Protein AF-A0A7Y1XAF1-F1 (afdb_monomer)

Nearest PDB structures (foldseek):
  6mfv-assembly4_D  TM=4.818E-01  e=5.470E-06  Pyrococcus horikoshii OT3
  6hc2-assembly1_C  TM=5.006E-01  e=3.035E-05  Homo sapiens
  7ep7-assembly1_A  TM=5.686E-01  e=2.611E-04  Mus musculus
  5khr-assembly1_O  TM=4.319E-01  e=2.828E-04  Homo sapiens
  4jhr-assembly1_A  TM=5.906E-01  e=1.933E-02  Mus musculus

pLDDT: mean 82.37, std 18.33, range [19.98, 98.31]

Sequence (1022 aa):
MSNGDFKDLVILAGLLARPIRVEEAAEALAVSPQEVLEQARTAEQQGMLTPEGAGYVSVGEAPDVDPPYLAYLAGRLAETLAARGGHGEAGRLFHRAGRQPEAVGSLVAAALSDDDEEAANLALDLDPDLVSIDRQDAGRVHLMLARHARNHGLSDIADDRAADAVRRLEGPELIDALGFAAAIASDLQESQRAETLTALGAGVATTLGRLDKAGSMLTLQGRELARLGFAEEADAAVANGIATLDVHGDRGQRFLGRMNTGWIAFDRGILHEAEVTFDSLADQAADLRQPVTQASQMAYHSRALAMIGRINEAMERAGQARAIAEEQNAHAMGFLVALGEVEGALTFQRAEEAASAVELATGIAREYLEPWLNRTSHYAAKVAILQGDRESALSSLAEARRLTPAGIDGWRVRNLIRVTELELIEGEWPQREAEDLTDEFLQARQYLAAAELLTIRAGREKDPELGLQAAALARQVGAPAHAALAIEAAGAWDDPAVAGPVGELMRRAAAAMPDEWSDGLRAVPAFAHALDSEVEEADPEALNDLLSEVLTSAGLSGDMVLSPAQRRARGLVRRKPRRRKTSWGTRITAVAAVAALGVAVVALVNNSQDENGGVVAAPVSTTSTSTTTTTTTLALEDTPLPTPELGLFGTYEFRGGGGLTGVSEGGVPEPAGRYWVQKPGGFFRADAVAAGRFLYLGSSTNDEVFLVDLNTGVAVETLDAGGRVLVHVAVGDLKPARGDQSVKTAIYVSEGGLVQGQSVEGASSWSQTIDGGVSAGPVVAGNLAVISTEGGRVYGFNSDGIEWMTPAEEEEPFAAISEEAAYAGGVLHVADARGDLHLIDAETGVFLCTRSFGQPPIGNPVVSDGTVYLQAVATLVYAPAGTCDGTPNQIVMDAGVNNAIAVNDGIVFSAESNRLFPFDPARFTTEIIGSGEQLGPWAPFITESDITTPPVIADGLVLIGTQQGMVHAIDLATGAEAWRFDAGIATDDIVSIDGAPLVIKNAVIVTTSGGHIIAIGTDDPQ

Secondary structure (DSSP, 8-state):
--S--HHHHHHHHHTSSSPEEHHHHHHHHTS-HHHHHHHHHHHHHTTSEEEETTEEEE-SSPP---HHHHHHHHHHHHHHHHTTT-HHHHHHHHHHTT-HHHHHHHHHHHHHHH--HHHHHHHHHH-TT-TTS-HHHHHHHHHHHHHHHHHTT-HHHHHHHHHHHHHH--HHHHHHHHHHHHHHHHHTT-HHHHHHHHHHHHHHHHHTT-HHHHHHHHHHHHHHHHHHT-HHHHHHHHHHHHHHHHHH--HHHHHHHHHHHHHHHHHTT-HHHHHHHHHHHHHHHHHTT-HHHHHHHHHHHHHHHHHTT-HHHHHHHHHHHHHHHHHTT-HHHHHHHHHHHHHHHHHTT-HHHHHHHHHHHHHHHHHH-GGGHHHHHHHHHHHHHHTT-HHHHHHHHHHHHHHS-STTTTHHHHHHHHHHHHHH--SS--HHHHHHHHHHHHHTT-HHHHHHHHHHHHHHHT-HHHHHHHHHHHHHHT-HHHHHHHHHHHT-TT-HHHHHHHHHHHHHHHHTS-HHHHHHHTTSHHHHHHHH-------HHHHHHHHHHHHHHTT-SSS-PPPHHHHHHTT-S------------------------------------------------------------EEEP-PBPPPP---S--EE-GGGGGG--SEE-SPPP---EEEEEE--SS---SPPEEETTEEEEE-SSSSEEEEEETTT--EEEEEE-SS---SPPEEEEEPPSS-SS-EEEEEEE-TTSEEEEEETTSS-EEEEE-SS---SPPEEETTEEEEE-TTS-EEEEETTEEEEEES-TTSPP-S---SPPEEETTEEEEE-TTSEEEEEETTT--EEEEEE-SS-BSS--EEETTEEEEEETTEEEEEETT-S-SPPEEEEBSS---S--EEETTEEEEEETTEEEEE-GGG-SS--B-TTS--SSS--EE-SS-B-S--EEETTEEEEEBTTSEEEEEETTT--EEEEEE----SSS---B-SPPEEETTEEEEEBTTS-EEEEE-S---

Foldseek 3Di:
DDPDALLLVLLLLALDPDFDALQLSCQLSVHDSVSNVVSQVVCVVVVQWDDDDRGIHGDDDRPDDDQQVSLSSLQSSLVSCVVVLVLQSSLVSCVSSVNLLSNLVSLLSCCQPVVDLVSLVVSCVSPVLSPSDQLQSQLSSLQSVLVVCVQLLVLVSSLVSLVSNCVRHDQPSNLVSLQSNLVSCVLLLVLVSSLVSLVVSLVSCVVNVNLQSNLLSLLSNLLSCLLLLVNVSSVVSLVSSQVSCVPRHDLVSNLNSLLSVLNSLVQLLLLVVNLVSLVVSQVSQVVVPDLLSNLQSLLSNLLSCLQLQLNVSSVVSLVSSVVSCVVSVRLVSPLSSLVSQLNSCLLLLVLVSNCVSLVSNCVSCVVRRVLCLLVSLQSQLSSCVSVVNNVSNVVSLVVSVVSQDPDSSSVNSVLSSVLSVQLSDDDDRPLVVLVVSLLSSVSSSSLLSNLSSLLSCLQVVVPLLSLLLSLLSCVSSSRLSSNLSSCVSSVPLVPQLRLVSSLVSLVVSLVSDDPVSSVCSCVDVSSVSSVPRDDDPHDNVVSVVSNLVSCVLSQNRDDDRADPVRSVVVVSPDDDDDDDDDDDDDDDDDDDDDDDDDDDDYDDDDDDDDDDDDDDDDDDDDDDDDDPDPPDADAADADEAAQDCLAFDDKFFACPAQQNQLETAADEAPFNHFPDKDFQDAFALEAWIDHGQWIWTFHQGAQWIFTAGPRYRYGPDIDGNVAGFNYYKGWDQFADPDDDGTFTWIWTAHQQAWIKIAGPVRPDIDIDGDDAGFLEHWGDAPRWIWGFHQQQKIFTAGNHGTPDIPPHPPDRHDHGFNEYWHYDPQWTWTAHQQQKTWIARRVRRHTDDIAHPRFGFLYHWGDDPQKIWTHGAQKIWMDGPPDNDDDIAIEGEPDGFNEYWHADPQWIWGFDWQKTAIARSVVDRYDYDDQPDNRDLEHIQGHPGGFQYYWHHYPQWIWTWGQQQKIWTARNRYRHTNHMYRNPPPDPDGWGFNHHWRRHHQWTWTGTRVSMIITTGHNDSD

Solvent-accessible surface area (backbone atoms only — not comparable to full-atom values): 51455 Å² total; per-residue (Å²): 135,80,86,83,62,44,61,59,57,36,43,56,16,58,74,45,100,52,53,39,37,51,67,54,51,10,60,38,69,74,49,52,54,67,55,44,56,52,30,47,56,53,28,37,76,71,58,33,32,45,82,45,94,84,21,31,31,45,43,78,82,68,78,94,65,60,66,72,59,53,20,50,54,31,35,35,41,15,55,49,28,43,78,68,70,37,18,46,65,14,10,56,26,15,45,70,32,70,38,53,67,63,10,37,54,23,7,46,49,18,22,75,74,68,70,32,62,68,29,39,51,51,26,33,76,76,33,77,81,38,76,87,51,55,58,52,60,41,11,49,50,27,42,51,52,16,52,54,29,43,45,62,24,37,50,69,62,12,43,58,24,18,53,50,10,43,76,40,30,59,76,76,58,22,37,55,29,25,49,49,38,18,53,44,29,47,69,58,51,35,30,62,60,15,26,52,31,15,53,51,27,23,51,54,20,52,77,70,68,34,48,35,54,19,12,42,23,26,12,53,24,14,38,26,29,40,54,63,40,41,39,67,61,11,50,52,29,28,51,53,7,44,59,35,15,76,75,56,29,57,74,66,46,38,50,52,33,50,49,32,52,21,48,42,29,43,74,20,36,29,27,50,61,15,28,55,42,35,58,75,40,48,69,59,34,62,71,66,74,40,65,69,62,33,19,46,48,28,15,54,29,14,27,28,27,20,48,46,28,33,37,52,60,12,53,54,31,28,51,54,16,41,55,46,16,63,76,67,56,25,52,62,43,43,34,44,30,27,48,19,48,22,48,22,21,55,56,66,68,34,44,69,58,18,44,55,24,34,52,52,28,39,52,47,16,70,76,39,36,59,59,50,43,19,56,35,24,40,48,46,16,56,34,23,51,70,69,69,36,59,68,58,16,53,53,24,41,54,48,14,56,72,53,39,55,69,74,60,49,15,42,51,60,53,53,55,49,48,51,57,49,61,71,66,65,84,75,90,76,62,59,68,61,55,50,55,52,38,48,50,26,50,59,27,47,24,41,41,62,27,18,54,47,28,20,53,42,4,54,76,72,70,35,40,65,41,1,52,37,11,20,26,41,16,51,74,23,36,27,33,52,55,15,26,47,5,31,50,37,26,68,39,72,87,39,44,53,64,27,17,61,38,9,51,44,38,45,56,20,41,73,35,34,51,67,77,57,40,64,49,38,57,77,39,67,36,49,34,52,24,61,68,40,65,82,54,94,45,53,68,60,63,43,51,52,42,32,48,47,52,33,43,55,52,32,60,60,68,102,54,78,53,52,77,63,55,34,63,74,68,60,54,60,85,72,76,80,77,86,73,90,72,79,90,84,84,84,87,90,79,89,90,83,84,89,81,86,84,90,84,90,90,88,85,84,87,78,89,81,88,84,84,86,85,91,84,83,87,87,90,86,90,79,94,72,90,78,79,81,78,82,76,69,49,77,48,65,85,33,85,44,72,72,50,85,67,59,79,60,63,68,50,55,63,43,40,36,32,16,35,19,12,42,42,93,22,44,65,43,74,68,62,24,27,43,39,74,32,66,82,69,53,32,34,60,17,34,62,23,42,46,45,56,33,30,38,36,20,13,54,74,34,41,32,33,38,33,20,32,66,50,70,49,47,61,77,46,74,43,82,38,90,29,36,13,60,31,33,46,26,69,37,52,15,34,37,92,80,66,90,67,58,43,51,28,36,36,41,49,10,38,76,17,37,35,33,41,34,31,74,86,69,82,48,72,52,74,50,75,55,76,42,41,39,65,18,34,46,29,45,39,83,43,25,42,35,38,37,10,46,52,12,38,36,37,33,25,35,65,78,43,82,74,35,50,31,50,46,92,92,45,79,52,53,54,36,15,58,40,31,50,14,28,51,97,63,27,30,40,37,45,21,58,61,16,36,37,37,35,26,34,49,91,72,38,47,78,70,51,72,39,76,71,75,42,41,54,65,35,43,38,25,41,48,98,63,28,32,36,36,36,27,83,38,28,44,35,36,36,59,47,89,54,77,68,78,80,70,43,55,38,44,46,73,69,74,61,80,42,42,56,16,46,58,96,75,30,37,35,40,41,40,56,33,31,43,35,42,28,40,62,88,79,56,85,75,57,77,52,61,101,81,64,72,58,30,86,31,61,66,38,75,54,100,45,39,50,52,19,34,42,29,34,28,74,65,25,37,34,38,24,14,46,76,19,37,38,39,31,24,31,61,76,65,48,45,65,62,37,40,41,51,65,71,66,94,55,105,60,86,39,22,18,42,17,45,64,35,55,38,66,46,25,41,34,41,33,18,62,75,19,35,40,36,34,36,17,37,88,74,84,125

Radius of gyration: 36.34 Å; Cα contacts (8 Å, |Δi|>4): 2212; chains: 1; bounding box: 97×65×128 Å

Structure (mmCIF, N/CA/C/O backbone):
data_AF-A0A7Y1XAF1-F1
#
_entry.id   AF-A0A7Y1XAF1-F1
#
loop_
_atom_site.group_PDB
_atom_site.id
_atom_site.type_symbol
_atom_site.label_atom_id
_atom_site.label_alt_id
_atom_site.label_comp_id
_atom_site.label_asym_id
_atom_site.label_entity_id
_atom_site.label_seq_id
_atom_site.pdbx_PDB_ins_code
_atom_site.Cartn_x
_atom_site.Cartn_y
_atom_site.Cartn_z
_atom_site.occupancy
_atom_site.B_iso_or_equiv
_atom_site.auth_seq_id
_atom_site.auth_comp_id
_atom_site.auth_asym_id
_atom_site.auth_atom_id
_atom_site.pdbx_PDB_model_num
ATOM 1 N N . MET A 1 1 ? -27.988 -11.433 59.494 1.00 33.75 1 MET A N 1
ATOM 2 C CA . MET A 1 1 ? -26.569 -11.382 59.102 1.00 33.75 1 MET A CA 1
ATOM 3 C C . MET A 1 1 ? -25.789 -11.077 60.367 1.00 33.75 1 MET A C 1
ATOM 5 O O . MET A 1 1 ? -25.970 -9.999 60.918 1.00 33.75 1 MET A O 1
ATOM 9 N N . SER A 1 2 ? -25.108 -12.069 60.937 1.00 36.66 2 SER A N 1
ATOM 10 C CA . SER A 1 2 ? -24.239 -11.872 62.100 1.00 36.66 2 SER A CA 1
ATOM 11 C C . SER A 1 2 ? -22.944 -11.208 61.644 1.00 36.66 2 SER A C 1
ATOM 13 O O . SER A 1 2 ? -22.382 -11.626 60.639 1.00 36.66 2 SER A O 1
ATOM 15 N N . ASN A 1 3 ? -22.489 -10.196 62.379 1.00 37.66 3 ASN A N 1
ATOM 16 C CA . ASN A 1 3 ? -21.167 -9.598 62.215 1.00 37.66 3 ASN A CA 1
ATOM 17 C C . ASN A 1 3 ? -20.064 -10.675 62.261 1.00 37.66 3 ASN A C 1
ATOM 19 O O . ASN A 1 3 ? -19.999 -11.419 63.237 1.00 37.66 3 ASN A O 1
ATOM 23 N N . GLY A 1 4 ? -19.207 -10.697 61.235 1.00 53.50 4 GLY A N 1
ATOM 24 C CA . GLY A 1 4 ? -17.797 -11.103 61.283 1.00 53.50 4 GLY A CA 1
ATOM 25 C C . GLY A 1 4 ? -17.469 -12.522 61.754 1.00 53.50 4 GLY A C 1
ATOM 26 O O . GLY A 1 4 ? -16.948 -12.679 62.857 1.00 53.50 4 GLY A O 1
ATOM 27 N N . ASP A 1 5 ? -17.677 -13.537 60.909 1.00 72.81 5 ASP A N 1
ATOM 28 C CA . ASP A 1 5 ? -17.024 -14.843 61.094 1.00 72.81 5 ASP A CA 1
ATOM 29 C C . ASP A 1 5 ? -15.652 -14.812 60.391 1.00 72.81 5 ASP A C 1
ATOM 31 O O . ASP A 1 5 ? -15.544 -14.363 59.251 1.00 72.81 5 ASP A O 1
ATOM 35 N N . PHE A 1 6 ? -14.589 -15.296 61.045 1.00 84.69 6 PHE A N 1
ATOM 36 C CA . PHE A 1 6 ? -13.229 -15.342 60.472 1.00 84.69 6 PHE A CA 1
ATOM 37 C C . PHE A 1 6 ? -13.169 -16.161 59.170 1.00 84.69 6 PHE A C 1
ATOM 39 O O . PHE A 1 6 ? -12.224 -16.036 58.396 1.00 84.69 6 PHE A O 1
ATOM 46 N N . LYS A 1 7 ? -14.192 -16.986 58.918 1.00 88.38 7 LYS A N 1
ATOM 47 C CA . LYS A 1 7 ? -14.386 -17.729 57.672 1.00 88.38 7 LYS A CA 1
ATOM 48 C C . LYS A 1 7 ? -14.505 -16.828 56.448 1.00 88.38 7 LYS A C 1
ATOM 50 O O . LYS A 1 7 ? -13.963 -17.200 55.416 1.00 88.38 7 LYS A O 1
ATOM 55 N N . ASP A 1 8 ? -15.132 -15.655 56.555 1.00 91.25 8 ASP A N 1
ATOM 56 C CA . ASP A 1 8 ? -15.237 -14.730 55.419 1.00 91.25 8 ASP A CA 1
ATOM 57 C C . ASP A 1 8 ? -13.844 -14.235 55.008 1.00 91.25 8 ASP A C 1
ATOM 59 O O . ASP A 1 8 ? -13.517 -14.206 53.825 1.00 91.25 8 ASP A O 1
ATOM 63 N N . LEU A 1 9 ? -12.971 -13.955 55.985 1.00 91.62 9 LEU A N 1
ATOM 64 C CA . LEU A 1 9 ? -11.568 -13.614 55.737 1.00 91.62 9 LEU A CA 1
ATOM 65 C C . LEU A 1 9 ? -10.791 -14.779 55.098 1.00 91.62 9 LEU A C 1
ATOM 67 O O . LEU A 1 9 ? -10.008 -14.552 54.179 1.00 91.62 9 LEU A O 1
ATOM 71 N N . VAL A 1 10 ? -11.022 -16.019 55.548 1.00 91.69 10 VAL A N 1
ATOM 72 C CA . VAL A 1 10 ? -10.420 -17.226 54.943 1.00 91.69 10 VAL A CA 1
ATOM 73 C C . VAL A 1 10 ? -10.857 -17.382 53.482 1.00 91.69 10 VAL A C 1
ATOM 75 O O . VAL A 1 10 ? -10.024 -17.690 52.631 1.00 91.69 10 VAL A O 1
ATOM 78 N N . ILE A 1 11 ? -12.141 -17.146 53.181 1.00 91.75 11 ILE A N 1
ATOM 79 C CA . ILE A 1 11 ? -12.691 -17.199 51.819 1.00 91.75 11 ILE A CA 1
ATOM 80 C C . ILE A 1 11 ? -12.058 -16.111 50.950 1.00 91.75 11 ILE A C 1
ATOM 82 O O . ILE A 1 11 ? -11.563 -16.420 49.869 1.00 91.75 11 ILE A O 1
ATOM 86 N N . LEU A 1 12 ? -12.019 -14.859 51.422 1.00 92.75 12 LEU A N 1
ATOM 87 C CA . LEU A 1 12 ? -11.393 -13.758 50.684 1.00 92.75 12 LEU A CA 1
ATOM 88 C C . LEU A 1 12 ? -9.910 -14.026 50.395 1.00 92.75 12 LEU A C 1
ATOM 90 O O . LEU A 1 12 ? -9.463 -13.797 49.274 1.00 92.75 12 LEU A O 1
ATOM 94 N N . ALA A 1 13 ? -9.161 -14.561 51.364 1.00 92.00 13 ALA A N 1
ATOM 95 C CA . ALA A 1 13 ? -7.764 -14.946 51.164 1.00 92.00 13 ALA A CA 1
ATOM 96 C C . ALA A 1 13 ? -7.607 -16.078 50.134 1.00 92.00 13 ALA A C 1
ATOM 98 O O . ALA A 1 13 ? -6.635 -16.090 49.389 1.00 92.00 13 ALA A O 1
ATOM 99 N N . GLY A 1 14 ? -8.559 -17.015 50.069 1.00 90.44 14 GLY A N 1
ATOM 100 C CA . GLY A 1 14 ? -8.565 -18.103 49.086 1.00 90.44 14 GLY A CA 1
ATOM 101 C C . GLY A 1 14 ? -8.993 -17.686 47.673 1.00 90.44 14 GLY A C 1
ATOM 102 O O . GLY A 1 14 ? -8.794 -18.442 46.726 1.00 90.44 14 GLY A O 1
ATOM 103 N N . LEU A 1 15 ? -9.580 -16.496 47.507 1.00 91.31 15 LEU A N 1
ATOM 104 C CA . LEU A 1 15 ? -9.971 -15.965 46.198 1.00 91.31 15 LEU A CA 1
ATOM 105 C C . LEU A 1 15 ? -8.801 -15.337 45.424 1.00 91.31 15 LEU A C 1
ATOM 107 O O . LEU A 1 15 ? -8.930 -15.157 44.212 1.00 91.31 15 LEU A O 1
ATOM 111 N N . LEU A 1 16 ? -7.689 -15.021 46.096 1.00 90.19 16 LEU A N 1
ATOM 112 C CA . LEU A 1 16 ? -6.508 -14.382 45.511 1.00 90.19 16 LEU A CA 1
ATOM 113 C C . LEU A 1 16 ? -5.356 -15.375 45.332 1.00 90.19 16 LEU A C 1
ATOM 115 O O . LEU A 1 16 ? -5.165 -16.280 46.137 1.00 90.19 16 LEU A O 1
ATOM 119 N N . ALA A 1 17 ? -4.533 -15.151 44.306 1.00 86.12 17 ALA A N 1
ATOM 120 C CA . ALA A 1 17 ? -3.281 -15.888 44.095 1.00 86.12 17 ALA A CA 1
ATOM 121 C C . ALA A 1 17 ? -2.107 -15.338 44.937 1.00 86.12 17 ALA A C 1
ATOM 123 O O . ALA A 1 17 ? -0.978 -15.809 44.824 1.00 86.12 17 ALA A O 1
ATOM 124 N N . ARG A 1 18 ? -2.370 -14.326 45.771 1.00 92.06 18 ARG A N 1
ATOM 125 C CA . ARG A 1 18 ? -1.401 -13.619 46.616 1.00 92.06 18 ARG A CA 1
ATOM 126 C C . ARG A 1 18 ? -1.978 -13.377 48.015 1.00 92.06 18 ARG A C 1
ATOM 128 O O . ARG A 1 18 ? -3.201 -13.415 48.170 1.00 92.06 18 ARG A O 1
ATOM 135 N N . PRO A 1 19 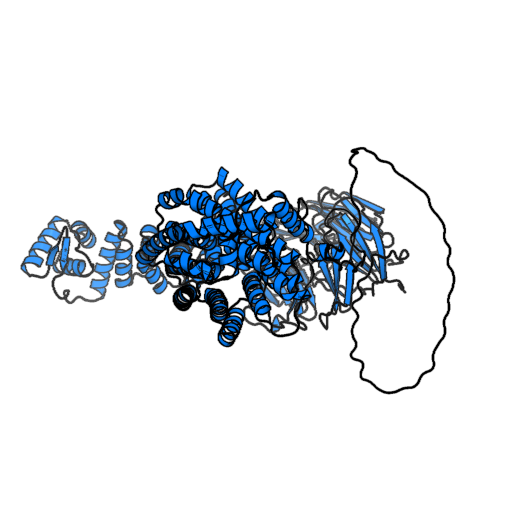? -1.144 -13.039 49.016 1.00 93.31 19 PRO A N 1
ATOM 136 C CA . PRO A 1 19 ? -1.637 -12.678 50.339 1.00 93.31 19 PRO A CA 1
ATOM 137 C C . PRO A 1 19 ? -2.610 -11.490 50.286 1.00 93.31 19 PRO A C 1
ATOM 139 O O . PRO A 1 19 ? -2.308 -10.453 49.681 1.00 93.31 19 PRO A O 1
ATOM 142 N N . ILE A 1 20 ? -3.763 -11.623 50.950 1.00 94.31 20 ILE A N 1
ATOM 143 C CA . ILE A 1 20 ? -4.725 -10.525 51.095 1.00 94.31 20 ILE A CA 1
ATOM 144 C C . ILE A 1 20 ? -4.224 -9.536 52.147 1.00 94.31 20 ILE A C 1
ATOM 146 O O . ILE A 1 20 ? -3.868 -9.929 53.264 1.00 94.31 20 ILE A O 1
ATOM 150 N N . ARG A 1 21 ? -4.178 -8.244 51.804 1.00 95.31 21 ARG A N 1
ATOM 151 C CA . ARG A 1 21 ? -3.773 -7.197 52.753 1.00 95.31 21 ARG A CA 1
ATOM 152 C C . ARG A 1 21 ? -4.902 -6.888 53.730 1.00 95.31 21 ARG A C 1
ATOM 154 O O . ARG A 1 21 ? -6.082 -6.989 53.396 1.00 95.31 21 ARG A O 1
ATOM 161 N N . VAL A 1 22 ? -4.537 -6.465 54.939 1.00 94.19 22 VAL A N 1
ATOM 162 C CA . VAL A 1 22 ? -5.501 -6.154 56.009 1.00 94.19 22 VAL A CA 1
ATOM 163 C C . VAL A 1 22 ? -6.486 -5.075 55.566 1.00 94.19 22 VAL A C 1
ATOM 165 O O . VAL A 1 22 ? -7.677 -5.178 55.840 1.00 94.19 22 VAL A O 1
ATOM 168 N N . GLU A 1 23 ? -6.003 -4.059 54.858 1.00 94.19 23 GLU A N 1
ATOM 169 C CA . GLU A 1 23 ? -6.810 -2.944 54.372 1.00 94.19 23 GLU A CA 1
ATOM 170 C C . GLU A 1 23 ? -7.782 -3.377 53.265 1.00 94.19 23 GLU A C 1
ATOM 172 O O . GLU A 1 23 ? -8.924 -2.926 53.258 1.00 94.19 23 GLU A O 1
ATOM 177 N N . GLU A 1 24 ? -7.354 -4.278 52.370 1.00 95.06 24 GLU A N 1
ATOM 178 C CA . GLU A 1 24 ? -8.200 -4.857 51.314 1.00 95.06 24 GLU A CA 1
ATOM 179 C C . GLU A 1 24 ? -9.332 -5.689 51.938 1.00 95.06 24 GLU A C 1
ATOM 181 O O . GLU A 1 24 ? -10.503 -5.511 51.609 1.00 95.06 24 GLU A O 1
ATOM 186 N N . ALA A 1 25 ? -8.995 -6.551 52.901 1.00 93.69 25 ALA A N 1
ATOM 187 C CA . ALA A 1 25 ? -9.973 -7.374 53.604 1.00 93.69 25 ALA A CA 1
ATOM 188 C C . ALA A 1 25 ? -10.953 -6.541 54.447 1.00 93.69 25 ALA A C 1
ATOM 190 O O . ALA A 1 25 ? -12.152 -6.814 54.446 1.00 93.69 25 ALA A O 1
ATOM 191 N N . ALA A 1 26 ? -10.460 -5.518 55.153 1.00 94.06 26 ALA A N 1
ATOM 192 C CA . ALA A 1 26 ? -11.280 -4.659 56.005 1.00 94.06 26 ALA A CA 1
ATOM 193 C C . ALA A 1 26 ? -12.368 -3.947 55.195 1.00 94.06 26 ALA A C 1
ATOM 195 O O . ALA A 1 26 ? -13.538 -3.932 55.579 1.00 94.06 26 ALA A O 1
ATOM 196 N N . GLU A 1 27 ? -11.995 -3.410 54.038 1.00 94.62 27 GLU A N 1
ATOM 197 C CA . GLU A 1 27 ? -12.914 -2.701 53.158 1.00 94.62 27 GLU A CA 1
ATOM 198 C C . GLU A 1 27 ? -13.899 -3.655 52.468 1.00 94.62 27 GLU A C 1
ATOM 200 O O . GLU A 1 27 ? -15.114 -3.431 52.530 1.00 94.62 27 GLU A O 1
ATOM 205 N N . ALA A 1 28 ? -13.411 -4.784 51.939 1.00 93.69 28 ALA A N 1
ATOM 206 C CA . ALA A 1 28 ? -14.254 -5.809 51.327 1.00 93.69 28 ALA A CA 1
ATOM 207 C C . ALA A 1 28 ? -15.314 -6.346 52.306 1.00 93.69 28 ALA A C 1
ATOM 209 O O . ALA A 1 28 ? -16.475 -6.507 51.923 1.00 93.69 28 ALA A O 1
ATOM 210 N N . LEU A 1 29 ? -14.965 -6.527 53.584 1.00 93.69 29 LEU A N 1
ATOM 211 C CA . LEU A 1 29 ? -15.872 -7.003 54.638 1.00 93.69 29 LEU A CA 1
ATOM 212 C C . LEU A 1 29 ? -16.671 -5.888 55.338 1.00 93.69 29 LEU A C 1
ATOM 214 O O . LEU A 1 29 ? -17.562 -6.194 56.127 1.00 93.69 29 LEU A O 1
ATOM 218 N N . ALA A 1 30 ? -16.386 -4.610 55.054 1.00 92.75 30 ALA A N 1
ATOM 219 C CA . ALA A 1 30 ? -16.935 -3.451 55.770 1.00 92.75 30 ALA A CA 1
ATOM 220 C C . ALA A 1 30 ? -16.723 -3.506 57.300 1.00 92.75 30 ALA A C 1
ATOM 222 O O . ALA A 1 30 ? -17.626 -3.195 58.080 1.00 92.75 30 ALA A O 1
ATOM 223 N N . VAL A 1 31 ? -15.515 -3.881 57.723 1.00 92.75 31 VAL A N 1
ATOM 224 C CA . VAL A 1 31 ? -15.077 -3.938 59.129 1.00 92.75 31 VAL A CA 1
ATOM 225 C C . VAL A 1 31 ? -13.813 -3.100 59.334 1.00 92.75 31 VAL A C 1
ATOM 227 O O . VAL A 1 31 ? -13.198 -2.620 58.383 1.00 92.75 31 VAL A O 1
ATOM 230 N N . SER A 1 32 ? -13.402 -2.892 60.582 1.00 94.00 32 SER A N 1
ATOM 231 C CA . SER A 1 32 ? -12.151 -2.186 60.872 1.00 94.00 32 SER A CA 1
ATOM 232 C C . SER A 1 32 ? -10.916 -3.074 60.625 1.00 94.00 32 SER A C 1
ATOM 234 O O . SER A 1 32 ? -10.966 -4.284 60.858 1.00 94.00 32 SER A O 1
ATOM 236 N N . PRO A 1 33 ? -9.751 -2.498 60.262 1.00 94.31 33 PRO A N 1
ATOM 237 C CA . PRO A 1 33 ? -8.488 -3.243 60.188 1.00 94.31 33 PRO A CA 1
ATOM 238 C C . PRO A 1 33 ? -8.141 -4.008 61.478 1.00 94.31 33 PRO A C 1
ATOM 240 O O . PRO A 1 33 ? -7.549 -5.083 61.430 1.00 94.31 33 PRO A O 1
ATOM 243 N N . GLN A 1 34 ? -8.530 -3.480 62.647 1.00 93.75 34 GLN A N 1
ATOM 244 C CA . GLN A 1 34 ? -8.338 -4.166 63.930 1.00 93.75 34 GLN A CA 1
ATOM 245 C C . GLN A 1 34 ? -9.188 -5.434 64.054 1.00 93.75 34 GLN A C 1
ATOM 247 O O . GLN A 1 34 ? -8.678 -6.442 64.542 1.00 93.75 34 GLN A O 1
ATOM 252 N N . GLU A 1 35 ? -10.438 -5.409 63.589 1.00 93.50 35 GLU A N 1
ATOM 253 C CA . GLU A 1 35 ? -11.307 -6.592 63.570 1.00 93.50 35 GLU A CA 1
ATOM 254 C C . GLU A 1 35 ? -10.766 -7.663 62.615 1.00 93.50 35 GLU A C 1
ATOM 256 O O . GLU A 1 35 ? -10.740 -8.835 62.983 1.00 93.50 35 GLU A O 1
ATOM 261 N N . VAL A 1 36 ? -10.233 -7.281 61.446 1.00 93.19 36 VAL A N 1
ATOM 262 C CA . VAL A 1 36 ? -9.558 -8.226 60.532 1.00 93.19 36 VAL A CA 1
ATOM 263 C C . VAL A 1 36 ? -8.370 -8.904 61.214 1.00 93.19 36 VAL A C 1
ATOM 265 O O . VAL A 1 36 ? -8.223 -10.118 61.126 1.00 93.19 36 VAL A O 1
ATOM 268 N N . LEU A 1 37 ? -7.536 -8.155 61.943 1.00 93.25 37 LEU A N 1
ATOM 269 C CA . LEU A 1 37 ? -6.395 -8.718 62.680 1.00 93.25 37 LEU A CA 1
ATOM 270 C C . LEU A 1 37 ? -6.815 -9.647 63.833 1.00 93.25 37 LEU A C 1
ATOM 272 O O . LEU A 1 37 ? -6.046 -10.520 64.245 1.00 93.25 37 LEU A O 1
ATOM 276 N N . GLU A 1 38 ? -7.998 -9.443 64.412 1.00 92.94 38 GLU A N 1
ATOM 277 C CA . GLU A 1 38 ? -8.568 -10.332 65.430 1.00 92.94 38 GLU A CA 1
ATOM 278 C C . GLU A 1 38 ? -9.141 -11.615 64.803 1.00 92.94 38 GLU A C 1
ATOM 280 O O . GLU A 1 38 ? -8.884 -12.719 65.297 1.00 92.94 38 GLU A O 1
ATOM 285 N N . GLN A 1 39 ? -9.829 -11.488 63.665 1.00 92.56 39 GLN A N 1
ATOM 286 C CA . GLN A 1 39 ? -10.299 -12.613 62.855 1.00 92.56 39 GLN A CA 1
ATOM 287 C C . GLN A 1 39 ? -9.134 -13.459 62.329 1.00 92.56 39 GLN A C 1
ATOM 289 O O . GLN A 1 39 ? -9.159 -14.680 62.473 1.00 92.56 39 GLN A O 1
ATOM 294 N N . ALA A 1 40 ? -8.081 -12.823 61.809 1.00 91.88 40 ALA A N 1
ATOM 295 C CA . ALA A 1 40 ? -6.880 -13.491 61.317 1.00 91.88 40 ALA A CA 1
ATOM 296 C C . ALA A 1 40 ? -6.201 -14.314 62.417 1.00 91.88 40 ALA A C 1
ATOM 298 O O . ALA A 1 40 ? -5.971 -15.503 62.229 1.00 91.88 40 ALA A O 1
ATOM 299 N N . ARG A 1 41 ? -5.998 -13.737 63.614 1.00 92.56 41 ARG A N 1
ATOM 300 C CA . ARG A 1 41 ? -5.462 -14.473 64.777 1.00 92.56 41 ARG A CA 1
ATOM 301 C C . ARG A 1 41 ? -6.302 -15.694 65.145 1.00 92.56 41 ARG A C 1
ATOM 303 O O . ARG A 1 41 ? -5.758 -16.715 65.559 1.00 92.56 41 ARG A O 1
ATOM 310 N N . THR A 1 42 ? -7.622 -15.590 65.019 1.00 90.81 42 THR A N 1
ATOM 311 C CA . THR A 1 42 ? -8.534 -16.707 65.295 1.00 90.81 42 THR A CA 1
ATOM 312 C C . THR A 1 42 ? -8.404 -17.800 64.229 1.00 90.81 42 THR A C 1
ATOM 314 O O . THR A 1 42 ? -8.297 -18.976 64.573 1.00 90.81 42 THR A O 1
ATOM 317 N N . ALA A 1 43 ? -8.348 -17.426 62.949 1.00 89.88 43 ALA A N 1
ATOM 318 C CA . ALA A 1 43 ? -8.169 -18.346 61.826 1.00 89.88 43 ALA A CA 1
ATOM 319 C C . ALA A 1 43 ? -6.794 -19.040 61.834 1.00 89.88 43 ALA A C 1
ATOM 321 O O . ALA A 1 43 ? -6.707 -20.239 61.571 1.00 89.88 43 ALA A O 1
ATOM 322 N N . GLU A 1 44 ? -5.730 -18.316 62.192 1.00 92.06 44 GLU A N 1
ATOM 323 C CA . GLU A 1 44 ? -4.374 -18.849 62.374 1.00 92.06 44 GLU A CA 1
ATOM 324 C C . GLU A 1 44 ? -4.324 -19.914 63.472 1.00 92.06 44 GLU A C 1
ATOM 326 O O . GLU A 1 44 ? -3.754 -20.985 63.276 1.00 92.06 44 GLU A O 1
ATOM 331 N N . GLN A 1 45 ? -4.962 -19.662 64.623 1.00 91.12 45 GLN A N 1
ATOM 332 C CA . GLN A 1 45 ? -5.047 -20.645 65.712 1.00 91.12 45 GLN A CA 1
ATOM 333 C C . GLN A 1 45 ? -5.783 -21.923 65.293 1.00 91.12 45 GLN A C 1
ATOM 335 O O . GLN A 1 45 ? -5.532 -22.986 65.862 1.00 91.12 45 GLN A O 1
ATOM 340 N N . GLN A 1 46 ? -6.675 -21.827 64.304 1.00 87.62 46 GLN A N 1
ATOM 341 C CA . GLN A 1 46 ? -7.371 -22.967 63.709 1.00 87.62 46 GLN A CA 1
ATOM 342 C C . GLN A 1 46 ? -6.643 -23.562 62.494 1.00 87.62 46 GLN A C 1
ATOM 344 O O . GLN A 1 46 ? -7.127 -24.536 61.923 1.00 87.62 46 GLN A O 1
ATOM 349 N N . GLY A 1 47 ? -5.486 -23.013 62.112 1.00 88.62 47 GLY A N 1
ATOM 350 C CA . GLY A 1 47 ? -4.684 -23.487 60.986 1.00 88.62 47 GLY A CA 1
ATOM 351 C C . GLY A 1 47 ? -5.299 -23.227 59.610 1.00 88.62 47 GLY A C 1
ATOM 352 O O . GLY A 1 47 ? -4.951 -23.938 58.676 1.00 88.62 47 GLY A O 1
ATOM 353 N N . MET A 1 48 ? -6.210 -22.253 59.484 1.00 89.12 48 MET A N 1
ATOM 354 C CA . MET A 1 48 ? -6.904 -21.924 58.225 1.00 89.12 48 MET A CA 1
ATOM 355 C C . MET A 1 48 ? -6.316 -20.711 57.493 1.00 89.12 48 MET A C 1
ATOM 357 O O . MET A 1 48 ? -6.560 -20.533 56.304 1.00 89.12 48 MET A O 1
ATOM 361 N N . LEU A 1 49 ? -5.562 -19.863 58.194 1.00 92.38 49 LEU A N 1
ATOM 362 C CA . LEU A 1 49 ? -4.780 -18.776 57.603 1.00 92.38 49 LEU A CA 1
ATOM 363 C C . LEU A 1 49 ? -3.334 -18.879 58.069 1.00 92.38 49 LEU A C 1
ATOM 365 O O . LEU A 1 49 ? -3.058 -19.332 59.182 1.00 92.38 49 LEU A O 1
ATOM 369 N N . THR A 1 50 ? -2.421 -18.406 57.231 1.00 93.25 50 THR A N 1
ATOM 370 C CA . THR A 1 50 ? -1.028 -18.175 57.606 1.00 93.25 50 THR A CA 1
ATOM 371 C C . THR A 1 50 ? -0.601 -16.772 57.170 1.00 93.25 50 THR A C 1
ATOM 373 O O . THR A 1 50 ? -1.004 -16.326 56.090 1.00 93.25 50 THR A O 1
ATOM 376 N N . PRO A 1 51 ? 0.154 -16.035 58.002 1.00 92.44 51 PRO A N 1
ATOM 377 C CA . PRO A 1 51 ? 0.675 -14.736 57.617 1.00 92.44 51 PRO A CA 1
ATOM 378 C C . PRO A 1 51 ? 1.826 -14.924 56.628 1.00 92.44 51 PRO A C 1
ATOM 380 O O . PRO A 1 51 ? 2.781 -15.654 56.896 1.00 92.44 51 PRO A O 1
ATOM 383 N N . GLU A 1 52 ? 1.757 -14.224 55.501 1.00 90.62 52 GLU A N 1
ATOM 384 C CA . GLU A 1 52 ? 2.791 -14.243 54.471 1.00 90.62 52 GLU A CA 1
ATOM 385 C C . GLU A 1 52 ? 3.040 -12.818 53.965 1.00 90.62 52 GLU A C 1
ATOM 387 O O . GLU A 1 52 ? 2.145 -12.125 53.472 1.00 90.62 52 GLU A O 1
ATOM 392 N N . GLY A 1 53 ? 4.274 -12.341 54.146 1.00 86.44 53 GLY A N 1
ATOM 393 C CA . GLY A 1 53 ? 4.634 -10.954 53.862 1.00 86.44 53 GLY A CA 1
ATOM 394 C C . GLY A 1 53 ? 3.808 -9.956 54.684 1.00 86.44 53 GLY A C 1
ATOM 395 O O . GLY A 1 53 ? 3.856 -9.962 55.912 1.00 86.44 53 GLY A O 1
ATOM 396 N N . ALA A 1 54 ? 3.084 -9.072 53.992 1.00 83.50 54 ALA A N 1
ATOM 397 C CA . ALA A 1 54 ? 2.237 -8.033 54.590 1.00 83.50 54 ALA A CA 1
ATOM 398 C C . ALA A 1 54 ? 0.742 -8.418 54.666 1.00 83.50 54 ALA A C 1
ATOM 400 O O . ALA A 1 54 ? -0.096 -7.558 54.941 1.00 83.50 54 ALA A O 1
ATOM 401 N N . GLY A 1 55 ? 0.396 -9.679 54.394 1.00 92.38 55 GLY A N 1
ATOM 402 C CA . GLY A 1 55 ? -0.986 -10.147 54.329 1.00 92.38 55 GLY A CA 1
ATOM 403 C C . GLY A 1 55 ? -1.167 -11.569 54.851 1.00 92.38 55 GLY A C 1
ATOM 404 O O . GLY A 1 55 ? -0.303 -12.108 55.544 1.00 92.38 55 GLY A O 1
ATOM 405 N N . TYR A 1 56 ? -2.305 -12.170 54.509 1.00 93.81 56 TYR A N 1
ATOM 406 C CA . TYR A 1 56 ? -2.670 -13.529 54.915 1.00 93.81 56 TYR A CA 1
ATOM 407 C C . TYR A 1 56 ? -3.015 -14.399 53.706 1.00 93.81 56 TYR A C 1
ATOM 409 O O . TYR A 1 56 ? -3.610 -13.918 52.743 1.00 93.81 56 TYR A O 1
ATOM 417 N N . VAL A 1 57 ? -2.675 -15.685 53.777 1.00 92.31 57 VAL A N 1
ATOM 418 C CA . VAL A 1 57 ? -2.994 -16.695 52.757 1.00 92.31 57 VAL A CA 1
ATOM 419 C C . VAL A 1 57 ? -3.826 -17.807 53.387 1.00 92.31 57 VAL A C 1
ATOM 421 O O . VAL A 1 57 ? -3.606 -18.176 54.543 1.00 92.31 57 VAL A O 1
ATOM 424 N N . SER A 1 58 ? -4.796 -18.325 52.632 1.00 91.25 58 SER A N 1
ATOM 425 C CA . SER A 1 58 ? -5.619 -19.469 53.035 1.00 91.25 58 SER A CA 1
ATOM 426 C C . SER A 1 58 ? -4.817 -20.768 53.067 1.00 91.25 58 SER A C 1
ATOM 428 O O . SER A 1 58 ? -4.005 -21.032 52.183 1.00 91.25 58 SER A O 1
ATOM 430 N N . VAL A 1 59 ? -5.040 -21.583 54.097 1.00 85.50 59 VAL A N 1
ATOM 431 C CA . VAL A 1 59 ? -4.382 -22.878 54.289 1.00 85.50 59 VAL A CA 1
ATOM 432 C C . VAL A 1 59 ? -5.439 -23.981 54.236 1.00 85.50 59 VAL A C 1
ATOM 434 O O . VAL A 1 59 ? -6.294 -24.069 55.115 1.00 85.50 59 VAL A O 1
ATOM 437 N N . GLY A 1 60 ? -5.349 -24.854 53.228 1.00 73.06 60 GLY A N 1
ATOM 438 C CA . GLY A 1 60 ? -6.277 -25.976 53.025 1.00 73.06 60 GLY A CA 1
ATOM 439 C C . GLY A 1 60 ? -7.439 -25.663 52.073 1.00 73.06 60 GLY A C 1
ATOM 440 O O . GLY A 1 60 ? -7.414 -24.665 51.358 1.00 73.06 60 GLY A O 1
ATOM 441 N N . GLU A 1 61 ? -8.439 -26.550 52.020 1.00 63.16 61 GLU A N 1
ATOM 442 C CA . GLU A 1 61 ? -9.658 -26.315 51.232 1.00 63.16 61 GLU A CA 1
ATOM 443 C C . GLU A 1 61 ? -10.490 -25.188 51.854 1.00 63.16 61 GLU A C 1
ATOM 445 O O . GLU A 1 61 ? -10.691 -25.143 53.072 1.00 63.16 61 GLU A O 1
ATOM 450 N N . ALA A 1 62 ? -10.978 -24.282 51.003 1.00 64.69 62 ALA A N 1
ATOM 451 C CA . ALA A 1 62 ? -11.853 -23.197 51.422 1.00 64.69 62 ALA A CA 1
ATOM 452 C C . ALA A 1 62 ? -13.104 -23.752 52.135 1.00 64.69 62 ALA A C 1
ATOM 454 O O . ALA A 1 62 ? -13.570 -24.844 51.796 1.00 64.69 62 ALA A O 1
ATOM 455 N N . PRO A 1 63 ? -13.672 -23.014 53.109 1.00 72.75 63 PRO A N 1
ATOM 456 C CA . PRO A 1 63 ? -14.926 -23.402 53.743 1.00 72.75 63 PRO A CA 1
ATOM 457 C C . PRO A 1 63 ? -16.000 -23.711 52.690 1.00 72.75 63 PRO A C 1
ATOM 459 O O . PRO A 1 63 ? -16.128 -22.972 51.716 1.00 72.75 63 PRO A O 1
ATOM 462 N N . ASP A 1 64 ? -16.775 -24.779 52.895 1.00 74.69 64 ASP A N 1
ATOM 463 C CA . ASP A 1 64 ? -17.897 -25.123 52.015 1.00 74.69 64 ASP A CA 1
ATOM 464 C C . ASP A 1 64 ? -18.982 -24.039 52.131 1.00 74.69 64 ASP A C 1
ATOM 466 O O . ASP A 1 64 ? -19.536 -23.803 53.213 1.00 74.69 64 ASP A O 1
ATOM 470 N N . VAL A 1 65 ? -19.206 -23.307 51.040 1.00 80.88 65 VAL A N 1
ATOM 471 C CA . VAL A 1 65 ? -19.979 -22.059 51.006 1.00 80.88 65 VAL A CA 1
ATOM 472 C C . VAL A 1 65 ? -20.938 -22.092 49.825 1.00 80.88 65 VAL A C 1
ATOM 474 O O . VAL A 1 65 ? -20.584 -22.504 48.723 1.00 80.88 65 VAL A O 1
ATOM 477 N N . ASP A 1 66 ? -22.157 -21.608 50.054 1.00 86.50 66 ASP A N 1
ATOM 478 C CA . ASP A 1 66 ? -23.184 -21.496 49.021 1.00 86.50 66 ASP A CA 1
ATOM 479 C C . ASP A 1 66 ? -22.701 -20.595 47.857 1.00 86.50 66 ASP A C 1
ATOM 481 O O . ASP A 1 66 ? -22.276 -19.458 48.114 1.00 86.50 66 ASP A O 1
ATOM 485 N N . PRO A 1 67 ? -22.764 -21.041 46.584 1.00 87.00 67 PRO A N 1
ATOM 486 C CA . PRO A 1 67 ? -22.233 -20.292 45.440 1.00 87.00 67 PRO A CA 1
ATOM 487 C C . PRO A 1 67 ? -22.673 -18.818 45.329 1.00 87.00 67 PRO A C 1
ATOM 489 O O . PRO A 1 67 ? -21.824 -17.980 45.019 1.00 87.00 67 PRO A O 1
ATOM 492 N N . PRO A 1 68 ? -23.933 -18.433 45.627 1.00 88.94 68 PRO A N 1
ATOM 493 C CA . PRO A 1 68 ? -24.349 -17.029 45.642 1.00 88.94 68 PRO A CA 1
ATOM 494 C C . PRO A 1 68 ? -23.592 -16.174 46.665 1.00 88.94 68 PRO A C 1
ATOM 496 O O . PRO A 1 68 ? -23.317 -15.001 46.413 1.00 88.94 68 PRO A O 1
ATOM 499 N N . TYR A 1 69 ? -23.242 -16.742 47.821 1.00 89.88 69 TYR A N 1
ATOM 500 C CA . TYR A 1 69 ? -22.503 -16.020 48.854 1.00 89.88 69 TYR A CA 1
ATOM 501 C C . TYR A 1 69 ? -21.022 -15.868 48.490 1.00 89.88 69 TYR A C 1
ATOM 503 O O . TYR A 1 69 ? -20.443 -14.801 48.693 1.00 89.88 69 TYR A O 1
ATOM 511 N N . LEU A 1 70 ? -20.432 -16.892 47.866 1.00 89.75 70 LEU A N 1
ATOM 512 C CA . LEU A 1 70 ? -19.086 -16.800 47.302 1.00 89.75 70 LEU A CA 1
ATOM 513 C C . LEU A 1 70 ? -19.009 -15.721 46.209 1.00 89.75 70 LEU A C 1
ATOM 515 O O . LEU A 1 70 ? -18.084 -14.911 46.217 1.00 89.75 70 LEU A O 1
ATOM 519 N N . ALA A 1 71 ? -20.002 -15.665 45.315 1.00 90.00 71 ALA A N 1
ATOM 520 C CA . ALA A 1 71 ? -20.105 -14.627 44.289 1.00 90.00 71 ALA A CA 1
ATOM 521 C C . ALA A 1 71 ? -20.234 -13.219 44.900 1.00 90.00 71 ALA A C 1
ATOM 523 O O . ALA A 1 71 ? -19.589 -12.280 44.435 1.00 90.00 71 ALA A O 1
ATOM 524 N N . TYR A 1 72 ? -21.004 -13.071 45.985 1.00 92.88 72 TYR A N 1
ATOM 525 C CA . TYR A 1 72 ? -21.111 -11.813 46.727 1.00 92.88 72 TYR A CA 1
ATOM 526 C C . TYR A 1 72 ? -19.760 -11.350 47.297 1.00 92.88 72 TYR A C 1
ATOM 528 O O . TYR A 1 72 ? -19.363 -10.203 47.078 1.00 92.88 72 TYR A O 1
ATOM 536 N N . LEU A 1 73 ? -19.032 -12.235 47.989 1.00 92.81 73 LEU A N 1
ATOM 537 C CA . LEU A 1 73 ? -17.714 -11.914 48.549 1.00 92.81 73 LEU A CA 1
ATOM 538 C C . LEU A 1 73 ? -16.684 -11.608 47.452 1.00 92.81 73 LEU A C 1
ATOM 540 O O . LEU A 1 73 ? -15.921 -10.650 47.583 1.00 92.81 73 LEU A O 1
ATOM 544 N N . ALA A 1 74 ? -16.705 -12.358 46.345 1.00 94.38 74 ALA A N 1
ATOM 545 C CA . ALA A 1 74 ? -15.860 -12.093 45.185 1.00 94.38 74 ALA A CA 1
ATOM 546 C C . ALA A 1 74 ? -16.134 -10.707 44.582 1.00 94.38 74 ALA A C 1
ATOM 548 O O . ALA A 1 74 ? -15.192 -9.954 44.353 1.00 94.38 74 ALA A O 1
ATOM 549 N N . GLY A 1 75 ? -17.404 -10.326 44.406 1.00 94.62 75 GLY A N 1
ATOM 550 C CA . GLY A 1 75 ? -17.775 -9.006 43.889 1.00 94.62 75 GLY A CA 1
ATOM 551 C C . GLY A 1 75 ? -17.341 -7.853 44.802 1.00 94.62 75 GLY A C 1
ATOM 552 O O . GLY A 1 75 ? -16.862 -6.832 44.319 1.00 94.62 75 GLY A O 1
ATOM 553 N N . ARG A 1 76 ? -17.448 -8.023 46.124 1.00 95.88 76 ARG A N 1
ATOM 554 C CA . ARG A 1 76 ? -16.998 -7.035 47.124 1.00 95.88 76 ARG A CA 1
ATOM 555 C C . ARG A 1 76 ? -15.484 -6.836 47.114 1.00 95.88 76 ARG A C 1
ATOM 557 O O . ARG A 1 76 ? -14.993 -5.709 47.212 1.00 95.88 76 ARG A O 1
ATOM 564 N N . LEU A 1 77 ? -14.742 -7.935 47.004 1.00 96.06 77 LEU A N 1
ATOM 565 C CA . LEU A 1 77 ? -13.291 -7.881 46.885 1.00 96.06 77 LEU A CA 1
ATOM 566 C C . LEU A 1 77 ? -12.877 -7.246 45.555 1.00 96.06 77 LEU A C 1
ATOM 568 O O . LEU A 1 77 ? -11.997 -6.391 45.551 1.00 96.06 77 LEU A O 1
ATOM 572 N N . ALA A 1 78 ? -13.559 -7.590 44.459 1.00 96.12 78 ALA A N 1
ATOM 573 C CA . ALA A 1 78 ? -13.329 -7.000 43.145 1.00 96.12 78 ALA A CA 1
ATOM 574 C C . ALA A 1 78 ? -13.479 -5.470 43.162 1.00 96.12 78 ALA A C 1
ATOM 576 O O . ALA A 1 78 ? -12.572 -4.769 42.724 1.00 96.12 78 ALA A O 1
ATOM 577 N N . GLU A 1 79 ? -14.558 -4.941 43.751 1.00 95.81 79 GLU A N 1
ATOM 578 C CA . GLU A 1 79 ? -14.766 -3.490 43.918 1.00 95.81 79 GLU A CA 1
ATOM 579 C C . GLU A 1 79 ? -13.617 -2.826 44.687 1.00 95.81 79 GLU A C 1
ATOM 581 O O . GLU A 1 79 ? -13.120 -1.768 44.297 1.00 95.81 79 GLU A O 1
ATOM 586 N N . THR A 1 80 ? -13.159 -3.479 45.756 1.00 95.81 80 THR A N 1
ATOM 587 C CA . THR A 1 80 ? -12.070 -2.977 46.604 1.00 95.81 80 THR A CA 1
ATOM 588 C C . THR A 1 80 ? -10.737 -2.929 45.852 1.00 95.81 80 THR A C 1
ATOM 590 O O . THR A 1 80 ? -9.957 -1.989 46.028 1.00 95.81 80 THR A O 1
ATOM 593 N N . LEU A 1 81 ? -10.462 -3.942 45.025 1.00 94.12 81 LEU A N 1
ATOM 594 C CA . LEU A 1 81 ? -9.241 -4.022 44.225 1.00 94.12 81 LEU A CA 1
ATOM 595 C C . LEU A 1 81 ? -9.273 -3.053 43.043 1.00 94.12 81 LEU A C 1
ATOM 597 O O . LEU A 1 81 ? -8.291 -2.342 42.836 1.00 94.12 81 LEU A O 1
ATOM 601 N N . ALA A 1 82 ? -10.399 -2.949 42.334 1.00 91.06 82 ALA A N 1
ATOM 602 C CA . ALA A 1 82 ? -10.576 -1.993 41.242 1.00 91.06 82 ALA A CA 1
ATOM 603 C C . ALA A 1 82 ? -10.358 -0.549 41.725 1.00 91.06 82 ALA A C 1
ATOM 605 O O . ALA A 1 82 ? -9.633 0.212 41.090 1.00 91.06 82 ALA A O 1
ATOM 606 N N . ALA A 1 83 ? -10.884 -0.193 42.904 1.00 91.69 83 ALA A N 1
ATOM 607 C CA . ALA A 1 83 ? -10.672 1.123 43.517 1.00 91.69 83 ALA A CA 1
ATOM 608 C C . ALA A 1 83 ? -9.203 1.414 43.889 1.00 91.69 83 ALA A C 1
ATOM 610 O O . ALA A 1 83 ? -8.834 2.567 44.117 1.00 91.69 83 ALA A O 1
ATOM 611 N N . ARG A 1 84 ? -8.360 0.378 43.963 1.00 90.38 84 ARG A N 1
ATOM 612 C CA . ARG A 1 84 ? -6.924 0.463 44.269 1.00 90.38 84 ARG A CA 1
ATOM 613 C C . ARG A 1 84 ? -6.022 0.269 43.046 1.00 90.38 84 ARG A C 1
ATOM 615 O O . ARG A 1 84 ? -4.813 0.155 43.227 1.00 90.38 84 ARG A O 1
ATOM 622 N N . GLY A 1 85 ? -6.586 0.219 41.838 1.00 84.50 85 GLY A N 1
ATOM 623 C CA . GLY A 1 85 ? -5.837 -0.008 40.598 1.00 84.50 85 GLY A CA 1
ATOM 624 C C . GLY A 1 85 ? -5.464 -1.471 40.338 1.00 84.50 85 GLY A C 1
ATOM 625 O O . GLY A 1 85 ? -4.711 -1.751 39.419 1.00 84.50 85 GLY A O 1
ATOM 626 N N . GLY A 1 86 ? -5.980 -2.425 41.123 1.00 87.75 86 GLY A N 1
ATOM 627 C CA . GLY A 1 86 ? -5.791 -3.865 40.904 1.00 87.75 86 GLY A CA 1
ATOM 628 C C . GLY A 1 86 ? -6.739 -4.415 39.837 1.00 87.75 86 GLY A C 1
ATOM 629 O O . GLY A 1 86 ? -7.510 -5.333 40.120 1.00 87.75 86 GLY A O 1
ATOM 630 N N . HIS A 1 87 ? -6.732 -3.813 38.647 1.00 90.50 87 HIS A N 1
ATOM 631 C CA . HIS A 1 87 ? -7.744 -4.003 37.607 1.00 90.50 87 HIS A CA 1
ATOM 632 C C . HIS A 1 87 ? -7.835 -5.452 37.094 1.00 90.50 87 HIS A C 1
ATOM 634 O O . HIS A 1 87 ? -8.940 -5.990 37.003 1.00 90.50 87 HIS A O 1
ATOM 640 N N . GLY A 1 88 ? -6.704 -6.131 36.865 1.00 89.50 88 GLY A N 1
ATOM 641 C CA . GLY A 1 88 ? -6.694 -7.504 36.338 1.00 89.50 88 GLY A CA 1
ATOM 642 C C . GLY A 1 88 ? -7.263 -8.534 37.324 1.00 89.50 88 GLY A C 1
ATOM 643 O O . GLY A 1 88 ? -8.127 -9.344 36.979 1.00 89.50 88 GLY A O 1
ATOM 644 N N . GLU A 1 89 ? -6.846 -8.471 38.597 1.00 91.38 89 GLU A N 1
ATOM 645 C CA . GLU A 1 89 ? -7.422 -9.306 39.664 1.00 91.38 89 GLU A CA 1
ATOM 646 C C . GLU A 1 89 ? -8.906 -8.992 39.891 1.00 91.38 89 GLU A C 1
ATOM 648 O O . GLU A 1 89 ? -9.714 -9.914 40.031 1.00 91.38 89 GLU A O 1
ATOM 653 N N . ALA A 1 90 ? -9.280 -7.708 39.891 1.00 93.56 90 ALA A N 1
ATOM 654 C CA . ALA A 1 90 ? -10.668 -7.288 40.037 1.00 93.56 90 ALA A CA 1
ATOM 655 C C . ALA A 1 90 ? -11.551 -7.831 38.906 1.00 93.56 90 ALA A C 1
ATOM 657 O O . ALA A 1 90 ? -12.611 -8.389 39.181 1.00 93.56 90 ALA A O 1
ATOM 658 N N . GLY A 1 91 ? -11.096 -7.745 37.654 1.00 93.31 91 GLY A N 1
ATOM 659 C CA . GLY A 1 91 ? -11.808 -8.260 36.487 1.00 93.31 91 GLY A CA 1
ATOM 660 C C . GLY A 1 91 ? -12.097 -9.760 36.576 1.00 93.31 91 GLY A C 1
ATOM 661 O O . GLY A 1 91 ? -13.246 -10.186 36.430 1.00 93.31 91 GLY A O 1
ATOM 662 N N . ARG A 1 92 ? -11.089 -10.565 36.939 1.00 93.50 92 ARG A N 1
ATOM 663 C CA . ARG A 1 92 ? -11.253 -12.014 37.165 1.00 93.50 92 ARG A CA 1
ATOM 664 C C . ARG A 1 92 ? -12.241 -12.323 38.298 1.00 93.50 92 ARG A C 1
ATOM 666 O O . ARG A 1 92 ? -13.029 -13.267 38.196 1.00 93.50 92 ARG A O 1
ATOM 673 N N . LEU A 1 93 ? -12.243 -11.525 39.367 1.00 95.19 93 LEU A N 1
ATOM 674 C CA . LEU A 1 93 ? -13.189 -11.681 40.477 1.00 95.19 93 LEU A CA 1
ATOM 675 C C . LEU A 1 93 ? -14.614 -11.239 40.115 1.00 95.19 93 LEU A C 1
ATOM 677 O O . LEU A 1 93 ? -15.560 -11.917 40.514 1.00 95.19 93 LEU A O 1
ATOM 681 N N . PHE A 1 94 ? -14.790 -10.170 39.333 1.00 96.12 94 PHE A N 1
ATOM 682 C CA . PHE A 1 94 ? -16.096 -9.777 38.796 1.00 96.12 94 PHE A CA 1
ATOM 683 C C . PHE A 1 94 ? -16.672 -10.861 37.882 1.00 96.12 94 PHE A C 1
ATOM 685 O O . PHE A 1 94 ? -17.846 -11.209 38.019 1.00 96.12 94 PHE A O 1
ATOM 692 N N . HIS A 1 95 ? -15.841 -11.465 37.025 1.00 94.06 95 HIS A N 1
ATOM 693 C CA . HIS A 1 95 ? -16.253 -12.593 36.192 1.00 94.06 95 HIS A CA 1
ATOM 694 C C . HIS A 1 95 ? -16.724 -13.774 37.054 1.00 94.06 95 HIS A C 1
ATOM 696 O O . HIS A 1 95 ? -17.834 -14.275 36.872 1.00 94.06 95 HIS A O 1
ATOM 702 N N . ARG A 1 96 ? -15.937 -14.154 38.072 1.00 91.38 96 ARG A N 1
ATOM 703 C CA . ARG A 1 96 ? -16.314 -15.198 39.042 1.00 91.38 96 ARG A CA 1
ATOM 704 C C . ARG A 1 96 ? -17.595 -14.854 39.817 1.00 91.38 96 ARG A C 1
ATOM 706 O O . ARG A 1 96 ? -18.343 -15.757 40.181 1.00 91.38 96 ARG A O 1
ATOM 713 N N . ALA A 1 97 ? -17.865 -13.572 40.050 1.00 93.00 97 ALA A N 1
ATOM 714 C CA . ALA A 1 97 ? -19.091 -13.085 40.678 1.00 93.00 97 ALA A CA 1
ATOM 715 C C . ALA A 1 97 ? -20.307 -13.038 39.726 1.00 93.00 97 ALA A C 1
ATOM 717 O O . ALA A 1 97 ? -21.396 -12.666 40.160 1.00 93.00 97 ALA A O 1
ATOM 718 N N . GLY A 1 98 ? -20.143 -13.386 38.443 1.00 91.00 98 GLY A N 1
ATOM 719 C CA . GLY A 1 98 ? -21.196 -13.295 37.426 1.00 91.00 98 GLY A CA 1
ATOM 720 C C . GLY A 1 98 ? -21.523 -11.861 36.990 1.00 91.00 98 GLY A C 1
ATOM 721 O O . GLY A 1 98 ? -22.568 -11.628 36.387 1.00 91.00 98 GLY A O 1
ATOM 722 N N . ARG A 1 99 ? -20.651 -10.894 37.298 1.00 93.19 99 ARG A N 1
ATOM 723 C CA . ARG A 1 99 ? -20.799 -9.464 36.987 1.00 93.19 99 ARG A CA 1
ATOM 724 C C . ARG A 1 99 ? -20.019 -9.118 35.723 1.00 93.19 99 ARG A C 1
ATOM 726 O O . ARG A 1 99 ? -18.940 -8.537 35.787 1.00 93.19 99 ARG A O 1
ATOM 733 N N . GLN A 1 100 ? -20.520 -9.577 34.577 1.00 90.62 100 GLN A N 1
ATOM 734 C CA . GLN A 1 100 ? -19.769 -9.498 33.321 1.00 90.62 100 GLN A CA 1
ATOM 735 C C . GLN A 1 100 ? -19.421 -8.072 32.861 1.00 90.62 100 GLN A C 1
ATOM 737 O O . GLN A 1 100 ? -18.255 -7.869 32.542 1.00 90.62 100 GLN A O 1
ATOM 742 N N . PRO A 1 101 ? -20.329 -7.075 32.870 1.00 90.19 101 PRO A N 1
ATOM 743 C CA . PRO A 1 101 ? -19.974 -5.719 32.436 1.00 90.19 101 PRO A CA 1
ATOM 744 C C . PRO A 1 101 ? -18.827 -5.110 33.257 1.00 90.19 101 PRO A C 1
ATOM 746 O O . PRO A 1 101 ? -17.898 -4.523 32.710 1.00 90.19 101 PRO A O 1
ATOM 749 N N . GLU A 1 102 ? -18.844 -5.300 34.579 1.00 93.44 102 GLU A N 1
ATOM 750 C CA . GLU A 1 102 ? -17.773 -4.831 35.464 1.00 93.44 102 GLU A CA 1
ATOM 751 C C . GLU A 1 102 ? -16.475 -5.628 35.295 1.00 93.44 102 GLU A C 1
ATOM 753 O O . GLU A 1 102 ? -15.383 -5.075 35.465 1.00 93.44 102 GLU A O 1
ATOM 758 N N . ALA A 1 103 ? -16.590 -6.913 34.941 1.00 94.31 103 ALA A N 1
ATOM 759 C CA . ALA A 1 103 ? -15.452 -7.751 34.600 1.00 94.31 103 ALA A CA 1
ATOM 760 C C . ALA A 1 103 ? -14.752 -7.229 33.347 1.00 94.31 103 ALA A C 1
ATOM 762 O O . ALA A 1 103 ? -13.565 -6.929 33.425 1.00 94.31 103 ALA A O 1
ATOM 763 N N . VAL A 1 104 ? -15.482 -7.054 32.240 1.00 94.50 104 VAL A N 1
ATOM 764 C CA . VAL A 1 104 ? -14.916 -6.577 30.968 1.00 94.50 104 VAL A CA 1
ATOM 765 C C . VAL A 1 104 ? -14.275 -5.204 31.153 1.00 94.50 104 VAL A C 1
ATOM 767 O O . VAL A 1 104 ? -13.105 -5.037 30.822 1.00 94.50 104 VAL A O 1
ATOM 770 N N . GLY A 1 105 ? -14.970 -4.252 31.787 1.00 93.75 105 GLY A N 1
ATOM 771 C CA . GLY A 1 105 ? -14.410 -2.919 32.037 1.00 93.75 105 GLY A CA 1
ATOM 772 C C . GLY A 1 105 ? -13.128 -2.937 32.881 1.00 93.75 105 GLY A C 1
ATOM 773 O O . GLY A 1 105 ? -12.182 -2.210 32.583 1.00 93.75 105 GLY A O 1
ATOM 774 N N . SER A 1 106 ? -13.054 -3.789 33.910 1.00 94.81 106 SER A N 1
ATOM 775 C CA . SER A 1 106 ? -11.837 -3.907 34.728 1.00 94.81 106 SER A CA 1
ATOM 776 C C . SER A 1 106 ? -10.702 -4.622 33.992 1.00 94.81 106 SER A C 1
ATOM 778 O O . SER A 1 106 ? -9.551 -4.231 34.136 1.00 94.81 106 SER A O 1
ATOM 780 N N . LEU A 1 107 ? -11.001 -5.645 33.191 1.00 96.06 107 LEU A N 1
ATOM 781 C CA . LEU A 1 107 ? -9.996 -6.353 32.393 1.00 96.06 107 LEU A CA 1
ATOM 782 C C . LEU A 1 107 ? -9.407 -5.451 31.302 1.00 96.06 107 LEU A C 1
ATOM 784 O O . LEU A 1 107 ? -8.197 -5.436 31.116 1.00 96.06 107 LEU A O 1
ATOM 788 N N . VAL A 1 108 ? -10.239 -4.639 30.649 1.00 95.50 108 VAL A N 1
ATOM 789 C CA . VAL A 1 108 ? -9.808 -3.647 29.651 1.00 95.50 108 VAL A CA 1
ATOM 790 C C . VAL A 1 108 ? -8.943 -2.566 30.291 1.00 95.50 108 VAL A C 1
ATOM 792 O O . VAL A 1 108 ? -7.911 -2.200 29.736 1.00 95.50 108 VAL A O 1
ATOM 795 N N . ALA A 1 109 ? -9.307 -2.091 31.486 1.00 93.50 109 ALA A N 1
ATOM 796 C CA . ALA A 1 109 ? -8.466 -1.151 32.222 1.00 93.50 109 ALA A CA 1
ATOM 797 C C . ALA A 1 109 ? -7.081 -1.747 32.524 1.00 93.50 109 ALA A C 1
ATOM 799 O O . ALA A 1 109 ? -6.085 -1.063 32.319 1.00 93.50 109 ALA A O 1
ATOM 800 N N . ALA A 1 110 ? -7.019 -3.017 32.943 1.00 93.94 110 ALA A N 1
ATOM 801 C CA . ALA A 1 110 ? -5.760 -3.724 33.186 1.00 93.94 110 ALA A CA 1
ATOM 802 C C . ALA A 1 110 ? -4.934 -3.891 31.906 1.00 93.94 110 ALA A C 1
ATOM 804 O O . ALA A 1 110 ? -3.740 -3.610 31.907 1.00 93.94 110 ALA A O 1
ATOM 805 N N . ALA A 1 111 ? -5.580 -4.287 30.806 1.00 94.00 111 ALA A N 1
ATOM 806 C CA . ALA A 1 111 ? -4.938 -4.405 29.504 1.00 94.00 111 ALA A CA 1
ATOM 807 C C . ALA A 1 111 ? -4.267 -3.083 29.102 1.00 94.00 111 ALA A C 1
ATOM 809 O O . ALA A 1 111 ? -3.088 -3.053 28.778 1.00 94.00 111 ALA A O 1
ATOM 810 N N . LEU A 1 112 ? -4.990 -1.965 29.191 1.00 93.25 112 LEU A N 1
ATOM 811 C CA . LEU A 1 112 ? -4.480 -0.670 28.741 1.00 93.25 112 LEU A CA 1
ATOM 812 C C . LEU A 1 112 ? -3.487 -0.014 29.713 1.00 93.25 112 LEU A C 1
ATOM 814 O O . LEU A 1 112 ? -2.614 0.727 29.262 1.00 93.25 112 LEU A O 1
ATOM 818 N N . SER A 1 113 ? -3.620 -0.227 31.028 1.00 90.94 113 SER A N 1
ATOM 819 C CA . SER A 1 113 ? -2.726 0.388 32.020 1.00 90.94 113 SER A CA 1
ATOM 820 C C . SER A 1 113 ? -1.452 -0.412 32.262 1.00 90.94 113 SER A C 1
ATOM 822 O O . SER A 1 113 ? -0.394 0.187 32.466 1.00 90.94 113 SER A O 1
ATOM 824 N N . ASP A 1 114 ? -1.564 -1.741 32.245 1.00 87.81 114 ASP A N 1
ATOM 825 C CA . ASP A 1 114 ? -0.520 -2.660 32.695 1.00 87.81 114 ASP A CA 1
ATOM 826 C C . ASP A 1 114 ? 0.050 -3.509 31.542 1.00 87.81 114 ASP A C 1
ATOM 828 O O . ASP A 1 114 ? 0.945 -4.315 31.788 1.00 87.81 114 ASP A O 1
ATOM 832 N N . ASP A 1 115 ? -0.437 -3.320 30.304 1.00 87.81 115 ASP A N 1
ATOM 833 C CA . ASP A 1 115 ? -0.098 -4.137 29.121 1.00 87.81 115 ASP A CA 1
ATOM 834 C C . ASP A 1 115 ? -0.376 -5.641 29.360 1.00 87.81 115 ASP A C 1
ATOM 836 O O . ASP A 1 115 ? 0.374 -6.520 28.935 1.00 87.81 115 ASP A O 1
ATOM 840 N N . ASP A 1 116 ? -1.451 -5.941 30.108 1.00 91.19 116 ASP A N 1
ATOM 841 C CA . ASP A 1 116 ? -1.843 -7.299 30.520 1.00 91.19 116 ASP A CA 1
ATOM 842 C C . ASP A 1 116 ? -2.579 -8.033 29.378 1.00 91.19 116 ASP A C 1
ATOM 844 O O . ASP A 1 116 ? -3.799 -7.921 29.204 1.00 91.19 116 ASP A O 1
ATOM 848 N N . GLU A 1 117 ? -1.818 -8.801 28.592 1.00 91.62 117 GLU A N 1
ATOM 849 C CA . GLU A 1 117 ? -2.321 -9.622 27.482 1.00 91.62 117 GLU A CA 1
ATOM 850 C C . GLU A 1 117 ? -3.355 -10.672 27.930 1.00 91.62 117 GLU A C 1
ATOM 852 O O . GLU A 1 117 ? -4.349 -10.904 27.234 1.00 91.62 117 GLU A O 1
ATOM 857 N N . GLU A 1 118 ? -3.178 -11.293 29.103 1.00 90.62 118 GLU A N 1
ATOM 858 C CA . GLU A 1 118 ? -4.136 -12.279 29.618 1.00 90.62 118 GLU A CA 1
ATOM 859 C C . GLU A 1 118 ? -5.477 -11.619 29.950 1.00 90.62 118 GLU A C 1
ATOM 861 O O . GLU A 1 118 ? -6.539 -12.181 29.668 1.00 90.62 118 GLU A O 1
ATOM 866 N N . ALA A 1 119 ? -5.447 -10.416 30.531 1.00 93.06 119 ALA A N 1
ATOM 867 C CA . ALA A 1 119 ? -6.657 -9.653 30.805 1.00 93.06 119 ALA A CA 1
ATOM 868 C C . ALA A 1 119 ? -7.372 -9.234 29.513 1.00 93.06 119 ALA A C 1
ATOM 870 O O . ALA A 1 119 ? -8.595 -9.365 29.437 1.00 93.06 119 ALA A O 1
ATOM 871 N N . ALA A 1 120 ? -6.634 -8.791 28.492 1.00 94.00 120 ALA A N 1
ATOM 872 C CA . ALA A 1 120 ? -7.197 -8.435 27.190 1.00 94.00 120 ALA A CA 1
ATOM 873 C C . ALA A 1 120 ? -7.883 -9.625 26.499 1.00 94.00 120 ALA A C 1
ATOM 875 O O . ALA A 1 120 ? -9.020 -9.502 26.041 1.00 94.00 120 ALA A O 1
ATOM 876 N N . ASN A 1 121 ? -7.228 -10.789 26.468 1.00 93.56 121 ASN A N 1
ATOM 877 C CA . ASN A 1 121 ? -7.804 -12.000 25.882 1.00 93.56 121 ASN A CA 1
ATOM 878 C C . ASN A 1 121 ? -9.032 -12.477 26.666 1.00 93.56 121 ASN A C 1
ATOM 880 O O . ASN A 1 121 ? -10.057 -12.787 26.064 1.00 93.56 121 ASN A O 1
ATOM 884 N N . LEU A 1 122 ? -8.989 -12.442 28.004 1.00 93.81 122 LEU A N 1
ATOM 885 C CA . LEU A 1 122 ? -10.163 -12.773 28.811 1.00 93.81 122 LEU A CA 1
ATOM 886 C C . LEU A 1 122 ? -11.312 -11.781 28.584 1.00 93.81 122 LEU A C 1
ATOM 888 O O . LEU A 1 122 ? -12.470 -12.185 28.599 1.00 93.81 122 LEU A O 1
ATOM 892 N N . ALA A 1 123 ? -11.028 -10.493 28.372 1.00 94.38 123 ALA A N 1
ATOM 893 C CA . ALA A 1 123 ? -12.063 -9.516 28.040 1.00 94.38 123 ALA A CA 1
ATOM 894 C C . ALA A 1 123 ? -12.773 -9.877 26.724 1.00 94.38 123 ALA A C 1
ATOM 896 O O . ALA A 1 123 ? -14.001 -9.850 26.686 1.00 94.38 123 ALA A O 1
ATOM 897 N N . LEU A 1 124 ? -12.022 -10.286 25.696 1.00 92.69 124 LEU A N 1
ATOM 898 C CA . LEU A 1 124 ? -12.564 -10.751 24.414 1.00 92.69 124 LEU A CA 1
ATOM 899 C C . LEU A 1 124 ? -13.321 -12.080 24.528 1.00 92.69 124 LEU A C 1
ATOM 901 O O . LEU A 1 124 ? -14.359 -12.247 23.902 1.00 92.69 124 LEU A O 1
ATOM 905 N N . ASP A 1 125 ? -12.865 -13.019 25.355 1.00 94.62 125 ASP A N 1
ATOM 906 C CA . ASP A 1 125 ? -13.601 -14.272 25.579 1.00 94.62 125 ASP A CA 1
ATOM 907 C C . ASP A 1 125 ? -14.981 -14.026 26.213 1.00 94.62 125 ASP A C 1
ATOM 909 O O . ASP A 1 125 ? -15.938 -14.768 25.974 1.00 94.62 125 ASP A O 1
ATOM 913 N N . LEU A 1 126 ? -15.086 -12.987 27.049 1.00 93.00 126 LEU A N 1
ATOM 914 C CA . LEU A 1 126 ? -16.331 -12.596 27.710 1.00 93.00 126 LEU A CA 1
ATOM 915 C C . LEU A 1 126 ? -17.219 -11.710 26.836 1.00 93.00 126 LEU A C 1
ATOM 917 O O . LEU A 1 126 ? -18.443 -11.807 26.932 1.00 93.00 126 LEU A O 1
ATOM 921 N N . ASP A 1 127 ? -16.615 -10.861 26.012 1.00 92.06 127 ASP A N 1
ATOM 922 C CA . ASP A 1 127 ? -17.277 -9.933 25.099 1.00 92.06 127 ASP A CA 1
ATOM 923 C C . ASP A 1 127 ? -16.471 -9.844 23.787 1.00 92.06 127 ASP A C 1
ATOM 925 O O . ASP A 1 127 ? -15.608 -8.971 23.655 1.00 92.06 127 ASP A O 1
ATOM 929 N N . PRO A 1 128 ? -16.726 -10.749 22.817 1.00 88.88 128 PRO A N 1
ATOM 930 C CA . PRO A 1 128 ? -15.900 -10.897 21.610 1.00 88.88 128 PRO A CA 1
ATOM 931 C C . PRO A 1 128 ? -15.756 -9.635 20.767 1.00 88.88 128 PRO A C 1
ATOM 933 O O . PRO A 1 128 ? -14.704 -9.406 20.176 1.00 88.88 128 PRO A O 1
ATOM 936 N N . ASP A 1 129 ? -16.799 -8.806 20.748 1.00 83.31 129 ASP A N 1
ATOM 937 C CA . ASP A 1 129 ? -16.843 -7.556 19.989 1.00 83.31 129 ASP A CA 1
ATOM 938 C C . ASP A 1 129 ? -16.561 -6.323 20.867 1.00 83.31 129 ASP A C 1
ATOM 940 O O . ASP A 1 129 ? -16.640 -5.187 20.376 1.00 83.31 129 ASP A O 1
ATOM 944 N N . LEU A 1 130 ? -16.255 -6.533 22.156 1.00 88.19 130 LEU A N 1
ATOM 945 C CA . LEU A 1 130 ? -16.033 -5.498 23.168 1.00 88.19 130 LEU A CA 1
ATOM 946 C C . LEU A 1 130 ? -17.127 -4.414 23.141 1.00 88.19 130 LEU A C 1
ATOM 948 O O . LEU A 1 130 ? -16.847 -3.217 23.208 1.00 88.19 130 LEU A O 1
ATOM 952 N N . VAL A 1 131 ? -18.391 -4.826 23.001 1.00 88.19 131 VAL A N 1
ATOM 953 C CA . VAL A 1 131 ? -19.542 -3.908 22.882 1.00 88.19 131 VAL A CA 1
ATOM 954 C C . VAL A 1 131 ? -19.857 -3.229 24.216 1.00 88.19 131 VAL A C 1
ATOM 956 O O . VAL A 1 131 ? -20.489 -2.175 24.252 1.00 88.19 131 VAL A O 1
ATOM 959 N N . SER A 1 132 ? -19.440 -3.830 25.331 1.00 86.00 132 SER A N 1
ATOM 960 C CA . SER A 1 132 ? -19.706 -3.331 26.683 1.00 86.00 132 SER A CA 1
ATOM 961 C C . SER A 1 132 ? -18.803 -2.177 27.128 1.00 86.00 132 SER A C 1
ATOM 963 O O . SER A 1 132 ? -19.032 -1.617 28.203 1.00 86.00 132 SER A O 1
ATOM 965 N N . ILE A 1 133 ? -17.814 -1.794 26.315 1.00 90.88 133 ILE A N 1
ATOM 966 C CA . ILE A 1 133 ? -16.867 -0.709 26.595 1.00 90.88 133 ILE A CA 1
ATOM 967 C C . ILE A 1 133 ? -16.904 0.382 25.520 1.00 90.88 133 ILE A C 1
ATOM 969 O O . ILE A 1 133 ? -17.582 0.263 24.500 1.00 90.88 133 ILE A O 1
ATOM 973 N N . ASP A 1 134 ? -16.174 1.473 25.763 1.00 92.19 134 ASP A N 1
ATOM 974 C CA . ASP A 1 134 ? -16.006 2.539 24.781 1.00 92.19 134 ASP A CA 1
ATOM 975 C C . ASP A 1 134 ? -15.313 2.026 23.508 1.00 92.19 134 ASP A C 1
ATOM 977 O O . ASP A 1 134 ? -14.379 1.220 23.554 1.00 92.19 134 ASP A O 1
ATOM 981 N N . ARG A 1 135 ? -15.763 2.522 22.350 1.00 91.69 135 ARG A N 1
ATOM 982 C CA . ARG A 1 135 ? -15.250 2.103 21.041 1.00 91.69 135 ARG A CA 1
ATOM 983 C C . ARG A 1 135 ? -13.745 2.361 20.897 1.00 91.69 135 ARG A C 1
ATOM 985 O O . ARG A 1 135 ? -13.061 1.510 20.328 1.00 91.69 135 ARG A O 1
ATOM 992 N N . GLN A 1 136 ? -13.228 3.487 21.399 1.00 93.06 136 GLN A N 1
ATOM 993 C CA . GLN A 1 136 ? -11.795 3.798 21.339 1.00 93.06 136 GLN A CA 1
ATOM 994 C C . GLN A 1 136 ? -10.999 2.870 22.260 1.00 93.06 136 GLN A C 1
ATOM 996 O O . GLN A 1 136 ? -9.949 2.378 21.858 1.00 93.06 136 GLN A O 1
ATOM 1001 N N . ASP A 1 137 ? -11.511 2.559 23.457 1.00 94.38 137 ASP A N 1
ATOM 1002 C CA . ASP A 1 137 ? -10.873 1.589 24.361 1.00 94.38 137 ASP A CA 1
ATOM 1003 C C . ASP A 1 137 ? -10.799 0.195 23.736 1.00 94.38 137 ASP A C 1
ATOM 1005 O O . ASP A 1 137 ? -9.740 -0.432 23.774 1.00 94.38 137 ASP A O 1
ATOM 1009 N N . ALA A 1 138 ? -11.871 -0.257 23.077 1.00 92.75 138 ALA A N 1
ATOM 1010 C CA . ALA A 1 138 ? -11.848 -1.501 22.312 1.00 92.75 138 ALA A CA 1
ATOM 1011 C C . ALA A 1 138 ? -10.763 -1.455 21.229 1.00 92.75 138 ALA A C 1
ATOM 1013 O O . ALA A 1 138 ? -9.928 -2.355 21.143 1.00 92.75 138 ALA A O 1
ATOM 1014 N N . GLY A 1 139 ? -10.720 -0.375 20.443 1.00 94.00 139 GLY A N 1
ATOM 1015 C CA . GLY A 1 139 ? -9.688 -0.170 19.427 1.00 94.00 139 GLY A CA 1
ATOM 1016 C C . GLY A 1 139 ? -8.262 -0.210 19.992 1.00 94.00 139 GLY A C 1
ATOM 1017 O O . GLY A 1 139 ? -7.386 -0.842 19.401 1.00 94.00 139 GLY A O 1
ATOM 1018 N N . ARG A 1 140 ? -8.028 0.393 21.165 1.00 96.50 140 ARG A N 1
ATOM 1019 C CA . ARG A 1 140 ? -6.728 0.365 21.851 1.00 96.50 140 ARG A CA 1
ATOM 1020 C C . ARG A 1 140 ? -6.343 -1.042 22.308 1.00 96.50 140 ARG A C 1
ATOM 1022 O O . ARG A 1 140 ? -5.186 -1.422 22.136 1.00 96.50 140 ARG A O 1
ATOM 1029 N N . VAL A 1 141 ? -7.291 -1.825 22.828 1.00 96.19 141 VAL A N 1
ATOM 1030 C CA . VAL A 1 141 ? -7.058 -3.230 23.209 1.00 96.19 141 VAL A CA 1
ATOM 1031 C C . VAL A 1 141 ? -6.685 -4.065 21.985 1.00 96.19 141 VAL A C 1
ATOM 1033 O O . VAL A 1 141 ? -5.698 -4.798 22.022 1.00 96.19 141 VAL A O 1
ATOM 1036 N N . HIS A 1 142 ? -7.408 -3.913 20.873 1.00 96.00 142 HIS A N 1
ATOM 1037 C CA . HIS A 1 142 ? -7.067 -4.596 19.624 1.00 96.00 142 HIS A CA 1
ATOM 1038 C C . HIS A 1 142 ? -5.675 -4.194 19.112 1.00 96.00 142 HIS A C 1
ATOM 1040 O O . HIS A 1 142 ? -4.894 -5.065 18.740 1.00 96.00 142 HIS A O 1
ATOM 1046 N N . LEU A 1 143 ? -5.307 -2.908 19.166 1.00 95.50 143 LEU A N 1
ATOM 1047 C CA . LEU A 1 143 ? -3.971 -2.450 18.763 1.00 95.50 143 LEU A CA 1
ATOM 1048 C C . LEU A 1 143 ? -2.857 -3.009 19.665 1.00 95.50 143 LEU A C 1
ATOM 1050 O O . LEU A 1 143 ? -1.781 -3.347 19.174 1.00 95.50 143 LEU A O 1
ATOM 1054 N N . MET A 1 144 ? -3.099 -3.110 20.973 1.00 94.56 144 MET A N 1
ATOM 1055 C CA . MET A 1 144 ? -2.182 -3.733 21.933 1.00 94.56 144 MET A CA 1
ATOM 1056 C C . MET A 1 144 ? -1.979 -5.220 21.612 1.00 94.56 144 MET A C 1
ATOM 1058 O O . MET A 1 144 ? -0.845 -5.674 21.469 1.00 94.56 144 MET A O 1
ATOM 1062 N N . LEU A 1 145 ? -3.068 -5.968 21.415 1.00 93.81 145 LEU A N 1
ATOM 1063 C CA . LEU A 1 145 ? -3.014 -7.386 21.052 1.00 93.81 145 LEU A CA 1
ATOM 1064 C C . LEU A 1 145 ? -2.348 -7.616 19.694 1.00 93.81 145 LEU A C 1
ATOM 1066 O O . LEU A 1 145 ? -1.584 -8.564 19.544 1.00 93.81 145 LEU A O 1
ATOM 1070 N N . ALA A 1 146 ? -2.569 -6.726 18.724 1.00 93.50 146 ALA A N 1
ATOM 1071 C CA . ALA A 1 146 ? -1.874 -6.774 17.443 1.00 93.50 146 ALA A CA 1
ATOM 1072 C C . ALA A 1 146 ? -0.348 -6.652 17.625 1.00 93.50 146 ALA A C 1
ATOM 1074 O O . ALA A 1 146 ? 0.416 -7.349 16.958 1.00 93.50 146 ALA A O 1
ATOM 1075 N N . ARG A 1 147 ? 0.117 -5.805 18.559 1.00 89.12 147 ARG A N 1
ATOM 1076 C CA . ARG A 1 147 ? 1.547 -5.666 18.896 1.00 89.12 147 ARG A CA 1
ATOM 1077 C C . ARG A 1 147 ? 2.122 -6.930 19.516 1.00 89.12 147 ARG A C 1
ATOM 1079 O O . ARG A 1 147 ? 3.182 -7.371 19.073 1.00 89.12 147 ARG A O 1
ATOM 1086 N N . HIS A 1 148 ? 1.424 -7.523 20.483 1.00 86.19 148 HIS A N 1
ATOM 1087 C CA . HIS A 1 148 ? 1.834 -8.797 21.081 1.00 86.19 148 HIS A CA 1
ATOM 1088 C C . HIS A 1 148 ? 1.884 -9.908 20.032 1.00 86.19 148 HIS A C 1
ATOM 1090 O O . HIS A 1 148 ? 2.926 -10.543 19.881 1.00 86.19 148 HIS A O 1
ATOM 1096 N N . ALA A 1 149 ? 0.830 -10.078 19.232 1.00 86.94 149 ALA A N 1
ATOM 1097 C CA . ALA A 1 149 ? 0.780 -11.085 18.173 1.00 86.94 149 ALA A CA 1
ATOM 1098 C C . ALA A 1 149 ? 1.933 -10.925 17.168 1.00 86.94 149 ALA A C 1
ATOM 1100 O O . ALA A 1 149 ? 2.652 -11.887 16.893 1.00 86.94 149 ALA A O 1
ATOM 1101 N N . ARG A 1 150 ? 2.188 -9.699 16.689 1.00 85.69 150 ARG A N 1
ATOM 1102 C CA . ARG A 1 150 ? 3.288 -9.416 15.756 1.00 85.69 150 ARG A CA 1
ATOM 1103 C C . ARG A 1 150 ? 4.659 -9.744 16.353 1.00 85.69 150 ARG A C 1
ATOM 1105 O O . ARG A 1 150 ? 5.497 -10.321 15.665 1.00 85.69 150 ARG A O 1
ATOM 1112 N N . ASN A 1 151 ? 4.901 -9.409 17.623 1.00 77.12 151 ASN A N 1
ATOM 1113 C CA . ASN A 1 151 ? 6.172 -9.714 18.293 1.00 77.12 151 ASN A CA 1
ATOM 1114 C C . ASN A 1 151 ? 6.425 -11.227 18.401 1.00 77.12 151 ASN A C 1
ATOM 1116 O O . ASN A 1 151 ? 7.564 -11.665 18.245 1.00 77.12 151 ASN A O 1
ATOM 1120 N N . HIS A 1 152 ? 5.361 -12.012 18.587 1.00 76.25 152 HIS A N 1
ATOM 1121 C CA . HIS A 1 152 ? 5.397 -13.476 18.599 1.00 76.25 152 HIS A CA 1
ATOM 1122 C C . HIS A 1 152 ? 5.422 -14.108 17.193 1.00 76.25 152 HIS A C 1
ATOM 1124 O O . HIS A 1 152 ? 5.423 -15.331 17.074 1.00 76.25 152 HIS A O 1
ATOM 1130 N N . GLY A 1 153 ? 5.442 -13.309 16.119 1.00 71.94 153 GLY A N 1
ATOM 1131 C CA . GLY A 1 153 ? 5.410 -13.803 14.737 1.00 71.94 153 GLY A CA 1
ATOM 1132 C C . GLY A 1 153 ? 4.033 -14.294 14.274 1.00 71.94 153 GLY A C 1
ATOM 1133 O O . GLY A 1 153 ? 3.913 -14.897 13.218 1.00 71.94 153 GLY A O 1
ATOM 1134 N N . LEU A 1 154 ? 2.964 -14.027 15.022 1.00 82.06 154 LEU A N 1
ATOM 1135 C CA . LEU A 1 154 ? 1.600 -14.421 14.663 1.00 82.06 154 LEU A CA 1
ATOM 1136 C C . LEU A 1 154 ? 0.978 -13.371 13.732 1.00 82.06 154 LEU A C 1
ATOM 1138 O O . LEU A 1 154 ? 0.049 -12.665 14.118 1.00 82.06 154 LEU A O 1
ATOM 1142 N N . SER A 1 155 ? 1.539 -13.232 12.527 1.00 81.50 155 SER A N 1
ATOM 1143 C CA . SER A 1 155 ? 1.233 -12.121 11.609 1.00 81.50 155 SER A CA 1
ATOM 1144 C C . SER A 1 155 ? -0.237 -12.075 11.177 1.00 81.50 155 SER A C 1
ATOM 1146 O O . SER A 1 155 ? -0.801 -10.988 11.148 1.00 81.50 155 SER A O 1
ATOM 1148 N N . ASP A 1 156 ? -0.885 -13.222 10.956 1.00 82.94 156 ASP A N 1
ATOM 1149 C CA . ASP A 1 156 ? -2.312 -13.279 10.590 1.00 82.94 156 ASP A CA 1
ATOM 1150 C C . ASP A 1 156 ? -3.207 -12.770 11.730 1.00 82.94 156 ASP A C 1
ATOM 1152 O O . ASP A 1 156 ? -4.077 -11.925 11.540 1.00 82.94 156 ASP A O 1
ATOM 1156 N N . ILE A 1 157 ? -2.931 -13.224 12.960 1.00 87.38 157 ILE A N 1
ATOM 1157 C CA . ILE A 1 157 ? -3.646 -12.759 14.157 1.00 87.38 157 ILE A CA 1
ATOM 1158 C C . ILE A 1 157 ? -3.378 -11.267 14.367 1.00 87.38 157 ILE A C 1
ATOM 1160 O O . ILE A 1 157 ? -4.282 -10.515 14.725 1.00 87.38 157 ILE A O 1
ATOM 1164 N N . ALA A 1 158 ? -2.139 -10.824 14.155 1.00 90.31 158 ALA A N 1
ATOM 1165 C CA . ALA A 1 158 ? -1.790 -9.418 14.255 1.00 90.31 158 ALA A CA 1
ATOM 1166 C C . ALA A 1 158 ? -2.566 -8.574 13.236 1.00 90.31 158 ALA A C 1
ATOM 1168 O O . ALA A 1 158 ? -3.024 -7.490 13.599 1.00 90.31 158 ALA A O 1
ATOM 1169 N N . ASP A 1 159 ? -2.743 -9.069 12.009 1.00 91.12 159 ASP A N 1
ATOM 1170 C CA . ASP A 1 159 ? -3.465 -8.374 10.944 1.00 91.12 159 ASP A CA 1
ATOM 1171 C C . ASP A 1 159 ? -4.953 -8.224 11.268 1.00 91.12 159 ASP A C 1
ATOM 1173 O O . ASP A 1 159 ? -5.473 -7.106 11.256 1.00 91.12 159 ASP A O 1
ATOM 1177 N N . ASP A 1 160 ? -5.613 -9.307 11.690 1.00 90.19 160 ASP A N 1
ATOM 1178 C CA . ASP A 1 160 ? -7.017 -9.279 12.115 1.00 90.19 160 ASP A CA 1
ATOM 1179 C C . ASP A 1 160 ? -7.240 -8.248 13.233 1.00 90.19 160 ASP A C 1
ATOM 1181 O O . ASP A 1 160 ? -8.148 -7.407 13.180 1.00 90.19 160 ASP A O 1
ATOM 1185 N N . ARG A 1 161 ? -6.359 -8.263 14.241 1.00 92.38 161 ARG A N 1
ATOM 1186 C CA . ARG A 1 161 ? -6.422 -7.329 15.372 1.00 92.38 161 ARG A CA 1
ATOM 1187 C C . ARG A 1 161 ? -6.116 -5.894 14.950 1.00 92.38 161 ARG A C 1
ATOM 1189 O O . ARG A 1 161 ? -6.769 -4.970 15.432 1.00 92.38 161 ARG A O 1
ATOM 1196 N N . ALA A 1 162 ? -5.164 -5.676 14.048 1.00 93.50 162 ALA A N 1
ATOM 1197 C CA . ALA A 1 162 ? -4.870 -4.347 13.528 1.00 93.50 162 ALA A CA 1
ATOM 1198 C C . ALA A 1 162 ? -6.041 -3.796 12.699 1.00 93.50 162 ALA A C 1
ATOM 1200 O O . ALA A 1 162 ? -6.383 -2.621 12.839 1.00 93.50 162 ALA A O 1
ATOM 1201 N N . ALA A 1 163 ? -6.711 -4.635 11.907 1.00 90.38 163 ALA A N 1
ATOM 1202 C CA . ALA A 1 163 ? -7.900 -4.254 11.152 1.00 90.38 163 ALA A CA 1
ATOM 1203 C C . ALA A 1 163 ? -9.063 -3.852 12.077 1.00 90.38 163 ALA A C 1
ATOM 1205 O O . ALA A 1 163 ? -9.722 -2.836 11.837 1.00 90.38 163 ALA A O 1
ATOM 1206 N N . ASP A 1 164 ? -9.285 -4.587 13.173 1.00 89.12 164 ASP A N 1
ATOM 1207 C CA . ASP A 1 164 ? -10.243 -4.192 14.215 1.00 89.12 164 ASP A CA 1
ATOM 1208 C C . ASP A 1 164 ? -9.891 -2.845 14.854 1.00 89.12 164 ASP A C 1
ATOM 1210 O O . ASP A 1 164 ? -10.772 -2.005 15.062 1.00 89.12 164 ASP A O 1
ATOM 1214 N N . ALA A 1 165 ? -8.608 -2.615 15.142 1.00 91.50 165 ALA A N 1
ATOM 1215 C CA . ALA A 1 165 ? -8.143 -1.347 15.686 1.00 91.50 165 ALA A CA 1
ATOM 1216 C C . ALA A 1 165 ? -8.400 -0.185 14.712 1.00 91.50 165 ALA A C 1
ATOM 1218 O O . ALA A 1 165 ? -8.957 0.834 15.118 1.00 91.50 165 ALA A O 1
ATOM 1219 N N . VAL A 1 166 ? -8.076 -0.351 13.424 1.00 88.56 166 VAL A N 1
ATOM 1220 C CA . VAL A 1 166 ? -8.314 0.655 12.370 1.00 88.56 166 VAL A CA 1
ATOM 1221 C C . VAL A 1 166 ? -9.803 0.977 12.224 1.00 88.56 166 VAL A C 1
ATOM 1223 O O . VAL A 1 166 ? -10.162 2.143 12.087 1.00 88.56 166 VAL A O 1
ATOM 1226 N N . ARG A 1 167 ? -10.693 -0.020 12.317 1.00 89.31 167 ARG A N 1
ATOM 1227 C CA . ARG A 1 167 ? -12.149 0.212 12.270 1.00 89.31 167 ARG A CA 1
ATOM 1228 C C . ARG A 1 167 ? -12.671 1.010 13.464 1.00 89.31 167 ARG A C 1
ATOM 1230 O O . ARG A 1 167 ? -13.738 1.618 13.368 1.00 89.31 167 ARG A O 1
ATOM 1237 N N . ARG A 1 168 ? -11.991 0.967 14.611 1.00 89.69 168 ARG A N 1
ATOM 1238 C CA . ARG A 1 168 ? -12.512 1.481 15.888 1.00 89.69 168 ARG A CA 1
ATOM 1239 C C . ARG A 1 168 ? -11.889 2.801 16.322 1.00 89.69 168 ARG A C 1
ATOM 1241 O O . ARG A 1 168 ? -12.603 3.606 16.915 1.00 89.69 168 ARG A O 1
ATOM 1248 N N . LEU A 1 169 ? -10.606 3.002 16.043 1.00 89.44 169 LEU A N 1
ATOM 1249 C CA . LEU A 1 169 ? -9.848 4.175 16.468 1.00 89.44 169 LEU A CA 1
ATOM 1250 C C . LEU A 1 169 ? -10.113 5.382 15.569 1.00 89.44 169 LEU A C 1
ATOM 1252 O O . LEU A 1 169 ? -10.371 5.254 14.376 1.00 89.44 169 LEU A O 1
ATOM 1256 N N . GLU A 1 170 ? -10.014 6.575 16.152 1.00 88.75 170 GLU A N 1
ATOM 1257 C CA . GLU A 1 170 ? -10.179 7.848 15.443 1.00 88.75 170 GLU A CA 1
ATOM 1258 C C . GLU A 1 170 ? -9.029 8.811 15.779 1.00 88.75 170 GLU A C 1
ATOM 1260 O O . GLU A 1 170 ? -8.178 8.553 16.636 1.00 88.75 170 GLU A O 1
ATOM 1265 N N . GLY A 1 171 ? -8.977 9.947 15.079 1.00 87.81 171 GLY A N 1
ATOM 1266 C CA . GLY A 1 171 ? -8.013 11.003 15.371 1.00 87.81 171 GLY A CA 1
ATOM 1267 C C . GLY A 1 171 ? -6.553 10.527 15.271 1.00 87.81 171 GLY A C 1
ATOM 1268 O O . GLY A 1 171 ? -6.194 9.793 14.350 1.00 87.81 171 GLY A O 1
ATOM 1269 N N . PRO A 1 172 ? -5.667 10.945 16.196 1.00 88.31 172 PRO A N 1
ATOM 1270 C CA . PRO A 1 172 ? -4.271 10.532 16.156 1.00 88.31 172 PRO A CA 1
ATOM 1271 C C . PRO A 1 172 ? -4.033 9.032 16.347 1.00 88.31 172 PRO A C 1
ATOM 1273 O O . PRO A 1 172 ? -3.041 8.535 15.820 1.00 88.31 172 PRO A O 1
ATOM 1276 N N . GLU A 1 173 ? -4.876 8.328 17.103 1.00 91.94 173 GLU A N 1
ATOM 1277 C CA . GLU A 1 173 ? -4.696 6.898 17.402 1.00 91.94 173 GLU A CA 1
ATOM 1278 C C . GLU A 1 173 ? -4.976 6.034 16.162 1.00 91.94 173 GLU A C 1
ATOM 1280 O O . GLU A 1 173 ? -4.285 5.040 15.940 1.00 91.94 173 GLU A O 1
ATOM 1285 N N . LEU A 1 174 ? -5.884 6.477 15.281 1.00 93.31 174 LEU A N 1
ATOM 1286 C CA . LEU A 1 174 ? -6.095 5.863 13.966 1.00 93.31 174 LEU A CA 1
ATOM 1287 C C . LEU A 1 174 ? -4.816 5.861 13.117 1.00 93.31 174 LEU A C 1
ATOM 1289 O O . LEU A 1 174 ? -4.516 4.870 12.460 1.00 93.31 174 LEU A O 1
ATOM 1293 N N . ILE A 1 175 ? -4.026 6.939 13.154 1.00 92.12 175 ILE A N 1
ATOM 1294 C CA . ILE A 1 175 ? -2.770 7.010 12.390 1.00 92.12 175 ILE A CA 1
ATOM 1295 C C . ILE A 1 175 ? -1.764 5.969 12.901 1.00 92.12 175 ILE A C 1
ATOM 1297 O O . ILE A 1 175 ? -1.065 5.349 12.102 1.00 92.12 175 ILE A O 1
ATOM 1301 N N . ASP A 1 176 ? -1.708 5.748 14.221 1.00 91.75 176 ASP A N 1
ATOM 1302 C CA . ASP A 1 176 ? -0.833 4.722 14.805 1.00 91.75 176 ASP A CA 1
ATOM 1303 C C . ASP A 1 176 ? -1.290 3.316 14.410 1.00 91.75 176 ASP A C 1
ATOM 1305 O O . ASP A 1 176 ? -0.453 2.463 14.121 1.00 91.75 176 ASP A O 1
ATOM 1309 N N . ALA A 1 177 ? -2.605 3.085 14.362 1.00 93.62 177 ALA A N 1
ATOM 1310 C CA . ALA A 1 177 ? -3.175 1.822 13.912 1.00 93.62 177 ALA A CA 1
ATOM 1311 C C . ALA A 1 177 ? -2.899 1.562 12.425 1.00 93.62 177 ALA A C 1
ATOM 1313 O O . ALA A 1 177 ? -2.467 0.469 12.080 1.00 93.62 177 ALA A O 1
ATOM 1314 N N . LEU A 1 178 ? -3.059 2.571 11.561 1.00 92.12 178 LEU A N 1
ATOM 1315 C CA . LEU A 1 178 ? -2.743 2.478 10.131 1.00 92.12 178 LEU A CA 1
ATOM 1316 C C . LEU A 1 178 ? -1.254 2.210 9.891 1.00 92.12 178 LEU A C 1
ATOM 1318 O O . LEU A 1 178 ? -0.907 1.337 9.101 1.00 92.12 178 LEU A O 1
ATOM 1322 N N . GLY A 1 179 ? -0.369 2.919 10.597 1.00 92.12 179 GLY A N 1
ATOM 1323 C CA . GLY A 1 179 ? 1.074 2.691 10.493 1.00 92.12 179 GLY A CA 1
ATOM 1324 C C . GLY A 1 179 ? 1.478 1.298 10.977 1.00 92.12 179 GLY A C 1
ATOM 1325 O O . GLY A 1 179 ? 2.356 0.665 10.392 1.00 92.12 179 GLY A O 1
ATOM 1326 N N . PHE A 1 180 ? 0.814 0.791 12.018 1.00 94.56 180 PHE A N 1
ATOM 1327 C CA . PHE A 1 180 ? 1.055 -0.556 12.519 1.00 94.56 180 PHE A CA 1
ATOM 1328 C C . PHE A 1 180 ? 0.511 -1.641 11.577 1.00 94.56 180 PHE A C 1
ATOM 1330 O O . PHE A 1 180 ? 1.223 -2.600 11.290 1.00 94.56 180 PHE A O 1
ATOM 1337 N N . ALA A 1 181 ? -0.695 -1.458 11.033 1.00 93.81 181 ALA A N 1
ATOM 1338 C CA . ALA A 1 181 ? -1.271 -2.335 10.015 1.00 93.81 181 ALA A CA 1
ATOM 1339 C C . ALA A 1 181 ? -0.395 -2.380 8.752 1.00 93.81 181 ALA A C 1
ATOM 1341 O O . ALA A 1 181 ? -0.140 -3.454 8.218 1.00 93.81 181 ALA A O 1
ATOM 1342 N N . ALA A 1 182 ? 0.157 -1.240 8.323 1.00 93.69 182 ALA A N 1
ATOM 1343 C CA . ALA A 1 182 ? 1.104 -1.197 7.211 1.00 93.69 182 ALA A CA 1
ATOM 1344 C C . ALA A 1 182 ? 2.385 -1.998 7.499 1.00 93.69 182 ALA A C 1
ATOM 1346 O O . ALA A 1 182 ? 2.905 -2.678 6.618 1.00 93.69 182 ALA A O 1
ATOM 1347 N N . ALA A 1 183 ? 2.891 -1.955 8.736 1.00 90.81 183 ALA A N 1
ATOM 1348 C CA . ALA A 1 183 ? 4.042 -2.762 9.131 1.00 90.81 183 ALA A CA 1
ATOM 1349 C C . ALA A 1 183 ? 3.735 -4.271 9.118 1.00 90.81 183 ALA A C 1
ATOM 1351 O O . ALA A 1 183 ? 4.607 -5.045 8.736 1.00 90.81 183 ALA A O 1
ATOM 1352 N N . ILE A 1 184 ? 2.518 -4.685 9.489 1.00 91.62 184 ILE A N 1
ATOM 1353 C CA . ILE A 1 184 ? 2.080 -6.089 9.398 1.00 91.62 184 ILE A CA 1
ATOM 1354 C C . ILE A 1 184 ? 1.936 -6.519 7.936 1.00 91.62 184 ILE A C 1
ATOM 1356 O O . ILE A 1 184 ? 2.505 -7.534 7.553 1.00 91.62 184 ILE A O 1
ATOM 1360 N N . ALA A 1 185 ? 1.274 -5.717 7.098 1.00 90.88 185 ALA A N 1
ATOM 1361 C CA . ALA A 1 185 ? 1.177 -5.973 5.660 1.00 90.88 185 ALA A CA 1
ATOM 1362 C C . ALA A 1 185 ? 2.573 -6.109 5.013 1.00 90.88 185 ALA A C 1
ATOM 1364 O O . ALA A 1 185 ? 2.820 -7.010 4.217 1.00 90.88 185 ALA A O 1
ATOM 1365 N N . SER A 1 186 ? 3.537 -5.283 5.433 1.00 89.31 186 SER A N 1
ATOM 1366 C CA . SER A 1 186 ? 4.948 -5.389 5.031 1.00 89.31 186 SER A CA 1
ATOM 1367 C C . SER A 1 186 ? 5.595 -6.719 5.460 1.00 89.31 186 SER A C 1
ATOM 1369 O O . SER A 1 186 ? 6.361 -7.306 4.690 1.00 89.31 186 SER A O 1
ATOM 1371 N N . ASP A 1 187 ? 5.285 -7.223 6.660 1.00 86.88 187 ASP A N 1
ATOM 1372 C CA . ASP A 1 187 ? 5.753 -8.532 7.141 1.00 86.88 187 ASP A CA 1
ATOM 1373 C C . ASP A 1 187 ? 5.095 -9.693 6.369 1.00 86.88 187 ASP A C 1
ATOM 1375 O O . ASP A 1 187 ? 5.748 -10.712 6.132 1.00 86.88 187 ASP A O 1
ATOM 1379 N N . LEU A 1 188 ? 3.853 -9.510 5.908 1.00 88.50 188 LEU A N 1
ATOM 1380 C CA . LEU A 1 188 ? 3.110 -10.440 5.049 1.00 88.50 188 LEU A CA 1
ATOM 1381 C C . LEU A 1 188 ? 3.521 -10.380 3.563 1.00 88.50 188 LEU A C 1
ATOM 1383 O O . LEU A 1 188 ? 3.066 -11.195 2.767 1.00 88.50 188 LEU A O 1
ATOM 1387 N N . GLN A 1 189 ? 4.431 -9.471 3.194 1.00 89.19 189 GLN A N 1
ATOM 1388 C CA . GLN A 1 189 ? 4.825 -9.173 1.808 1.00 89.19 189 GLN A CA 1
ATOM 1389 C C . GLN A 1 189 ? 3.689 -8.618 0.926 1.00 89.19 189 GLN A C 1
ATOM 1391 O O . GLN A 1 189 ? 3.717 -8.779 -0.291 1.00 89.19 189 GLN A O 1
ATOM 1396 N N . GLU A 1 190 ? 2.736 -7.911 1.529 1.00 90.12 190 GLU A N 1
ATOM 1397 C CA . GLU A 1 190 ? 1.651 -7.169 0.872 1.00 90.12 190 GLU A CA 1
ATOM 1398 C C . GLU A 1 190 ? 2.039 -5.682 0.744 1.00 90.12 190 GLU A C 1
ATOM 1400 O O . GLU A 1 190 ? 1.428 -4.790 1.343 1.00 90.12 190 GLU A O 1
ATOM 1405 N N . SER A 1 191 ? 3.125 -5.393 0.018 1.00 87.56 191 SER A N 1
ATOM 1406 C CA . SER A 1 191 ? 3.686 -4.038 -0.092 1.00 87.56 191 SER A CA 1
ATOM 1407 C C . SER A 1 191 ? 2.713 -3.017 -0.698 1.00 87.56 191 SER A C 1
ATOM 1409 O O . SER A 1 191 ? 2.752 -1.856 -0.299 1.00 87.56 191 SER A O 1
ATOM 1411 N N . GLN A 1 192 ? 1.812 -3.412 -1.599 1.00 85.12 192 GLN A N 1
ATOM 1412 C CA . GLN A 1 192 ? 0.776 -2.549 -2.171 1.00 85.12 192 GLN A CA 1
ATOM 1413 C C . GLN A 1 192 ? -0.253 -2.137 -1.111 1.00 85.12 192 GLN A C 1
ATOM 1415 O O . GLN A 1 192 ? -0.585 -0.956 -0.983 1.00 85.12 192 GLN A O 1
ATOM 1420 N N . ARG A 1 193 ? -0.711 -3.090 -0.292 1.00 88.50 193 ARG A N 1
ATOM 1421 C CA . ARG A 1 193 ? -1.602 -2.806 0.841 1.00 88.50 193 ARG A CA 1
ATOM 1422 C C . ARG A 1 193 ? -0.903 -1.927 1.877 1.00 88.50 193 ARG A C 1
ATOM 1424 O O . ARG A 1 193 ? -1.498 -0.970 2.372 1.00 88.50 193 ARG A O 1
ATOM 1431 N N . ALA A 1 194 ? 0.358 -2.222 2.191 1.00 88.19 194 ALA A N 1
ATOM 1432 C CA . ALA A 1 194 ? 1.156 -1.425 3.115 1.00 88.19 194 ALA A CA 1
ATOM 1433 C C . ALA A 1 194 ? 1.323 0.023 2.621 1.00 88.19 194 ALA A C 1
ATOM 1435 O O . ALA A 1 194 ? 1.113 0.958 3.394 1.00 88.19 194 ALA A O 1
ATOM 1436 N N . GLU A 1 195 ? 1.618 0.212 1.332 1.00 91.12 195 GLU A N 1
ATOM 1437 C CA . GLU A 1 195 ? 1.690 1.522 0.680 1.00 91.12 195 GLU A CA 1
ATOM 1438 C C . GLU A 1 195 ? 0.356 2.273 0.814 1.00 91.12 195 GLU A C 1
ATOM 1440 O O . GLU A 1 195 ? 0.337 3.382 1.355 1.00 91.12 195 GLU A O 1
ATOM 1445 N N . THR A 1 196 ? -0.765 1.625 0.487 1.00 80.94 196 THR A N 1
ATOM 1446 C CA . THR A 1 196 ? -2.109 2.221 0.581 1.00 80.94 196 THR A CA 1
ATOM 1447 C C . THR A 1 196 ? -2.430 2.679 2.009 1.00 80.94 196 THR A C 1
ATOM 1449 O O . THR A 1 196 ? -2.899 3.798 2.231 1.00 80.94 196 THR A O 1
ATOM 1452 N N . LEU A 1 197 ? -2.136 1.841 3.009 1.00 82.38 197 LEU A N 1
ATOM 1453 C CA . LEU A 1 197 ? -2.340 2.164 4.424 1.00 82.38 197 LEU A CA 1
ATOM 1454 C C . LEU A 1 197 ? -1.468 3.346 4.872 1.00 82.38 197 LEU A C 1
ATOM 1456 O O . LEU A 1 197 ? -1.930 4.212 5.624 1.00 82.38 197 LEU A O 1
ATOM 1460 N N . THR A 1 198 ? -0.220 3.416 4.398 1.00 82.56 198 THR A N 1
ATOM 1461 C CA . THR A 1 198 ? 0.664 4.552 4.690 1.00 82.56 198 THR A CA 1
ATOM 1462 C C . THR A 1 198 ? 0.221 5.841 4.012 1.00 82.56 198 THR A C 1
ATOM 1464 O O . THR A 1 198 ? 0.235 6.883 4.668 1.00 82.56 198 THR A O 1
ATOM 1467 N N . ALA A 1 199 ? -0.240 5.784 2.761 1.00 75.75 199 ALA A N 1
ATOM 1468 C CA . ALA A 1 199 ? -0.778 6.930 2.036 1.00 75.75 199 ALA A CA 1
ATOM 1469 C C . ALA A 1 199 ? -2.029 7.484 2.735 1.00 75.75 199 ALA A C 1
ATOM 1471 O O . ALA A 1 199 ? -2.108 8.681 3.028 1.00 75.75 199 ALA A O 1
ATOM 1472 N N . LEU A 1 200 ? -2.963 6.599 3.106 1.00 75.94 200 LEU A N 1
ATOM 1473 C CA . LEU A 1 200 ? -4.156 6.957 3.872 1.00 75.94 200 LEU A CA 1
ATOM 1474 C C . LEU A 1 200 ? -3.780 7.618 5.200 1.00 75.94 200 LEU A C 1
ATOM 1476 O O . LEU A 1 200 ? -4.265 8.705 5.520 1.00 75.94 200 LEU A O 1
ATOM 1480 N N . GLY A 1 201 ? -2.886 7.001 5.974 1.00 74.94 201 GLY A N 1
ATOM 1481 C CA . GLY A 1 201 ? -2.488 7.560 7.261 1.00 74.94 201 GLY A CA 1
ATOM 1482 C C . GLY A 1 201 ? -1.693 8.862 7.141 1.00 74.94 201 GLY A C 1
ATOM 1483 O O . GLY A 1 201 ? -1.844 9.727 8.001 1.00 74.94 201 GLY A O 1
ATOM 1484 N N . ALA A 1 202 ? -0.911 9.058 6.074 1.00 75.69 202 ALA A N 1
ATOM 1485 C CA . ALA A 1 202 ? -0.268 10.337 5.775 1.00 75.69 202 ALA A CA 1
ATOM 1486 C C . ALA A 1 202 ? -1.307 11.430 5.468 1.00 75.69 202 ALA A C 1
ATOM 1488 O O . ALA A 1 202 ? -1.189 12.550 5.978 1.00 75.69 202 ALA A O 1
ATOM 1489 N N . GLY A 1 203 ? -2.358 11.097 4.710 1.00 70.44 203 GLY A N 1
ATOM 1490 C CA . GLY A 1 203 ? -3.490 11.985 4.441 1.00 70.44 203 GLY A CA 1
ATOM 1491 C C . GLY A 1 203 ? -4.225 12.379 5.723 1.00 70.44 203 GLY A C 1
ATOM 1492 O O . GLY A 1 203 ? -4.344 13.565 6.031 1.00 70.44 203 GLY A O 1
ATOM 1493 N N . VAL A 1 204 ? -4.621 11.393 6.535 1.00 71.12 204 VAL A N 1
ATOM 1494 C CA . VAL A 1 204 ? -5.277 11.617 7.838 1.00 71.12 204 VAL A CA 1
ATOM 1495 C C . VAL A 1 204 ? -4.393 12.461 8.764 1.00 71.12 204 VAL A C 1
ATOM 1497 O O . VAL A 1 204 ? -4.868 13.417 9.380 1.00 71.12 204 VAL A O 1
ATOM 1500 N N . ALA A 1 205 ? -3.093 12.162 8.842 1.00 79.50 205 ALA A N 1
ATOM 1501 C CA . ALA A 1 205 ? -2.144 12.927 9.644 1.00 79.50 205 ALA A CA 1
ATOM 1502 C C . ALA A 1 205 ? -2.039 14.387 9.197 1.00 79.50 205 ALA A C 1
ATOM 1504 O O . ALA A 1 205 ? -2.020 15.285 10.042 1.00 79.50 205 ALA A O 1
ATOM 1505 N N . THR A 1 206 ? -2.015 14.629 7.888 1.00 77.69 206 THR A N 1
ATOM 1506 C CA . THR A 1 206 ? -1.967 15.978 7.315 1.00 77.69 206 THR A CA 1
ATOM 1507 C C . THR A 1 206 ? -3.236 16.761 7.643 1.00 77.69 206 THR A C 1
ATOM 1509 O O . THR A 1 206 ? -3.141 17.877 8.154 1.00 77.69 206 THR A O 1
ATOM 1512 N N . THR A 1 207 ? -4.415 16.157 7.466 1.00 80.75 207 THR A N 1
ATOM 1513 C CA . THR A 1 207 ? -5.713 16.768 7.804 1.00 80.75 207 THR A CA 1
ATOM 1514 C C . THR A 1 207 ? -5.817 17.130 9.287 1.00 80.75 207 THR A C 1
ATOM 1516 O O . THR A 1 207 ? -6.347 18.182 9.639 1.00 80.75 207 THR A O 1
ATOM 1519 N N . LEU A 1 208 ? -5.259 16.300 10.172 1.00 76.12 208 LEU A N 1
ATOM 1520 C CA . LEU A 1 208 ? -5.239 16.545 11.618 1.00 76.12 208 LEU A CA 1
ATOM 1521 C C . LEU A 1 208 ? -4.094 17.469 12.078 1.00 76.12 208 LEU A C 1
ATOM 1523 O O . LEU A 1 208 ? -3.936 17.693 13.280 1.00 76.12 208 LEU A O 1
ATOM 1527 N N . GLY A 1 209 ? -3.263 17.980 11.163 1.00 81.06 209 GLY A N 1
ATOM 1528 C CA . GLY A 1 209 ? -2.101 18.814 11.493 1.00 81.06 209 GLY A CA 1
ATOM 1529 C C . GLY A 1 209 ? -0.991 18.072 12.255 1.00 81.06 209 GLY A C 1
ATOM 1530 O O . GLY A 1 209 ? -0.148 18.696 12.901 1.00 81.06 209 GLY A O 1
ATOM 1531 N N . ARG A 1 210 ? -0.975 16.736 12.202 1.00 91.00 210 ARG A N 1
ATOM 1532 C CA . ARG A 1 210 ? 0.013 15.855 12.845 1.00 91.00 210 ARG A CA 1
ATOM 1533 C C . ARG A 1 210 ? 1.186 15.569 11.913 1.00 91.00 210 ARG A C 1
ATOM 1535 O O . ARG A 1 210 ? 1.401 14.436 11.487 1.00 91.00 210 ARG A O 1
ATOM 1542 N N . LEU A 1 211 ? 1.960 16.610 11.607 1.00 89.44 211 LEU A N 1
ATOM 1543 C CA . LEU A 1 211 ? 3.103 16.527 10.687 1.00 89.44 211 LEU A CA 1
ATOM 1544 C C . LEU A 1 211 ? 4.179 15.526 11.144 1.00 89.44 211 LEU A C 1
ATOM 1546 O O . LEU A 1 211 ? 4.812 14.882 10.317 1.00 89.44 211 LEU A O 1
ATOM 1550 N N . ASP A 1 212 ? 4.343 15.332 12.453 1.00 90.88 212 ASP A N 1
ATOM 1551 C CA . ASP A 1 212 ? 5.221 14.311 13.034 1.00 90.88 212 ASP A CA 1
ATOM 1552 C C . ASP A 1 212 ? 4.829 12.885 12.598 1.00 90.88 212 ASP A C 1
ATOM 1554 O O . ASP A 1 212 ? 5.673 12.065 12.222 1.00 90.88 212 ASP A O 1
ATOM 1558 N N . LYS A 1 213 ? 3.522 12.606 12.568 1.00 93.62 213 LYS A N 1
ATOM 1559 C CA . LYS A 1 213 ? 2.990 11.323 12.108 1.00 93.62 213 LYS A CA 1
ATOM 1560 C C . LYS A 1 213 ? 2.957 11.230 10.586 1.00 93.62 213 LYS A C 1
ATOM 1562 O O . LYS A 1 213 ? 3.296 10.179 10.057 1.00 93.62 213 LYS A O 1
ATOM 1567 N N . ALA A 1 214 ? 2.643 12.322 9.885 1.00 88.56 214 ALA A N 1
ATOM 1568 C CA . ALA A 1 214 ? 2.698 12.367 8.423 1.00 88.56 214 ALA A CA 1
ATOM 1569 C C . ALA A 1 214 ? 4.110 12.034 7.916 1.00 88.56 214 ALA A C 1
ATOM 1571 O O . ALA A 1 214 ? 4.269 11.178 7.051 1.00 88.56 214 ALA A O 1
ATOM 1572 N N . GLY A 1 215 ? 5.143 12.626 8.527 1.00 87.12 215 GLY A N 1
ATOM 1573 C CA . GLY A 1 215 ? 6.534 12.309 8.213 1.00 87.12 215 GLY A CA 1
ATOM 1574 C C . GLY A 1 215 ? 6.882 10.838 8.466 1.00 87.12 215 GLY A C 1
ATOM 1575 O O . GLY A 1 215 ? 7.534 10.211 7.635 1.00 87.12 215 GLY A O 1
ATOM 1576 N N . SER A 1 216 ? 6.389 10.259 9.567 1.00 96.12 216 SER A N 1
ATOM 1577 C CA . SER A 1 216 ? 6.573 8.830 9.866 1.00 96.12 216 SER A CA 1
ATOM 1578 C C . SER A 1 216 ? 5.950 7.942 8.779 1.00 96.12 216 SER A C 1
ATOM 1580 O O . SER A 1 216 ? 6.629 7.056 8.259 1.00 96.12 216 SER A O 1
ATOM 1582 N N . MET A 1 217 ? 4.708 8.233 8.376 1.00 96.06 217 MET A N 1
ATOM 1583 C CA . MET A 1 217 ? 3.994 7.487 7.333 1.00 96.06 217 MET A CA 1
ATOM 1584 C C . MET A 1 217 ? 4.677 7.601 5.969 1.00 96.06 217 MET A C 1
ATOM 1586 O O . MET A 1 217 ? 4.880 6.582 5.323 1.00 96.06 217 MET A O 1
ATOM 1590 N N . LEU A 1 218 ? 5.127 8.795 5.573 1.00 92.62 218 LEU A N 1
ATOM 1591 C CA . LEU A 1 218 ? 5.836 9.014 4.305 1.00 92.62 218 LEU A CA 1
ATOM 1592 C C . LEU A 1 218 ? 7.150 8.223 4.212 1.00 92.62 218 LEU A C 1
ATOM 1594 O O . LEU A 1 218 ? 7.468 7.667 3.162 1.00 92.62 218 LEU A O 1
ATOM 1598 N N . THR A 1 219 ? 7.918 8.124 5.305 1.00 96.62 219 THR A N 1
ATOM 1599 C CA . THR A 1 219 ? 9.145 7.304 5.283 1.00 96.62 219 THR A CA 1
ATOM 1600 C C . THR A 1 219 ? 8.856 5.808 5.161 1.00 96.62 219 THR A C 1
ATOM 1602 O O . THR A 1 219 ? 9.631 5.098 4.523 1.00 96.62 219 THR A O 1
ATOM 1605 N N . LEU A 1 220 ? 7.750 5.326 5.744 1.00 95.12 220 LEU A N 1
ATOM 1606 C CA . LEU A 1 220 ? 7.321 3.935 5.600 1.00 95.12 220 LEU A CA 1
ATOM 1607 C C . LEU A 1 220 ? 6.761 3.676 4.194 1.00 95.12 220 LEU A C 1
ATOM 1609 O O . LEU A 1 220 ? 7.134 2.687 3.574 1.00 95.12 220 LEU A O 1
ATOM 1613 N N . GLN A 1 221 ? 5.968 4.602 3.651 1.00 93.00 221 GLN A N 1
ATOM 1614 C CA . GLN A 1 221 ? 5.468 4.554 2.275 1.00 93.00 221 GLN A CA 1
ATOM 1615 C C . GLN A 1 221 ? 6.619 4.448 1.274 1.00 93.00 221 GLN A C 1
ATOM 1617 O O . GLN A 1 221 ? 6.614 3.581 0.406 1.00 93.00 221 GLN A O 1
ATOM 1622 N N . GLY A 1 222 ? 7.658 5.277 1.433 1.00 89.06 222 GLY A N 1
ATOM 1623 C CA . GLY A 1 222 ? 8.817 5.240 0.546 1.00 89.06 222 GLY A CA 1
ATOM 1624 C C . GLY A 1 222 ? 9.561 3.901 0.572 1.00 89.06 222 GLY A C 1
ATOM 1625 O O . GLY A 1 222 ? 10.075 3.458 -0.455 1.00 89.06 222 GLY A O 1
ATOM 1626 N N . ARG A 1 223 ? 9.566 3.201 1.714 1.00 94.00 223 ARG A N 1
ATOM 1627 C CA . ARG A 1 223 ? 10.118 1.842 1.815 1.00 94.00 223 ARG A CA 1
ATOM 1628 C C . ARG A 1 223 ? 9.314 0.847 0.982 1.00 94.00 223 ARG A C 1
ATOM 1630 O O . ARG A 1 223 ? 9.909 0.039 0.271 1.00 94.00 223 ARG A O 1
ATOM 1637 N N . GLU A 1 224 ? 7.990 0.901 1.059 1.00 93.12 224 GLU A N 1
ATOM 1638 C CA . GLU A 1 224 ? 7.128 -0.029 0.326 1.00 93.12 224 GLU A CA 1
ATOM 1639 C C . GLU A 1 224 ? 7.121 0.275 -1.180 1.00 93.12 224 GLU A C 1
ATOM 1641 O O . GLU A 1 224 ? 7.305 -0.637 -1.984 1.00 93.12 224 GLU A O 1
ATOM 1646 N N . LEU A 1 225 ? 7.092 1.551 -1.579 1.00 85.56 225 LEU A N 1
ATOM 1647 C CA . LEU A 1 225 ? 7.270 1.974 -2.976 1.00 85.56 225 LEU A CA 1
ATOM 1648 C C . LEU A 1 225 ? 8.592 1.463 -3.573 1.00 85.56 225 LEU A C 1
ATOM 1650 O O . LEU A 1 225 ? 8.621 0.964 -4.699 1.00 85.56 225 LEU A O 1
ATOM 1654 N N . ALA A 1 226 ? 9.685 1.498 -2.801 1.00 87.69 226 ALA A N 1
ATOM 1655 C CA . ALA A 1 226 ? 10.973 0.970 -3.248 1.00 87.69 226 ALA A CA 1
ATOM 1656 C C . ALA A 1 226 ? 10.940 -0.549 -3.503 1.00 87.69 226 ALA A C 1
ATOM 1658 O O . ALA A 1 226 ? 11.656 -1.037 -4.380 1.00 87.69 226 ALA A O 1
ATOM 1659 N N . ARG A 1 227 ? 10.113 -1.302 -2.766 1.00 87.94 227 ARG A N 1
ATOM 1660 C CA . ARG A 1 227 ? 9.926 -2.751 -2.962 1.00 87.94 227 ARG A CA 1
ATOM 1661 C C . ARG A 1 227 ? 9.048 -3.076 -4.163 1.00 87.94 227 ARG A C 1
ATOM 1663 O O . ARG A 1 227 ? 9.293 -4.091 -4.812 1.00 87.94 227 ARG A O 1
ATOM 1670 N N . LEU A 1 228 ? 8.089 -2.206 -4.468 1.00 83.88 228 LEU A N 1
ATOM 1671 C CA . LEU A 1 228 ? 7.209 -2.301 -5.636 1.00 83.88 228 LEU A CA 1
ATOM 1672 C C . LEU A 1 228 ? 7.896 -1.876 -6.947 1.00 83.88 228 LEU A C 1
ATOM 1674 O O . LEU A 1 228 ? 7.382 -2.153 -8.025 1.00 83.88 228 LEU A O 1
ATOM 1678 N N . GLY A 1 229 ? 9.070 -1.239 -6.865 1.00 78.94 229 GLY A N 1
ATOM 1679 C CA . GLY A 1 229 ? 9.856 -0.801 -8.024 1.00 78.94 229 GLY A CA 1
ATOM 1680 C C . GLY A 1 229 ? 9.672 0.674 -8.404 1.00 78.94 229 GLY A C 1
ATOM 1681 O O . GLY A 1 229 ? 10.303 1.133 -9.356 1.00 78.94 229 GLY A O 1
ATOM 1682 N N . PHE A 1 230 ? 8.886 1.433 -7.635 1.00 79.12 230 PHE A N 1
ATOM 1683 C CA . PHE A 1 230 ? 8.625 2.867 -7.819 1.00 79.12 230 PHE A CA 1
ATOM 1684 C C . PHE A 1 230 ? 9.736 3.712 -7.188 1.00 79.12 230 PHE A C 1
ATOM 1686 O O . PHE A 1 230 ? 9.614 4.251 -6.086 1.00 79.12 230 PHE A O 1
ATOM 1693 N N . ALA A 1 231 ? 10.901 3.733 -7.838 1.00 79.31 231 ALA A N 1
ATOM 1694 C CA . ALA A 1 231 ? 12.107 4.292 -7.240 1.00 79.31 231 ALA A CA 1
ATOM 1695 C C . ALA A 1 231 ? 12.055 5.817 -7.030 1.00 79.31 231 ALA A C 1
ATOM 1697 O O . ALA A 1 231 ? 12.643 6.304 -6.064 1.00 79.31 231 ALA A O 1
ATOM 1698 N N . GLU A 1 232 ? 11.384 6.565 -7.905 1.00 75.88 232 GLU A N 1
ATOM 1699 C CA . GLU A 1 232 ? 11.309 8.027 -7.800 1.00 75.88 232 GLU A CA 1
ATOM 1700 C C . GLU A 1 232 ? 10.330 8.463 -6.715 1.00 75.88 232 GLU A C 1
ATOM 1702 O O . GLU A 1 232 ? 10.647 9.307 -5.877 1.00 75.88 232 GLU A O 1
ATOM 1707 N N . GLU A 1 233 ? 9.163 7.833 -6.697 1.00 80.31 233 GLU A N 1
ATOM 1708 C CA . GLU A 1 233 ? 8.113 8.042 -5.714 1.00 80.31 233 GLU A CA 1
ATOM 1709 C C . GLU A 1 233 ? 8.621 7.668 -4.321 1.00 80.31 233 GLU A C 1
ATOM 1711 O O . GLU A 1 233 ? 8.409 8.410 -3.362 1.00 80.31 233 GLU A O 1
ATOM 1716 N N . ALA A 1 234 ? 9.377 6.569 -4.221 1.00 83.88 234 ALA A N 1
ATOM 1717 C CA . ALA A 1 234 ? 10.049 6.174 -2.991 1.00 83.88 234 ALA A CA 1
ATOM 1718 C C . ALA A 1 234 ? 10.999 7.259 -2.466 1.00 83.88 234 ALA A C 1
ATOM 1720 O O . ALA A 1 234 ? 10.955 7.604 -1.283 1.00 83.88 234 ALA A O 1
ATOM 1721 N N . ASP A 1 235 ? 11.843 7.815 -3.339 1.00 81.50 235 ASP A N 1
ATOM 1722 C CA . ASP A 1 2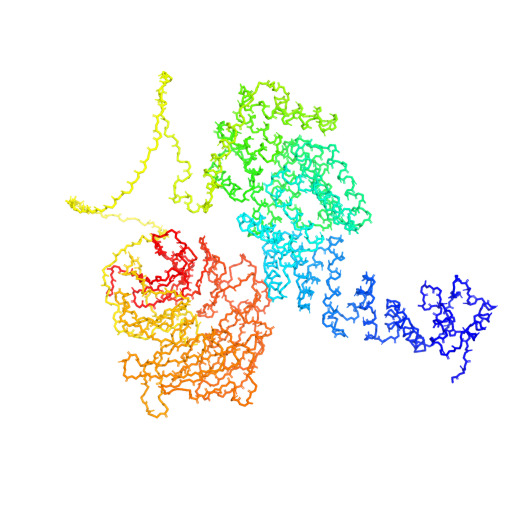35 ? 12.797 8.860 -2.965 1.00 81.50 235 ASP A CA 1
ATOM 1723 C C . ASP A 1 235 ? 12.088 10.145 -2.543 1.00 81.50 235 ASP A C 1
ATOM 1725 O O . ASP A 1 235 ? 12.461 10.751 -1.538 1.00 81.50 235 ASP A O 1
ATOM 1729 N N . ALA A 1 236 ? 11.055 10.550 -3.283 1.00 77.75 236 ALA A N 1
ATOM 1730 C CA . ALA A 1 236 ? 10.266 11.733 -2.974 1.00 77.75 236 ALA A CA 1
ATOM 1731 C C . ALA A 1 236 ? 9.548 11.588 -1.624 1.00 77.75 236 ALA A C 1
ATOM 1733 O O . ALA A 1 236 ? 9.629 12.487 -0.781 1.00 77.75 236 ALA A O 1
ATOM 1734 N N . ALA A 1 237 ? 8.895 10.446 -1.386 1.00 81.62 237 ALA A N 1
ATOM 1735 C CA . ALA A 1 237 ? 8.205 10.155 -0.133 1.00 81.62 237 ALA A CA 1
ATOM 1736 C C . ALA A 1 237 ? 9.180 10.169 1.053 1.00 81.62 237 ALA A C 1
ATOM 1738 O O . ALA A 1 237 ? 8.944 10.860 2.046 1.00 81.62 237 ALA A O 1
ATOM 1739 N N . VAL A 1 238 ? 10.326 9.492 0.933 1.00 90.88 238 VAL A N 1
ATOM 1740 C CA . VAL A 1 238 ? 11.343 9.468 1.991 1.00 90.88 238 VAL A CA 1
ATOM 1741 C C . VAL A 1 238 ? 11.970 10.836 2.222 1.00 90.88 238 VAL A C 1
ATOM 1743 O O . VAL A 1 238 ? 12.093 11.243 3.376 1.00 90.88 238 VAL A O 1
ATOM 1746 N N . ALA A 1 239 ? 12.339 11.572 1.172 1.00 83.25 239 ALA A N 1
ATOM 1747 C CA . ALA A 1 239 ? 12.930 12.901 1.313 1.00 83.25 239 ALA A CA 1
ATOM 1748 C C . ALA A 1 239 ? 11.976 13.859 2.041 1.00 83.25 239 ALA A C 1
ATOM 1750 O O . ALA A 1 239 ? 12.375 14.526 3.001 1.00 83.25 239 ALA A O 1
ATOM 1751 N N . ASN A 1 240 ? 10.700 13.868 1.645 1.00 83.44 240 ASN A N 1
ATOM 1752 C CA . ASN A 1 240 ? 9.665 14.667 2.297 1.00 83.44 240 ASN A CA 1
ATOM 1753 C C . ASN A 1 240 ? 9.419 14.209 3.740 1.00 83.44 240 ASN A C 1
ATOM 1755 O O . ASN A 1 240 ? 9.316 15.040 4.648 1.00 83.44 240 ASN A O 1
ATOM 1759 N N . GLY A 1 241 ? 9.371 12.896 3.973 1.00 91.38 241 GLY A N 1
ATOM 1760 C CA . GLY A 1 241 ? 9.201 12.312 5.298 1.00 91.38 241 GLY A CA 1
ATOM 1761 C C . GLY A 1 241 ? 10.330 12.697 6.254 1.00 91.38 241 GLY A C 1
ATOM 1762 O O . GLY A 1 241 ? 10.066 13.216 7.337 1.00 91.38 241 GLY A O 1
ATOM 1763 N N . ILE A 1 242 ? 11.589 12.537 5.835 1.00 95.12 242 ILE A N 1
ATOM 1764 C CA . ILE A 1 242 ? 12.771 12.905 6.628 1.00 95.12 242 ILE A CA 1
ATOM 1765 C C . ILE A 1 242 ? 12.807 14.405 6.906 1.00 95.12 242 ILE A C 1
ATOM 1767 O O . ILE A 1 242 ? 12.964 14.794 8.062 1.00 95.12 242 ILE A O 1
ATOM 1771 N N . ALA A 1 243 ? 12.602 15.246 5.887 1.00 90.38 243 ALA A N 1
ATOM 1772 C CA . ALA A 1 243 ? 12.578 16.696 6.067 1.00 90.38 243 ALA A CA 1
ATOM 1773 C C . ALA A 1 243 ? 11.504 17.122 7.083 1.00 90.38 243 ALA A C 1
ATOM 1775 O O . ALA A 1 243 ? 11.743 17.983 7.931 1.00 90.38 243 ALA A O 1
ATOM 1776 N N . THR A 1 244 ? 10.341 16.469 7.046 1.00 91.12 244 THR A N 1
ATOM 1777 C CA . THR A 1 244 ? 9.252 16.707 7.998 1.00 91.12 244 THR A CA 1
ATOM 1778 C C . THR A 1 244 ? 9.631 16.254 9.410 1.00 91.12 244 THR A C 1
ATOM 1780 O O . THR A 1 244 ? 9.436 16.996 10.373 1.00 91.12 244 THR A O 1
ATOM 1783 N N . LEU A 1 245 ? 10.213 15.061 9.556 1.00 96.06 245 LEU A N 1
ATOM 1784 C CA . LEU A 1 245 ? 10.614 14.495 10.848 1.00 96.06 245 LEU A CA 1
ATOM 1785 C C . LEU A 1 245 ? 11.779 15.240 11.504 1.00 96.06 245 LEU A C 1
ATOM 1787 O O . LEU A 1 245 ? 11.824 15.350 12.731 1.00 96.06 245 LEU A O 1
ATOM 1791 N N . ASP A 1 246 ? 12.707 15.783 10.720 1.00 92.81 246 ASP A N 1
ATOM 1792 C CA . ASP A 1 246 ? 13.801 16.597 11.247 1.00 92.81 246 ASP A CA 1
ATOM 1793 C C . ASP A 1 246 ? 13.272 17.861 11.947 1.00 92.81 246 ASP A C 1
ATOM 1795 O O . ASP A 1 246 ? 13.832 18.277 12.965 1.00 92.81 246 ASP A O 1
ATOM 1799 N N . VAL A 1 247 ? 12.154 18.421 11.468 1.00 94.50 247 VAL A N 1
ATOM 1800 C CA . VAL A 1 247 ? 11.508 19.606 12.056 1.00 94.50 247 VAL A CA 1
ATOM 1801 C C . VAL A 1 247 ? 10.498 19.242 13.149 1.00 94.50 247 VAL A C 1
ATOM 1803 O O . VAL A 1 247 ? 10.482 19.877 14.204 1.00 94.50 247 VAL A O 1
ATOM 1806 N N . HIS A 1 248 ? 9.648 18.242 12.908 1.00 93.38 248 HIS A N 1
ATOM 1807 C CA . HIS A 1 248 ? 8.453 17.976 13.719 1.00 93.38 248 HIS A CA 1
ATOM 1808 C C . HIS A 1 248 ? 8.512 16.681 14.534 1.00 93.38 248 HIS A C 1
ATOM 1810 O O . HIS A 1 248 ? 7.774 16.553 15.507 1.00 93.38 248 HIS A O 1
ATOM 1816 N N . GLY A 1 249 ? 9.365 15.729 14.154 1.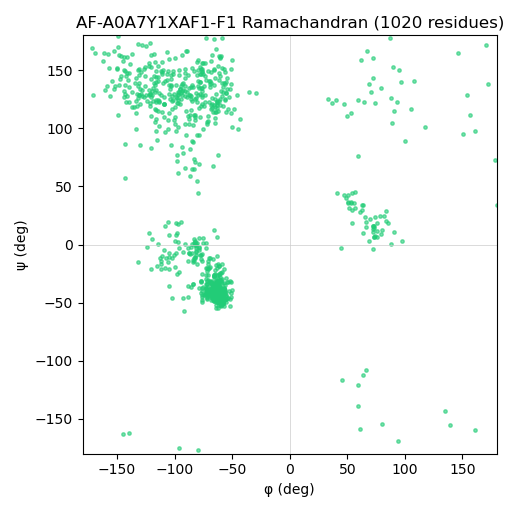00 93.62 249 GLY A N 1
ATOM 1817 C CA . GLY A 1 249 ? 9.411 14.407 14.769 1.00 93.62 249 GLY A CA 1
ATOM 1818 C C . GLY A 1 249 ? 10.034 14.402 16.165 1.00 93.62 249 GLY A C 1
ATOM 1819 O O . GLY A 1 249 ? 10.861 15.249 16.520 1.00 93.62 249 GLY A O 1
ATOM 1820 N N . ASP A 1 250 ? 9.690 13.403 16.968 1.00 93.25 250 ASP A N 1
ATOM 1821 C CA . ASP A 1 250 ? 10.428 13.077 18.184 1.00 93.25 250 ASP A CA 1
ATOM 1822 C C . ASP A 1 250 ? 11.707 12.264 17.878 1.00 93.25 250 ASP A C 1
ATOM 1824 O O . ASP A 1 250 ? 12.115 12.071 16.729 1.00 93.25 250 ASP A O 1
ATOM 1828 N N . ARG A 1 251 ? 12.431 11.848 18.925 1.00 90.50 251 ARG A N 1
ATOM 1829 C CA . ARG A 1 251 ? 13.666 11.063 18.768 1.00 90.50 251 ARG A CA 1
ATOM 1830 C C . ARG A 1 251 ? 13.401 9.690 18.132 1.00 90.50 251 ARG A C 1
ATOM 1832 O O . ARG A 1 251 ? 14.186 9.283 17.283 1.00 90.50 251 ARG A O 1
ATOM 1839 N N . GLY A 1 252 ? 12.333 9.003 18.531 1.00 91.12 252 GLY A N 1
ATOM 1840 C CA . GLY A 1 252 ? 11.976 7.685 18.009 1.00 91.12 252 GLY A CA 1
ATOM 1841 C C . GLY A 1 252 ? 11.507 7.753 16.559 1.00 91.12 252 GLY A C 1
ATOM 1842 O O . GLY A 1 252 ? 11.965 6.970 15.735 1.00 91.12 252 GLY A O 1
ATOM 1843 N N . GLN A 1 253 ? 10.684 8.743 16.215 1.00 94.12 253 GLN A N 1
ATOM 1844 C CA . GLN A 1 253 ? 10.210 8.957 14.849 1.00 94.12 253 GLN A CA 1
ATOM 1845 C C . GLN A 1 253 ? 11.365 9.285 13.895 1.00 94.12 253 GLN A C 1
ATOM 1847 O O . GLN A 1 253 ? 11.476 8.667 12.841 1.00 94.12 253 GLN A O 1
ATOM 1852 N N . ARG A 1 254 ? 12.289 10.184 14.274 1.00 94.81 254 ARG A N 1
ATOM 1853 C CA . ARG A 1 254 ? 13.498 10.453 13.468 1.00 94.81 254 ARG A CA 1
ATOM 1854 C C . ARG A 1 254 ? 14.380 9.219 13.302 1.00 94.81 254 ARG A C 1
ATOM 1856 O O . ARG A 1 254 ? 14.903 8.993 12.213 1.00 94.81 254 ARG A O 1
ATOM 1863 N N . PHE A 1 255 ? 14.547 8.436 14.367 1.00 95.00 255 PHE A N 1
ATOM 1864 C CA . PHE A 1 255 ? 15.290 7.181 14.310 1.00 95.00 255 PHE A CA 1
ATOM 1865 C C . PHE A 1 255 ? 14.649 6.206 13.313 1.00 95.00 255 PHE A C 1
ATOM 1867 O O . PHE A 1 255 ? 15.339 5.722 12.422 1.00 95.00 255 PHE A O 1
ATOM 1874 N N . LEU A 1 256 ? 13.335 5.971 13.406 1.00 93.06 256 LEU A N 1
ATOM 1875 C CA . LEU A 1 256 ? 12.611 5.069 12.504 1.00 93.06 256 LEU A CA 1
ATOM 1876 C C . LEU A 1 256 ? 12.614 5.570 11.054 1.00 93.06 256 LEU A C 1
ATOM 1878 O O . LEU A 1 256 ? 12.832 4.782 10.138 1.00 93.06 256 LEU A O 1
ATOM 1882 N N . GLY A 1 257 ? 12.463 6.879 10.840 1.00 94.88 257 GLY A N 1
ATOM 1883 C CA . GLY A 1 257 ? 12.573 7.474 9.509 1.00 94.88 257 GLY A CA 1
ATOM 1884 C C . GLY A 1 257 ? 13.932 7.193 8.864 1.00 94.88 257 GLY A C 1
ATOM 1885 O O . GLY A 1 257 ? 13.995 6.766 7.716 1.00 94.88 257 GLY A O 1
ATOM 1886 N N . ARG A 1 258 ? 15.029 7.355 9.615 1.00 95.81 258 ARG A N 1
ATOM 1887 C CA . ARG A 1 258 ? 16.391 7.044 9.137 1.00 95.81 258 ARG A CA 1
ATOM 1888 C C . ARG A 1 258 ? 16.663 5.539 9.036 1.00 95.81 258 ARG A C 1
ATOM 1890 O O . ARG A 1 258 ? 17.424 5.111 8.178 1.00 95.81 258 ARG A O 1
ATOM 1897 N N . MET A 1 259 ? 16.021 4.715 9.862 1.00 95.31 259 MET A N 1
ATOM 1898 C CA . MET A 1 259 ? 16.038 3.260 9.673 1.00 95.31 259 MET A CA 1
ATOM 1899 C C . MET A 1 259 ? 15.425 2.876 8.318 1.00 95.31 259 MET A C 1
ATOM 1901 O O . MET A 1 259 ? 16.010 2.061 7.608 1.00 95.31 259 MET A O 1
ATOM 1905 N N . ASN A 1 260 ? 14.312 3.507 7.918 1.00 95.69 260 ASN A N 1
ATOM 1906 C CA . ASN A 1 260 ? 13.690 3.279 6.609 1.00 95.69 260 ASN A CA 1
ATOM 1907 C C . ASN A 1 260 ? 14.627 3.647 5.445 1.00 95.69 260 ASN A C 1
ATOM 1909 O O . ASN A 1 260 ? 14.661 2.919 4.455 1.00 95.69 260 ASN A O 1
ATOM 1913 N N . THR A 1 261 ? 15.442 4.704 5.562 1.00 94.94 261 THR A N 1
ATOM 1914 C CA . THR A 1 261 ? 16.430 5.043 4.515 1.00 94.94 261 THR A CA 1
ATOM 1915 C C . THR A 1 261 ? 17.509 3.971 4.389 1.00 94.94 261 THR A C 1
ATOM 1917 O O . THR A 1 261 ? 17.831 3.553 3.279 1.00 94.94 261 THR A O 1
ATOM 1920 N N . GLY A 1 262 ? 18.008 3.458 5.519 1.00 95.31 262 GLY A N 1
ATOM 1921 C CA . GLY A 1 262 ? 18.949 2.335 5.536 1.00 95.31 262 GLY A CA 1
ATOM 1922 C C . GLY A 1 262 ? 18.347 1.067 4.926 1.00 95.31 262 GLY A C 1
ATOM 1923 O O . GLY A 1 262 ? 19.014 0.368 4.164 1.00 95.31 262 GLY A O 1
ATOM 1924 N N . TRP A 1 263 ? 17.068 0.789 5.197 1.00 94.25 263 TRP A N 1
ATOM 1925 C CA . TRP A 1 263 ? 16.355 -0.333 4.583 1.00 94.25 263 TRP A CA 1
ATOM 1926 C C . TRP A 1 263 ? 16.183 -0.177 3.082 1.00 94.25 263 TRP A C 1
ATOM 1928 O O . TRP A 1 263 ? 16.413 -1.147 2.372 1.00 94.25 263 TRP A O 1
ATOM 1938 N N . ILE A 1 264 ? 15.833 1.009 2.586 1.00 94.31 264 ILE A N 1
ATOM 1939 C CA . ILE A 1 264 ? 15.717 1.260 1.144 1.00 94.31 264 ILE A CA 1
ATOM 1940 C C . ILE A 1 264 ? 17.068 1.075 0.459 1.00 94.31 264 ILE A C 1
ATOM 1942 O O . ILE A 1 264 ? 17.140 0.401 -0.567 1.00 94.31 264 ILE A O 1
ATOM 1946 N N . ALA A 1 265 ? 18.141 1.622 1.037 1.00 94.44 265 ALA A N 1
ATOM 1947 C CA . ALA A 1 265 ? 19.493 1.428 0.526 1.00 94.44 265 ALA A CA 1
ATOM 1948 C C . ALA A 1 265 ? 19.848 -0.066 0.470 1.00 94.44 265 ALA A C 1
ATOM 1950 O O . ALA A 1 265 ? 20.305 -0.551 -0.564 1.00 94.44 265 ALA A O 1
ATOM 1951 N N . PHE A 1 266 ? 19.559 -0.819 1.535 1.00 94.06 266 PHE A N 1
ATOM 1952 C CA . PHE A 1 266 ? 19.790 -2.262 1.580 1.00 94.06 266 PHE A CA 1
ATOM 1953 C C . PHE A 1 266 ? 18.946 -3.024 0.547 1.00 94.06 266 PHE A C 1
ATOM 1955 O O . PHE A 1 266 ? 19.478 -3.835 -0.206 1.00 94.06 266 PHE A O 1
ATOM 1962 N N . ASP A 1 267 ? 17.646 -2.732 0.467 1.00 90.75 267 ASP A N 1
ATOM 1963 C CA . ASP A 1 267 ? 16.696 -3.366 -0.450 1.00 90.75 267 ASP A CA 1
ATOM 1964 C C . ASP A 1 267 ? 17.022 -3.065 -1.922 1.00 90.75 267 ASP A C 1
ATOM 1966 O O . ASP A 1 267 ? 16.666 -3.863 -2.782 1.00 90.75 267 ASP A O 1
ATOM 1970 N N . ARG A 1 268 ? 17.708 -1.952 -2.216 1.00 89.75 268 ARG A N 1
ATOM 1971 C CA . ARG A 1 268 ? 18.274 -1.592 -3.532 1.00 89.75 268 ARG A CA 1
ATOM 1972 C C . ARG A 1 268 ? 19.662 -2.188 -3.786 1.00 89.75 268 ARG A C 1
ATOM 1974 O O . ARG A 1 268 ? 20.204 -2.091 -4.889 1.00 89.75 268 ARG A O 1
ATOM 1981 N N . GLY A 1 269 ? 20.250 -2.806 -2.767 1.00 90.69 269 GLY A N 1
ATOM 1982 C CA . GLY A 1 269 ? 21.589 -3.369 -2.807 1.00 90.69 269 GLY A CA 1
ATOM 1983 C C . GLY A 1 269 ? 22.707 -2.332 -2.731 1.00 90.69 269 GLY A C 1
ATOM 1984 O O . GLY A 1 269 ? 23.820 -2.674 -3.100 1.00 90.69 269 GLY A O 1
ATOM 1985 N N . ILE A 1 270 ? 22.447 -1.102 -2.265 1.00 93.00 270 ILE A N 1
ATOM 1986 C CA . ILE A 1 270 ? 23.441 -0.046 -1.989 1.00 93.00 270 ILE A CA 1
ATOM 1987 C C . ILE A 1 270 ? 24.055 -0.293 -0.602 1.00 93.00 270 ILE A C 1
ATOM 1989 O O . ILE A 1 270 ? 23.774 0.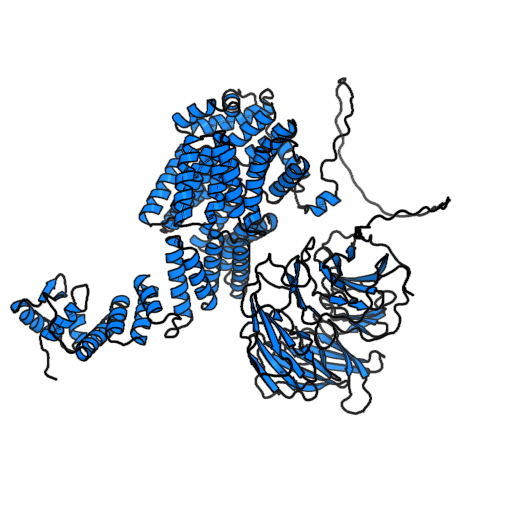395 0.381 1.00 93.00 270 ILE A O 1
ATOM 1993 N N . LEU A 1 271 ? 24.871 -1.342 -0.512 1.00 94.12 271 LEU A N 1
ATOM 1994 C CA . LEU A 1 271 ? 25.311 -1.935 0.752 1.00 94.12 271 LEU A CA 1
ATOM 1995 C C . LEU A 1 271 ? 26.134 -0.985 1.626 1.00 94.12 271 LEU A C 1
ATOM 1997 O O . LEU A 1 271 ? 25.939 -0.959 2.838 1.00 94.12 271 LEU A O 1
ATOM 2001 N N . HIS A 1 272 ? 27.038 -0.198 1.035 1.00 90.81 272 HIS A N 1
ATOM 2002 C CA . HIS A 1 272 ? 27.860 0.733 1.816 1.00 90.81 272 HIS A CA 1
ATOM 2003 C C . HIS A 1 272 ? 27.025 1.856 2.450 1.00 90.81 272 HIS A C 1
ATOM 2005 O O . HIS A 1 272 ? 27.232 2.196 3.610 1.00 90.81 272 HIS A O 1
ATOM 2011 N N . GLU A 1 273 ? 26.048 2.402 1.721 1.00 93.56 273 GLU A N 1
ATOM 2012 C CA . GLU A 1 273 ? 25.137 3.421 2.257 1.00 93.56 273 GLU A CA 1
ATOM 2013 C C . GLU A 1 273 ? 24.247 2.848 3.365 1.00 93.56 273 GLU A C 1
ATOM 2015 O O . GLU A 1 273 ? 24.063 3.484 4.406 1.00 93.56 273 GLU A O 1
ATOM 2020 N N . ALA A 1 274 ? 23.742 1.627 3.169 1.00 96.25 274 ALA A N 1
ATOM 2021 C CA . ALA A 1 274 ? 22.974 0.915 4.180 1.00 96.25 274 ALA A CA 1
ATOM 2022 C C . ALA A 1 274 ? 23.794 0.705 5.463 1.00 96.25 274 ALA A C 1
ATOM 2024 O O . ALA A 1 274 ? 23.325 1.034 6.551 1.00 96.25 274 ALA A O 1
ATOM 2025 N N . GLU A 1 275 ? 25.031 0.214 5.340 1.00 96.06 275 GLU A N 1
ATOM 2026 C CA . GLU A 1 275 ? 25.934 -0.003 6.474 1.00 96.06 275 GLU A CA 1
ATOM 2027 C C . GLU A 1 275 ? 26.223 1.292 7.236 1.00 96.06 275 GLU A C 1
ATOM 2029 O O . GLU 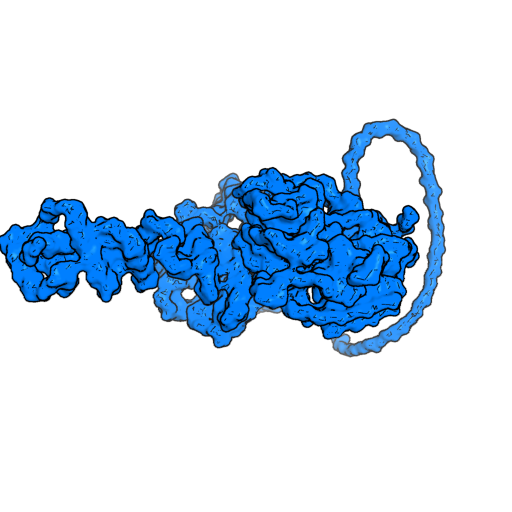A 1 275 ? 25.962 1.350 8.436 1.00 96.06 275 GLU A O 1
ATOM 2034 N N . VAL A 1 276 ? 26.656 2.352 6.546 1.00 96.12 276 VAL A N 1
ATOM 2035 C CA . VAL A 1 276 ? 26.927 3.661 7.165 1.00 96.12 276 VAL A CA 1
ATOM 2036 C C . VAL A 1 276 ? 25.687 4.205 7.875 1.00 96.12 276 VAL A C 1
ATOM 2038 O O . VAL A 1 276 ? 25.779 4.758 8.975 1.00 96.12 276 VAL A O 1
ATOM 2041 N N . THR A 1 277 ? 24.510 4.032 7.268 1.00 96.31 277 THR A N 1
ATOM 2042 C CA . THR A 1 277 ? 23.246 4.465 7.868 1.00 96.31 277 THR A CA 1
ATOM 2043 C C . THR A 1 277 ? 22.972 3.699 9.156 1.00 96.31 277 THR A C 1
ATOM 2045 O O . THR A 1 277 ? 22.748 4.330 10.191 1.00 96.31 277 THR A O 1
ATOM 2048 N N . PHE A 1 278 ? 23.028 2.364 9.137 1.00 96.88 278 PHE A N 1
ATOM 2049 C CA . PHE A 1 278 ? 22.767 1.570 10.335 1.00 96.88 278 PHE A CA 1
ATOM 2050 C C . PHE A 1 278 ? 23.798 1.823 11.434 1.00 96.88 278 PHE A C 1
ATOM 2052 O O . PHE A 1 278 ? 23.394 1.960 12.589 1.00 96.88 278 PHE A O 1
ATOM 2059 N N . ASP A 1 279 ? 25.086 1.948 11.110 1.00 96.19 279 ASP A N 1
ATOM 2060 C CA . ASP A 1 279 ? 26.130 2.264 12.090 1.00 96.19 279 ASP A CA 1
ATOM 2061 C C . ASP A 1 279 ? 25.858 3.606 12.788 1.00 96.19 279 ASP A C 1
ATOM 2063 O O . ASP A 1 279 ? 25.837 3.685 14.018 1.00 96.19 279 ASP A O 1
ATOM 2067 N N . SER A 1 280 ? 25.487 4.639 12.020 1.00 95.88 280 SER A N 1
ATOM 2068 C CA . SER A 1 280 ? 25.161 5.971 12.557 1.00 95.88 280 SER A CA 1
ATOM 2069 C C . SER A 1 280 ? 23.962 5.994 13.523 1.00 95.88 280 SER A C 1
ATOM 2071 O O . SER A 1 280 ? 23.778 6.949 14.288 1.00 95.88 280 SER A O 1
ATOM 2073 N N . LEU A 1 281 ? 23.130 4.950 13.489 1.00 95.56 281 LEU A N 1
ATOM 2074 C CA . LEU A 1 281 ? 21.925 4.806 14.303 1.00 95.56 281 LEU A CA 1
ATOM 2075 C C . LEU A 1 281 ? 22.136 3.932 15.549 1.00 95.56 281 LEU A C 1
ATOM 2077 O O . LEU A 1 281 ? 21.245 3.888 16.398 1.00 95.56 281 LEU A O 1
ATOM 2081 N N . ALA A 1 282 ? 23.292 3.279 15.708 1.00 91.75 282 ALA A N 1
ATOM 2082 C CA . ALA A 1 282 ? 23.535 2.313 16.784 1.00 91.75 282 ALA A CA 1
ATOM 2083 C C . ALA A 1 282 ? 23.373 2.916 18.195 1.00 91.75 282 ALA A C 1
ATOM 2085 O O . ALA A 1 282 ? 22.646 2.368 19.027 1.00 91.75 282 ALA A O 1
ATOM 2086 N N . ASP A 1 283 ? 23.980 4.080 18.449 1.00 90.56 283 ASP A N 1
ATOM 2087 C CA . ASP A 1 283 ? 23.878 4.766 19.747 1.00 90.56 283 ASP A CA 1
ATOM 2088 C C . ASP A 1 283 ? 22.439 5.222 20.037 1.00 90.56 283 ASP A C 1
ATOM 2090 O O . ASP A 1 283 ? 21.945 5.112 21.160 1.00 90.56 283 ASP A O 1
ATOM 2094 N N . GLN A 1 284 ? 21.731 5.693 19.005 1.00 90.81 284 GLN A N 1
ATOM 2095 C CA . GLN A 1 284 ? 20.338 6.126 19.131 1.00 90.81 284 GLN A CA 1
ATOM 2096 C C . GLN A 1 284 ? 19.410 4.950 19.453 1.00 90.81 284 GLN A C 1
ATOM 2098 O O . GLN A 1 284 ? 18.504 5.106 20.270 1.00 90.81 284 GLN A O 1
ATOM 2103 N N . ALA A 1 285 ? 19.649 3.776 18.861 1.00 86.38 285 ALA A N 1
ATOM 2104 C CA . ALA A 1 285 ? 18.881 2.566 19.141 1.00 86.38 285 ALA A CA 1
ATOM 2105 C C . ALA A 1 285 ? 19.001 2.143 20.616 1.00 86.38 285 ALA A C 1
ATOM 2107 O O . ALA A 1 285 ? 17.994 1.841 21.257 1.00 86.38 285 ALA A O 1
ATOM 2108 N N . ALA A 1 286 ? 20.217 2.179 21.174 1.00 84.69 286 ALA A N 1
ATOM 2109 C CA . ALA A 1 286 ? 20.459 1.869 22.585 1.00 84.69 286 ALA A CA 1
ATOM 2110 C C . ALA A 1 286 ? 19.759 2.868 23.529 1.00 84.69 286 ALA A C 1
ATOM 2112 O O . ALA A 1 286 ? 19.189 2.485 24.554 1.00 84.69 286 ALA A O 1
ATOM 2113 N N . ASP A 1 287 ? 19.745 4.147 23.154 1.00 86.38 287 ASP A N 1
ATOM 2114 C CA . ASP A 1 287 ? 19.111 5.224 23.915 1.00 86.38 287 ASP A CA 1
ATOM 2115 C C . ASP A 1 287 ? 17.577 5.105 24.004 1.00 86.38 287 ASP A C 1
ATOM 2117 O O . ASP A 1 287 ? 16.986 5.592 24.973 1.00 86.38 287 ASP A O 1
ATOM 2121 N N . LEU A 1 288 ? 16.919 4.473 23.022 1.00 85.25 288 LEU A N 1
ATOM 2122 C CA . LEU A 1 288 ? 15.456 4.322 22.988 1.00 85.25 288 LEU A CA 1
ATOM 2123 C C . LEU A 1 288 ? 14.916 3.340 24.038 1.00 85.25 288 LEU A C 1
ATOM 2125 O O . LEU A 1 288 ? 13.724 3.382 24.334 1.00 85.25 288 LEU A O 1
ATOM 2129 N N . ARG A 1 289 ? 15.769 2.482 24.620 1.00 81.38 289 ARG A N 1
ATOM 2130 C CA . ARG A 1 289 ? 15.386 1.437 25.594 1.00 81.38 289 ARG A CA 1
ATOM 2131 C C . ARG A 1 289 ? 14.259 0.519 25.100 1.00 81.38 289 ARG A C 1
ATOM 2133 O O . ARG A 1 289 ? 13.413 0.094 25.881 1.00 81.38 289 ARG A O 1
ATOM 2140 N N . GLN A 1 290 ? 14.264 0.215 23.804 1.00 86.50 290 GLN A N 1
ATOM 2141 C CA . GLN A 1 290 ? 13.347 -0.725 23.160 1.00 86.50 290 GLN A CA 1
ATOM 2142 C C . GLN A 1 290 ? 14.158 -1.906 22.608 1.00 86.50 290 GLN A C 1
ATOM 2144 O O . GLN A 1 290 ? 14.730 -1.784 21.522 1.00 86.50 290 GLN A O 1
ATOM 2149 N N . PRO A 1 291 ? 14.239 -3.036 23.337 1.00 88.94 291 PRO A N 1
ATOM 2150 C CA . PRO A 1 291 ? 15.121 -4.148 22.980 1.00 88.94 291 PRO A CA 1
ATOM 2151 C C . PRO A 1 291 ? 14.892 -4.687 21.561 1.00 88.94 291 PRO A C 1
ATOM 2153 O O . PRO A 1 291 ? 15.846 -4.851 20.806 1.00 88.94 291 PRO A O 1
ATOM 2156 N N . VAL A 1 292 ? 13.635 -4.880 21.147 1.00 86.31 292 VAL A N 1
ATOM 2157 C CA . VAL A 1 292 ? 13.305 -5.388 19.800 1.00 86.31 292 VAL A CA 1
ATOM 2158 C C . VAL A 1 292 ? 13.742 -4.412 18.700 1.00 86.31 292 VAL A C 1
ATOM 2160 O O . VAL A 1 292 ? 14.314 -4.825 17.694 1.00 86.31 292 VAL A O 1
ATOM 2163 N N . THR A 1 293 ? 13.556 -3.106 18.906 1.00 88.88 293 THR A N 1
ATOM 2164 C CA . THR A 1 293 ? 14.020 -2.061 17.978 1.00 88.88 293 THR A CA 1
ATOM 2165 C C . THR A 1 293 ? 15.547 -2.060 17.854 1.00 88.88 293 THR A C 1
ATOM 2167 O O . THR A 1 293 ? 16.087 -1.941 16.752 1.00 88.88 293 THR A O 1
ATOM 2170 N N . GLN A 1 294 ? 16.255 -2.246 18.972 1.00 91.69 294 GLN A N 1
ATOM 2171 C CA . GLN A 1 294 ? 17.712 -2.369 18.993 1.00 91.69 294 GLN A CA 1
ATOM 2172 C C . GLN A 1 294 ? 18.189 -3.631 18.259 1.00 91.69 294 GLN A C 1
ATOM 2174 O O . GLN A 1 294 ? 19.091 -3.548 17.425 1.00 91.69 294 GLN A O 1
ATOM 2179 N N . ALA A 1 295 ? 17.549 -4.777 18.503 1.00 92.75 295 ALA A N 1
ATOM 2180 C CA . ALA A 1 295 ? 17.830 -6.022 17.793 1.00 92.75 295 ALA A CA 1
ATOM 2181 C C . ALA A 1 295 ? 17.595 -5.882 16.282 1.00 92.75 295 ALA A C 1
ATOM 2183 O O . ALA A 1 295 ? 18.425 -6.332 15.495 1.00 92.75 295 ALA A O 1
ATOM 2184 N N . SER A 1 296 ? 16.522 -5.197 15.869 1.00 91.75 296 SER A N 1
ATOM 2185 C CA . SER A 1 296 ? 16.245 -4.919 14.457 1.00 91.75 296 SER A CA 1
ATOM 2186 C C . SER A 1 296 ? 17.364 -4.115 13.807 1.00 91.75 296 SER A C 1
ATOM 2188 O O . SER A 1 296 ? 17.814 -4.472 12.720 1.00 91.75 296 SER A O 1
ATOM 2190 N N . GLN A 1 297 ? 17.829 -3.040 14.444 1.00 94.69 297 GLN A N 1
ATOM 2191 C CA . GLN A 1 297 ? 18.937 -2.247 13.909 1.00 94.69 297 GLN A CA 1
ATOM 2192 C C . GLN A 1 297 ? 20.208 -3.095 13.765 1.00 94.69 297 GLN A C 1
ATOM 2194 O O . GLN A 1 297 ? 20.828 -3.085 12.702 1.00 94.69 297 GLN A O 1
ATOM 2199 N N . MET A 1 298 ? 20.552 -3.885 14.784 1.00 95.62 298 MET A N 1
ATOM 2200 C CA . MET A 1 298 ? 21.734 -4.751 14.762 1.00 95.62 298 MET A CA 1
ATOM 2201 C C . MET A 1 298 ? 21.639 -5.855 13.702 1.00 95.62 298 MET A C 1
ATOM 2203 O O . MET A 1 298 ? 22.639 -6.145 13.048 1.00 95.62 298 MET A O 1
ATOM 2207 N N . ALA A 1 299 ? 20.455 -6.439 13.496 1.00 95.25 299 ALA A N 1
ATOM 2208 C CA . ALA A 1 299 ? 20.228 -7.476 12.492 1.00 95.25 299 ALA A CA 1
ATOM 2209 C C . ALA A 1 299 ? 20.388 -6.939 11.062 1.00 95.25 299 ALA A C 1
ATOM 2211 O O . ALA A 1 299 ? 21.020 -7.574 10.228 1.00 95.25 299 ALA A O 1
ATOM 2212 N N . TYR A 1 300 ? 19.869 -5.749 10.751 1.00 95.06 300 TYR A N 1
ATOM 2213 C CA . TYR A 1 300 ? 20.094 -5.156 9.427 1.00 95.06 300 TYR A CA 1
ATOM 2214 C C . TYR A 1 300 ? 21.532 -4.658 9.240 1.00 95.06 300 TYR A C 1
ATOM 2216 O O . TYR A 1 300 ? 22.089 -4.792 8.150 1.00 95.06 300 TYR A O 1
ATOM 2224 N N . HIS A 1 301 ? 22.163 -4.154 10.304 1.00 96.88 301 HIS A N 1
ATOM 2225 C CA . HIS A 1 301 ? 23.575 -3.792 10.260 1.00 96.88 301 HIS A CA 1
ATOM 2226 C C . HIS A 1 301 ? 24.457 -5.018 9.978 1.00 96.88 301 HIS A C 1
ATOM 2228 O O . HIS A 1 301 ? 25.332 -4.954 9.116 1.00 96.88 301 HIS A O 1
ATOM 2234 N N . SER A 1 302 ? 24.201 -6.156 10.639 1.00 97.25 302 SER A N 1
ATOM 2235 C CA . SER A 1 302 ? 24.960 -7.388 10.401 1.00 97.25 302 SER A CA 1
ATOM 2236 C C . SER A 1 302 ? 24.811 -7.890 8.965 1.00 97.25 302 SER A C 1
ATOM 2238 O O . SER A 1 302 ? 25.808 -8.282 8.365 1.00 97.25 302 SER A O 1
ATOM 2240 N N . ARG A 1 303 ? 23.608 -7.808 8.379 1.00 96.19 303 ARG A N 1
ATOM 2241 C CA . ARG A 1 303 ? 23.358 -8.142 6.964 1.00 96.19 303 ARG A CA 1
ATOM 2242 C C . ARG A 1 303 ? 24.212 -7.302 6.017 1.00 96.19 303 ARG A C 1
ATOM 2244 O O . ARG A 1 303 ? 24.909 -7.852 5.167 1.00 96.19 303 ARG A O 1
ATOM 2251 N N . ALA A 1 304 ? 24.200 -5.979 6.190 1.00 96.25 304 ALA A N 1
ATOM 2252 C CA . ALA A 1 304 ? 24.990 -5.073 5.358 1.00 96.25 304 ALA A CA 1
ATOM 2253 C C . ALA A 1 304 ? 26.499 -5.344 5.510 1.00 96.25 304 ALA A C 1
ATOM 2255 O O . ALA A 1 304 ? 27.195 -5.511 4.508 1.00 96.25 304 ALA A O 1
ATOM 2256 N N . LEU A 1 305 ? 26.990 -5.488 6.750 1.00 96.56 305 LEU A N 1
ATOM 2257 C CA . LEU A 1 305 ? 28.388 -5.832 7.047 1.00 96.56 305 LEU A CA 1
ATOM 2258 C C . LEU A 1 305 ? 28.811 -7.156 6.399 1.00 96.56 305 LEU A C 1
ATOM 2260 O O . LEU A 1 305 ? 29.910 -7.251 5.846 1.00 96.56 305 LEU A O 1
ATOM 2264 N N . ALA A 1 306 ? 27.940 -8.167 6.450 1.00 95.62 306 ALA A N 1
ATOM 2265 C CA . ALA A 1 306 ? 28.223 -9.481 5.897 1.00 95.62 306 ALA A CA 1
ATOM 2266 C C . ALA A 1 306 ? 28.429 -9.414 4.380 1.00 95.62 306 ALA A C 1
ATOM 2268 O O . ALA A 1 306 ? 29.404 -9.962 3.872 1.00 95.62 306 ALA A O 1
ATOM 2269 N N . MET A 1 307 ? 27.568 -8.689 3.662 1.00 94.94 307 MET A N 1
ATOM 2270 C CA . MET A 1 307 ? 27.633 -8.585 2.200 1.00 94.94 307 MET A CA 1
ATOM 2271 C C . MET A 1 307 ? 28.801 -7.721 1.692 1.00 94.94 307 MET A C 1
ATOM 2273 O O . MET A 1 307 ? 29.305 -7.965 0.597 1.00 94.94 307 MET A O 1
ATOM 2277 N N . ILE A 1 308 ? 29.290 -6.757 2.484 1.00 94.69 308 ILE A N 1
ATOM 2278 C CA . ILE A 1 308 ? 30.498 -5.975 2.140 1.00 94.69 308 ILE A CA 1
ATOM 2279 C C . ILE A 1 308 ? 31.812 -6.656 2.568 1.00 94.69 308 ILE A C 1
ATOM 2281 O O . ILE A 1 308 ? 32.895 -6.133 2.309 1.00 94.69 308 ILE A O 1
ATOM 2285 N N . GLY A 1 309 ? 31.739 -7.824 3.218 1.00 93.19 309 GLY A N 1
ATOM 2286 C CA . GLY A 1 309 ? 32.901 -8.631 3.607 1.00 93.19 309 GLY A CA 1
ATOM 2287 C C . GLY A 1 309 ? 33.487 -8.347 4.990 1.00 93.19 309 GLY A C 1
ATOM 2288 O O . GLY A 1 309 ? 34.547 -8.876 5.312 1.00 93.19 309 GLY A O 1
ATOM 2289 N N . ARG A 1 310 ? 32.811 -7.571 5.845 1.00 95.50 310 ARG A N 1
ATOM 2290 C CA . ARG A 1 310 ? 33.210 -7.337 7.249 1.00 95.50 310 ARG A CA 1
ATOM 2291 C C . ARG A 1 310 ? 32.640 -8.422 8.166 1.00 95.50 310 ARG A C 1
ATOM 2293 O O . ARG A 1 310 ? 31.879 -8.146 9.091 1.00 95.50 310 ARG A O 1
ATOM 2300 N N . ILE A 1 311 ? 32.995 -9.677 7.886 1.00 94.56 311 ILE A N 1
ATOM 2301 C CA . ILE A 1 311 ? 32.364 -10.864 8.489 1.00 94.56 311 ILE A CA 1
ATOM 2302 C C . ILE A 1 311 ? 32.550 -10.924 10.011 1.00 94.56 311 ILE A C 1
ATOM 2304 O O . ILE A 1 311 ? 31.591 -11.236 10.712 1.00 94.56 311 ILE A O 1
ATOM 2308 N N . ASN A 1 312 ? 33.728 -10.577 10.548 1.00 94.62 312 ASN A N 1
ATOM 2309 C CA . ASN A 1 312 ? 33.946 -10.586 12.004 1.00 94.62 312 ASN A CA 1
ATOM 2310 C C . ASN A 1 312 ? 32.969 -9.650 12.739 1.00 94.62 312 ASN A C 1
ATOM 2312 O O . ASN A 1 312 ? 32.378 -10.020 13.752 1.00 94.62 312 ASN A O 1
ATOM 2316 N N . GLU A 1 313 ? 32.763 -8.451 12.198 1.00 96.00 313 GLU A N 1
ATOM 2317 C CA . GLU A 1 313 ? 31.853 -7.456 12.771 1.00 96.00 313 GLU A CA 1
ATOM 2318 C C . GLU A 1 313 ? 30.391 -7.850 12.553 1.00 96.00 313 GLU A C 1
ATOM 2320 O O . GLU A 1 313 ? 29.567 -7.709 13.457 1.00 96.00 313 GLU A O 1
ATOM 2325 N N . ALA A 1 314 ? 30.069 -8.414 11.385 1.00 96.50 314 ALA A N 1
ATOM 2326 C CA . ALA A 1 314 ? 28.747 -8.961 11.110 1.00 96.50 314 ALA A CA 1
ATOM 2327 C C . ALA A 1 314 ? 28.366 -10.047 12.128 1.00 96.50 314 ALA A C 1
ATOM 2329 O O . ALA A 1 314 ? 27.268 -10.000 12.679 1.00 96.50 314 ALA A O 1
ATOM 2330 N N . MET A 1 315 ? 29.278 -10.978 12.431 1.00 95.12 315 MET A N 1
ATOM 2331 C CA . MET A 1 315 ? 29.074 -12.032 13.431 1.00 95.12 315 MET A CA 1
ATOM 2332 C C . MET A 1 315 ? 28.878 -11.462 14.840 1.00 95.12 315 MET A C 1
ATOM 2334 O O . MET A 1 315 ? 28.018 -11.942 15.579 1.00 95.12 315 MET A O 1
ATOM 2338 N N . GLU A 1 316 ? 29.627 -10.420 15.213 1.00 95.88 316 GLU A N 1
ATOM 2339 C CA . GLU A 1 316 ? 29.451 -9.744 16.502 1.00 95.88 316 GLU A CA 1
ATOM 2340 C C . GLU A 1 316 ? 28.052 -9.117 16.617 1.00 95.88 316 GLU A C 1
ATOM 2342 O O . GLU A 1 316 ? 27.338 -9.359 17.596 1.00 95.88 316 GLU A O 1
ATOM 2347 N N . ARG A 1 317 ? 27.624 -8.357 15.600 1.00 96.38 317 ARG A N 1
ATOM 2348 C CA . ARG A 1 317 ? 26.296 -7.722 15.569 1.00 96.38 317 ARG A CA 1
ATOM 2349 C C . ARG A 1 317 ? 25.165 -8.746 15.515 1.00 96.38 317 ARG A C 1
ATOM 2351 O O . ARG A 1 317 ? 24.181 -8.597 16.235 1.00 96.38 317 ARG A O 1
ATOM 2358 N N . ALA A 1 318 ? 25.326 -9.806 14.727 1.00 96.31 318 ALA A N 1
ATOM 2359 C CA . ALA A 1 318 ? 24.396 -10.930 14.660 1.00 96.31 318 ALA A CA 1
ATOM 2360 C C . ALA A 1 318 ? 24.237 -11.617 16.025 1.00 96.31 318 ALA A C 1
ATOM 2362 O O . ALA A 1 318 ? 23.114 -11.877 16.451 1.00 96.31 318 ALA A O 1
ATOM 2363 N N . GLY A 1 319 ? 25.341 -11.856 16.741 1.00 96.75 319 GLY A N 1
ATOM 2364 C CA . GLY A 1 319 ? 25.319 -12.435 18.084 1.00 96.75 319 GLY A CA 1
ATOM 2365 C C . GLY A 1 319 ? 24.589 -11.553 19.101 1.00 96.75 319 GLY A C 1
ATOM 2366 O O . GLY A 1 319 ? 23.780 -12.058 19.877 1.00 96.75 319 GLY A O 1
ATOM 2367 N N . GLN A 1 320 ? 24.818 -10.235 19.062 1.00 95.31 320 GLN A N 1
ATOM 2368 C CA . GLN A 1 320 ? 24.114 -9.265 19.913 1.00 95.31 320 GLN A CA 1
ATOM 2369 C C . GLN A 1 320 ? 22.606 -9.237 19.613 1.00 95.31 320 GLN A C 1
ATOM 2371 O O . GLN A 1 320 ? 21.795 -9.339 20.533 1.00 95.31 320 GLN A O 1
ATOM 2376 N N . ALA A 1 321 ? 22.227 -9.161 18.333 1.00 95.44 321 ALA A N 1
ATOM 2377 C CA . ALA A 1 321 ? 20.828 -9.170 17.906 1.00 95.44 321 ALA A CA 1
ATOM 2378 C C . ALA A 1 321 ? 20.111 -10.468 18.306 1.00 95.44 321 ALA A C 1
ATOM 2380 O O . ALA A 1 321 ? 18.992 -10.419 18.810 1.00 95.44 321 ALA A O 1
ATOM 2381 N N . ARG A 1 322 ? 20.768 -11.623 18.123 1.00 94.94 322 ARG A N 1
ATOM 2382 C CA . ARG A 1 322 ? 20.230 -12.945 18.471 1.00 94.94 322 ARG A CA 1
ATOM 2383 C C . ARG A 1 322 ? 20.002 -13.092 19.974 1.00 94.94 322 ARG A C 1
ATOM 2385 O O . ARG A 1 322 ? 18.934 -13.542 20.363 1.00 94.94 322 ARG A O 1
ATOM 2392 N N . ALA A 1 323 ? 20.947 -12.649 20.805 1.00 95.19 323 ALA A N 1
ATOM 2393 C CA . ALA A 1 323 ? 20.792 -12.692 22.259 1.00 95.19 323 ALA A CA 1
ATOM 2394 C C . ALA A 1 323 ? 19.568 -11.890 22.731 1.00 95.19 323 ALA A C 1
ATOM 2396 O O . ALA A 1 323 ? 18.790 -12.376 23.548 1.00 95.19 323 ALA A O 1
ATOM 2397 N N . ILE A 1 324 ? 19.359 -10.691 22.172 1.00 92.44 324 ILE A N 1
ATOM 2398 C CA . ILE A 1 324 ? 18.173 -9.882 22.479 1.00 92.44 324 ILE A CA 1
ATOM 2399 C C . ILE A 1 324 ? 16.905 -10.556 21.937 1.00 92.44 324 ILE A C 1
ATOM 2401 O O . ILE A 1 324 ? 15.893 -10.601 22.629 1.00 92.44 324 ILE A O 1
ATOM 2405 N N . ALA A 1 325 ? 16.941 -11.097 20.716 1.00 89.50 325 ALA A N 1
ATOM 2406 C CA . ALA A 1 325 ? 15.794 -11.776 20.120 1.00 89.50 325 ALA A CA 1
ATOM 2407 C C . ALA A 1 325 ? 15.345 -12.995 20.943 1.00 89.50 325 ALA A C 1
ATOM 2409 O O . ALA A 1 325 ? 14.150 -13.176 21.142 1.00 89.50 325 ALA A O 1
ATOM 2410 N N . GLU A 1 326 ? 16.285 -13.794 21.453 1.00 90.75 326 GLU A N 1
ATOM 2411 C CA . GLU A 1 326 ? 16.005 -14.942 22.324 1.00 90.75 326 GLU A CA 1
ATOM 2412 C C . GLU A 1 326 ? 15.434 -14.505 23.679 1.00 90.75 326 GLU A C 1
ATOM 2414 O O . GLU A 1 326 ? 14.455 -15.082 24.144 1.00 90.75 326 GLU A O 1
ATOM 2419 N N . GLU A 1 327 ? 15.997 -13.460 24.295 1.00 91.75 327 GLU A N 1
ATOM 2420 C CA . GLU A 1 327 ? 15.503 -12.924 25.571 1.00 91.75 327 GLU A CA 1
ATOM 2421 C C . GLU A 1 327 ? 14.074 -12.371 25.456 1.00 91.75 327 GLU A C 1
ATOM 2423 O O . GLU A 1 327 ? 13.284 -12.493 26.389 1.00 91.75 327 GLU A O 1
ATOM 2428 N N . GLN A 1 328 ? 13.744 -11.767 24.313 1.00 86.88 328 GLN A N 1
ATOM 2429 C CA . GLN A 1 328 ? 12.450 -11.130 24.055 1.00 86.88 328 GLN A CA 1
ATOM 2430 C C . GLN A 1 328 ? 11.463 -12.029 23.298 1.00 86.88 328 GLN A C 1
ATOM 2432 O O . GLN A 1 328 ? 10.378 -11.570 22.953 1.00 86.88 328 GLN A O 1
ATOM 2437 N N . ASN A 1 329 ? 11.842 -13.273 22.992 1.00 84.69 329 ASN A N 1
ATOM 2438 C CA . ASN A 1 329 ? 11.078 -14.188 22.141 1.00 84.69 329 ASN A CA 1
ATOM 2439 C C . ASN A 1 329 ? 10.654 -13.575 20.779 1.00 84.69 329 ASN A C 1
ATOM 2441 O O . ASN A 1 329 ? 9.568 -13.828 20.265 1.00 84.69 329 ASN A O 1
ATOM 2445 N N . ALA A 1 330 ? 11.516 -12.741 20.189 1.00 85.19 330 ALA A N 1
ATOM 2446 C CA . ALA A 1 330 ? 11.246 -11.993 18.962 1.00 85.19 330 ALA A CA 1
ATOM 2447 C C . ALA A 1 330 ? 11.716 -12.766 17.715 1.00 85.19 330 ALA A C 1
ATOM 2449 O O . ALA A 1 330 ? 12.769 -12.471 17.133 1.00 85.19 330 ALA A O 1
ATOM 2450 N N . HIS A 1 331 ? 10.932 -13.757 17.284 1.00 86.25 331 HIS A N 1
ATOM 2451 C CA . HIS A 1 331 ? 11.296 -14.689 16.203 1.00 86.25 331 HIS A CA 1
ATOM 2452 C C . HIS A 1 331 ? 11.656 -14.000 14.875 1.00 86.25 331 HIS A C 1
ATOM 2454 O O . HIS A 1 331 ? 12.586 -14.430 14.187 1.00 86.25 331 HIS A O 1
ATOM 2460 N N . ALA A 1 332 ? 11.003 -12.880 14.545 1.00 84.50 332 ALA A N 1
ATOM 2461 C CA . ALA A 1 332 ? 11.308 -12.114 13.336 1.00 84.50 332 ALA A CA 1
ATOM 2462 C C . ALA A 1 332 ? 12.738 -11.550 13.314 1.00 84.50 332 ALA A C 1
ATOM 2464 O O . ALA A 1 332 ? 13.374 -11.501 12.261 1.00 84.50 332 ALA A O 1
ATOM 2465 N N . MET A 1 333 ? 13.288 -11.173 14.471 1.00 89.25 333 MET A N 1
ATOM 2466 C CA . MET A 1 333 ? 14.671 -10.696 14.555 1.00 89.25 333 MET A CA 1
ATOM 2467 C C . MET A 1 333 ? 15.661 -11.849 14.380 1.00 89.25 333 MET A C 1
ATOM 2469 O O . MET A 1 333 ? 16.650 -11.703 13.664 1.00 89.25 333 MET A O 1
ATOM 2473 N N . GLY A 1 334 ? 15.358 -13.018 14.955 1.00 90.31 334 GLY A N 1
ATOM 2474 C CA . GLY A 1 334 ? 16.131 -14.241 14.724 1.00 90.31 334 GLY A CA 1
ATOM 2475 C C . GLY A 1 334 ? 16.167 -14.639 13.245 1.00 90.31 334 GLY A C 1
ATOM 2476 O O . GLY A 1 334 ? 17.231 -14.971 12.720 1.00 90.31 334 GLY A O 1
ATOM 2477 N N . PHE A 1 335 ? 15.031 -14.520 12.551 1.00 92.31 335 PHE A N 1
ATOM 2478 C CA . PHE A 1 335 ? 14.935 -14.749 11.110 1.00 92.31 335 PHE A CA 1
ATOM 2479 C C . PHE A 1 335 ? 15.815 -13.787 10.298 1.00 92.31 335 PHE A C 1
ATOM 2481 O O . PHE A 1 335 ? 16.574 -14.231 9.438 1.00 92.31 335 PHE A O 1
ATOM 2488 N N . LEU A 1 336 ? 15.773 -12.481 10.588 1.00 92.12 336 LEU A N 1
ATOM 2489 C CA . LEU A 1 336 ? 16.599 -11.484 9.892 1.00 92.12 336 LEU A CA 1
ATOM 2490 C C . LEU A 1 336 ? 18.102 -11.728 10.078 1.00 92.12 336 LEU A C 1
ATOM 2492 O O . LEU A 1 336 ? 18.871 -11.545 9.134 1.00 92.12 336 LEU A O 1
ATOM 2496 N N . VAL A 1 337 ? 18.522 -12.163 11.270 1.00 94.44 337 VAL A N 1
ATOM 2497 C CA . VAL A 1 337 ? 19.917 -12.549 11.522 1.00 94.44 337 VAL A CA 1
ATOM 2498 C C . VAL A 1 337 ? 20.303 -13.759 10.667 1.00 94.44 337 VAL A C 1
ATOM 2500 O O . VAL A 1 337 ? 21.339 -13.721 10.004 1.00 94.44 337 VAL A O 1
ATOM 2503 N N . ALA A 1 338 ? 19.459 -14.795 10.626 1.00 95.50 338 ALA A N 1
ATOM 2504 C CA . ALA A 1 338 ? 19.701 -15.974 9.795 1.00 95.50 338 ALA A CA 1
ATOM 2505 C C . ALA A 1 338 ? 19.772 -15.611 8.300 1.00 95.50 338 ALA A C 1
ATOM 2507 O O . ALA A 1 338 ? 20.657 -16.089 7.595 1.00 95.50 338 ALA A O 1
ATOM 2508 N N . LEU A 1 339 ? 18.913 -14.703 7.816 1.00 94.44 339 LEU A N 1
ATOM 2509 C CA . LEU A 1 339 ? 18.999 -14.193 6.444 1.00 94.44 339 LEU A CA 1
ATOM 2510 C C . LEU A 1 339 ? 20.344 -13.514 6.146 1.00 94.44 339 LEU A C 1
ATOM 2512 O O . LEU A 1 339 ? 20.879 -13.703 5.058 1.00 94.44 339 LEU A O 1
ATOM 2516 N N . GLY A 1 340 ? 20.911 -12.761 7.091 1.00 93.94 340 GLY A N 1
ATOM 2517 C CA . GLY A 1 340 ? 22.230 -12.145 6.912 1.00 93.94 340 GLY A CA 1
ATOM 2518 C C . GLY A 1 340 ? 23.371 -13.140 6.815 1.00 93.94 340 GLY A C 1
ATOM 2519 O O . GLY A 1 340 ? 24.280 -12.958 6.006 1.00 93.94 340 GLY A O 1
ATOM 2520 N N . GLU A 1 341 ? 23.300 -14.218 7.592 1.00 95.44 341 GLU A N 1
ATOM 2521 C CA . GLU A 1 341 ? 24.254 -15.325 7.505 1.00 95.44 341 GLU A CA 1
ATOM 2522 C C . GLU A 1 341 ? 24.158 -16.019 6.136 1.00 95.44 341 GLU A C 1
ATOM 2524 O O . GLU A 1 341 ? 25.188 -16.271 5.506 1.00 95.44 341 GLU A O 1
ATOM 2529 N N . VAL A 1 342 ? 22.938 -16.231 5.621 1.00 97.19 342 VAL A N 1
ATOM 2530 C CA . VAL A 1 342 ? 22.702 -16.739 4.258 1.00 97.19 342 VAL A CA 1
ATOM 2531 C C . VAL A 1 342 ? 23.290 -15.804 3.201 1.00 97.19 342 VAL A C 1
ATOM 2533 O O . VAL A 1 342 ? 24.039 -16.245 2.331 1.00 97.19 342 VAL A O 1
ATOM 2536 N N . GLU A 1 343 ? 22.954 -14.516 3.259 1.00 95.44 343 GLU A N 1
ATOM 2537 C CA . GLU A 1 343 ? 23.352 -13.510 2.269 1.00 95.44 343 GLU A CA 1
ATOM 2538 C C . GLU A 1 343 ? 24.874 -13.328 2.227 1.00 95.44 343 GLU A C 1
ATOM 2540 O O . GLU A 1 343 ? 25.462 -13.310 1.142 1.00 95.44 343 GLU A O 1
ATOM 2545 N N . GLY A 1 344 ? 25.527 -13.266 3.391 1.00 94.94 344 GLY A N 1
ATOM 2546 C CA . GLY A 1 344 ? 26.984 -13.208 3.497 1.00 94.94 344 GLY A CA 1
ATOM 2547 C C . GLY A 1 344 ? 27.660 -14.461 2.943 1.00 94.94 344 GLY A C 1
ATOM 2548 O O . GLY A 1 344 ? 28.581 -14.362 2.131 1.00 94.94 344 GLY A O 1
ATOM 2549 N N . ALA A 1 345 ? 27.176 -15.647 3.321 1.00 95.56 345 ALA A N 1
ATOM 2550 C CA . ALA A 1 345 ? 27.742 -16.906 2.848 1.00 95.56 345 ALA A CA 1
ATOM 2551 C C . ALA A 1 345 ? 27.571 -17.089 1.329 1.00 95.56 345 ALA A C 1
ATOM 2553 O O . ALA A 1 345 ? 28.530 -17.445 0.644 1.00 95.56 345 ALA A O 1
ATOM 2554 N N . LEU A 1 346 ? 26.395 -16.771 0.776 1.00 96.00 346 LEU A N 1
ATOM 2555 C CA . LEU A 1 346 ? 26.157 -16.793 -0.672 1.00 96.00 346 LEU A CA 1
ATOM 2556 C C . LEU A 1 346 ? 27.059 -15.800 -1.416 1.00 96.00 346 LEU A C 1
ATOM 2558 O O . LEU A 1 346 ? 27.630 -16.157 -2.446 1.00 96.00 346 LEU A O 1
ATOM 2562 N N . THR A 1 347 ? 27.225 -14.583 -0.887 1.00 95.19 347 THR A N 1
ATOM 2563 C CA . THR A 1 347 ? 28.061 -13.532 -1.497 1.00 95.19 347 THR A CA 1
ATOM 2564 C C . THR A 1 347 ? 29.510 -13.990 -1.674 1.00 95.19 347 THR A C 1
ATOM 2566 O O . THR A 1 347 ? 30.107 -13.767 -2.726 1.00 95.19 347 THR A O 1
ATOM 2569 N N . PHE A 1 348 ? 30.063 -14.693 -0.684 1.00 95.12 348 PHE A N 1
ATOM 2570 C CA . PHE A 1 348 ? 31.439 -15.204 -0.714 1.00 95.12 348 PHE A CA 1
ATOM 2571 C C . PHE A 1 348 ? 31.544 -16.685 -1.121 1.00 95.12 348 PHE A C 1
ATOM 2573 O O . PHE A 1 348 ? 32.574 -17.314 -0.884 1.00 95.12 348 PHE A O 1
ATOM 2580 N N . GLN A 1 349 ? 30.505 -17.239 -1.759 1.00 94.50 349 GLN A N 1
ATOM 2581 C CA . GLN A 1 349 ? 30.446 -18.617 -2.275 1.00 94.50 349 GLN A CA 1
ATOM 2582 C C . GLN A 1 349 ? 30.779 -19.713 -1.239 1.00 94.50 349 GLN A C 1
ATOM 2584 O O . GLN A 1 349 ? 31.368 -20.749 -1.550 1.00 94.50 349 GLN A O 1
ATOM 2589 N N . ARG A 1 350 ? 30.370 -19.501 0.013 1.00 93.38 350 ARG A N 1
ATOM 2590 C CA . ARG A 1 350 ? 30.513 -20.432 1.139 1.00 93.38 350 ARG A CA 1
ATOM 2591 C C . ARG A 1 350 ? 29.335 -21.410 1.179 1.00 93.38 350 ARG A C 1
ATOM 2593 O O . ARG A 1 350 ? 28.358 -21.195 1.890 1.00 93.38 350 ARG A O 1
ATOM 2600 N N . ALA A 1 351 ? 29.400 -22.468 0.370 1.00 91.69 351 ALA A N 1
ATOM 2601 C CA . ALA A 1 351 ? 28.264 -23.371 0.156 1.00 91.69 351 ALA A CA 1
ATOM 2602 C C . ALA A 1 351 ? 27.789 -24.108 1.428 1.00 91.69 351 ALA A C 1
ATOM 2604 O O . ALA A 1 351 ? 26.584 -24.286 1.605 1.00 91.69 351 ALA A O 1
ATOM 2605 N N . GLU A 1 352 ? 28.703 -24.537 2.307 1.00 92.12 352 GLU A N 1
ATOM 2606 C CA . GLU A 1 352 ? 28.353 -25.266 3.540 1.00 92.12 352 GLU A CA 1
ATOM 2607 C C . GLU A 1 352 ? 27.695 -24.344 4.576 1.00 92.12 352 GLU A C 1
ATOM 2609 O O . GLU A 1 352 ? 26.632 -24.667 5.111 1.00 92.12 352 GLU A O 1
ATOM 2614 N N . GLU A 1 353 ? 28.270 -23.162 4.809 1.00 93.88 353 GLU A N 1
ATOM 2615 C CA . GLU A 1 353 ? 27.691 -22.151 5.697 1.00 93.88 353 GLU A CA 1
ATOM 2616 C C . GLU A 1 353 ? 26.337 -21.665 5.188 1.00 93.88 353 GLU A C 1
ATOM 2618 O O . GLU A 1 353 ? 25.394 -21.550 5.971 1.00 93.88 353 GLU A O 1
ATOM 2623 N N . ALA A 1 354 ? 26.219 -21.420 3.879 1.00 95.81 354 ALA A N 1
ATOM 2624 C CA . ALA A 1 354 ? 24.972 -20.971 3.278 1.00 95.81 354 ALA A CA 1
ATOM 2625 C C . ALA A 1 354 ? 23.868 -22.029 3.427 1.00 95.81 354 ALA A C 1
ATOM 2627 O O . ALA A 1 354 ? 22.737 -21.675 3.745 1.00 95.81 354 ALA A O 1
ATOM 2628 N N . ALA A 1 355 ? 24.186 -23.319 3.263 1.00 96.62 355 ALA A N 1
ATOM 2629 C CA . ALA A 1 355 ? 23.223 -24.402 3.465 1.00 96.62 355 ALA A CA 1
ATOM 2630 C C . ALA A 1 355 ? 22.705 -24.456 4.910 1.00 96.62 355 ALA A C 1
ATOM 2632 O O . ALA A 1 355 ? 21.493 -24.489 5.122 1.00 96.62 355 ALA A O 1
ATOM 2633 N N . SER A 1 356 ? 23.612 -24.394 5.890 1.00 96.50 356 SER A N 1
ATOM 2634 C CA . SER A 1 356 ? 23.263 -24.388 7.318 1.00 96.50 356 SER A CA 1
ATOM 2635 C C . SER A 1 356 ? 22.391 -23.180 7.690 1.00 96.50 356 SER A C 1
ATOM 2637 O O . SER A 1 356 ? 21.353 -23.316 8.340 1.00 96.50 356 SER A O 1
ATOM 2639 N N . ALA A 1 357 ? 22.764 -21.988 7.215 1.00 96.00 357 ALA A N 1
ATOM 2640 C CA . ALA A 1 357 ? 22.016 -20.764 7.483 1.00 96.00 357 ALA A CA 1
ATOM 2641 C C . ALA A 1 357 ? 20.632 -20.761 6.802 1.00 96.00 357 ALA A C 1
ATOM 2643 O O . ALA A 1 357 ? 19.653 -20.315 7.404 1.00 96.00 357 ALA A O 1
ATOM 2644 N N . VAL A 1 358 ? 20.517 -21.295 5.575 1.00 97.88 358 VAL A N 1
ATOM 2645 C CA . VAL A 1 358 ? 19.227 -21.414 4.870 1.00 97.88 358 VAL A CA 1
ATOM 2646 C C . VAL A 1 358 ? 18.310 -22.393 5.592 1.00 97.88 358 VAL A C 1
ATOM 2648 O O . VAL A 1 358 ? 17.118 -22.113 5.710 1.00 97.88 358 VAL A O 1
ATOM 2651 N N . GLU A 1 359 ? 18.831 -23.512 6.099 1.00 97.31 359 GLU A N 1
ATOM 2652 C CA . GLU A 1 359 ? 18.044 -24.476 6.875 1.00 97.31 359 GLU A CA 1
ATOM 2653 C C . GLU A 1 359 ? 17.449 -23.820 8.129 1.00 97.31 359 GLU A C 1
ATOM 2655 O O . GLU A 1 359 ? 16.239 -23.917 8.357 1.00 97.31 359 GLU A O 1
ATOM 2660 N N . LEU A 1 360 ? 18.265 -23.070 8.879 1.00 95.81 360 LEU A N 1
ATOM 2661 C CA . LEU A 1 360 ? 17.814 -22.312 10.047 1.00 95.81 360 LEU A CA 1
ATOM 2662 C C . LEU A 1 360 ? 16.747 -21.271 9.675 1.00 95.81 360 LEU A C 1
ATOM 2664 O O . LEU A 1 360 ? 15.675 -21.245 10.282 1.00 95.81 360 LEU A O 1
ATOM 2668 N N . ALA A 1 361 ? 17.007 -20.443 8.659 1.00 96.56 361 ALA A N 1
ATOM 2669 C CA . ALA A 1 361 ? 16.068 -19.415 8.212 1.00 96.56 361 ALA A CA 1
ATOM 2670 C C . ALA A 1 361 ? 14.736 -20.020 7.737 1.00 96.56 361 ALA A C 1
ATOM 2672 O O . ALA A 1 361 ? 13.669 -19.500 8.056 1.00 96.56 361 ALA A O 1
ATOM 2673 N N . THR A 1 362 ? 14.787 -21.144 7.015 1.00 97.50 362 THR A N 1
ATOM 2674 C CA . THR A 1 362 ? 13.598 -21.868 6.541 1.00 97.50 362 THR A CA 1
ATOM 2675 C C . THR A 1 362 ? 12.804 -22.458 7.704 1.00 97.50 362 THR A C 1
ATOM 2677 O O . THR A 1 362 ? 11.576 -22.441 7.672 1.00 97.50 362 THR A O 1
ATOM 2680 N N . GLY A 1 363 ? 13.485 -22.977 8.732 1.00 96.12 363 GLY A N 1
ATOM 2681 C CA . GLY A 1 363 ? 12.846 -23.480 9.948 1.00 96.12 363 GLY A CA 1
ATOM 2682 C C . GLY A 1 363 ? 12.033 -22.395 10.651 1.00 96.12 363 GLY A C 1
ATOM 2683 O O . GLY A 1 363 ? 10.846 -22.592 10.894 1.00 96.12 363 GLY A O 1
ATOM 2684 N N . ILE A 1 364 ? 12.646 -21.228 10.874 1.00 91.88 364 ILE A N 1
ATOM 2685 C CA . ILE A 1 364 ? 11.977 -20.083 11.508 1.00 91.88 364 ILE A CA 1
ATOM 2686 C C . ILE A 1 364 ? 10.817 -19.581 10.637 1.00 91.88 364 ILE A C 1
ATOM 2688 O O . ILE A 1 364 ? 9.722 -19.359 11.149 1.00 91.88 364 ILE A O 1
ATOM 2692 N N . ALA A 1 365 ? 11.023 -19.443 9.322 1.00 92.31 365 ALA A N 1
ATOM 2693 C CA . ALA A 1 365 ? 9.976 -18.988 8.409 1.00 92.31 365 ALA A CA 1
ATOM 2694 C C . ALA A 1 365 ? 8.773 -19.937 8.380 1.00 92.31 365 ALA A C 1
ATOM 2696 O O . ALA A 1 365 ? 7.637 -19.486 8.418 1.00 92.31 365 ALA A O 1
ATOM 2697 N N . ARG A 1 366 ? 8.997 -21.253 8.378 1.00 92.94 366 ARG A N 1
ATOM 2698 C CA . ARG A 1 366 ? 7.903 -22.233 8.364 1.00 92.94 366 ARG A CA 1
ATOM 2699 C C . ARG A 1 366 ? 7.038 -22.181 9.622 1.00 92.94 366 ARG A C 1
ATOM 2701 O O . ARG A 1 366 ? 5.859 -22.498 9.548 1.00 92.94 366 ARG A O 1
ATOM 2708 N N . GLU A 1 367 ? 7.637 -21.862 10.763 1.00 89.75 367 GLU A N 1
ATOM 2709 C CA . GLU A 1 367 ? 6.939 -21.858 12.048 1.00 89.75 367 GLU A CA 1
ATOM 2710 C C . GLU A 1 367 ? 6.276 -20.508 12.352 1.00 89.75 367 GLU A C 1
ATOM 2712 O O . GLU A 1 367 ? 5.183 -20.493 12.909 1.00 89.75 367 GLU A O 1
ATOM 2717 N N . TYR A 1 368 ? 6.904 -19.394 11.957 1.00 85.94 368 TYR A N 1
ATOM 2718 C CA . TYR A 1 368 ? 6.491 -18.055 12.397 1.00 85.94 368 TYR A CA 1
ATOM 2719 C C . TYR A 1 368 ? 6.342 -17.015 11.279 1.00 85.94 368 TYR A C 1
ATOM 2721 O O . TYR A 1 368 ? 5.807 -15.945 11.526 1.00 85.94 368 TYR A O 1
ATOM 2729 N N . LEU A 1 369 ? 6.858 -17.239 10.068 1.00 87.00 369 LEU A N 1
ATOM 2730 C CA . LEU A 1 369 ? 6.881 -16.221 9.003 1.00 87.00 369 LEU A CA 1
ATOM 2731 C C . LEU A 1 369 ? 6.649 -16.860 7.630 1.00 87.00 369 LEU A C 1
ATOM 2733 O O . LEU A 1 369 ? 7.488 -16.747 6.731 1.00 87.00 369 LEU A O 1
ATOM 2737 N N . GLU A 1 370 ? 5.518 -17.551 7.474 1.00 89.62 370 GLU A N 1
ATOM 2738 C CA . GLU A 1 370 ? 5.200 -18.337 6.275 1.00 89.62 370 GLU A CA 1
ATOM 2739 C C . GLU A 1 370 ? 5.368 -17.555 4.956 1.00 89.62 370 GLU A C 1
ATOM 2741 O O . GLU A 1 370 ? 5.987 -18.104 4.035 1.00 89.62 370 GLU A O 1
ATOM 2746 N N . PRO A 1 371 ? 4.964 -16.268 4.849 1.00 90.19 371 PRO A N 1
ATOM 2747 C CA . PRO A 1 371 ? 5.157 -15.488 3.623 1.00 90.19 371 PRO A CA 1
ATOM 2748 C C . PRO A 1 371 ? 6.617 -15.430 3.152 1.00 90.19 371 PRO A C 1
ATOM 2750 O O . PRO A 1 371 ? 6.895 -15.380 1.955 1.00 90.19 371 PRO A O 1
ATOM 2753 N N . TRP A 1 372 ? 7.583 -15.513 4.074 1.00 92.75 372 TRP A N 1
ATOM 2754 C CA . TRP A 1 372 ? 9.022 -15.474 3.787 1.00 92.75 372 TRP A CA 1
ATOM 2755 C C . TRP A 1 372 ? 9.620 -16.810 3.328 1.00 92.75 372 TRP A C 1
ATOM 2757 O O . TRP A 1 372 ? 10.816 -16.885 3.009 1.00 92.75 372 TRP A O 1
ATOM 2767 N N . LEU A 1 373 ? 8.808 -17.866 3.215 1.00 95.62 373 LEU A N 1
ATOM 2768 C CA . LEU A 1 373 ? 9.231 -19.127 2.605 1.00 95.62 373 LEU A CA 1
ATOM 2769 C C . LEU A 1 373 ? 9.597 -18.968 1.124 1.00 95.62 373 LEU A C 1
ATOM 2771 O O . LEU A 1 373 ? 10.450 -19.707 0.627 1.00 95.62 373 LEU A O 1
ATOM 2775 N N . ASN A 1 374 ? 9.034 -17.977 0.424 1.00 95.62 374 ASN A N 1
ATOM 2776 C CA . ASN A 1 374 ? 9.437 -17.656 -0.946 1.00 95.62 374 ASN A CA 1
ATOM 2777 C C . ASN A 1 374 ? 10.935 -17.295 -1.031 1.00 95.62 374 ASN A C 1
ATOM 2779 O O . ASN A 1 374 ? 11.661 -17.776 -1.904 1.00 95.62 374 ASN A O 1
ATOM 2783 N N . ARG A 1 375 ? 11.426 -16.507 -0.070 1.00 95.81 375 ARG A N 1
ATOM 2784 C CA . ARG A 1 375 ? 12.785 -15.977 -0.037 1.00 95.81 375 ARG A CA 1
ATOM 2785 C C . ARG A 1 375 ? 13.789 -17.033 0.385 1.00 95.81 375 ARG A C 1
ATOM 2787 O O . ARG A 1 375 ? 14.841 -17.158 -0.236 1.00 95.81 375 ARG A O 1
ATOM 2794 N N . THR A 1 376 ? 13.455 -17.820 1.402 1.00 97.69 376 THR A N 1
ATOM 2795 C CA . THR A 1 376 ? 14.308 -18.933 1.839 1.00 97.69 376 THR A CA 1
ATOM 2796 C C . THR A 1 376 ? 14.375 -20.039 0.785 1.00 97.69 376 THR A C 1
ATOM 2798 O O . THR A 1 376 ? 15.457 -20.568 0.548 1.00 97.69 376 THR A O 1
ATOM 2801 N N . SER A 1 377 ? 13.286 -20.301 0.051 1.00 98.31 377 SER A N 1
ATOM 2802 C CA . SER A 1 377 ? 13.291 -21.214 -1.105 1.00 98.31 377 SER A CA 1
ATOM 2803 C C . SER A 1 377 ? 14.153 -20.685 -2.258 1.00 98.31 377 SER A C 1
ATOM 2805 O O . SER A 1 377 ? 14.912 -21.444 -2.860 1.00 98.31 377 SER A O 1
ATOM 2807 N N . HIS A 1 378 ? 14.113 -19.377 -2.540 1.00 98.19 378 HIS A N 1
ATOM 2808 C CA . HIS A 1 378 ? 15.018 -18.750 -3.514 1.00 98.19 378 HIS A CA 1
ATOM 2809 C C . HIS A 1 378 ? 16.489 -18.893 -3.100 1.00 98.19 378 HIS A C 1
ATOM 2811 O O . HIS A 1 378 ? 17.332 -19.264 -3.918 1.00 98.19 378 HIS A O 1
ATOM 2817 N N . TYR A 1 379 ? 16.809 -18.676 -1.824 1.00 98.06 379 TYR A N 1
ATOM 2818 C CA . TYR A 1 379 ? 18.166 -18.877 -1.323 1.00 98.06 379 TYR A CA 1
ATOM 2819 C C . TYR A 1 379 ? 18.593 -20.347 -1.320 1.00 98.06 379 TYR A C 1
ATOM 2821 O O . TYR A 1 379 ? 19.726 -20.632 -1.701 1.00 98.06 379 TYR A O 1
ATOM 2829 N N . ALA A 1 380 ? 17.695 -21.284 -1.005 1.00 98.12 380 ALA A N 1
ATOM 2830 C CA . ALA A 1 380 ? 17.953 -22.716 -1.144 1.00 98.12 380 ALA A CA 1
ATOM 2831 C C . ALA A 1 380 ? 18.331 -23.083 -2.587 1.00 98.12 380 ALA A C 1
ATOM 2833 O O . ALA A 1 380 ? 19.257 -23.865 -2.799 1.00 98.12 380 ALA A O 1
ATOM 2834 N N . ALA A 1 381 ? 17.699 -22.452 -3.583 1.00 98.25 381 ALA A N 1
ATOM 2835 C CA . ALA A 1 381 ? 18.093 -22.629 -4.974 1.00 98.25 381 ALA A CA 1
ATOM 2836 C C . ALA A 1 381 ? 19.509 -22.107 -5.263 1.00 98.25 381 ALA A C 1
ATOM 2838 O O . ALA A 1 381 ? 20.291 -22.813 -5.899 1.00 98.25 381 ALA A O 1
ATOM 2839 N N . LYS A 1 382 ? 19.875 -20.912 -4.771 1.00 97.75 382 LYS A N 1
ATOM 2840 C CA . LYS A 1 382 ? 21.246 -20.379 -4.919 1.00 97.75 382 LYS A CA 1
ATOM 2841 C C . LYS A 1 382 ? 22.284 -21.288 -4.243 1.00 97.75 382 LYS A C 1
ATOM 2843 O O . LYS A 1 382 ? 23.346 -21.522 -4.813 1.00 97.75 382 LYS A O 1
ATOM 2848 N N . VAL A 1 383 ? 21.973 -21.851 -3.073 1.00 97.81 383 VAL A N 1
ATOM 2849 C CA . VAL A 1 383 ? 22.837 -22.836 -2.394 1.00 97.81 383 VAL A CA 1
ATOM 2850 C C . VAL A 1 383 ? 23.006 -24.100 -3.237 1.00 97.81 383 VAL A C 1
ATOM 2852 O O . VAL A 1 383 ? 24.131 -24.552 -3.440 1.00 97.81 383 VAL A O 1
ATOM 2855 N N . ALA A 1 384 ? 21.913 -24.647 -3.771 1.00 97.38 384 ALA A N 1
ATOM 2856 C CA . ALA A 1 384 ? 21.956 -25.839 -4.611 1.00 97.38 384 ALA A CA 1
ATOM 2857 C C . ALA A 1 384 ? 22.784 -25.614 -5.892 1.00 97.38 384 ALA A C 1
ATOM 2859 O O . ALA A 1 384 ? 23.559 -26.487 -6.284 1.00 97.38 384 ALA A O 1
ATOM 2860 N N . ILE A 1 385 ? 22.718 -24.415 -6.489 1.00 95.88 385 ILE A N 1
ATOM 2861 C CA . ILE A 1 385 ? 23.592 -24.013 -7.608 1.00 95.88 385 ILE A CA 1
ATOM 2862 C C . ILE A 1 385 ? 25.067 -24.062 -7.202 1.00 95.88 385 ILE A C 1
ATOM 2864 O O . ILE A 1 385 ? 25.865 -24.680 -7.908 1.00 95.88 385 ILE A O 1
ATOM 2868 N N . LEU A 1 386 ? 25.434 -23.476 -6.055 1.00 94.25 386 LEU A N 1
ATOM 2869 C CA . LEU A 1 386 ? 26.816 -23.505 -5.555 1.00 94.25 386 LEU A CA 1
ATOM 2870 C C . LEU A 1 386 ? 27.320 -24.932 -5.289 1.00 94.25 386 LEU A C 1
ATOM 2872 O O . LEU A 1 386 ? 28.505 -25.210 -5.457 1.00 94.25 386 LEU A O 1
ATOM 2876 N N . GLN A 1 387 ? 26.429 -25.844 -4.903 1.00 95.00 387 GLN A N 1
ATOM 2877 C CA . GLN A 1 387 ? 26.741 -27.260 -4.680 1.00 95.00 387 GLN A CA 1
ATOM 2878 C C . GLN A 1 387 ? 26.766 -28.092 -5.975 1.00 95.00 387 GLN A C 1
ATOM 2880 O O . GLN A 1 387 ? 27.131 -29.268 -5.946 1.00 95.00 387 GLN A O 1
ATOM 2885 N N . GLY A 1 388 ? 26.390 -27.504 -7.116 1.00 94.75 388 GLY A N 1
ATOM 2886 C CA . GLY A 1 388 ? 26.261 -28.208 -8.391 1.00 94.75 388 GLY A CA 1
ATOM 2887 C C . GLY A 1 388 ? 25.037 -29.129 -8.475 1.00 94.75 388 GLY A C 1
ATOM 2888 O O . GLY A 1 388 ? 24.973 -29.973 -9.371 1.00 94.75 388 GLY A O 1
ATOM 2889 N N . ASP A 1 389 ? 24.065 -28.978 -7.572 1.00 96.25 389 ASP A N 1
ATOM 2890 C CA . ASP A 1 389 ? 22.814 -29.737 -7.553 1.00 96.25 389 ASP A CA 1
ATOM 2891 C C . ASP A 1 389 ? 21.701 -28.983 -8.294 1.00 96.25 389 ASP A C 1
ATOM 2893 O O . ASP A 1 389 ? 20.863 -28.273 -7.730 1.00 96.25 389 ASP A O 1
ATOM 2897 N N . ARG A 1 390 ? 21.698 -29.151 -9.615 1.00 95.19 390 ARG A N 1
ATOM 2898 C CA . ARG A 1 390 ? 20.723 -28.519 -10.508 1.00 95.19 390 ARG A CA 1
ATOM 2899 C C . ARG A 1 390 ? 19.281 -28.952 -10.228 1.00 95.19 390 ARG A C 1
ATOM 2901 O O . ARG A 1 390 ? 18.369 -28.141 -10.383 1.00 95.19 390 ARG A O 1
ATOM 2908 N N . GLU A 1 391 ? 19.059 -30.221 -9.892 1.00 96.06 391 GLU A N 1
ATOM 2909 C CA . GLU A 1 391 ? 17.708 -30.759 -9.699 1.00 96.06 391 GLU A CA 1
ATOM 2910 C C . GLU A 1 391 ? 17.055 -30.110 -8.478 1.00 96.06 391 GLU A C 1
ATOM 2912 O O . GLU A 1 391 ? 15.949 -29.569 -8.584 1.00 96.06 391 GLU A O 1
ATOM 2917 N N . SER A 1 392 ? 17.790 -30.053 -7.365 1.00 96.62 392 SER A N 1
ATOM 2918 C CA . SER A 1 392 ? 17.352 -29.341 -6.166 1.00 96.62 392 SER A CA 1
ATOM 2919 C C . SER A 1 392 ? 17.159 -27.848 -6.434 1.00 96.62 392 SER A C 1
ATOM 2921 O O . SER A 1 392 ? 16.145 -27.291 -6.021 1.00 96.62 392 SER A O 1
ATOM 2923 N N . ALA A 1 393 ? 18.053 -27.207 -7.199 1.00 97.31 393 ALA A N 1
ATOM 2924 C CA . ALA A 1 393 ? 17.913 -25.791 -7.540 1.00 97.31 393 ALA A CA 1
ATOM 2925 C C . ALA A 1 393 ? 16.602 -25.489 -8.285 1.00 97.31 393 ALA A C 1
ATOM 2927 O O . ALA A 1 393 ? 15.870 -24.573 -7.910 1.00 97.31 393 ALA A O 1
ATOM 2928 N N . LEU A 1 394 ? 16.265 -26.281 -9.309 1.00 96.75 394 LEU A N 1
ATOM 2929 C CA . LEU A 1 394 ? 15.019 -26.120 -10.065 1.00 96.75 394 LEU A CA 1
ATOM 2930 C C . LEU A 1 394 ? 13.781 -26.397 -9.203 1.00 96.75 394 LEU A C 1
ATOM 2932 O O . LEU A 1 394 ? 12.790 -25.673 -9.314 1.00 96.75 394 LEU A O 1
ATOM 2936 N N . SER A 1 395 ? 13.840 -27.406 -8.328 1.00 97.56 395 SER A N 1
ATOM 2937 C CA . SER A 1 395 ? 12.756 -27.702 -7.385 1.00 97.56 395 SER A CA 1
ATOM 2938 C C . SER A 1 395 ? 12.522 -26.539 -6.417 1.00 97.56 395 SER A C 1
ATOM 2940 O O . SER A 1 395 ? 11.381 -26.129 -6.207 1.00 97.56 395 SER A O 1
ATOM 2942 N N . SER A 1 396 ? 13.591 -25.974 -5.855 1.00 98.00 396 SER A N 1
ATOM 2943 C CA . SER A 1 396 ? 13.516 -24.835 -4.940 1.00 98.00 396 SER A CA 1
ATOM 2944 C C . SER A 1 396 ? 13.035 -23.553 -5.629 1.00 98.00 396 SER A C 1
ATOM 2946 O O . SER A 1 396 ? 12.261 -22.811 -5.031 1.00 98.00 396 SER A O 1
ATOM 2948 N N . LEU A 1 397 ? 13.408 -23.303 -6.892 1.00 98.06 397 LEU A N 1
ATOM 2949 C CA . LEU A 1 397 ? 12.884 -22.165 -7.669 1.00 98.06 397 LEU A CA 1
ATOM 2950 C C . LEU A 1 397 ? 11.395 -22.312 -7.981 1.00 98.06 397 LEU A C 1
ATOM 2952 O O . LEU A 1 397 ? 10.653 -21.335 -7.895 1.00 98.06 397 LEU A O 1
ATOM 2956 N N . ALA A 1 398 ? 10.945 -23.523 -8.319 1.00 97.06 398 ALA A N 1
ATOM 2957 C CA . ALA A 1 398 ? 9.529 -23.792 -8.543 1.00 97.06 398 ALA A CA 1
ATOM 2958 C C . ALA A 1 398 ? 8.704 -23.512 -7.277 1.00 97.06 398 ALA A C 1
ATOM 2960 O O . ALA A 1 398 ? 7.651 -22.879 -7.360 1.00 97.06 398 ALA A O 1
ATOM 2961 N N . GLU A 1 399 ? 9.214 -23.920 -6.112 1.00 97.12 399 GLU A N 1
ATOM 2962 C CA . GLU A 1 399 ? 8.575 -23.640 -4.827 1.00 97.12 399 GLU A CA 1
ATOM 2963 C C . GLU A 1 399 ? 8.605 -22.147 -4.480 1.00 97.12 399 GLU A C 1
ATOM 2965 O O . GLU A 1 399 ? 7.570 -21.574 -4.146 1.00 97.12 399 GLU A O 1
ATOM 2970 N N . ALA A 1 400 ? 9.749 -21.480 -4.660 1.00 97.56 400 ALA A N 1
ATOM 2971 C CA . ALA A 1 400 ? 9.867 -20.037 -4.464 1.00 97.56 400 ALA A CA 1
ATOM 2972 C C . ALA A 1 400 ? 8.852 -19.268 -5.322 1.00 97.56 400 ALA A C 1
ATOM 2974 O O . ALA A 1 400 ? 8.178 -18.365 -4.829 1.00 97.56 400 ALA A O 1
ATOM 2975 N N . ARG A 1 401 ? 8.689 -19.657 -6.593 1.00 95.81 401 ARG A N 1
ATOM 2976 C CA . ARG A 1 401 ? 7.727 -19.046 -7.515 1.00 95.81 401 ARG A CA 1
ATOM 2977 C C . ARG A 1 401 ? 6.283 -19.291 -7.084 1.00 95.81 401 ARG A C 1
ATOM 2979 O O . ARG A 1 401 ? 5.485 -18.366 -7.152 1.00 95.81 401 ARG A O 1
ATOM 2986 N N . ARG A 1 402 ? 5.958 -20.510 -6.636 1.00 95.94 402 ARG A N 1
ATOM 2987 C CA . ARG A 1 402 ? 4.619 -20.877 -6.145 1.00 95.94 402 ARG A CA 1
ATOM 2988 C C . ARG A 1 402 ? 4.215 -20.058 -4.920 1.00 95.94 402 ARG A C 1
ATOM 2990 O O . ARG A 1 402 ? 3.054 -19.692 -4.801 1.00 95.94 402 ARG A O 1
ATOM 2997 N N . LEU A 1 403 ? 5.167 -19.812 -4.023 1.00 94.44 403 LEU A N 1
ATOM 2998 C CA . LEU A 1 403 ? 4.966 -19.070 -2.777 1.00 94.44 403 LEU A CA 1
ATOM 2999 C C . LEU A 1 403 ? 5.027 -17.549 -2.955 1.00 94.44 403 LEU A C 1
ATOM 3001 O O . LEU A 1 403 ? 4.674 -16.811 -2.043 1.00 94.44 403 LEU A O 1
ATOM 3005 N N . THR A 1 404 ? 5.530 -17.058 -4.088 1.00 92.62 404 THR A N 1
ATOM 3006 C CA . THR A 1 404 ? 5.625 -15.616 -4.322 1.00 92.62 404 THR A CA 1
ATOM 3007 C C . THR A 1 404 ? 4.246 -15.064 -4.702 1.00 92.62 404 THR A C 1
ATOM 3009 O O . THR A 1 404 ? 3.646 -15.609 -5.633 1.00 92.62 404 THR A O 1
ATOM 3012 N N . PRO A 1 405 ? 3.760 -13.981 -4.057 1.00 84.44 405 PRO A N 1
ATOM 3013 C CA . PRO A 1 405 ? 2.478 -13.363 -4.396 1.00 84.44 405 PRO A CA 1
ATOM 3014 C C . PRO A 1 405 ? 2.344 -13.051 -5.891 1.00 84.44 405 PRO A C 1
ATOM 3016 O O . PRO A 1 405 ? 3.339 -12.810 -6.585 1.00 84.44 405 PRO A O 1
ATOM 3019 N N . ALA A 1 406 ? 1.115 -13.054 -6.410 1.00 77.50 406 ALA A N 1
ATOM 3020 C CA . ALA A 1 406 ? 0.823 -12.567 -7.758 1.00 77.50 406 ALA A CA 1
ATOM 3021 C C . ALA A 1 406 ? 0.912 -11.027 -7.809 1.00 77.50 406 ALA A C 1
ATOM 3023 O O . ALA A 1 406 ? 1.217 -10.382 -6.811 1.00 77.50 406 ALA A O 1
ATOM 3024 N N . GLY A 1 407 ? 0.710 -10.424 -8.984 1.00 78.75 407 GLY A N 1
ATOM 3025 C CA . GLY A 1 407 ? 0.639 -8.961 -9.096 1.00 78.75 407 GLY A CA 1
ATOM 3026 C C . GLY A 1 407 ? 1.919 -8.241 -8.659 1.00 78.75 407 GLY A C 1
ATOM 3027 O O . GLY A 1 407 ? 3.005 -8.823 -8.678 1.00 78.75 407 GLY A O 1
ATOM 3028 N N . ILE A 1 408 ? 1.820 -6.966 -8.307 1.00 76.38 408 ILE A N 1
ATOM 3029 C CA . ILE A 1 408 ? 2.992 -6.124 -8.043 1.00 76.38 408 ILE A CA 1
ATOM 3030 C C . ILE A 1 408 ? 3.725 -6.478 -6.735 1.00 76.38 408 ILE A C 1
ATOM 3032 O O . ILE A 1 408 ? 4.943 -6.345 -6.677 1.00 76.38 408 ILE A O 1
ATOM 3036 N N . ASP A 1 409 ? 3.045 -7.061 -5.746 1.00 80.12 409 ASP A N 1
ATOM 3037 C CA . ASP A 1 409 ? 3.653 -7.470 -4.468 1.00 80.12 409 ASP A CA 1
ATOM 3038 C C . ASP A 1 409 ? 4.774 -8.500 -4.632 1.00 80.12 409 ASP A C 1
ATOM 3040 O O . ASP A 1 409 ? 5.845 -8.410 -4.030 1.00 80.12 409 ASP A O 1
ATOM 3044 N N . GLY A 1 410 ? 4.583 -9.459 -5.538 1.00 82.38 410 GLY A N 1
ATOM 3045 C CA . GLY A 1 410 ? 5.613 -10.445 -5.849 1.00 82.38 410 GLY A CA 1
ATOM 3046 C C . GLY A 1 410 ? 6.692 -9.963 -6.821 1.00 82.38 410 GLY A C 1
ATOM 3047 O O . GLY A 1 410 ? 7.607 -10.732 -7.119 1.00 82.38 410 GLY A O 1
ATOM 3048 N N . TRP A 1 411 ? 6.599 -8.739 -7.359 1.00 86.38 411 TRP A N 1
ATOM 3049 C CA . TRP A 1 411 ? 7.446 -8.248 -8.455 1.00 86.38 411 TRP A CA 1
ATOM 3050 C C . TRP A 1 411 ? 8.940 -8.436 -8.170 1.00 86.38 411 TRP A C 1
ATOM 3052 O O . TRP A 1 411 ? 9.645 -9.097 -8.941 1.00 86.38 411 TRP A O 1
ATOM 3062 N N . ARG A 1 412 ? 9.409 -7.949 -7.014 1.00 89.00 412 ARG A N 1
ATOM 3063 C CA . ARG A 1 412 ? 10.829 -7.994 -6.642 1.00 89.00 412 ARG A CA 1
ATOM 3064 C C . ARG A 1 412 ? 11.344 -9.425 -6.533 1.00 89.00 412 ARG A C 1
ATOM 3066 O O . ARG A 1 412 ? 12.382 -9.763 -7.100 1.00 89.00 412 ARG A O 1
ATOM 3073 N N . VAL A 1 413 ? 10.623 -10.277 -5.805 1.00 92.00 413 VAL A N 1
ATOM 3074 C CA . VAL A 1 413 ? 11.045 -11.664 -5.560 1.00 92.00 413 VAL A CA 1
ATOM 3075 C C . VAL A 1 413 ? 10.991 -12.478 -6.852 1.00 92.00 413 VAL A C 1
ATOM 3077 O O . VAL A 1 413 ? 11.948 -13.193 -7.145 1.00 92.00 413 VAL A O 1
ATOM 3080 N N . ARG A 1 414 ? 9.953 -12.312 -7.686 1.00 93.56 414 ARG A N 1
ATOM 3081 C CA . ARG A 1 414 ? 9.874 -12.977 -8.998 1.00 93.56 414 ARG A CA 1
ATOM 3082 C C . ARG A 1 414 ? 11.018 -12.570 -9.914 1.00 93.56 414 ARG A C 1
ATOM 3084 O O . ARG A 1 414 ? 11.588 -13.437 -10.567 1.00 93.56 414 ARG A O 1
ATOM 3091 N N . ASN A 1 415 ? 11.392 -11.294 -9.949 1.00 93.31 415 ASN A N 1
ATOM 3092 C CA . ASN A 1 415 ? 12.513 -10.854 -10.774 1.00 93.31 415 ASN A CA 1
ATOM 3093 C C . ASN A 1 415 ? 13.851 -11.420 -10.273 1.00 93.31 415 ASN A C 1
ATOM 3095 O O . ASN A 1 415 ? 14.666 -11.852 -11.085 1.00 93.31 415 ASN A O 1
ATOM 3099 N N . LEU A 1 416 ? 14.056 -11.540 -8.957 1.00 94.88 416 LEU A N 1
ATOM 3100 C CA . LEU A 1 416 ? 15.241 -12.211 -8.399 1.00 94.88 416 LEU A CA 1
ATOM 3101 C C . LEU A 1 416 ? 15.264 -13.720 -8.699 1.00 94.88 416 LEU A C 1
ATOM 3103 O O . LEU A 1 416 ? 16.322 -14.268 -9.004 1.00 94.88 416 LEU A O 1
ATOM 3107 N N . ILE A 1 417 ? 14.103 -14.380 -8.682 1.00 96.56 417 ILE A N 1
ATOM 3108 C CA . ILE A 1 417 ? 13.945 -15.774 -9.124 1.00 96.56 417 ILE A CA 1
ATOM 3109 C C . ILE A 1 417 ? 14.307 -15.905 -10.613 1.00 96.56 417 ILE A C 1
ATOM 3111 O O . ILE A 1 417 ? 15.075 -16.795 -10.974 1.00 96.56 417 ILE A O 1
ATOM 3115 N N . ARG A 1 418 ? 13.834 -14.988 -11.471 1.00 95.38 418 ARG A N 1
ATOM 3116 C CA . ARG A 1 418 ? 14.145 -14.976 -12.913 1.00 95.38 418 ARG A CA 1
ATOM 3117 C C . ARG A 1 418 ? 15.642 -14.843 -13.188 1.00 95.38 418 ARG A C 1
ATOM 3119 O O . ARG A 1 418 ? 16.144 -15.533 -14.069 1.00 95.38 418 ARG A O 1
ATOM 3126 N N . VAL A 1 419 ? 16.380 -14.033 -12.420 1.00 95.81 419 VAL A N 1
ATOM 3127 C CA . VAL A 1 419 ? 17.854 -13.961 -12.532 1.00 95.81 419 VAL A CA 1
ATOM 3128 C C . VAL A 1 419 ? 18.488 -15.334 -12.306 1.00 95.81 419 VAL A C 1
ATOM 3130 O O . VAL A 1 419 ? 19.301 -15.784 -13.112 1.00 95.81 419 VAL A O 1
ATOM 3133 N N . THR A 1 420 ? 18.084 -16.025 -11.240 1.00 96.06 420 THR A N 1
ATOM 3134 C CA . THR A 1 420 ? 18.601 -17.361 -10.909 1.00 96.06 420 THR A CA 1
ATOM 3135 C C . THR A 1 420 ? 18.182 -18.415 -11.945 1.00 96.06 420 THR A C 1
ATOM 3137 O O . THR A 1 420 ? 18.950 -19.319 -12.268 1.00 96.06 420 THR A O 1
ATOM 3140 N N . GLU A 1 421 ? 16.996 -18.284 -12.538 1.00 95.00 421 GLU A N 1
ATOM 3141 C CA . GLU A 1 421 ? 16.548 -19.148 -13.636 1.00 95.00 421 GLU A CA 1
ATOM 3142 C C . GLU A 1 421 ? 17.384 -18.955 -14.903 1.00 95.00 421 GLU A C 1
ATOM 3144 O O . GLU A 1 421 ? 17.791 -19.944 -15.514 1.00 95.00 421 GLU A O 1
ATOM 3149 N N . LEU A 1 422 ? 17.697 -17.706 -15.266 1.00 93.88 422 LEU A N 1
ATOM 3150 C CA . LEU A 1 422 ? 18.559 -17.377 -16.405 1.00 93.88 422 LEU A CA 1
ATOM 3151 C C . LEU A 1 422 ? 19.962 -17.980 -16.251 1.00 93.88 422 LEU A C 1
ATOM 3153 O O . LEU A 1 422 ? 20.521 -18.493 -17.226 1.00 93.88 422 LEU A O 1
ATOM 3157 N N . GLU A 1 423 ? 20.517 -17.976 -15.037 1.00 91.88 423 GLU A N 1
ATOM 3158 C CA . GLU A 1 423 ? 21.800 -18.621 -14.731 1.00 91.88 423 GLU A CA 1
ATOM 3159 C C . GLU A 1 423 ? 21.776 -20.119 -15.074 1.00 91.88 423 GLU A C 1
ATOM 3161 O O . GLU A 1 423 ? 22.723 -20.647 -15.670 1.00 91.88 423 GLU A O 1
ATOM 3166 N N . LEU A 1 424 ? 20.652 -20.782 -14.790 1.00 92.62 424 LEU A N 1
ATOM 3167 C CA . LEU A 1 424 ? 20.448 -22.209 -15.003 1.00 92.62 424 LEU A CA 1
ATOM 3168 C C . LEU A 1 424 ? 20.079 -22.591 -16.444 1.00 92.62 424 LEU A C 1
ATOM 3170 O O . LEU A 1 424 ? 20.070 -23.782 -16.741 1.00 92.62 424 LEU A O 1
ATOM 3174 N N . ILE A 1 425 ? 19.780 -21.682 -17.373 1.00 89.12 425 ILE A N 1
ATOM 3175 C CA . ILE A 1 425 ? 19.327 -22.094 -18.717 1.00 89.12 425 ILE A CA 1
ATOM 3176 C C . ILE A 1 425 ? 20.388 -22.940 -19.446 1.00 89.12 425 ILE A C 1
ATOM 3178 O O . ILE A 1 425 ? 21.532 -22.525 -19.659 1.00 89.12 425 ILE A O 1
ATOM 3182 N N . GLU A 1 426 ? 19.985 -24.134 -19.884 1.00 80.94 426 GLU A N 1
ATOM 3183 C CA . GLU A 1 426 ? 20.751 -25.002 -20.780 1.00 80.94 426 GLU A CA 1
ATOM 3184 C C . GLU A 1 426 ? 20.111 -24.934 -22.171 1.00 80.94 426 GLU A C 1
ATOM 3186 O O . GLU A 1 426 ? 19.015 -25.448 -22.378 1.00 80.94 426 GLU A O 1
ATOM 3191 N N . GLY A 1 427 ? 20.763 -24.267 -23.127 1.00 81.25 427 GLY A N 1
ATOM 3192 C CA . GLY A 1 427 ? 20.240 -24.130 -24.489 1.00 81.25 427 GLY A CA 1
ATOM 3193 C C . GLY A 1 427 ? 20.345 -22.714 -25.043 1.00 81.25 427 GLY A C 1
ATOM 3194 O O . GLY A 1 427 ? 21.346 -22.028 -24.824 1.00 81.25 427 GLY A O 1
ATOM 3195 N N . GLU A 1 428 ? 19.333 -22.309 -25.813 1.00 88.00 428 GLU A N 1
ATOM 3196 C CA . GLU A 1 428 ? 19.269 -20.969 -26.395 1.00 88.00 428 GLU A CA 1
ATOM 3197 C C . GLU A 1 428 ? 19.191 -19.911 -25.290 1.00 88.00 428 GLU A C 1
ATOM 3199 O O . GLU A 1 428 ? 18.318 -19.948 -24.428 1.00 88.00 428 GLU A O 1
ATOM 3204 N N . TRP A 1 429 ? 20.139 -18.976 -25.317 1.00 92.25 429 TRP A N 1
ATOM 3205 C CA . TRP A 1 429 ? 20.208 -17.859 -24.383 1.00 92.25 429 TRP A CA 1
ATOM 3206 C C . TRP A 1 429 ? 19.127 -16.820 -24.727 1.00 92.25 429 TRP A C 1
ATOM 3208 O O . TRP A 1 429 ? 19.177 -16.263 -25.833 1.00 92.25 429 TRP A O 1
ATOM 3218 N N . PRO A 1 430 ? 18.170 -16.521 -23.825 1.00 91.81 430 PRO A N 1
ATOM 3219 C CA . PRO A 1 430 ? 17.115 -15.545 -24.083 1.00 91.81 430 PRO A CA 1
ATOM 3220 C C . PRO A 1 430 ? 17.646 -14.115 -23.894 1.00 91.81 430 PRO A C 1
ATOM 3222 O O . PRO A 1 430 ? 17.273 -13.402 -22.968 1.00 91.81 430 PRO A O 1
ATOM 3225 N N . GLN A 1 431 ? 18.528 -13.682 -24.801 1.00 88.44 431 GLN A N 1
ATOM 3226 C CA . GLN A 1 431 ? 19.239 -12.402 -24.705 1.00 88.44 431 GLN A CA 1
ATOM 3227 C C . GLN A 1 431 ? 18.304 -11.211 -24.459 1.00 88.44 431 GLN A C 1
ATOM 3229 O O . GLN A 1 431 ? 18.577 -10.386 -23.597 1.00 88.44 431 GLN A O 1
ATOM 3234 N N . ARG A 1 432 ? 17.190 -11.140 -25.193 1.00 84.25 432 ARG A N 1
ATOM 3235 C CA . ARG A 1 432 ? 16.246 -10.023 -25.082 1.00 84.25 432 ARG A CA 1
ATOM 3236 C C . ARG A 1 432 ? 15.566 -9.962 -23.715 1.00 84.25 432 ARG A C 1
ATOM 3238 O O . ARG A 1 432 ? 15.400 -8.882 -23.176 1.00 84.25 432 ARG A O 1
ATOM 3245 N N . GLU A 1 433 ? 15.209 -11.113 -23.150 1.00 87.06 433 GLU A N 1
ATOM 3246 C CA . GLU A 1 433 ? 14.608 -11.163 -21.816 1.00 87.06 433 GLU A CA 1
ATOM 3247 C C . GLU A 1 433 ? 15.605 -10.706 -20.746 1.00 87.06 433 GLU A C 1
ATOM 3249 O O . GLU A 1 433 ? 15.247 -9.947 -19.851 1.00 87.06 433 GLU A O 1
ATOM 3254 N N . ALA A 1 434 ? 16.867 -11.129 -20.859 1.00 90.62 434 ALA A N 1
ATOM 3255 C CA . ALA A 1 434 ? 17.919 -10.703 -19.945 1.00 90.62 434 ALA A CA 1
ATOM 3256 C C . ALA A 1 434 ? 18.240 -9.201 -20.074 1.00 90.62 434 ALA A C 1
ATOM 3258 O O . ALA A 1 434 ? 18.534 -8.555 -19.070 1.00 90.62 434 ALA A O 1
ATOM 3259 N N . GLU A 1 435 ? 18.178 -8.640 -21.287 1.00 87.12 435 GLU A N 1
ATOM 3260 C CA . GLU A 1 435 ? 18.279 -7.195 -21.541 1.00 87.12 435 GLU A CA 1
ATOM 3261 C C . GLU A 1 435 ? 17.131 -6.435 -20.866 1.00 87.12 435 GLU A C 1
ATOM 3263 O O . GLU A 1 435 ? 17.395 -5.569 -20.034 1.00 87.12 435 GLU A O 1
ATOM 3268 N N . ASP A 1 436 ? 15.882 -6.819 -21.148 1.00 82.62 436 ASP A N 1
ATOM 3269 C CA . ASP A 1 436 ? 14.688 -6.171 -20.594 1.00 82.62 436 ASP A CA 1
ATOM 3270 C C . ASP A 1 436 ? 14.693 -6.220 -19.049 1.00 82.62 436 ASP A C 1
ATOM 3272 O O . ASP A 1 436 ? 14.433 -5.213 -18.390 1.00 82.62 436 ASP A O 1
ATOM 3276 N N . LEU A 1 437 ? 15.077 -7.361 -18.460 1.00 89.25 437 LEU A N 1
ATOM 3277 C CA . LEU A 1 437 ? 15.175 -7.526 -17.005 1.00 89.25 437 LEU A CA 1
ATOM 3278 C C . LEU A 1 437 ? 16.328 -6.711 -16.385 1.00 89.25 437 LEU A C 1
ATOM 3280 O O . LEU A 1 437 ? 16.215 -6.235 -15.257 1.00 89.25 437 LEU A O 1
ATOM 3284 N N . THR A 1 438 ? 17.438 -6.519 -17.109 1.00 89.12 438 THR A N 1
ATOM 3285 C CA . THR A 1 438 ? 18.533 -5.640 -16.655 1.00 89.12 438 THR A CA 1
ATOM 3286 C C . THR A 1 438 ? 18.039 -4.197 -16.548 1.00 89.12 438 THR A C 1
ATOM 3288 O O . THR A 1 438 ? 18.259 -3.539 -15.529 1.00 89.12 438 THR A O 1
ATOM 3291 N N . ASP A 1 439 ? 17.341 -3.720 -17.580 1.00 81.69 439 ASP A N 1
ATOM 3292 C CA . ASP A 1 439 ? 16.796 -2.362 -17.628 1.00 81.69 439 ASP A CA 1
ATOM 3293 C C . ASP A 1 439 ? 15.745 -2.133 -16.537 1.00 81.69 439 ASP A C 1
ATOM 3295 O O . ASP A 1 439 ? 15.662 -1.037 -15.977 1.00 81.69 439 ASP A O 1
ATOM 3299 N N . GLU A 1 440 ? 14.949 -3.155 -16.234 1.00 84.25 440 GLU A N 1
ATOM 3300 C CA . GLU A 1 440 ? 13.943 -3.154 -15.173 1.00 84.25 440 GLU A CA 1
ATOM 3301 C C . GLU A 1 440 ? 14.578 -3.019 -13.775 1.00 84.25 440 GLU A C 1
ATOM 3303 O O . GLU A 1 440 ? 14.151 -2.178 -12.982 1.00 84.25 440 GLU A O 1
ATOM 3308 N N . PHE A 1 441 ? 15.657 -3.753 -13.478 1.00 89.94 441 PHE A N 1
ATOM 3309 C CA . PHE A 1 441 ? 16.368 -3.585 -12.205 1.00 89.94 441 PHE A CA 1
ATOM 3310 C C . PHE A 1 441 ? 17.044 -2.225 -12.073 1.00 89.94 441 PHE A C 1
ATOM 3312 O O . PHE A 1 441 ? 16.983 -1.620 -11.003 1.00 89.94 441 PHE A O 1
ATOM 3319 N N . LEU A 1 442 ? 17.683 -1.731 -13.137 1.00 85.75 442 LEU A N 1
ATOM 3320 C CA . LEU A 1 442 ? 18.311 -0.412 -13.107 1.00 85.75 442 LEU A CA 1
ATOM 3321 C C . LEU A 1 442 ? 17.263 0.669 -12.815 1.00 85.75 442 LEU A C 1
ATOM 3323 O O . LEU A 1 442 ? 17.496 1.522 -11.965 1.00 85.75 442 LEU A O 1
ATOM 3327 N N . GLN A 1 443 ? 16.085 0.583 -13.439 1.00 79.38 443 GLN A N 1
ATOM 3328 C CA . GLN A 1 443 ? 14.956 1.492 -13.210 1.00 79.38 443 GLN A CA 1
ATOM 3329 C C . GLN A 1 443 ? 14.475 1.533 -11.772 1.00 79.38 443 GLN A C 1
ATOM 3331 O O . GLN A 1 443 ? 14.364 2.605 -11.182 1.00 79.38 443 GLN A O 1
ATOM 3336 N N . ALA A 1 444 ? 14.267 0.357 -11.195 1.00 83.12 444 ALA A N 1
ATOM 3337 C CA . ALA A 1 444 ? 13.902 0.222 -9.795 1.00 83.12 444 ALA A CA 1
ATOM 3338 C C . ALA A 1 444 ? 15.074 0.510 -8.834 1.00 83.12 444 ALA A C 1
ATOM 3340 O O . ALA A 1 444 ? 14.924 0.394 -7.616 1.00 83.12 444 ALA A O 1
ATOM 3341 N N . ARG A 1 445 ? 16.255 0.861 -9.370 1.00 88.31 445 ARG A N 1
ATOM 3342 C CA . ARG A 1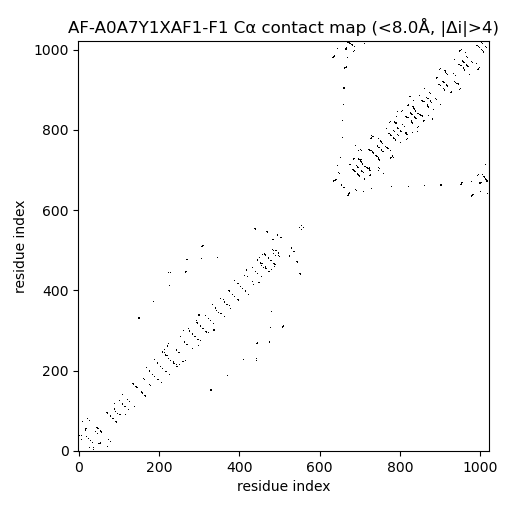 445 ? 17.516 1.087 -8.647 1.00 88.31 445 ARG A CA 1
ATOM 3343 C C . ARG A 1 445 ? 17.962 -0.114 -7.815 1.00 88.31 445 ARG A C 1
ATOM 3345 O O . ARG A 1 445 ? 18.610 0.032 -6.787 1.00 88.31 445 ARG A O 1
ATOM 3352 N N . GLN A 1 446 ? 17.630 -1.312 -8.277 1.00 91.62 446 GLN A N 1
ATOM 3353 C CA . GLN A 1 446 ? 18.029 -2.601 -7.717 1.00 91.62 446 GLN A CA 1
ATOM 3354 C C . GLN A 1 446 ? 19.429 -2.972 -8.231 1.00 91.62 446 GLN A C 1
ATOM 3356 O O . GLN A 1 446 ? 19.623 -3.915 -9.002 1.00 91.62 446 GLN A O 1
ATOM 3361 N N . TYR A 1 447 ? 20.422 -2.173 -7.849 1.00 91.06 447 TYR A N 1
ATOM 3362 C CA . TYR A 1 447 ? 21.743 -2.161 -8.473 1.00 91.06 447 TYR A CA 1
ATOM 3363 C C . TYR A 1 447 ? 22.540 -3.450 -8.268 1.00 91.06 447 TYR A C 1
ATOM 3365 O O . TYR A 1 447 ? 23.225 -3.892 -9.190 1.00 91.06 447 TYR A O 1
ATOM 3373 N N . LEU A 1 448 ? 22.432 -4.093 -7.103 1.00 93.06 448 LEU A N 1
ATOM 3374 C CA . LEU A 1 448 ? 23.127 -5.363 -6.872 1.00 93.06 448 LEU A CA 1
ATOM 3375 C C . LEU A 1 448 ? 22.572 -6.482 -7.768 1.00 93.06 448 LEU A C 1
ATOM 3377 O O . LEU A 1 448 ? 23.344 -7.233 -8.360 1.00 93.06 448 LEU A O 1
ATOM 3381 N N . ALA A 1 449 ? 21.247 -6.553 -7.928 1.00 94.50 449 ALA A N 1
ATOM 3382 C CA . ALA A 1 449 ? 20.601 -7.519 -8.817 1.00 94.50 449 ALA A CA 1
ATOM 3383 C C . ALA A 1 449 ? 20.940 -7.253 -10.294 1.00 94.50 449 ALA A C 1
ATOM 3385 O O . ALA A 1 449 ? 21.224 -8.188 -11.044 1.00 94.50 449 ALA A O 1
ATOM 3386 N N . ALA A 1 450 ? 20.991 -5.979 -10.699 1.00 93.81 450 ALA A N 1
ATOM 3387 C CA . ALA A 1 450 ? 21.461 -5.591 -12.026 1.00 93.81 450 ALA A CA 1
ATOM 3388 C C . ALA A 1 450 ? 22.926 -6.008 -12.259 1.00 93.81 450 ALA A C 1
ATOM 3390 O O . ALA A 1 450 ? 23.244 -6.535 -13.324 1.00 93.81 450 ALA A O 1
ATOM 3391 N N . ALA A 1 451 ? 23.810 -5.83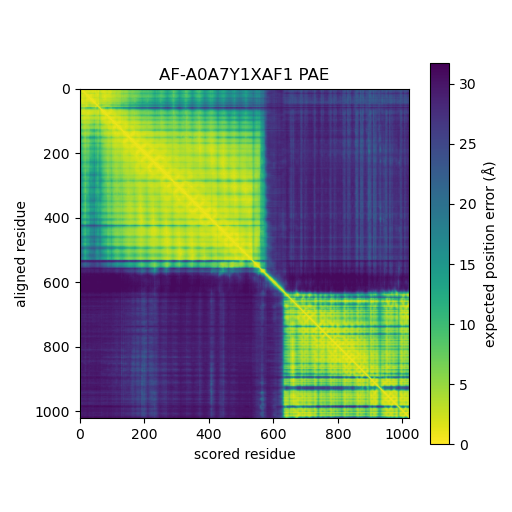7 -11.269 1.00 94.38 451 ALA A N 1
ATOM 3392 C CA . ALA A 1 451 ? 25.208 -6.262 -11.360 1.00 94.38 451 ALA A CA 1
ATOM 3393 C C . ALA A 1 451 ? 25.352 -7.794 -11.459 1.00 94.38 451 ALA A C 1
ATOM 3395 O O . ALA A 1 451 ? 26.141 -8.283 -12.272 1.00 94.38 451 ALA A O 1
ATOM 3396 N N . GLU A 1 452 ? 24.566 -8.557 -10.688 1.00 95.88 452 GLU A N 1
ATOM 3397 C CA . GLU A 1 452 ? 24.487 -10.023 -10.804 1.00 95.88 452 GLU A CA 1
ATOM 3398 C C . GLU A 1 452 ? 24.065 -10.441 -12.223 1.00 95.88 452 GLU A C 1
ATOM 3400 O O . GLU A 1 452 ? 24.753 -11.233 -12.874 1.00 95.88 452 GLU A O 1
ATOM 3405 N N . LEU A 1 453 ? 22.981 -9.863 -12.751 1.00 96.19 453 LEU A N 1
ATOM 3406 C CA . LEU A 1 453 ? 22.473 -10.209 -14.078 1.00 96.19 453 LEU A CA 1
ATOM 3407 C C . LEU A 1 453 ? 23.437 -9.805 -15.203 1.00 96.19 453 LEU A C 1
ATOM 3409 O O . LEU A 1 453 ? 23.671 -10.592 -16.120 1.00 96.19 453 LEU A O 1
ATOM 3413 N N . LEU A 1 454 ? 24.048 -8.620 -15.127 1.00 95.38 454 LEU A N 1
ATOM 3414 C CA . LEU A 1 454 ? 25.071 -8.183 -16.082 1.00 95.38 454 LEU A CA 1
ATOM 3415 C C . LEU A 1 454 ? 26.293 -9.114 -16.074 1.00 95.38 454 LEU A C 1
ATOM 3417 O O . LEU A 1 454 ? 26.844 -9.402 -17.136 1.00 95.38 454 LEU A O 1
ATOM 3421 N N . THR A 1 455 ? 26.675 -9.649 -14.911 1.00 96.69 455 THR A N 1
ATOM 3422 C CA . THR A 1 455 ? 27.756 -10.643 -14.794 1.00 96.69 455 THR A CA 1
ATOM 3423 C C . THR A 1 455 ? 27.401 -11.941 -15.524 1.00 96.69 455 THR A C 1
ATOM 3425 O O . THR A 1 455 ? 28.197 -12.448 -16.320 1.00 96.69 455 THR A O 1
ATOM 3428 N N . ILE A 1 456 ? 26.181 -12.457 -15.323 1.00 95.75 456 ILE A N 1
ATOM 3429 C CA . ILE A 1 456 ? 25.677 -13.645 -16.036 1.00 95.75 456 ILE A CA 1
ATOM 3430 C C . ILE A 1 456 ? 25.677 -13.393 -17.550 1.00 95.75 456 ILE A C 1
ATOM 3432 O O . ILE A 1 456 ? 26.151 -14.226 -18.333 1.00 95.75 456 ILE A O 1
ATOM 3436 N N . ARG A 1 457 ? 25.187 -12.221 -17.969 1.00 95.19 457 ARG A N 1
ATOM 3437 C CA . ARG A 1 457 ? 25.150 -11.796 -19.372 1.00 95.19 457 ARG A CA 1
ATOM 3438 C C . ARG A 1 457 ? 26.539 -11.713 -19.988 1.00 95.19 457 ARG A C 1
ATOM 3440 O O . ARG A 1 457 ? 26.728 -12.245 -21.077 1.00 95.19 457 ARG A O 1
ATOM 3447 N N . ALA A 1 458 ? 27.516 -11.129 -19.298 1.00 95.19 458 ALA A N 1
ATOM 3448 C CA . ALA A 1 458 ? 28.893 -11.026 -19.778 1.00 95.19 458 ALA A CA 1
ATOM 3449 C C . ALA A 1 458 ? 29.462 -12.401 -20.163 1.00 95.19 458 ALA A C 1
ATOM 3451 O O . ALA A 1 458 ? 29.990 -12.574 -21.266 1.00 95.19 458 ALA A O 1
ATOM 3452 N N . GLY A 1 459 ? 29.253 -13.412 -19.312 1.00 92.38 459 GLY A N 1
ATOM 3453 C CA . GLY A 1 459 ? 29.678 -14.786 -19.585 1.00 92.38 459 GLY A CA 1
ATOM 3454 C C . GLY A 1 459 ? 28.906 -15.460 -20.728 1.00 92.38 459 GLY A C 1
ATOM 3455 O O . GLY A 1 459 ? 29.505 -16.114 -21.589 1.00 92.38 459 GLY A O 1
ATOM 3456 N N . ARG A 1 460 ? 27.575 -15.303 -20.768 1.00 93.62 460 ARG A N 1
ATOM 3457 C CA . ARG A 1 460 ? 26.696 -15.952 -21.764 1.00 93.62 460 ARG A CA 1
ATOM 3458 C C . ARG A 1 460 ? 26.805 -15.325 -23.155 1.00 93.62 460 ARG A C 1
ATOM 3460 O O . ARG A 1 460 ? 26.886 -16.046 -24.151 1.00 93.62 460 ARG A O 1
ATOM 3467 N N . GLU A 1 461 ? 26.842 -14.000 -23.221 1.00 92.31 461 GLU A N 1
ATOM 3468 C CA . GLU A 1 461 ? 26.937 -13.211 -24.454 1.00 92.31 461 GLU A CA 1
ATOM 3469 C C . GLU A 1 461 ? 28.386 -13.054 -24.937 1.00 92.31 461 GLU A C 1
ATOM 3471 O O . GLU A 1 461 ? 28.613 -12.713 -26.101 1.00 92.31 461 GLU A O 1
ATOM 3476 N N . LYS A 1 462 ? 29.365 -13.387 -24.080 1.00 91.06 462 LYS A N 1
ATOM 3477 C CA . LYS A 1 462 ? 30.805 -13.202 -24.317 1.00 91.06 462 LYS A CA 1
ATOM 3478 C C . LYS A 1 462 ? 31.135 -11.746 -24.624 1.00 91.06 462 LYS A C 1
ATOM 3480 O O . LYS A 1 462 ? 31.869 -11.458 -25.575 1.00 91.06 462 LYS A O 1
ATOM 3485 N N . ASP A 1 463 ? 30.559 -10.855 -23.826 1.00 90.94 463 ASP A N 1
ATOM 3486 C CA . ASP A 1 463 ? 30.735 -9.414 -23.936 1.00 90.94 463 ASP A CA 1
ATOM 3487 C C . ASP A 1 463 ? 31.485 -8.881 -22.703 1.00 90.94 463 ASP A C 1
ATOM 3489 O O . ASP A 1 463 ? 30.886 -8.734 -21.634 1.00 90.94 463 ASP A O 1
ATOM 3493 N N . PRO A 1 464 ? 32.797 -8.599 -22.831 1.00 90.12 464 PRO A N 1
ATOM 3494 C CA . PRO A 1 464 ? 33.593 -8.044 -21.743 1.00 90.12 464 PRO A CA 1
ATOM 3495 C C . PRO A 1 464 ? 33.069 -6.702 -21.232 1.00 90.12 464 PRO A C 1
ATOM 3497 O O . PRO A 1 464 ? 33.235 -6.400 -20.055 1.00 90.12 464 PRO A O 1
ATOM 3500 N N . GLU A 1 465 ? 32.422 -5.904 -22.087 1.00 88.81 465 GLU A N 1
ATOM 3501 C CA . GLU A 1 465 ? 31.909 -4.585 -21.713 1.00 88.81 465 GLU A CA 1
ATOM 3502 C C . GLU A 1 465 ? 30.818 -4.704 -20.643 1.00 88.81 465 GLU A C 1
ATOM 3504 O O . GLU A 1 465 ? 30.848 -3.974 -19.655 1.00 88.81 465 GLU A O 1
ATOM 3509 N N . LEU A 1 466 ? 29.923 -5.692 -20.771 1.00 90.88 466 LEU A N 1
ATOM 3510 C CA . LEU A 1 466 ? 28.891 -5.972 -19.766 1.00 90.88 466 LEU A CA 1
ATOM 3511 C C . LEU A 1 466 ? 29.500 -6.372 -18.415 1.00 90.88 466 LEU A C 1
ATOM 3513 O O . LEU A 1 466 ? 28.987 -5.984 -17.367 1.00 90.88 466 LEU A O 1
ATOM 3517 N N . GLY A 1 467 ? 30.613 -7.111 -18.423 1.00 91.31 467 GLY A N 1
ATOM 3518 C CA . GLY A 1 467 ? 31.314 -7.495 -17.196 1.00 91.31 467 GLY A CA 1
ATOM 3519 C C . GLY A 1 467 ? 32.025 -6.309 -16.534 1.00 91.31 467 GLY A C 1
ATOM 3520 O O . GLY A 1 467 ? 31.987 -6.167 -15.315 1.00 91.31 467 GLY A O 1
ATOM 3521 N N . LEU A 1 468 ? 32.591 -5.390 -17.321 1.00 89.62 468 LEU A N 1
ATOM 3522 C CA . LEU A 1 468 ? 33.154 -4.136 -16.803 1.00 89.62 468 LEU A CA 1
ATOM 3523 C C . LEU A 1 468 ? 32.072 -3.225 -16.201 1.00 89.62 468 LEU A C 1
ATOM 3525 O O . LEU A 1 468 ? 32.272 -2.648 -15.133 1.00 89.62 468 LEU A O 1
ATOM 3529 N N . GLN A 1 469 ? 30.909 -3.140 -16.851 1.00 89.62 469 GLN A N 1
ATOM 3530 C CA . GLN A 1 469 ? 29.735 -2.423 -16.346 1.00 89.62 469 GLN A CA 1
ATOM 3531 C C . GLN A 1 469 ? 29.217 -3.028 -15.032 1.00 89.62 469 GLN A C 1
ATOM 3533 O O . GLN A 1 469 ? 28.977 -2.298 -14.069 1.00 89.62 469 GLN A O 1
ATOM 3538 N N . ALA A 1 470 ? 29.111 -4.360 -14.958 1.00 92.69 470 ALA A N 1
ATOM 3539 C CA . ALA A 1 470 ? 28.749 -5.072 -13.734 1.00 92.69 470 ALA A CA 1
ATOM 3540 C C . ALA A 1 470 ? 29.737 -4.793 -12.593 1.00 92.69 470 ALA A C 1
ATOM 3542 O O . ALA A 1 470 ? 29.318 -4.529 -11.466 1.00 92.69 470 ALA A O 1
ATOM 3543 N N . ALA A 1 471 ? 31.041 -4.797 -12.881 1.00 91.38 471 ALA A N 1
ATOM 3544 C CA . ALA A 1 471 ? 32.074 -4.528 -11.888 1.00 91.38 471 ALA A CA 1
ATOM 3545 C C . ALA A 1 471 ? 32.034 -3.081 -11.383 1.00 91.38 471 ALA A C 1
ATOM 3547 O O . ALA A 1 471 ? 32.181 -2.850 -10.182 1.00 91.38 471 ALA A O 1
ATOM 3548 N N . ALA A 1 472 ? 31.795 -2.112 -12.272 1.00 88.62 472 ALA A N 1
ATOM 3549 C CA . ALA A 1 472 ? 31.606 -0.712 -11.901 1.00 88.62 472 ALA A CA 1
ATOM 3550 C C . ALA A 1 472 ? 30.415 -0.533 -10.950 1.00 88.62 472 ALA A C 1
ATOM 3552 O O . ALA A 1 472 ? 30.550 0.101 -9.901 1.00 88.62 472 ALA A O 1
ATOM 3553 N N . LEU A 1 473 ? 29.277 -1.148 -11.285 1.00 90.12 473 LEU A N 1
ATOM 3554 C CA . LEU A 1 473 ? 28.063 -1.081 -10.479 1.00 90.12 473 LEU A CA 1
ATOM 3555 C C . LEU A 1 473 ? 28.245 -1.768 -9.119 1.00 90.12 473 LEU A C 1
ATOM 3557 O O . LEU A 1 473 ? 27.982 -1.159 -8.084 1.00 90.12 473 LEU A O 1
ATOM 3561 N N . ALA A 1 474 ? 28.785 -2.992 -9.102 1.00 92.44 474 ALA A N 1
ATOM 3562 C CA . ALA A 1 474 ? 29.095 -3.732 -7.879 1.00 92.44 474 ALA A CA 1
ATOM 3563 C C . ALA A 1 474 ? 30.068 -2.963 -6.967 1.00 92.44 474 ALA A C 1
ATOM 3565 O O . ALA A 1 474 ? 29.873 -2.900 -5.752 1.00 92.44 474 ALA A O 1
ATOM 3566 N N . ARG A 1 475 ? 31.089 -2.313 -7.544 1.00 89.00 475 ARG A N 1
ATOM 3567 C CA . ARG A 1 475 ? 32.020 -1.453 -6.802 1.00 89.00 475 ARG A CA 1
ATOM 3568 C C . ARG A 1 475 ? 31.298 -0.282 -6.147 1.00 89.00 475 ARG A C 1
ATOM 3570 O O . ARG A 1 475 ? 31.537 -0.012 -4.974 1.00 89.00 475 ARG A O 1
ATOM 3577 N N . GLN A 1 476 ? 30.453 0.419 -6.903 1.00 86.69 476 GLN A N 1
ATOM 3578 C CA . GLN A 1 476 ? 29.735 1.595 -6.415 1.00 86.69 476 GLN A CA 1
ATOM 3579 C C . GLN A 1 476 ? 28.854 1.257 -5.214 1.00 86.69 476 GLN A C 1
ATOM 3581 O O . GLN A 1 476 ? 28.813 2.015 -4.249 1.00 86.69 476 GLN A O 1
ATOM 3586 N N . VAL A 1 477 ? 28.181 0.108 -5.258 1.00 89.88 477 VAL A N 1
ATOM 3587 C CA . VAL A 1 477 ? 27.302 -0.314 -4.168 1.00 89.88 477 VAL A CA 1
ATOM 3588 C C . VAL A 1 477 ? 28.033 -0.960 -2.988 1.00 89.88 477 VAL A C 1
ATOM 3590 O O . VAL A 1 477 ? 27.415 -1.234 -1.962 1.00 89.88 477 VAL A O 1
ATOM 3593 N N . GLY A 1 478 ? 29.346 -1.180 -3.096 1.00 91.12 478 GLY A N 1
ATOM 3594 C CA . GLY A 1 478 ? 30.159 -1.773 -2.036 1.00 91.12 478 GLY A CA 1
ATOM 3595 C C . GLY A 1 478 ? 30.126 -3.303 -1.994 1.00 91.12 478 GLY A C 1
ATOM 3596 O O . GLY A 1 478 ? 30.305 -3.870 -0.924 1.00 91.12 478 GLY A O 1
ATOM 3597 N N . ALA A 1 479 ? 29.916 -3.976 -3.128 1.00 95.06 479 ALA A N 1
ATOM 3598 C CA . ALA A 1 479 ? 29.874 -5.435 -3.242 1.00 95.06 479 ALA A CA 1
ATOM 3599 C C . ALA A 1 479 ? 31.187 -5.995 -3.846 1.00 95.06 479 ALA A C 1
ATOM 3601 O O . ALA A 1 479 ? 31.278 -6.200 -5.063 1.00 95.06 479 ALA A O 1
ATOM 3602 N N . PRO A 1 480 ? 32.239 -6.242 -3.036 1.00 94.31 480 PRO A N 1
ATOM 3603 C CA . PRO A 1 480 ? 33.563 -6.614 -3.541 1.00 94.31 480 PRO A CA 1
ATOM 3604 C C . PRO A 1 480 ? 33.585 -7.979 -4.242 1.00 94.31 480 PRO A C 1
ATOM 3606 O O . PRO A 1 480 ? 34.227 -8.122 -5.283 1.00 94.31 480 PRO A O 1
ATOM 3609 N N . ALA A 1 481 ? 32.851 -8.966 -3.717 1.00 96.06 481 ALA A N 1
ATOM 3610 C CA . ALA A 1 481 ? 32.776 -10.302 -4.304 1.00 96.06 481 ALA A CA 1
ATOM 3611 C C . ALA A 1 481 ? 32.105 -10.275 -5.685 1.00 96.06 481 ALA A C 1
ATOM 3613 O O . ALA A 1 481 ? 32.640 -10.825 -6.648 1.00 96.06 481 ALA A O 1
ATOM 3614 N N . HIS A 1 482 ? 30.981 -9.566 -5.810 1.00 96.62 482 HIS A N 1
ATOM 3615 C CA . HIS A 1 482 ? 30.290 -9.363 -7.085 1.00 96.62 482 HIS A CA 1
ATOM 3616 C C . HIS A 1 482 ? 31.165 -8.640 -8.105 1.00 96.62 482 HIS A C 1
ATOM 3618 O O . HIS A 1 482 ? 31.191 -9.036 -9.267 1.00 96.62 482 HIS A O 1
ATOM 3624 N N . ALA A 1 483 ? 31.939 -7.639 -7.675 1.00 94.38 483 ALA A N 1
ATOM 3625 C CA . ALA A 1 483 ? 32.884 -6.961 -8.555 1.00 94.38 483 ALA A CA 1
ATOM 3626 C C . ALA A 1 483 ? 33.975 -7.919 -9.067 1.00 94.38 483 ALA A C 1
ATOM 3628 O O . ALA A 1 483 ? 34.280 -7.911 -10.257 1.00 94.38 483 ALA A O 1
ATOM 3629 N N . ALA A 1 484 ? 34.524 -8.788 -8.212 1.00 96.44 484 ALA A N 1
ATOM 3630 C CA . ALA A 1 484 ? 35.508 -9.789 -8.632 1.00 96.44 484 ALA A CA 1
ATOM 3631 C C . ALA A 1 484 ? 34.924 -10.805 -9.628 1.00 96.44 484 ALA A C 1
ATOM 3633 O O . ALA A 1 484 ? 35.558 -11.114 -10.636 1.00 96.44 484 ALA A O 1
ATOM 3634 N N . LEU A 1 485 ? 33.699 -11.284 -9.392 1.00 97.00 485 LEU A N 1
ATOM 3635 C CA . LEU A 1 485 ? 33.003 -12.190 -10.315 1.00 97.00 485 LEU A CA 1
ATOM 3636 C C . LEU A 1 485 ? 32.728 -11.532 -11.671 1.00 97.00 485 LEU A C 1
ATOM 3638 O O . LEU A 1 485 ? 32.883 -12.171 -12.711 1.00 97.00 485 LEU A O 1
ATOM 3642 N N . ALA A 1 486 ? 32.381 -10.248 -11.669 1.00 96.00 486 ALA A N 1
ATOM 3643 C CA . ALA A 1 486 ? 32.171 -9.466 -12.878 1.00 96.00 486 ALA A CA 1
ATOM 3644 C C . ALA A 1 486 ? 33.458 -9.294 -13.710 1.00 96.00 486 ALA A C 1
ATOM 3646 O O . ALA A 1 486 ? 33.424 -9.451 -14.932 1.00 96.00 486 ALA A O 1
ATOM 3647 N N . ILE A 1 487 ? 34.607 -9.047 -13.065 1.00 94.31 487 ILE A N 1
ATOM 3648 C CA . ILE A 1 487 ? 35.913 -8.969 -13.748 1.00 94.31 487 ILE A CA 1
ATOM 3649 C C . ILE A 1 487 ? 36.351 -10.321 -14.306 1.00 94.31 487 ILE A C 1
ATOM 3651 O O . ILE A 1 487 ? 36.860 -10.382 -15.430 1.00 94.31 487 ILE A O 1
ATOM 3655 N N . GLU A 1 488 ? 36.104 -11.406 -13.573 1.00 96.06 488 GLU A N 1
ATOM 3656 C CA . GLU A 1 488 ? 36.327 -12.764 -14.074 1.00 96.06 488 GLU A CA 1
ATOM 3657 C C . GLU A 1 488 ? 35.475 -13.033 -15.321 1.00 96.06 488 GLU A C 1
ATOM 3659 O O . GLU A 1 488 ? 36.001 -13.484 -16.338 1.00 96.06 488 GLU A O 1
ATOM 3664 N N . ALA A 1 489 ? 34.184 -12.686 -15.289 1.00 95.19 489 ALA A N 1
ATOM 3665 C CA . ALA A 1 489 ? 33.286 -12.842 -16.434 1.00 95.19 489 ALA A CA 1
ATOM 3666 C C . ALA A 1 489 ? 33.703 -11.979 -17.639 1.00 95.19 489 ALA A C 1
ATOM 3668 O O . ALA A 1 489 ? 33.532 -12.400 -18.785 1.00 95.19 489 ALA A O 1
ATOM 3669 N N . ALA A 1 490 ? 34.288 -10.801 -17.394 1.00 92.56 490 ALA A N 1
ATOM 3670 C CA . ALA A 1 490 ? 34.859 -9.949 -18.433 1.00 92.56 490 ALA A CA 1
ATOM 3671 C C . ALA A 1 490 ? 36.182 -10.489 -19.009 1.00 92.56 490 ALA A C 1
ATOM 3673 O O . ALA A 1 490 ? 36.587 -10.082 -20.099 1.00 92.56 490 ALA A O 1
ATOM 3674 N N . GLY A 1 491 ? 36.876 -11.376 -18.286 1.00 93.06 491 GLY A N 1
ATOM 3675 C CA . GLY A 1 491 ? 38.241 -11.792 -18.609 1.00 93.06 491 GLY A CA 1
ATOM 3676 C C . GLY A 1 491 ? 39.243 -10.635 -18.528 1.00 93.06 491 GLY A C 1
ATOM 3677 O O . GLY A 1 491 ? 40.165 -10.572 -19.338 1.00 93.06 491 GLY A O 1
ATOM 3678 N N . ALA A 1 492 ? 39.035 -9.698 -17.596 1.00 89.94 492 ALA A N 1
ATOM 3679 C CA . ALA A 1 492 ? 39.732 -8.408 -17.552 1.00 89.94 492 ALA A CA 1
ATOM 3680 C C . ALA A 1 492 ? 40.809 -8.299 -16.451 1.00 89.94 492 ALA A C 1
ATOM 3682 O O . ALA A 1 492 ? 41.224 -7.196 -16.105 1.00 89.94 492 ALA A O 1
ATOM 3683 N N . TRP A 1 493 ? 41.298 -9.424 -15.916 1.00 90.62 493 TRP A N 1
ATOM 3684 C CA . TRP A 1 493 ? 42.364 -9.427 -14.899 1.00 90.62 493 TRP A CA 1
ATOM 3685 C C . TRP A 1 493 ? 43.714 -8.897 -15.403 1.00 90.62 493 TRP A C 1
ATOM 3687 O O . TRP A 1 493 ? 44.525 -8.438 -14.605 1.00 90.62 493 TRP A O 1
ATOM 3697 N N . ASP A 1 494 ? 43.940 -8.918 -16.719 1.00 86.44 494 ASP A N 1
ATOM 3698 C CA . ASP A 1 494 ? 45.162 -8.400 -17.346 1.00 86.44 494 ASP A CA 1
ATOM 3699 C C . ASP A 1 494 ? 45.193 -6.862 -17.453 1.00 86.44 494 ASP A C 1
ATOM 3701 O O . ASP A 1 494 ? 46.224 -6.309 -17.838 1.00 86.44 494 ASP A O 1
ATOM 3705 N N . ASP A 1 495 ? 44.085 -6.168 -17.157 1.00 83.19 495 ASP A N 1
ATOM 3706 C CA . ASP A 1 495 ? 43.998 -4.704 -17.168 1.00 83.19 495 ASP A CA 1
ATOM 3707 C C . ASP A 1 495 ? 44.119 -4.142 -15.737 1.00 83.19 495 ASP A C 1
ATOM 3709 O O . ASP A 1 495 ? 43.148 -4.184 -14.971 1.00 83.19 495 ASP A O 1
ATOM 3713 N N . PRO A 1 496 ? 45.278 -3.570 -15.351 1.00 78.81 496 PRO A N 1
ATOM 3714 C CA . PRO A 1 496 ? 45.493 -3.069 -13.996 1.00 78.81 496 PRO A CA 1
ATOM 3715 C C . PRO A 1 496 ? 44.540 -1.937 -13.602 1.00 78.81 496 PRO A C 1
ATOM 3717 O O . PRO A 1 496 ? 44.208 -1.809 -12.422 1.00 78.81 496 PRO A O 1
ATOM 3720 N N . ALA A 1 497 ? 44.062 -1.138 -14.568 1.00 76.94 497 ALA A N 1
ATOM 3721 C CA . ALA A 1 497 ? 43.159 -0.020 -14.296 1.00 76.94 497 ALA A CA 1
ATOM 3722 C C . ALA A 1 497 ? 41.794 -0.499 -13.776 1.00 76.94 497 ALA A C 1
ATOM 3724 O O . ALA A 1 497 ? 41.123 0.208 -13.023 1.00 76.94 497 ALA A O 1
ATOM 3725 N N . VAL A 1 498 ? 41.411 -1.721 -14.143 1.00 78.62 498 VAL A N 1
ATOM 3726 C CA . VAL A 1 498 ? 40.144 -2.344 -13.767 1.00 78.62 498 VAL A CA 1
ATOM 3727 C C . VAL A 1 498 ? 40.336 -3.355 -12.632 1.00 78.62 498 VAL A C 1
ATOM 3729 O O . VAL A 1 498 ? 39.578 -3.347 -11.659 1.00 78.62 498 VAL A O 1
ATOM 3732 N N . ALA A 1 499 ? 41.354 -4.212 -12.729 1.00 84.56 499 ALA A N 1
ATOM 3733 C CA . ALA A 1 499 ? 41.632 -5.267 -11.758 1.00 84.56 499 ALA A CA 1
ATOM 3734 C C . ALA A 1 499 ? 42.129 -4.719 -10.410 1.00 84.56 499 ALA A C 1
ATOM 3736 O O . ALA A 1 499 ? 41.732 -5.214 -9.353 1.00 84.56 499 ALA A O 1
ATOM 3737 N N . GLY A 1 500 ? 42.955 -3.665 -10.428 1.00 84.31 500 GLY A N 1
ATOM 3738 C CA . GLY A 1 500 ? 43.569 -3.079 -9.234 1.00 84.31 500 GLY A CA 1
ATOM 3739 C C . GLY A 1 500 ? 42.562 -2.623 -8.164 1.00 84.31 500 GLY A C 1
ATOM 3740 O O . GLY A 1 500 ? 42.680 -3.056 -7.012 1.00 84.31 500 GLY A O 1
ATOM 3741 N N . PRO A 1 501 ? 41.543 -1.799 -8.499 1.00 84.88 501 PRO A N 1
ATOM 3742 C CA . PRO A 1 501 ? 40.528 -1.349 -7.545 1.00 84.88 501 PRO A CA 1
ATOM 3743 C C . PRO A 1 501 ? 39.722 -2.491 -6.926 1.00 84.88 501 PRO A C 1
ATOM 3745 O O . PRO A 1 501 ? 39.435 -2.463 -5.730 1.00 84.88 501 PRO A O 1
ATOM 3748 N N . VAL A 1 502 ? 39.358 -3.492 -7.731 1.00 88.56 502 VAL A N 1
ATOM 3749 C CA . VAL A 1 502 ? 38.581 -4.652 -7.276 1.00 88.56 502 VAL A CA 1
ATOM 3750 C C . VAL A 1 502 ? 39.428 -5.545 -6.370 1.00 88.56 502 VAL A C 1
ATOM 3752 O O . VAL A 1 502 ? 38.967 -5.942 -5.299 1.00 88.56 502 VAL A O 1
ATOM 3755 N N . GLY A 1 503 ? 40.688 -5.795 -6.738 1.00 90.06 503 GLY A N 1
ATOM 3756 C CA . GLY A 1 503 ? 41.631 -6.546 -5.910 1.00 90.06 503 GLY A CA 1
ATOM 3757 C C . GLY A 1 503 ? 41.886 -5.886 -4.556 1.00 90.06 503 GLY A C 1
ATOM 3758 O O . GLY A 1 503 ? 41.934 -6.559 -3.527 1.00 90.06 503 GLY A O 1
ATOM 3759 N N . GLU A 1 504 ? 41.963 -4.555 -4.521 1.00 88.19 504 GLU A N 1
ATOM 3760 C CA . GLU A 1 504 ? 42.096 -3.805 -3.273 1.00 88.19 504 GLU A CA 1
ATOM 3761 C C . GLU A 1 504 ? 40.874 -3.946 -2.357 1.00 88.19 504 GLU A C 1
ATOM 3763 O O . GLU A 1 504 ? 41.024 -4.166 -1.153 1.00 88.19 504 GLU A O 1
ATOM 3768 N N . LEU A 1 505 ? 39.663 -3.871 -2.912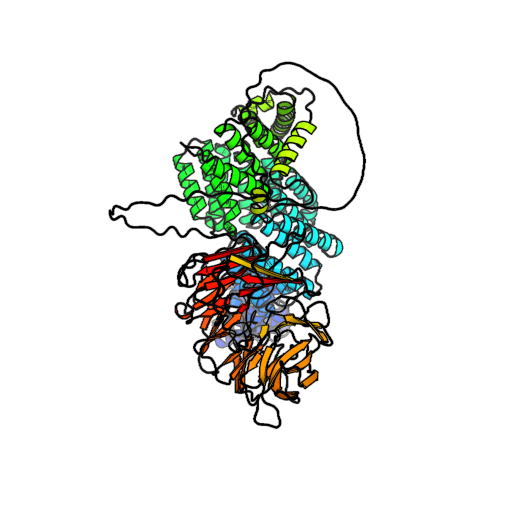 1.00 88.94 505 LEU A N 1
ATOM 3769 C CA . LEU A 1 505 ? 38.440 -4.108 -2.144 1.00 88.94 505 LEU A CA 1
ATOM 3770 C C . LEU A 1 505 ? 38.371 -5.544 -1.609 1.00 88.94 505 LEU A C 1
ATOM 3772 O O . LEU A 1 505 ? 38.046 -5.743 -0.440 1.00 88.94 505 LEU A O 1
ATOM 3776 N N . MET A 1 506 ? 38.740 -6.535 -2.426 1.00 93.50 506 MET A N 1
ATOM 3777 C CA . MET A 1 506 ? 38.767 -7.939 -2.010 1.00 93.50 506 MET A CA 1
ATOM 3778 C C . MET A 1 506 ? 39.802 -8.217 -0.917 1.00 93.50 506 MET A C 1
ATOM 3780 O O . MET A 1 506 ? 39.506 -8.964 0.013 1.00 93.50 506 MET A O 1
ATOM 3784 N N . ARG A 1 507 ? 40.988 -7.596 -0.958 1.00 91.88 507 ARG A N 1
ATOM 3785 C CA . ARG A 1 507 ? 41.975 -7.714 0.130 1.00 91.88 507 ARG A CA 1
ATOM 3786 C C . ARG A 1 507 ? 41.485 -7.083 1.428 1.00 91.88 507 ARG A C 1
ATOM 3788 O O . ARG A 1 507 ? 41.694 -7.664 2.492 1.00 91.88 507 ARG A O 1
ATOM 3795 N N . ARG A 1 508 ? 40.820 -5.925 1.354 1.00 90.88 508 ARG A N 1
ATOM 3796 C CA . ARG A 1 508 ? 40.199 -5.297 2.531 1.00 90.88 508 ARG A CA 1
ATOM 3797 C C . ARG A 1 508 ? 39.107 -6.178 3.133 1.00 90.88 508 ARG A C 1
ATOM 3799 O O . ARG A 1 508 ? 39.093 -6.344 4.348 1.00 90.88 508 ARG A O 1
ATOM 3806 N N . ALA A 1 509 ? 38.258 -6.775 2.298 1.00 92.50 509 ALA A N 1
ATOM 3807 C CA . ALA A 1 509 ? 37.262 -7.746 2.737 1.00 92.50 509 ALA A CA 1
ATOM 3808 C C . ALA A 1 509 ? 37.930 -8.962 3.402 1.00 92.50 509 ALA A C 1
ATOM 3810 O O . ALA A 1 509 ? 37.626 -9.270 4.547 1.00 92.50 509 ALA A O 1
ATOM 3811 N N . ALA A 1 510 ? 38.912 -9.591 2.748 1.00 92.94 510 ALA A N 1
ATOM 3812 C CA . ALA A 1 510 ? 39.623 -10.754 3.288 1.00 92.94 510 ALA A CA 1
ATOM 3813 C C . ALA A 1 510 ? 40.292 -10.477 4.648 1.00 92.94 510 ALA A C 1
ATOM 3815 O O . ALA A 1 510 ? 40.265 -11.332 5.527 1.00 92.94 510 ALA A O 1
ATOM 3816 N N . ALA A 1 511 ? 40.844 -9.276 4.851 1.00 91.81 511 ALA A N 1
ATOM 3817 C CA . ALA A 1 511 ? 41.450 -8.874 6.123 1.00 91.81 511 ALA A CA 1
ATOM 3818 C C . ALA A 1 511 ? 40.435 -8.686 7.269 1.00 91.81 511 ALA A C 1
ATOM 3820 O O . ALA A 1 511 ? 40.826 -8.688 8.435 1.00 91.81 511 ALA A O 1
ATOM 3821 N N . ALA A 1 512 ? 39.149 -8.507 6.952 1.00 92.19 512 ALA A N 1
ATOM 3822 C CA . ALA A 1 512 ? 38.062 -8.327 7.915 1.00 92.19 512 ALA A CA 1
ATOM 3823 C C . ALA A 1 512 ? 37.269 -9.625 8.193 1.00 92.19 512 ALA A C 1
ATOM 3825 O O . ALA A 1 512 ? 36.244 -9.592 8.884 1.00 92.19 512 ALA A O 1
ATOM 3826 N N . MET A 1 513 ? 37.738 -10.767 7.680 1.00 93.75 513 MET A N 1
ATOM 3827 C CA . MET A 1 513 ? 37.123 -12.088 7.839 1.00 93.75 513 MET A CA 1
ATOM 3828 C C . MET A 1 513 ? 37.888 -12.977 8.833 1.00 93.75 513 MET A C 1
ATOM 3830 O O . MET A 1 513 ? 39.064 -12.728 9.095 1.00 93.75 513 MET A O 1
ATOM 3834 N N . PRO A 1 514 ? 37.255 -14.027 9.388 1.00 92.12 514 PRO A N 1
ATOM 3835 C CA . PRO A 1 514 ? 37.969 -15.113 10.060 1.00 92.12 514 PRO A CA 1
ATOM 3836 C C . PRO A 1 514 ? 38.965 -15.819 9.125 1.00 92.12 514 PRO A C 1
ATOM 3838 O O . PRO A 1 514 ? 38.711 -15.922 7.922 1.00 92.12 514 PRO A O 1
ATOM 3841 N N . ASP A 1 515 ? 40.038 -16.393 9.684 1.00 89.25 515 ASP A N 1
ATOM 3842 C CA . ASP A 1 515 ? 41.062 -17.126 8.918 1.00 89.25 515 ASP A CA 1
ATOM 3843 C C . ASP A 1 515 ? 40.427 -18.197 8.008 1.00 89.25 515 ASP A C 1
ATOM 3845 O O . ASP A 1 515 ? 40.671 -18.204 6.805 1.00 89.25 515 ASP A O 1
ATOM 3849 N N . GLU A 1 516 ? 39.502 -19.005 8.542 1.00 87.12 516 GLU A N 1
ATOM 3850 C CA . GLU A 1 516 ? 38.786 -20.063 7.804 1.00 87.12 516 GLU A CA 1
ATOM 3851 C C . GLU A 1 516 ? 37.994 -19.548 6.585 1.00 87.12 516 GLU A C 1
ATOM 3853 O O . GLU A 1 516 ? 37.871 -20.241 5.569 1.00 87.12 516 GLU A O 1
ATOM 3858 N N . TRP A 1 517 ? 37.461 -18.325 6.671 1.00 89.31 517 TRP A N 1
ATOM 3859 C CA . TRP A 1 517 ? 36.763 -17.670 5.564 1.00 89.31 517 TRP A CA 1
ATOM 3860 C C . TRP A 1 517 ? 37.757 -17.151 4.531 1.00 89.31 517 TRP A C 1
ATOM 3862 O O . TRP A 1 517 ? 37.609 -17.440 3.343 1.00 89.31 517 TRP A O 1
ATOM 3872 N N . SER A 1 518 ? 38.786 -16.431 4.985 1.00 88.12 518 SER A N 1
ATOM 3873 C CA . SER A 1 518 ? 39.802 -15.840 4.109 1.00 88.12 518 SER A CA 1
ATOM 3874 C C . SER A 1 518 ? 40.600 -16.896 3.330 1.00 88.12 518 SER A C 1
ATOM 3876 O O . SER A 1 518 ? 40.816 -16.731 2.128 1.00 88.12 518 SER A O 1
ATOM 3878 N N . ASP A 1 519 ? 40.945 -18.021 3.965 1.00 86.56 519 ASP A N 1
ATOM 3879 C CA . ASP A 1 519 ? 41.600 -19.166 3.326 1.00 86.56 519 ASP A CA 1
ATOM 3880 C C . ASP A 1 519 ? 40.694 -19.800 2.260 1.00 86.56 519 ASP A C 1
ATOM 3882 O O . ASP A 1 519 ? 41.151 -20.174 1.175 1.00 86.56 519 ASP A O 1
ATOM 3886 N N . GLY A 1 520 ? 39.390 -19.868 2.543 1.00 87.88 520 GLY A N 1
ATOM 3887 C CA . GLY A 1 520 ? 38.379 -20.396 1.632 1.00 87.88 520 GLY A CA 1
ATOM 3888 C C . GLY A 1 520 ? 38.180 -19.560 0.366 1.00 87.88 520 GLY A C 1
ATOM 3889 O O . GLY A 1 520 ? 37.851 -20.127 -0.675 1.00 87.88 520 GLY A O 1
ATOM 3890 N N . LEU A 1 521 ? 38.434 -18.244 0.405 1.00 91.50 521 LEU A N 1
ATOM 3891 C CA . LEU A 1 521 ? 38.253 -17.367 -0.761 1.00 91.50 521 LEU A CA 1
ATOM 3892 C C . LEU A 1 521 ? 39.081 -17.829 -1.963 1.00 91.50 521 LEU A C 1
ATOM 3894 O O . LEU A 1 521 ? 38.602 -17.793 -3.093 1.00 91.50 521 LEU A O 1
ATOM 3898 N N . ARG A 1 522 ? 40.307 -18.317 -1.736 1.00 91.00 522 ARG A N 1
ATOM 3899 C CA . ARG A 1 522 ? 41.204 -18.761 -2.818 1.00 91.00 522 ARG A CA 1
ATOM 3900 C C . ARG A 1 522 ? 40.701 -20.000 -3.568 1.00 91.00 522 ARG A C 1
ATOM 3902 O O . ARG A 1 522 ? 41.242 -20.309 -4.627 1.00 91.00 522 ARG A O 1
ATOM 3909 N N . ALA A 1 523 ? 39.687 -20.703 -3.058 1.00 90.69 523 ALA A N 1
ATOM 3910 C CA . ALA A 1 523 ? 39.052 -21.810 -3.772 1.00 90.69 523 ALA A CA 1
ATOM 3911 C C . ALA A 1 523 ? 38.214 -21.339 -4.976 1.00 90.69 523 ALA A C 1
ATOM 3913 O O . ALA A 1 523 ? 37.973 -22.121 -5.896 1.00 90.69 523 ALA A O 1
ATOM 3914 N N . VAL A 1 524 ? 37.805 -20.067 -4.995 1.00 94.00 524 VAL A N 1
ATOM 3915 C CA . VAL A 1 524 ? 37.059 -19.452 -6.097 1.00 94.00 524 VAL A CA 1
ATOM 3916 C C . VAL A 1 524 ? 38.045 -18.726 -7.023 1.00 94.00 524 VAL A C 1
ATOM 3918 O O . VAL A 1 524 ? 38.719 -17.798 -6.566 1.00 94.00 524 VAL A O 1
ATOM 3921 N N . PRO A 1 525 ? 38.135 -19.080 -8.323 1.00 94.31 525 PRO A N 1
ATOM 3922 C CA . PRO A 1 525 ? 39.122 -18.498 -9.241 1.00 94.31 525 PRO A CA 1
ATOM 3923 C C . PRO A 1 525 ? 39.103 -16.966 -9.289 1.00 94.31 525 PRO A C 1
ATOM 3925 O O . PRO A 1 525 ? 40.147 -16.337 -9.137 1.00 94.31 525 PRO A O 1
ATOM 3928 N N . ALA A 1 526 ? 37.910 -16.371 -9.390 1.00 95.31 526 ALA A N 1
ATOM 3929 C CA . ALA A 1 526 ? 37.728 -14.920 -9.409 1.00 95.31 526 ALA A CA 1
ATOM 3930 C C . ALA A 1 526 ? 38.328 -14.232 -8.172 1.00 95.31 526 ALA A C 1
ATOM 3932 O O . ALA A 1 526 ? 38.979 -13.195 -8.276 1.00 95.31 526 ALA A O 1
ATOM 3933 N N . PHE A 1 527 ? 38.135 -14.816 -6.987 1.00 96.25 527 PHE A N 1
ATOM 3934 C CA . PHE A 1 527 ? 38.638 -14.246 -5.739 1.00 96.25 527 PHE A CA 1
ATOM 3935 C C . PHE A 1 527 ? 40.148 -14.449 -5.602 1.00 96.25 527 PHE A C 1
ATOM 3937 O O . PHE A 1 527 ? 40.838 -13.545 -5.137 1.00 96.25 527 PHE A O 1
ATOM 3944 N N . ALA A 1 528 ? 40.682 -15.589 -6.050 1.00 94.88 528 ALA A N 1
ATOM 3945 C CA . ALA A 1 528 ? 42.124 -15.815 -6.098 1.00 94.88 528 ALA A CA 1
ATOM 3946 C C . ALA A 1 528 ? 42.826 -14.786 -7.004 1.00 94.88 528 ALA A C 1
ATOM 3948 O O . ALA A 1 528 ? 43.769 -14.133 -6.560 1.00 94.88 528 ALA A O 1
ATOM 3949 N N . HIS A 1 529 ? 42.317 -14.574 -8.224 1.00 94.50 529 HIS A N 1
ATOM 3950 C CA . HIS A 1 529 ? 42.842 -13.559 -9.142 1.00 94.50 529 HIS A CA 1
ATOM 3951 C C . HIS A 1 529 ? 42.755 -12.144 -8.552 1.00 94.50 529 HIS A C 1
ATOM 3953 O O . HIS A 1 529 ? 43.726 -11.388 -8.622 1.00 94.50 529 HIS A O 1
ATOM 3959 N N . ALA A 1 530 ? 41.640 -11.799 -7.899 1.00 92.69 530 ALA A N 1
ATOM 3960 C CA . ALA A 1 530 ? 41.486 -10.510 -7.226 1.00 92.69 530 ALA A CA 1
ATOM 3961 C C . ALA A 1 530 ? 42.544 -10.291 -6.132 1.00 92.69 530 ALA A C 1
ATOM 3963 O O . ALA A 1 530 ? 43.159 -9.227 -6.059 1.00 92.69 530 ALA A O 1
ATOM 3964 N N . LEU A 1 531 ? 42.779 -11.300 -5.288 1.00 92.31 531 LEU A N 1
ATOM 3965 C CA . LEU A 1 531 ? 43.752 -11.223 -4.195 1.00 92.31 531 LEU A CA 1
ATOM 3966 C C . LEU A 1 531 ? 45.192 -11.088 -4.705 1.00 92.31 531 LEU A C 1
ATOM 3968 O O . LEU A 1 531 ? 45.989 -10.391 -4.073 1.00 92.31 531 LEU A O 1
ATOM 3972 N N . ASP A 1 532 ? 45.500 -11.715 -5.840 1.00 90.31 532 ASP A N 1
ATOM 3973 C CA . ASP A 1 532 ? 46.833 -11.727 -6.447 1.00 90.31 532 ASP A CA 1
ATOM 3974 C C . ASP A 1 532 ? 47.094 -10.515 -7.375 1.00 90.31 532 ASP A C 1
ATOM 3976 O O . ASP A 1 532 ? 48.231 -10.293 -7.791 1.00 90.31 532 ASP A O 1
ATOM 3980 N N . SER A 1 533 ? 46.077 -9.698 -7.675 1.00 84.50 533 SER A N 1
ATOM 3981 C CA . SER A 1 533 ? 46.203 -8.501 -8.523 1.00 84.50 533 SER A CA 1
ATOM 3982 C C . SER A 1 533 ? 46.991 -7.382 -7.817 1.00 84.50 533 SER A C 1
ATOM 3984 O O . SER A 1 533 ? 46.507 -6.789 -6.847 1.00 84.50 533 SER A O 1
ATOM 3986 N N . GLU A 1 534 ? 48.207 -7.075 -8.285 1.00 67.94 534 GLU A N 1
ATOM 3987 C CA . GLU A 1 534 ? 49.069 -6.013 -7.733 1.00 67.94 534 GLU A CA 1
ATOM 3988 C C . GLU A 1 534 ? 48.611 -4.596 -8.144 1.00 67.94 534 GLU A C 1
ATOM 3990 O O . GLU A 1 534 ? 48.043 -4.383 -9.213 1.00 67.94 534 GLU A O 1
ATOM 3995 N N . VAL A 1 535 ? 48.854 -3.609 -7.272 1.00 60.00 535 VAL A N 1
ATOM 3996 C CA . VAL A 1 535 ? 48.426 -2.210 -7.446 1.00 60.00 535 VAL A CA 1
ATOM 3997 C C . VAL A 1 535 ? 49.472 -1.416 -8.242 1.00 60.00 535 VAL A C 1
ATOM 3999 O O . VAL A 1 535 ? 50.506 -1.042 -7.694 1.00 60.00 535 VAL A O 1
ATOM 4002 N N . GLU A 1 536 ? 49.171 -1.074 -9.495 1.00 54.28 536 GLU A N 1
ATOM 4003 C CA . GLU A 1 536 ? 49.588 0.210 -10.083 1.00 54.28 536 GLU A CA 1
ATOM 4004 C C . GLU A 1 536 ? 48.363 1.138 -10.092 1.00 54.28 536 GLU A C 1
ATOM 4006 O O . GLU A 1 536 ? 47.242 0.657 -10.249 1.00 54.28 536 GLU A O 1
ATOM 4011 N N . GLU A 1 537 ? 48.561 2.438 -9.826 1.00 51.91 537 GLU A N 1
ATOM 4012 C CA . GLU A 1 537 ? 47.495 3.446 -9.670 1.00 51.91 537 GLU A CA 1
ATOM 4013 C C . GLU A 1 537 ? 46.402 3.290 -10.735 1.00 51.91 537 GLU A C 1
ATOM 4015 O O . GLU A 1 537 ? 46.596 3.586 -11.912 1.00 51.91 537 GLU A O 1
ATOM 4020 N N . ALA A 1 538 ? 45.246 2.803 -10.299 1.00 54.34 538 ALA A N 1
ATOM 4021 C CA . ALA A 1 538 ? 44.086 2.637 -11.149 1.00 54.34 538 ALA A CA 1
ATOM 4022 C C . ALA A 1 538 ? 43.397 3.979 -11.385 1.00 54.34 538 ALA A C 1
ATOM 4024 O O . ALA A 1 538 ? 43.355 4.807 -10.477 1.00 54.34 538 ALA A O 1
ATOM 4025 N N . ASP A 1 539 ? 42.814 4.159 -12.570 1.00 64.94 539 ASP A N 1
ATOM 4026 C CA . ASP A 1 539 ? 42.017 5.331 -12.925 1.00 64.94 539 ASP A CA 1
ATOM 4027 C C . ASP A 1 539 ? 40.564 5.157 -12.428 1.00 64.94 539 ASP A C 1
ATOM 4029 O O . ASP A 1 539 ? 39.788 4.399 -13.022 1.00 64.94 539 ASP A O 1
ATOM 4033 N N . PRO A 1 540 ? 40.151 5.811 -11.325 1.00 63.53 540 PRO A N 1
ATOM 4034 C CA . PRO A 1 540 ? 38.806 5.663 -10.786 1.00 63.53 540 PRO A CA 1
ATOM 4035 C C . PRO A 1 540 ? 37.747 6.314 -11.681 1.00 63.53 540 PRO A C 1
ATOM 4037 O O . PRO A 1 540 ? 36.575 5.949 -11.546 1.00 63.53 540 PRO A O 1
ATOM 4040 N N . GLU A 1 541 ? 38.149 7.247 -12.557 1.00 67.75 541 GLU A N 1
ATOM 4041 C CA . GLU A 1 541 ? 37.269 7.953 -13.490 1.00 67.75 541 GLU A CA 1
ATOM 4042 C C . GLU A 1 541 ? 36.726 6.980 -14.539 1.00 67.75 541 GLU A C 1
ATOM 4044 O O . GLU A 1 541 ? 35.520 6.947 -14.747 1.00 67.75 541 GLU A O 1
ATOM 4049 N N . ALA A 1 542 ? 37.552 6.069 -15.065 1.00 68.19 542 ALA A N 1
ATOM 4050 C CA . ALA A 1 542 ? 37.128 5.090 -16.071 1.00 68.19 542 ALA A CA 1
ATOM 4051 C C . ALA A 1 542 ? 35.959 4.190 -15.611 1.00 68.19 542 ALA A C 1
ATOM 4053 O O . ALA A 1 542 ? 35.012 3.952 -16.359 1.00 68.19 542 ALA A O 1
ATOM 4054 N N . LEU A 1 543 ? 35.986 3.704 -14.363 1.00 68.88 543 LEU A N 1
ATOM 4055 C CA . LEU A 1 543 ? 34.890 2.895 -13.802 1.00 68.88 543 LEU A CA 1
ATOM 4056 C C . LEU A 1 543 ? 33.638 3.739 -13.504 1.00 68.88 543 LEU A C 1
ATOM 4058 O O . LEU A 1 543 ? 32.521 3.250 -13.655 1.00 68.88 543 LEU A O 1
ATOM 4062 N N . ASN A 1 544 ? 33.805 5.003 -13.106 1.00 72.00 544 ASN A N 1
ATOM 4063 C CA . ASN A 1 544 ? 32.678 5.911 -12.875 1.00 72.00 544 ASN A CA 1
ATOM 4064 C C . ASN A 1 544 ? 32.020 6.360 -14.190 1.00 72.00 544 ASN A C 1
ATOM 4066 O O . ASN A 1 544 ? 30.799 6.515 -14.237 1.00 72.00 544 ASN A O 1
ATOM 4070 N N . ASP A 1 545 ? 32.801 6.526 -15.256 1.00 77.88 545 ASP A N 1
ATOM 4071 C CA . ASP A 1 545 ? 32.313 6.829 -16.600 1.00 77.88 545 ASP A CA 1
ATOM 4072 C C . ASP A 1 545 ? 31.482 5.666 -17.149 1.00 77.88 545 ASP A C 1
ATOM 4074 O O . ASP A 1 545 ? 30.385 5.886 -17.658 1.00 77.88 545 ASP A O 1
ATOM 4078 N N . LEU A 1 546 ? 31.945 4.422 -16.971 1.00 75.88 546 LEU A N 1
ATOM 4079 C CA . LEU A 1 546 ? 31.199 3.217 -17.359 1.00 75.88 546 LEU A CA 1
ATOM 4080 C C . LEU A 1 546 ? 29.869 3.101 -16.620 1.00 75.88 546 LEU A C 1
ATOM 4082 O O . LEU A 1 546 ? 28.834 2.835 -17.224 1.00 75.88 546 LEU A O 1
ATOM 4086 N N . LEU A 1 547 ? 29.879 3.325 -15.309 1.00 72.62 547 LEU A N 1
ATOM 4087 C CA . LEU A 1 547 ? 28.652 3.380 -14.528 1.00 72.62 547 LEU A CA 1
ATOM 4088 C C . LEU A 1 547 ? 27.723 4.492 -15.031 1.00 72.62 547 LEU A C 1
ATOM 4090 O O . LEU A 1 547 ? 26.524 4.272 -15.184 1.00 72.62 547 LEU A O 1
ATOM 4094 N N . SER A 1 548 ? 28.269 5.678 -15.300 1.00 73.31 548 SER A N 1
ATOM 4095 C CA . SER A 1 548 ? 27.497 6.793 -15.845 1.00 73.31 548 SER A CA 1
ATOM 4096 C C . SER A 1 548 ? 26.893 6.422 -17.196 1.00 73.31 548 SER A C 1
ATOM 4098 O O . SER A 1 548 ? 25.735 6.746 -17.435 1.00 73.31 548 SER A O 1
ATOM 4100 N N . GLU A 1 549 ? 27.604 5.682 -18.051 1.00 71.69 549 GLU A N 1
ATOM 4101 C CA . GLU A 1 549 ? 27.069 5.131 -19.301 1.00 71.69 549 GLU A CA 1
ATOM 4102 C C . GLU A 1 549 ? 25.927 4.138 -19.044 1.00 71.69 549 GLU A C 1
ATOM 4104 O O . GLU A 1 549 ? 24.891 4.222 -19.704 1.00 71.69 549 GLU A O 1
ATOM 4109 N N . VAL A 1 550 ? 26.059 3.236 -18.066 1.00 68.75 550 VAL A N 1
ATOM 4110 C CA . VAL A 1 550 ? 24.995 2.287 -17.689 1.00 68.75 550 VAL A CA 1
ATOM 4111 C C . VAL A 1 550 ? 23.756 3.039 -17.220 1.00 68.75 550 VAL A C 1
ATOM 4113 O O . VAL A 1 550 ? 22.665 2.803 -17.729 1.00 68.75 550 VAL A O 1
ATOM 4116 N N . LEU A 1 551 ? 23.918 4.006 -16.318 1.00 67.94 551 LEU A N 1
ATOM 4117 C CA . LEU A 1 551 ? 22.808 4.816 -15.823 1.00 67.94 551 LEU A CA 1
ATOM 4118 C C . LEU A 1 551 ? 22.201 5.670 -16.943 1.00 67.94 551 LEU A C 1
ATOM 4120 O O . LEU A 1 551 ? 20.984 5.750 -17.056 1.00 67.94 551 LEU A O 1
ATOM 4124 N N . THR A 1 552 ? 23.018 6.247 -17.824 1.00 68.12 552 THR A N 1
ATOM 4125 C CA . THR A 1 552 ? 22.548 7.031 -18.980 1.00 68.12 552 THR A CA 1
ATOM 4126 C C . THR A 1 552 ? 21.777 6.169 -19.974 1.00 68.12 552 THR A C 1
ATOM 4128 O O . THR A 1 552 ? 20.711 6.564 -20.443 1.00 68.12 552 THR A O 1
ATOM 4131 N N . SER A 1 553 ? 22.286 4.979 -20.296 1.00 63.28 553 SER A N 1
ATOM 4132 C CA . SER A 1 553 ? 21.627 4.042 -21.214 1.00 63.28 553 SER A CA 1
ATOM 4133 C C . SER A 1 553 ? 20.323 3.503 -20.628 1.00 63.28 553 SER A C 1
ATOM 4135 O O . SER A 1 553 ? 19.325 3.398 -21.340 1.00 63.28 553 SER A O 1
ATOM 4137 N N . ALA A 1 554 ? 20.287 3.307 -19.311 1.00 58.25 554 ALA A N 1
ATOM 4138 C CA . ALA A 1 554 ? 19.071 3.045 -18.565 1.00 58.25 554 ALA A CA 1
ATOM 4139 C C . ALA A 1 554 ? 18.192 4.294 -18.362 1.00 58.25 554 ALA A C 1
ATOM 4141 O O . ALA A 1 554 ? 17.192 4.201 -17.667 1.00 58.25 554 ALA A O 1
ATOM 4142 N N . GLY A 1 555 ? 18.496 5.464 -18.933 1.00 56.75 555 GLY A N 1
ATOM 4143 C CA . GLY A 1 555 ? 17.661 6.665 -18.784 1.00 56.75 555 GLY A CA 1
ATOM 4144 C C . GLY A 1 555 ? 17.534 7.170 -17.341 1.00 56.75 555 GLY A C 1
ATOM 4145 O O . GLY A 1 555 ? 16.467 7.645 -16.967 1.00 56.75 555 GLY A O 1
ATOM 4146 N N . LEU A 1 556 ? 18.594 7.018 -16.541 1.00 58.38 556 LEU A N 1
ATOM 4147 C CA . LEU A 1 556 ? 18.687 7.351 -15.110 1.00 58.38 556 LEU A CA 1
ATOM 4148 C C . LEU A 1 556 ? 19.772 8.402 -14.802 1.00 58.38 556 LEU A C 1
ATOM 4150 O O . LEU A 1 556 ? 20.038 8.689 -13.637 1.00 58.38 556 LEU A O 1
ATOM 4154 N N . SER A 1 557 ? 20.431 8.976 -15.815 1.00 55.34 557 SER A N 1
ATOM 4155 C CA . SER A 1 557 ? 21.449 10.020 -15.628 1.00 55.34 557 SER A CA 1
ATOM 4156 C C . SER A 1 557 ? 20.837 11.434 -15.652 1.00 55.34 557 SER A C 1
ATOM 4158 O O . SER A 1 557 ? 20.719 12.024 -16.723 1.00 55.34 557 SER A O 1
ATOM 4160 N N . GLY A 1 558 ? 20.508 11.995 -14.482 1.00 42.28 558 GLY A N 1
ATOM 4161 C CA . GLY A 1 558 ? 20.191 13.424 -14.282 1.00 42.28 558 GLY A CA 1
ATOM 4162 C C . GLY A 1 558 ? 18.855 13.940 -14.858 1.00 42.28 558 GLY A C 1
ATOM 4163 O O . GLY A 1 558 ? 18.545 13.723 -16.023 1.00 42.28 558 GLY A O 1
ATOM 4164 N N . ASP A 1 559 ? 18.096 14.659 -14.016 1.00 34.34 559 ASP A N 1
ATOM 4165 C CA . ASP A 1 559 ? 16.876 15.482 -14.218 1.00 34.34 559 ASP A CA 1
ATOM 4166 C C . ASP A 1 559 ? 15.701 14.973 -15.085 1.00 34.34 559 ASP A C 1
ATOM 4168 O O . ASP A 1 559 ? 14.663 15.627 -15.128 1.00 34.34 559 ASP A O 1
ATOM 4172 N N . MET A 1 560 ? 15.778 13.805 -15.721 1.00 37.09 560 MET A N 1
ATOM 4173 C CA . MET A 1 560 ? 14.624 13.133 -16.330 1.00 37.09 560 MET A CA 1
ATOM 4174 C C . MET A 1 560 ? 14.807 11.618 -16.285 1.00 37.09 560 MET A C 1
ATOM 4176 O O . MET A 1 560 ? 15.631 11.069 -17.020 1.00 37.09 560 MET A O 1
ATOM 4180 N N . VAL A 1 561 ? 13.993 10.937 -15.480 1.00 43.28 561 VAL A N 1
ATOM 4181 C CA . VAL A 1 561 ? 13.832 9.485 -15.568 1.00 43.28 561 VAL A CA 1
ATOM 4182 C C . VAL A 1 561 ? 12.782 9.181 -16.625 1.00 43.28 561 VAL A C 1
ATOM 4184 O O . VAL A 1 561 ? 11.663 9.683 -16.601 1.00 43.28 561 VAL A O 1
ATOM 4187 N N . LEU A 1 562 ? 13.176 8.387 -17.618 1.00 41.06 562 LEU A N 1
ATOM 4188 C CA . LEU A 1 562 ? 12.307 8.002 -18.727 1.00 41.06 562 LEU A CA 1
ATOM 4189 C C . LEU A 1 562 ? 11.670 6.642 -18.445 1.00 41.06 562 LEU A C 1
ATOM 4191 O O . LEU A 1 562 ? 12.392 5.685 -18.166 1.00 41.06 562 LEU A O 1
ATOM 4195 N N . SER A 1 563 ? 10.357 6.502 -18.615 1.00 42.31 563 SER A N 1
ATOM 4196 C CA . SER A 1 563 ? 9.663 5.210 -18.518 1.00 42.31 563 SER A CA 1
ATOM 4197 C C . SER A 1 563 ? 10.174 4.194 -19.568 1.00 42.31 563 SER A C 1
ATOM 4199 O O . SER A 1 563 ? 10.746 4.592 -20.599 1.00 42.31 563 SER A O 1
ATOM 4201 N N . PRO A 1 564 ? 9.958 2.872 -19.386 1.00 38.22 564 PRO A N 1
ATOM 4202 C CA . PRO A 1 564 ? 10.329 1.857 -20.382 1.00 38.22 564 PRO A CA 1
ATOM 4203 C C . PRO A 1 564 ? 9.744 2.132 -21.778 1.00 38.22 564 PRO A C 1
ATOM 4205 O O . PRO A 1 564 ? 10.341 1.800 -22.806 1.00 38.22 564 PRO A O 1
ATOM 4208 N N . ALA A 1 565 ? 8.557 2.742 -21.836 1.00 38.31 565 ALA A N 1
ATOM 4209 C CA . ALA A 1 565 ? 7.907 3.152 -23.077 1.00 38.31 565 ALA A CA 1
ATOM 4210 C C . ALA A 1 565 ? 8.622 4.354 -23.722 1.00 38.31 565 ALA A C 1
ATOM 4212 O O . ALA A 1 565 ? 8.962 4.306 -24.907 1.00 38.31 565 ALA A O 1
ATOM 4213 N N . GLN A 1 566 ? 8.962 5.378 -22.933 1.00 42.19 566 GLN A N 1
ATOM 4214 C CA . GLN A 1 566 ? 9.678 6.573 -23.396 1.00 42.19 566 GLN A CA 1
ATOM 4215 C C . GLN A 1 566 ? 11.090 6.251 -23.922 1.00 42.19 566 GLN A C 1
ATOM 4217 O O . GLN A 1 566 ? 11.554 6.865 -24.885 1.00 42.19 566 GLN A O 1
ATOM 4222 N N . ARG A 1 567 ? 11.768 5.238 -23.367 1.00 47.06 567 ARG A N 1
ATOM 4223 C CA . ARG A 1 567 ? 13.081 4.767 -23.854 1.00 47.06 567 ARG A CA 1
ATOM 4224 C C . ARG A 1 567 ? 13.018 3.998 -25.165 1.00 47.06 567 ARG A C 1
ATOM 4226 O O . ARG A 1 567 ? 13.860 4.212 -26.043 1.00 47.06 567 ARG A O 1
ATOM 4233 N N . ARG A 1 568 ? 12.008 3.137 -25.322 1.00 47.56 568 ARG A N 1
ATOM 4234 C CA . ARG A 1 568 ? 11.741 2.430 -26.585 1.00 47.56 568 ARG A CA 1
ATOM 4235 C C . ARG A 1 568 ? 11.383 3.419 -27.696 1.00 47.56 568 ARG A C 1
ATOM 4237 O O . ARG A 1 568 ? 11.910 3.289 -28.800 1.00 47.56 568 ARG A O 1
ATOM 4244 N N . ALA A 1 569 ? 10.601 4.452 -27.377 1.00 43.91 569 ALA A N 1
ATOM 4245 C CA . ALA A 1 569 ? 10.262 5.542 -28.291 1.00 43.91 569 ALA A CA 1
ATOM 4246 C C . ALA A 1 569 ? 11.480 6.401 -28.690 1.00 43.91 569 ALA A C 1
ATOM 4248 O O . ALA A 1 569 ? 11.611 6.785 -29.851 1.00 43.91 569 ALA A O 1
ATOM 4249 N N . ARG A 1 570 ? 12.420 6.652 -27.766 1.00 43.59 570 ARG A N 1
ATOM 4250 C CA . ARG A 1 570 ? 13.642 7.443 -28.024 1.00 43.59 570 ARG A CA 1
ATOM 4251 C C . ARG A 1 570 ? 14.810 6.647 -28.623 1.00 43.59 570 ARG A C 1
ATOM 4253 O O . ARG A 1 570 ? 15.869 7.218 -28.872 1.00 43.59 570 ARG A O 1
ATOM 4260 N N . GLY A 1 571 ? 14.645 5.346 -28.877 1.00 41.97 571 GLY A N 1
ATOM 4261 C CA . GLY A 1 571 ? 15.689 4.508 -29.478 1.00 41.97 571 GLY A CA 1
ATOM 4262 C C . GLY A 1 571 ? 16.930 4.319 -28.596 1.00 41.97 571 GLY A C 1
ATOM 4263 O O . GLY A 1 571 ? 18.004 4.036 -29.123 1.00 41.97 571 GLY A O 1
ATOM 4264 N N . LEU A 1 572 ? 16.779 4.477 -27.275 1.00 43.19 572 LEU A N 1
ATOM 4265 C CA . LEU A 1 572 ? 17.856 4.340 -26.283 1.00 43.19 572 LEU A CA 1
ATOM 4266 C C . LEU A 1 572 ? 18.227 2.871 -25.998 1.00 43.19 572 LEU A C 1
ATOM 4268 O O . LEU A 1 572 ? 19.257 2.600 -25.392 1.00 43.19 572 LEU A O 1
ATOM 4272 N N . VAL A 1 573 ? 17.454 1.917 -26.527 1.00 44.16 573 VAL A N 1
ATOM 4273 C CA . VAL A 1 573 ? 17.851 0.505 -26.629 1.00 44.16 573 VAL A CA 1
ATOM 4274 C C . VAL A 1 573 ? 18.995 0.387 -27.644 1.00 44.16 573 VAL A C 1
ATOM 4276 O O . VAL A 1 573 ? 18.815 0.727 -28.819 1.00 44.16 573 VAL A O 1
ATOM 4279 N N . ARG A 1 574 ? 20.170 -0.112 -27.218 1.00 36.88 574 ARG A N 1
ATOM 4280 C CA . ARG A 1 574 ? 21.353 -0.330 -28.081 1.00 36.88 574 ARG A CA 1
ATOM 4281 C C . ARG A 1 574 ? 20.954 -1.113 -29.347 1.00 36.88 574 ARG A C 1
ATOM 4283 O O . ARG A 1 574 ? 20.868 -2.338 -29.357 1.00 36.88 574 ARG A O 1
ATOM 4290 N N . ARG A 1 575 ? 20.789 -0.432 -30.488 1.00 32.88 575 ARG A N 1
ATOM 4291 C CA . ARG A 1 575 ? 20.844 -1.100 -31.799 1.00 32.88 575 ARG A CA 1
ATOM 4292 C C . ARG A 1 575 ? 22.292 -1.517 -32.049 1.00 32.88 575 ARG A C 1
ATOM 4294 O O . ARG A 1 575 ? 23.175 -0.663 -32.067 1.00 32.88 575 ARG A O 1
ATOM 4301 N N . LYS A 1 576 ? 22.513 -2.822 -32.279 1.00 30.66 576 LYS A N 1
ATOM 4302 C CA . LYS A 1 576 ? 23.810 -3.443 -32.629 1.00 30.66 576 LYS A CA 1
ATOM 4303 C C . LYS A 1 576 ? 24.741 -2.487 -33.390 1.00 30.66 576 LYS A C 1
ATOM 4305 O O . LYS A 1 576 ? 24.340 -2.003 -34.458 1.00 30.66 576 LYS A O 1
ATOM 4310 N N . PRO A 1 577 ? 26.016 -2.323 -32.987 1.00 29.67 577 PRO A N 1
ATOM 4311 C CA . PRO A 1 577 ? 26.983 -1.709 -33.874 1.00 29.67 577 PRO A CA 1
ATOM 4312 C C . PRO A 1 577 ? 27.127 -2.617 -35.098 1.00 29.67 577 PRO A C 1
ATOM 4314 O O . PRO A 1 577 ? 27.488 -3.796 -35.015 1.00 29.67 577 PRO A O 1
ATOM 4317 N N . ARG A 1 578 ? 26.818 -2.077 -36.281 1.00 28.52 578 ARG A N 1
ATOM 4318 C CA . ARG A 1 578 ? 27.172 -2.728 -37.544 1.00 28.52 578 ARG A CA 1
ATOM 4319 C C . ARG A 1 578 ? 28.680 -2.963 -37.521 1.00 28.52 578 ARG A C 1
ATOM 4321 O O . ARG A 1 578 ? 29.440 -2.000 -37.563 1.00 28.52 578 ARG A O 1
ATOM 4328 N N . ARG A 1 579 ? 29.101 -4.236 -37.493 1.00 28.98 579 ARG A N 1
ATOM 4329 C CA . ARG A 1 579 ? 30.501 -4.665 -37.648 1.00 28.98 579 ARG A CA 1
ATOM 4330 C C . ARG A 1 579 ? 31.153 -3.911 -38.813 1.00 28.98 579 ARG A C 1
ATOM 4332 O O . ARG A 1 579 ? 30.996 -4.298 -39.972 1.00 28.98 579 ARG A O 1
ATOM 4339 N N . ARG A 1 580 ? 31.922 -2.863 -38.518 1.00 27.94 580 ARG A N 1
ATOM 4340 C CA . ARG A 1 580 ? 32.872 -2.278 -39.463 1.00 27.94 580 ARG A CA 1
ATOM 4341 C C . ARG A 1 580 ? 34.206 -2.972 -39.243 1.00 27.94 580 ARG A C 1
ATOM 4343 O O . ARG A 1 580 ? 34.915 -2.710 -38.281 1.00 27.94 580 ARG A O 1
ATOM 4350 N N . LYS A 1 581 ? 34.542 -3.885 -40.156 1.00 32.72 581 LYS A N 1
ATOM 4351 C CA . LYS A 1 581 ? 35.928 -4.315 -40.339 1.00 32.72 581 LYS A CA 1
ATOM 4352 C C . LYS A 1 581 ? 36.720 -3.105 -40.828 1.00 32.72 581 LYS A C 1
ATOM 4354 O O . LYS A 1 581 ? 36.635 -2.784 -42.008 1.00 32.72 581 LYS A O 1
ATOM 4359 N N . THR A 1 582 ? 37.511 -2.484 -39.967 1.00 27.94 582 THR A N 1
ATOM 4360 C CA . THR A 1 582 ? 38.637 -1.662 -40.418 1.00 27.94 582 THR A CA 1
ATOM 4361 C C . THR A 1 582 ? 39.803 -1.841 -39.465 1.00 27.94 582 THR A C 1
ATOM 4363 O O . THR A 1 582 ? 39.678 -1.687 -38.256 1.00 27.94 582 THR A O 1
ATOM 4366 N N . SER A 1 583 ? 40.913 -2.265 -40.057 1.00 26.58 583 SER A N 1
ATOM 4367 C CA . SER A 1 583 ? 42.181 -2.599 -39.433 1.00 26.58 583 SER A CA 1
ATOM 4368 C C . SER A 1 583 ? 42.813 -1.413 -38.717 1.00 26.58 583 SER A C 1
ATOM 4370 O O . SER A 1 583 ? 42.744 -0.280 -39.189 1.00 26.58 583 SER A O 1
ATOM 4372 N N . TRP A 1 584 ? 43.517 -1.744 -37.641 1.00 26.19 584 TRP A N 1
ATOM 4373 C CA . TRP A 1 584 ? 44.536 -0.938 -36.983 1.00 26.19 584 TRP A CA 1
ATOM 4374 C C . TRP A 1 584 ? 45.385 -0.105 -37.956 1.00 26.19 584 TRP A C 1
ATOM 4376 O O . TRP A 1 584 ? 45.947 -0.643 -38.911 1.00 26.19 584 TRP A O 1
ATOM 4386 N N . GLY A 1 585 ? 45.540 1.190 -37.661 1.00 25.91 585 GLY A N 1
ATOM 4387 C CA . GLY A 1 585 ? 46.556 2.028 -38.295 1.00 25.91 585 GLY A CA 1
ATOM 4388 C C . GLY A 1 585 ? 46.319 3.537 -38.202 1.00 25.91 585 GLY A C 1
ATOM 4389 O O . GLY A 1 585 ? 45.727 4.114 -39.106 1.00 25.91 585 GLY A O 1
ATOM 4390 N N . THR A 1 586 ? 46.981 4.169 -37.223 1.00 26.64 586 THR A N 1
ATOM 4391 C CA . THR A 1 586 ? 47.502 5.564 -37.245 1.00 26.64 586 THR A CA 1
ATOM 4392 C C . THR A 1 586 ? 46.696 6.675 -36.536 1.00 26.64 586 THR A C 1
ATOM 4394 O O . THR A 1 586 ? 45.897 7.377 -37.134 1.00 26.64 586 THR A O 1
ATOM 4397 N N . ARG A 1 587 ? 47.013 6.846 -35.241 1.00 28.91 587 ARG A N 1
ATOM 4398 C CA . ARG A 1 587 ? 47.505 8.055 -34.527 1.00 28.91 587 ARG A CA 1
ATOM 4399 C C . ARG A 1 587 ? 46.955 9.481 -34.818 1.00 28.91 587 ARG A C 1
ATOM 4401 O O . ARG A 1 587 ? 47.239 10.038 -35.867 1.00 28.91 587 ARG A O 1
ATOM 4408 N N . ILE A 1 588 ? 46.480 10.098 -33.715 1.00 27.05 588 ILE A N 1
ATOM 4409 C CA . ILE A 1 588 ? 46.897 11.376 -33.059 1.00 27.05 588 ILE A CA 1
ATOM 4410 C C . ILE A 1 588 ? 46.559 12.743 -33.720 1.00 27.05 588 ILE A C 1
ATOM 4412 O O . ILE A 1 588 ? 46.729 12.935 -34.918 1.00 27.05 588 ILE A O 1
ATOM 4416 N N . THR A 1 589 ? 46.254 13.717 -32.829 1.00 23.81 589 THR A N 1
ATOM 4417 C CA . THR A 1 589 ? 46.164 15.210 -32.922 1.00 23.81 589 THR A CA 1
ATOM 4418 C C . THR A 1 589 ? 44.893 15.804 -33.549 1.00 23.81 589 THR A C 1
ATOM 4420 O O . THR A 1 589 ? 44.471 15.341 -34.594 1.00 23.81 589 THR A O 1
ATOM 4423 N N . ALA A 1 590 ? 44.223 16.843 -33.023 1.00 22.08 590 ALA A N 1
ATOM 4424 C CA . ALA A 1 590 ? 44.447 17.814 -31.933 1.00 22.08 590 ALA A CA 1
ATOM 4425 C C . ALA A 1 590 ? 43.065 18.403 -31.515 1.00 22.08 590 ALA A C 1
ATOM 4427 O O . ALA A 1 590 ? 42.188 18.526 -32.362 1.00 22.08 590 ALA A O 1
ATOM 4428 N N . VAL A 1 591 ? 42.744 18.556 -30.225 1.00 22.14 591 VAL A N 1
ATOM 4429 C CA . VAL A 1 591 ? 42.786 19.796 -29.406 1.00 22.14 591 VAL A CA 1
ATOM 4430 C C . VAL A 1 591 ? 42.156 21.067 -30.027 1.00 22.14 591 VAL A C 1
ATOM 4432 O O . VAL A 1 591 ? 42.679 21.612 -30.993 1.00 22.14 591 VAL A O 1
ATOM 4435 N N . ALA A 1 592 ? 41.156 21.585 -29.289 1.00 22.06 592 ALA A N 1
ATOM 4436 C CA . ALA A 1 592 ? 40.688 22.978 -29.124 1.00 22.06 592 ALA A CA 1
ATOM 4437 C C . ALA A 1 592 ? 39.593 23.571 -30.042 1.00 22.06 592 ALA A C 1
ATOM 4439 O O . ALA A 1 592 ? 39.830 23.854 -31.212 1.00 22.06 592 ALA A O 1
ATOM 4440 N N . ALA A 1 593 ? 38.443 23.884 -29.411 1.00 22.56 593 ALA A N 1
ATOM 4441 C CA . ALA A 1 593 ? 37.795 25.214 -29.267 1.00 22.56 593 ALA A CA 1
ATOM 4442 C C . ALA A 1 593 ? 36.261 25.024 -29.156 1.00 22.56 593 ALA A C 1
ATOM 4444 O O . ALA A 1 593 ? 35.614 24.674 -30.133 1.00 22.56 593 ALA A O 1
ATOM 4445 N N . VAL A 1 594 ? 35.653 24.970 -27.965 1.00 22.75 594 VAL A N 1
ATOM 4446 C CA . VAL A 1 594 ? 35.189 26.083 -27.101 1.00 22.75 594 VAL A CA 1
ATOM 4447 C C . VAL A 1 594 ? 34.340 27.149 -27.817 1.00 22.75 594 VAL A C 1
ATOM 4449 O O . VAL A 1 594 ? 34.868 27.980 -28.545 1.00 22.75 594 VAL A O 1
ATOM 4452 N N . ALA A 1 595 ? 33.054 27.140 -27.438 1.00 22.09 595 ALA A N 1
ATOM 4453 C CA . ALA A 1 595 ? 32.095 28.245 -27.303 1.00 22.09 595 ALA A CA 1
ATOM 4454 C C . ALA A 1 595 ? 31.656 29.044 -28.548 1.00 22.09 595 ALA A C 1
ATOM 4456 O O . ALA A 1 595 ? 32.440 29.766 -29.151 1.00 22.09 595 ALA A O 1
ATOM 4457 N N . ALA A 1 596 ? 30.339 29.065 -28.803 1.00 22.02 596 ALA A N 1
ATOM 4458 C CA . ALA A 1 596 ? 29.453 30.180 -28.417 1.00 22.02 596 ALA A CA 1
ATOM 4459 C C . ALA A 1 596 ? 28.198 30.296 -29.318 1.00 22.02 596 ALA A C 1
ATOM 4461 O O . ALA A 1 596 ? 28.313 30.441 -30.528 1.00 22.02 596 ALA A O 1
ATOM 4462 N N . LEU A 1 597 ? 27.035 30.350 -28.652 1.00 23.52 597 LEU A N 1
ATOM 4463 C CA . LEU A 1 597 ? 25.882 31.242 -28.890 1.00 23.52 597 LEU A CA 1
ATOM 4464 C C . LEU A 1 597 ? 25.138 31.246 -30.247 1.00 23.52 597 LEU A C 1
ATOM 4466 O O . LEU A 1 597 ? 25.649 31.714 -31.256 1.00 23.52 597 LEU A O 1
ATOM 4470 N N . GLY A 1 598 ? 23.818 31.018 -30.157 1.00 21.36 598 GLY A N 1
ATOM 4471 C CA . GLY A 1 598 ? 22.863 32.108 -30.425 1.00 21.36 598 GLY A CA 1
ATOM 4472 C C . GLY A 1 598 ? 21.890 31.965 -31.608 1.00 21.36 598 GLY A C 1
ATOM 4473 O O . GLY A 1 598 ? 22.249 32.269 -32.735 1.00 21.36 598 GLY A O 1
ATOM 4474 N N . VAL A 1 599 ? 20.638 31.599 -31.287 1.00 24.70 599 VAL A N 1
ATOM 4475 C CA . VAL A 1 599 ? 19.335 32.196 -31.696 1.00 24.70 599 VAL A CA 1
ATOM 4476 C C . VAL A 1 599 ? 19.158 32.755 -33.130 1.00 24.70 599 VAL A C 1
ATOM 4478 O O . VAL A 1 599 ? 19.786 33.753 -33.466 1.00 24.70 599 VAL A O 1
ATOM 4481 N N . ALA A 1 600 ? 18.167 32.229 -33.887 1.00 23.19 600 ALA A N 1
ATOM 4482 C CA . ALA A 1 600 ? 17.009 32.965 -34.476 1.00 23.19 600 ALA A CA 1
ATOM 4483 C C . ALA A 1 600 ? 16.356 32.287 -35.725 1.00 23.19 600 ALA A C 1
ATOM 4485 O O . ALA A 1 600 ? 16.936 32.270 -36.802 1.00 23.19 600 ALA A O 1
ATOM 4486 N N . VAL A 1 601 ? 15.117 31.789 -35.567 1.00 21.78 601 VAL A N 1
ATOM 4487 C CA . VAL A 1 601 ? 13.853 32.275 -36.193 1.00 21.78 601 VAL A CA 1
ATOM 4488 C C . VAL A 1 601 ? 13.752 32.454 -37.743 1.00 21.78 601 VAL A C 1
ATOM 4490 O O . VAL A 1 601 ? 14.258 33.420 -38.300 1.00 21.78 601 VAL A O 1
ATOM 4493 N N . VAL A 1 602 ? 12.888 31.603 -38.347 1.00 22.28 602 VAL A N 1
ATOM 4494 C CA . VAL A 1 602 ? 11.807 31.866 -39.354 1.00 22.28 602 VAL A CA 1
ATOM 4495 C C . VAL A 1 602 ? 12.034 31.753 -40.889 1.00 22.28 602 VAL A C 1
ATOM 4497 O O . VAL A 1 602 ? 12.758 32.525 -41.505 1.00 22.28 602 VAL A O 1
ATOM 4500 N N . ALA A 1 603 ? 11.180 30.879 -41.467 1.00 22.88 603 ALA A N 1
ATOM 4501 C CA . ALA A 1 603 ? 10.376 30.962 -42.710 1.00 22.88 603 ALA A CA 1
ATOM 4502 C C . ALA A 1 603 ? 10.811 30.360 -44.070 1.00 22.88 603 ALA A C 1
ATOM 4504 O O . ALA A 1 603 ? 11.901 30.589 -44.580 1.00 22.88 603 ALA A O 1
ATOM 4505 N N . LEU A 1 604 ? 9.753 29.795 -44.693 1.00 21.58 604 LEU A N 1
ATOM 4506 C CA . LEU A 1 604 ? 9.417 29.571 -46.117 1.00 21.58 604 LEU A CA 1
ATOM 4507 C C . LEU A 1 604 ? 9.912 28.253 -46.753 1.00 21.58 604 LEU A C 1
ATOM 4509 O O . LEU A 1 604 ? 11.106 28.052 -46.918 1.00 21.58 604 LEU A O 1
ATOM 4513 N N . VAL A 1 605 ? 9.044 27.250 -46.978 1.00 23.03 605 VAL A N 1
ATOM 4514 C CA . VAL A 1 605 ? 7.911 27.114 -47.942 1.00 23.03 605 VAL A CA 1
ATOM 4515 C C . VAL A 1 605 ? 8.345 26.568 -49.312 1.00 23.03 605 VAL A C 1
ATOM 4517 O O . VAL A 1 605 ? 9.146 27.189 -50.003 1.00 23.03 605 VAL A O 1
ATOM 4520 N N . ASN A 1 606 ? 7.657 25.481 -49.702 1.00 24.61 606 ASN A N 1
ATOM 4521 C CA . ASN A 1 606 ? 7.460 24.895 -51.040 1.00 24.61 606 ASN A CA 1
ATOM 4522 C C . ASN A 1 606 ? 8.689 24.263 -51.718 1.00 24.61 606 ASN A C 1
ATOM 4524 O O . ASN A 1 606 ? 9.785 24.797 -51.693 1.00 24.61 606 ASN A O 1
ATOM 4528 N N . ASN A 1 607 ? 8.593 23.106 -52.375 1.00 24.31 607 ASN A N 1
ATOM 4529 C CA . ASN A 1 607 ? 7.535 22.638 -53.269 1.00 24.31 607 ASN A CA 1
ATOM 4530 C C . ASN A 1 607 ? 7.617 21.100 -53.375 1.00 24.31 607 ASN A C 1
ATOM 4532 O O . ASN A 1 607 ? 8.710 20.561 -53.530 1.00 24.31 607 ASN A O 1
ATOM 4536 N N . SER A 1 608 ? 6.494 20.390 -53.253 1.00 24.80 608 SER A N 1
ATOM 4537 C CA . SER A 1 608 ? 5.809 19.632 -54.316 1.00 24.80 608 SER A CA 1
ATOM 4538 C C . SER A 1 608 ? 6.718 18.997 -55.381 1.00 24.80 608 SER A C 1
ATOM 4540 O O . SER A 1 608 ? 7.395 19.719 -56.115 1.00 24.80 608 SER A O 1
ATOM 4542 N N . GLN A 1 609 ? 6.606 17.688 -55.589 1.00 25.34 609 GLN A N 1
ATOM 4543 C CA . GLN A 1 609 ? 5.827 17.144 -56.709 1.00 25.34 609 GLN A CA 1
ATOM 4544 C C . GLN A 1 609 ? 5.695 15.623 -56.578 1.00 25.34 609 GLN A C 1
ATOM 4546 O O . GLN A 1 609 ? 6.680 14.906 -56.409 1.00 25.34 609 GLN A O 1
ATOM 4551 N N . ASP A 1 610 ? 4.437 15.199 -56.668 1.00 26.88 610 ASP A N 1
ATOM 4552 C CA . ASP A 1 610 ? 3.960 13.859 -56.984 1.00 26.88 610 ASP A CA 1
ATOM 4553 C C . ASP A 1 610 ? 4.629 13.289 -58.244 1.00 26.88 610 ASP A C 1
ATOM 4555 O O . ASP A 1 610 ? 5.070 14.040 -59.114 1.00 26.88 610 ASP A O 1
ATOM 4559 N N . GLU A 1 611 ? 4.625 11.961 -58.392 1.00 25.92 611 GLU A N 1
ATOM 4560 C CA . GLU A 1 611 ? 3.737 11.321 -59.376 1.00 25.92 611 GLU A CA 1
ATOM 4561 C C . GLU A 1 611 ? 3.993 9.810 -59.551 1.00 25.92 611 GLU A C 1
ATOM 4563 O O . GLU A 1 611 ? 5.120 9.358 -59.747 1.00 25.92 611 GLU A O 1
ATOM 4568 N N . ASN A 1 612 ? 2.862 9.095 -59.639 1.00 26.91 612 ASN A N 1
ATOM 4569 C CA . ASN A 1 612 ? 2.597 7.836 -60.354 1.00 26.91 612 ASN A CA 1
ATOM 4570 C C . ASN A 1 612 ? 3.177 6.535 -59.753 1.00 26.91 612 ASN A C 1
ATOM 4572 O O . ASN A 1 612 ? 4.378 6.364 -59.608 1.00 26.91 612 ASN A O 1
ATOM 4576 N N . GLY A 1 613 ? 2.382 5.515 -59.413 1.00 24.02 613 GLY A N 1
ATOM 4577 C CA . GLY A 1 613 ? 1.108 5.079 -59.996 1.00 24.02 613 GLY A CA 1
ATOM 4578 C C . GLY A 1 613 ? 1.349 3.806 -60.817 1.00 24.02 613 GLY A C 1
ATOM 4579 O O . GLY A 1 613 ? 2.098 3.837 -61.790 1.00 24.02 613 GLY A O 1
ATOM 4580 N N . GLY A 1 614 ? 0.742 2.675 -60.437 1.00 25.31 614 GLY A N 1
ATOM 4581 C CA . GLY A 1 614 ? 0.947 1.414 -61.162 1.00 25.31 614 GLY A CA 1
ATOM 4582 C C . GLY A 1 614 ? 0.228 0.195 -60.586 1.00 25.31 614 GLY A C 1
ATOM 4583 O O . GLY A 1 614 ? 0.859 -0.696 -60.031 1.00 25.31 614 GLY A O 1
ATOM 4584 N N . VAL A 1 615 ? -1.092 0.166 -60.760 1.00 24.17 615 VAL A N 1
ATOM 4585 C CA . VAL A 1 615 ? -2.015 -0.957 -60.519 1.00 24.17 615 VAL A CA 1
ATOM 4586 C C . VAL A 1 615 ? -1.749 -2.121 -61.486 1.00 24.17 615 VAL A C 1
ATOM 4588 O O . VAL A 1 615 ? -1.671 -1.878 -62.688 1.00 24.17 615 VAL A O 1
ATOM 4591 N N . VAL A 1 616 ? -1.758 -3.377 -61.008 1.00 25.64 616 VAL A N 1
ATOM 4592 C CA . VAL A 1 616 ? -2.160 -4.555 -61.813 1.00 25.64 616 VAL A CA 1
ATOM 4593 C C . VAL A 1 616 ? -2.910 -5.571 -60.937 1.00 25.64 616 VAL A C 1
ATOM 4595 O O . VAL A 1 616 ? -2.425 -5.986 -59.889 1.00 25.64 616 VAL A O 1
ATOM 4598 N N . ALA A 1 617 ? -4.100 -5.959 -61.404 1.00 23.00 617 ALA A N 1
ATOM 4599 C CA . ALA A 1 617 ? -5.051 -6.875 -60.778 1.00 23.00 617 ALA A CA 1
ATOM 4600 C C . ALA A 1 617 ? -4.850 -8.363 -61.168 1.00 23.00 617 ALA A C 1
ATOM 4602 O O . ALA A 1 617 ? -4.146 -8.688 -62.121 1.00 23.00 617 ALA A O 1
ATOM 4603 N N . ALA A 1 618 ? -5.521 -9.227 -60.394 1.00 24.80 618 ALA A N 1
ATOM 4604 C CA . ALA A 1 618 ? -5.453 -10.692 -60.251 1.00 24.80 618 ALA A CA 1
ATOM 4605 C C . ALA A 1 618 ? -5.730 -11.572 -61.502 1.00 24.80 618 ALA A C 1
ATOM 4607 O O . ALA A 1 618 ? -6.112 -11.074 -62.561 1.00 24.80 618 ALA A O 1
ATOM 4608 N N . PRO A 1 619 ? -5.622 -12.917 -61.360 1.00 25.02 619 PRO A N 1
ATOM 4609 C CA . PRO A 1 619 ? -6.857 -13.696 -61.192 1.00 25.02 619 PRO A CA 1
ATOM 4610 C C . PRO A 1 619 ? -6.802 -14.875 -60.190 1.00 25.02 619 PRO A C 1
ATOM 4612 O O . PRO A 1 619 ? -5.757 -15.390 -59.805 1.00 25.02 619 PRO A O 1
ATOM 4615 N N . VAL A 1 620 ? -8.016 -15.273 -59.806 1.00 23.92 620 VAL A N 1
ATOM 4616 C CA . VAL A 1 620 ? -8.480 -16.192 -58.754 1.00 23.92 620 VAL A CA 1
ATOM 4617 C C . VAL A 1 620 ? -8.244 -17.677 -59.063 1.00 23.92 620 VAL A C 1
ATOM 4619 O O . VAL A 1 620 ? -8.456 -18.113 -60.194 1.00 23.92 620 VAL A O 1
ATOM 4622 N N . SER A 1 621 ? -7.946 -18.485 -58.035 1.00 21.44 621 SER A N 1
ATOM 4623 C CA . SER A 1 621 ? -8.390 -19.888 -57.923 1.00 21.44 621 SER A CA 1
ATOM 4624 C C . SER A 1 621 ? -8.419 -20.348 -56.459 1.00 21.44 621 SER A C 1
ATOM 4626 O O . SER A 1 621 ? -7.468 -20.182 -55.705 1.00 21.44 621 SER A O 1
ATOM 4628 N N . THR A 1 622 ? -9.569 -20.894 -56.087 1.00 23.80 622 THR A N 1
ATOM 4629 C CA . THR A 1 622 ? -10.064 -21.267 -54.759 1.00 23.80 622 THR A CA 1
ATOM 4630 C C . THR A 1 622 ? -9.451 -22.552 -54.200 1.00 23.80 622 THR A C 1
ATOM 4632 O O . THR A 1 622 ? -9.539 -23.588 -54.857 1.00 23.80 622 THR A O 1
ATOM 4635 N N . THR A 1 623 ? -9.000 -22.532 -52.942 1.00 19.98 623 THR A N 1
ATOM 4636 C CA . THR A 1 623 ? -9.052 -23.718 -52.066 1.00 19.98 623 THR A CA 1
ATOM 4637 C C . THR A 1 623 ? -9.138 -23.295 -50.602 1.00 19.98 623 THR A C 1
ATOM 4639 O O . THR A 1 623 ? -8.437 -22.394 -50.162 1.00 19.98 623 THR A O 1
ATOM 4642 N N . SER A 1 624 ? -10.056 -23.936 -49.889 1.00 28.11 624 SER A N 1
ATOM 4643 C CA . SER A 1 624 ? -10.451 -23.721 -48.499 1.00 28.11 624 SER A CA 1
ATOM 4644 C C . SER A 1 624 ? -9.298 -23.823 -47.498 1.00 28.11 624 SER A C 1
ATOM 4646 O O . SER A 1 624 ? -8.687 -24.885 -47.380 1.00 28.11 624 SER A O 1
ATOM 4648 N N . THR A 1 625 ? -9.107 -22.779 -46.696 1.00 21.19 625 THR A N 1
ATOM 4649 C CA . THR A 1 625 ? -8.366 -22.829 -45.429 1.00 21.19 625 THR A CA 1
ATOM 4650 C C . THR A 1 625 ? -9.048 -21.908 -44.430 1.00 21.19 625 THR A C 1
ATOM 4652 O O . THR A 1 625 ? -9.357 -20.765 -44.749 1.00 21.19 625 THR A O 1
ATOM 4655 N N . SER A 1 626 ? -9.312 -22.449 -43.244 1.00 26.86 626 SER A N 1
ATOM 4656 C CA . SER A 1 626 ? -9.812 -21.753 -42.062 1.00 26.86 626 SER A CA 1
ATOM 4657 C C . SER A 1 626 ? -8.963 -20.519 -41.762 1.00 26.86 626 SER A C 1
ATOM 4659 O O . SER A 1 626 ? -7.792 -20.651 -41.406 1.00 26.86 626 SER A O 1
ATOM 4661 N N . THR A 1 627 ? -9.543 -19.334 -41.910 1.00 22.42 627 THR A N 1
ATOM 4662 C CA . THR A 1 627 ? -8.944 -18.084 -41.453 1.00 22.42 627 THR A CA 1
ATOM 4663 C C . THR A 1 627 ? -9.226 -17.927 -39.966 1.00 22.42 627 THR A C 1
ATOM 4665 O O . THR A 1 627 ? -10.350 -17.653 -39.556 1.00 22.42 627 THR A O 1
ATOM 4668 N N . THR A 1 628 ? -8.189 -18.113 -39.159 1.00 24.64 628 THR A N 1
ATOM 4669 C CA . THR A 1 628 ? -8.040 -17.422 -37.882 1.00 24.64 628 THR A CA 1
ATOM 4670 C C . THR A 1 628 ? -7.915 -15.938 -38.221 1.00 24.64 628 THR A C 1
ATOM 4672 O O . THR A 1 628 ? -6.976 -15.547 -38.917 1.00 24.64 628 THR A O 1
ATOM 4675 N N . THR A 1 629 ? -8.887 -15.120 -37.829 1.00 23.62 629 THR A N 1
ATOM 4676 C CA . THR A 1 629 ? -8.798 -13.667 -37.982 1.00 23.62 629 THR A CA 1
ATOM 4677 C C . THR A 1 629 ? -7.772 -13.164 -36.974 1.00 23.62 629 THR A C 1
ATOM 4679 O O . THR A 1 629 ? -8.036 -13.134 -35.777 1.00 23.62 629 THR A O 1
ATOM 4682 N N . THR A 1 630 ? -6.572 -12.827 -37.440 1.00 24.95 630 THR A N 1
ATOM 4683 C CA . THR A 1 630 ? -5.636 -12.009 -36.670 1.00 24.95 630 THR A CA 1
ATOM 4684 C C . THR A 1 630 ? -6.158 -10.577 -36.730 1.00 24.95 630 THR A C 1
ATOM 4686 O O . THR A 1 630 ? -5.987 -9.903 -37.747 1.00 24.95 630 THR A O 1
ATOM 4689 N N . THR A 1 631 ? -6.849 -10.125 -35.685 1.00 29.17 631 THR A N 1
ATOM 4690 C CA . THR A 1 631 ? -7.225 -8.716 -35.531 1.00 29.17 631 THR A CA 1
ATOM 4691 C C . THR A 1 631 ? -5.929 -7.925 -35.380 1.00 29.17 631 THR A C 1
ATOM 4693 O O . THR A 1 631 ? -5.199 -8.092 -34.407 1.00 29.17 631 THR A O 1
ATOM 4696 N N . THR A 1 632 ? -5.568 -7.157 -36.407 1.00 32.03 632 THR A N 1
ATOM 4697 C CA . THR A 1 632 ? -4.425 -6.242 -36.339 1.00 32.03 632 THR A CA 1
ATOM 4698 C C . THR A 1 632 ? -4.928 -4.984 -35.646 1.00 32.03 632 THR A C 1
ATOM 4700 O O . THR A 1 632 ? -5.752 -4.280 -36.218 1.00 32.03 632 THR A O 1
ATOM 4703 N N . THR A 1 633 ? -4.485 -4.736 -34.417 1.00 45.09 633 THR A N 1
ATOM 4704 C CA . THR A 1 633 ? -4.824 -3.531 -33.653 1.00 45.09 633 THR A CA 1
ATOM 4705 C C . THR A 1 633 ? -4.277 -2.296 -34.377 1.00 45.09 633 THR A C 1
ATOM 4707 O O . THR A 1 633 ? -3.077 -2.223 -34.656 1.00 45.09 633 THR A O 1
ATOM 4710 N N . LEU A 1 634 ? -5.145 -1.345 -34.733 1.00 52.75 634 LEU A N 1
ATOM 4711 C CA . LEU A 1 634 ? -4.776 -0.101 -35.418 1.00 52.75 634 LEU A CA 1
ATOM 4712 C C . LEU A 1 634 ? -4.403 0.963 -34.377 1.00 52.75 634 LEU A C 1
ATOM 4714 O O . LEU A 1 634 ? -5.268 1.542 -33.725 1.00 52.75 634 LEU A O 1
ATOM 4718 N N . ALA A 1 635 ? -3.103 1.220 -34.218 1.00 59.78 635 ALA A N 1
ATOM 4719 C CA . ALA A 1 635 ? -2.630 2.435 -33.563 1.00 59.78 635 ALA A CA 1
ATOM 4720 C C . ALA A 1 635 ? -2.719 3.586 -34.572 1.00 59.78 635 ALA A C 1
ATOM 4722 O O . ALA A 1 635 ? -2.075 3.529 -35.623 1.00 59.78 635 ALA A O 1
ATOM 4723 N N . LEU A 1 636 ? -3.536 4.594 -34.274 1.00 63.66 636 LEU A N 1
ATOM 4724 C CA . LEU A 1 636 ? -3.762 5.727 -35.165 1.00 63.66 636 LEU A CA 1
ATOM 4725 C C . LEU A 1 636 ? -2.771 6.849 -34.857 1.00 63.66 636 LEU A C 1
ATOM 4727 O O . LEU A 1 636 ? -2.642 7.274 -33.711 1.00 63.66 636 LEU A O 1
ATOM 4731 N N . GLU A 1 637 ? -2.073 7.324 -35.888 1.00 59.22 637 GLU A N 1
ATOM 4732 C CA . GLU A 1 637 ? -1.286 8.555 -35.806 1.00 59.22 637 GLU A CA 1
ATOM 4733 C C . GLU A 1 637 ? -2.225 9.768 -35.840 1.00 59.22 637 GLU A C 1
ATOM 4735 O O . GLU A 1 637 ? -3.253 9.756 -36.524 1.00 59.22 637 GLU A O 1
ATOM 4740 N N . ASP A 1 638 ? -1.846 10.829 -35.130 1.00 67.81 638 ASP A N 1
ATOM 4741 C CA . ASP A 1 638 ? -2.569 12.095 -35.007 1.00 67.81 638 ASP A CA 1
ATOM 4742 C C . ASP A 1 638 ? -2.724 12.842 -36.356 1.00 67.81 638 ASP A C 1
ATOM 4744 O O . ASP A 1 638 ? -2.019 13.803 -36.692 1.00 67.81 638 ASP A O 1
ATOM 4748 N N . THR A 1 639 ? -3.667 12.361 -37.166 1.00 76.81 639 THR A N 1
ATOM 4749 C CA . THR A 1 639 ? -3.871 12.765 -38.559 1.00 76.81 639 THR A CA 1
ATOM 4750 C C . THR A 1 639 ? -4.988 13.806 -38.652 1.00 76.81 639 THR A C 1
ATOM 4752 O O . THR A 1 639 ? -6.109 13.529 -38.233 1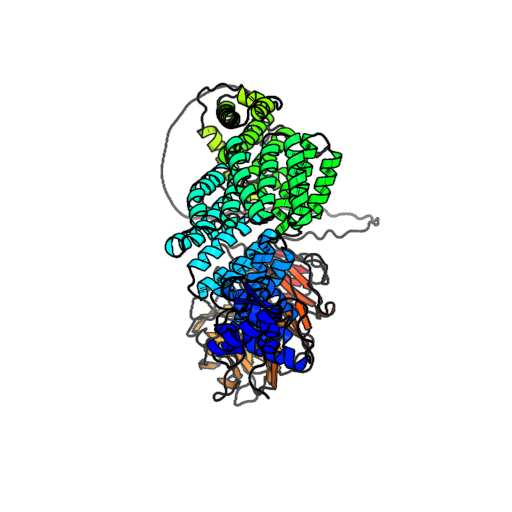.00 76.81 639 THR A O 1
ATOM 4755 N N . PRO A 1 640 ? -4.743 15.012 -39.196 1.00 79.31 640 PRO A N 1
ATOM 4756 C CA . PRO A 1 640 ? -5.804 15.986 -39.431 1.00 79.31 640 PRO A CA 1
ATOM 4757 C C . PRO A 1 640 ? -6.780 15.515 -40.519 1.00 79.31 640 PRO A C 1
ATOM 4759 O O . PRO A 1 640 ? -6.368 15.227 -41.643 1.00 79.31 640 PRO A O 1
ATOM 4762 N N . LEU A 1 641 ? -8.070 15.503 -40.196 1.00 82.38 641 LEU A N 1
ATOM 4763 C CA . LEU A 1 641 ? -9.179 15.230 -41.105 1.00 82.38 641 LEU A CA 1
ATOM 4764 C C . LEU A 1 641 ? -9.842 16.542 -41.570 1.00 82.38 641 LEU A C 1
ATOM 4766 O O . LEU A 1 641 ? -9.677 17.587 -40.933 1.00 82.38 641 LEU A O 1
ATOM 4770 N N . PRO A 1 642 ? -10.596 16.528 -42.685 1.00 79.38 642 PRO A N 1
ATOM 4771 C CA . PRO A 1 642 ? -11.411 17.668 -43.091 1.00 79.38 642 PRO A CA 1
ATOM 4772 C C . PRO A 1 642 ? -12.413 18.060 -42.001 1.00 79.38 642 PRO A C 1
ATOM 4774 O O . PRO A 1 642 ? -12.894 17.211 -41.255 1.00 79.38 642 PRO A O 1
ATOM 4777 N N . THR A 1 643 ? -12.771 19.344 -41.944 1.00 76.88 643 THR A N 1
ATOM 4778 C CA . THR A 1 643 ? -13.790 19.831 -41.007 1.00 76.88 643 THR A CA 1
ATOM 4779 C C . THR A 1 643 ? -15.107 19.068 -41.209 1.00 76.88 643 THR A C 1
ATOM 4781 O O . THR A 1 643 ? -15.626 19.067 -42.330 1.00 76.88 643 THR A O 1
ATOM 4784 N N . PRO A 1 644 ? -15.655 18.438 -40.160 1.00 74.94 644 PRO A N 1
ATOM 4785 C CA . PRO A 1 644 ? -16.844 17.607 -40.268 1.00 74.94 644 PRO A CA 1
ATOM 4786 C C . PRO A 1 644 ? -18.128 18.444 -40.303 1.00 74.94 644 PRO A C 1
ATOM 4788 O O . PRO A 1 644 ? -18.184 19.571 -39.803 1.00 74.94 644 PRO A O 1
ATOM 4791 N N . GLU A 1 645 ? -19.200 17.850 -40.826 1.00 71.88 645 GLU A N 1
ATOM 4792 C CA . GLU A 1 645 ? -20.570 18.298 -40.563 1.00 71.88 645 GLU A CA 1
ATOM 4793 C C . GLU A 1 645 ? -21.180 17.421 -39.459 1.00 71.88 645 GLU A C 1
ATOM 4795 O O . GLU A 1 645 ? -21.984 16.535 -39.735 1.00 71.88 645 GLU A O 1
ATOM 4800 N N . LEU A 1 646 ? -20.813 17.667 -38.195 1.00 70.00 646 LEU A N 1
ATOM 4801 C CA . LEU A 1 646 ? -21.350 16.906 -37.051 1.00 70.00 646 LEU A CA 1
ATOM 4802 C C . LEU A 1 646 ? -22.838 17.218 -36.775 1.00 70.00 646 LEU A C 1
ATOM 4804 O O . LEU A 1 646 ? -23.510 16.460 -36.083 1.00 70.00 646 LEU A O 1
ATOM 4808 N N . GLY A 1 647 ? -23.380 18.269 -37.410 1.00 52.97 647 GLY A N 1
ATOM 4809 C CA . GLY A 1 647 ? -24.819 18.540 -37.529 1.00 52.97 647 GLY A CA 1
ATOM 4810 C C . GLY A 1 647 ? -25.517 19.018 -36.244 1.00 52.97 647 GLY A C 1
ATOM 4811 O O . GLY A 1 647 ? -25.023 18.857 -35.140 1.00 52.97 647 GLY A O 1
ATOM 4812 N N . LEU A 1 648 ? -26.689 19.650 -36.400 1.00 53.69 648 LEU A N 1
ATOM 4813 C CA . LEU A 1 648 ? -27.561 20.120 -35.308 1.00 53.69 648 LEU A CA 1
ATOM 4814 C C . LEU A 1 648 ? -28.465 18.973 -34.830 1.00 53.69 648 LEU A C 1
ATOM 4816 O O . LEU A 1 648 ? -29.566 18.826 -35.362 1.00 53.69 648 LEU A O 1
ATOM 4820 N N . PHE A 1 649 ? -28.036 18.163 -33.859 1.00 52.19 649 PHE A N 1
ATOM 4821 C CA . PHE A 1 649 ? -28.847 17.032 -33.387 1.00 52.19 649 PHE A CA 1
ATOM 4822 C C . PHE A 1 649 ? -28.639 16.710 -31.905 1.00 52.19 649 PHE A C 1
ATOM 4824 O O . PHE A 1 649 ? -27.507 16.631 -31.445 1.00 52.19 649 PHE A O 1
ATOM 4831 N N . GLY A 1 650 ? -29.754 16.446 -31.212 1.00 58.88 650 GLY A N 1
ATOM 4832 C CA . GLY A 1 650 ? -29.803 15.865 -29.866 1.00 58.88 650 GLY A CA 1
ATOM 4833 C C . GLY A 1 650 ? -29.248 16.735 -28.735 1.00 58.88 650 GLY A C 1
ATOM 4834 O O . GLY A 1 650 ? -28.584 17.749 -28.951 1.00 58.88 650 GLY A O 1
ATOM 4835 N N . THR A 1 651 ? -29.553 16.325 -27.509 1.00 64.50 651 THR A N 1
ATOM 4836 C CA . THR A 1 651 ? -28.723 16.634 -26.345 1.00 64.50 651 THR A CA 1
ATOM 4837 C C . THR A 1 651 ? -27.975 15.343 -26.029 1.00 64.50 651 THR A C 1
ATOM 4839 O O . THR A 1 651 ? -28.620 14.308 -25.881 1.00 64.50 651 THR A O 1
ATOM 4842 N N . TYR A 1 652 ? -26.647 15.387 -25.968 1.00 69.00 652 TYR A N 1
ATOM 4843 C CA . TYR A 1 652 ? -25.844 14.269 -25.476 1.00 69.00 652 TYR A CA 1
ATOM 4844 C C . TYR A 1 652 ? -25.494 14.582 -24.029 1.00 69.00 652 TYR A C 1
ATOM 4846 O O . TYR A 1 652 ? -24.614 15.400 -23.756 1.00 69.00 652 TYR A O 1
ATOM 4854 N N . GLU A 1 653 ? -26.281 14.008 -23.125 1.00 66.25 653 GLU A N 1
ATOM 4855 C CA . GLU A 1 653 ? -26.145 14.217 -21.688 1.00 66.25 653 GLU A CA 1
ATOM 4856 C C . GLU A 1 653 ? -24.958 13.432 -21.124 1.00 66.25 653 GLU A C 1
ATOM 4858 O O . GLU A 1 653 ? -24.510 12.425 -21.682 1.00 66.25 653 GLU A O 1
ATOM 4863 N N . PHE A 1 654 ? -24.455 13.905 -19.988 1.00 67.88 654 PHE A N 1
ATOM 4864 C CA . PHE A 1 654 ? -23.366 13.270 -19.266 1.00 67.88 654 PHE A CA 1
ATOM 4865 C C . PHE A 1 654 ? -23.715 11.820 -18.874 1.00 67.88 654 PHE A C 1
ATOM 4867 O O . PHE A 1 654 ? -24.828 11.539 -18.437 1.00 67.88 654 PHE A O 1
ATOM 4874 N N . ARG A 1 655 ? -22.766 10.891 -19.075 1.00 74.81 655 ARG A N 1
ATOM 4875 C CA . ARG A 1 655 ? -22.793 9.472 -18.643 1.00 74.81 655 ARG A CA 1
ATOM 4876 C C . ARG A 1 655 ? -24.137 8.746 -18.808 1.00 74.81 655 ARG A C 1
ATOM 4878 O O . ARG A 1 655 ? -24.536 7.999 -17.925 1.00 74.81 655 ARG A O 1
ATOM 4885 N N . GLY A 1 656 ? -24.821 8.906 -19.939 1.00 68.06 656 GLY A N 1
ATOM 4886 C CA . GLY A 1 656 ? -26.074 8.183 -20.207 1.00 68.06 656 GLY A CA 1
ATOM 4887 C C . GLY A 1 656 ? -27.323 8.798 -19.576 1.00 68.06 656 GLY A C 1
ATOM 4888 O O . GLY A 1 656 ? -28.318 8.105 -19.358 1.00 68.06 656 GLY A O 1
ATOM 4889 N N . GLY A 1 657 ? -27.272 10.103 -19.306 1.00 78.62 657 GLY A N 1
ATOM 4890 C CA . GLY A 1 657 ? -28.395 10.905 -18.836 1.00 78.62 657 GLY A CA 1
ATOM 4891 C C . GLY A 1 657 ? -28.643 10.758 -17.341 1.00 78.62 657 GLY A C 1
ATOM 4892 O O . GLY A 1 657 ? -27.742 10.417 -16.578 1.00 78.62 657 GLY A O 1
ATOM 4893 N N . GLY A 1 658 ? -29.886 10.995 -16.915 1.00 83.94 658 GLY A N 1
ATOM 4894 C CA . GLY A 1 658 ? -30.251 11.036 -15.495 1.00 83.94 658 GLY A CA 1
ATOM 4895 C C . GLY A 1 658 ? -29.803 9.824 -14.663 1.00 83.94 658 GLY A C 1
ATOM 4896 O O . GLY A 1 658 ? -29.469 9.991 -13.499 1.00 83.94 658 GLY A O 1
ATOM 4897 N N . GLY A 1 659 ? -29.735 8.618 -15.237 1.00 87.81 659 GLY A N 1
ATOM 4898 C CA . GLY A 1 659 ? -29.324 7.405 -14.515 1.00 87.81 659 GLY A CA 1
ATOM 4899 C C . GLY A 1 659 ? -27.813 7.245 -14.294 1.00 87.81 659 GLY A C 1
ATOM 4900 O O . GLY A 1 659 ? -27.421 6.335 -13.564 1.00 87.81 659 GLY A O 1
ATOM 4901 N N . LEU A 1 660 ? -26.975 8.088 -14.915 1.00 88.88 660 LEU A N 1
ATOM 4902 C CA . LEU A 1 660 ? -25.505 8.048 -14.842 1.00 88.88 660 LEU A CA 1
ATOM 4903 C C . LEU A 1 660 ? -24.888 6.682 -15.217 1.00 88.88 660 LEU A C 1
ATOM 4905 O O . LEU A 1 660 ? -23.824 6.307 -14.723 1.00 88.88 660 LEU A O 1
ATOM 4909 N N . THR A 1 661 ? -25.549 5.927 -16.101 1.00 90.25 661 THR A N 1
ATOM 4910 C CA . THR A 1 661 ? -25.180 4.555 -16.503 1.00 90.25 661 THR A CA 1
ATOM 4911 C C . THR A 1 661 ? -23.808 4.443 -17.164 1.00 90.25 661 THR A C 1
ATOM 4913 O O . THR A 1 661 ? -23.253 3.353 -17.252 1.00 90.25 661 THR A O 1
ATOM 4916 N N . GLY A 1 662 ? -23.253 5.545 -17.662 1.00 87.69 662 GLY A N 1
ATOM 4917 C CA . GLY A 1 662 ? -22.067 5.549 -18.510 1.00 87.69 662 GLY A CA 1
ATOM 4918 C C . GLY A 1 662 ? -22.333 5.042 -19.930 1.00 87.69 662 GLY A C 1
ATOM 4919 O O . GLY A 1 662 ? -21.379 4.909 -20.685 1.00 87.69 662 GLY A O 1
ATOM 4920 N N . VAL A 1 663 ? -23.586 4.771 -20.316 1.00 87.62 663 VAL A N 1
ATOM 4921 C CA . VAL A 1 663 ? -23.954 4.289 -21.659 1.00 87.62 663 VAL A CA 1
ATOM 4922 C C . VAL A 1 663 ? -24.418 5.456 -22.533 1.00 87.62 663 VAL A C 1
ATOM 4924 O O . VAL A 1 663 ? -25.375 6.137 -22.187 1.00 87.62 663 VAL A O 1
ATOM 4927 N N . SER A 1 664 ? -23.771 5.690 -23.674 1.00 83.69 664 SER A N 1
ATOM 4928 C CA . SER A 1 664 ? -24.132 6.728 -24.646 1.00 83.69 664 SER A CA 1
ATOM 4929 C C . SER A 1 664 ? -24.777 6.130 -25.900 1.00 83.69 664 SER A C 1
ATOM 4931 O O . SER A 1 664 ? -24.351 5.094 -26.408 1.00 83.69 664 SER A O 1
ATOM 4933 N N . GLU A 1 665 ? -25.791 6.817 -26.436 1.00 71.00 665 GLU A N 1
ATOM 4934 C CA . GLU A 1 665 ? -26.506 6.433 -27.666 1.00 71.00 665 GLU A CA 1
ATOM 4935 C C . GLU A 1 665 ? -25.783 6.874 -28.961 1.00 71.00 665 GLU A C 1
ATOM 4937 O O . GLU A 1 665 ? -26.275 6.642 -30.068 1.00 71.00 665 GLU A O 1
ATOM 4942 N N . GLY A 1 666 ? -24.628 7.541 -28.849 1.00 67.12 666 GLY A N 1
ATOM 4943 C CA . GLY A 1 666 ? -23.838 7.999 -29.994 1.00 67.12 666 GLY A CA 1
ATOM 4944 C C . GLY A 1 666 ? -23.122 6.860 -30.733 1.00 67.12 666 GLY A C 1
ATOM 4945 O O . GLY A 1 666 ? -22.593 5.943 -30.114 1.00 67.12 666 GLY A O 1
ATOM 4946 N N . GLY A 1 667 ? -23.068 6.941 -32.067 1.00 74.19 667 GLY A N 1
ATOM 4947 C CA . GLY A 1 667 ? -22.265 6.024 -32.886 1.00 74.19 667 GLY A CA 1
ATOM 4948 C C . GLY A 1 667 ? -20.778 6.351 -32.770 1.00 74.19 667 GLY A C 1
ATOM 4949 O O . GLY A 1 667 ? -20.381 7.486 -33.065 1.00 74.19 667 GLY A O 1
ATOM 4950 N N . VAL A 1 668 ? -19.974 5.374 -32.347 1.00 77.62 668 VAL A N 1
ATOM 4951 C CA . VAL A 1 668 ? -18.523 5.534 -32.209 1.00 77.62 668 VAL A CA 1
ATOM 4952 C C . VAL A 1 668 ? -17.892 5.381 -33.597 1.00 77.62 668 VAL A C 1
ATOM 4954 O O . VAL A 1 668 ? -18.100 4.358 -34.246 1.00 77.62 668 VAL A O 1
ATOM 4957 N N . PRO A 1 669 ? -17.134 6.372 -34.100 1.00 76.19 669 PRO A N 1
ATOM 4958 C CA . PRO A 1 669 ? -16.497 6.254 -35.408 1.00 76.19 669 PRO A CA 1
ATOM 4959 C C . PRO A 1 669 ? -15.426 5.156 -35.414 1.00 76.19 669 PRO A C 1
ATOM 4961 O O . PRO A 1 669 ? -14.735 4.957 -34.415 1.00 76.19 669 PRO A O 1
ATOM 4964 N N . GLU A 1 670 ? -15.199 4.534 -36.576 1.00 78.81 670 GLU A N 1
ATOM 4965 C CA . GLU A 1 670 ? -13.892 3.942 -36.883 1.00 78.81 670 GLU A CA 1
ATOM 4966 C C . GLU A 1 670 ? -12.913 5.103 -37.104 1.00 78.81 670 GLU A C 1
ATOM 4968 O O . GLU A 1 670 ? -13.037 5.820 -38.107 1.00 78.81 670 GLU A O 1
ATOM 4973 N N . PRO A 1 671 ? -11.995 5.384 -36.164 1.00 77.06 671 PRO A N 1
ATOM 4974 C CA . PRO A 1 671 ? -11.276 6.636 -36.214 1.00 77.06 671 PRO A CA 1
ATOM 4975 C C . PRO A 1 671 ? -10.182 6.582 -37.282 1.00 77.06 671 PRO A C 1
ATOM 4977 O O . PRO A 1 671 ? -9.426 5.621 -37.378 1.00 77.06 671 PRO A O 1
ATOM 4980 N N . ALA A 1 672 ? -10.095 7.639 -38.084 1.00 77.44 672 ALA A N 1
ATOM 4981 C CA . ALA A 1 672 ? -9.059 7.848 -39.096 1.00 77.44 672 ALA A CA 1
ATOM 4982 C C . ALA A 1 672 ? -8.110 9.003 -38.721 1.00 77.44 672 ALA A C 1
ATOM 4984 O O . ALA A 1 672 ? -7.080 9.203 -39.365 1.00 77.44 672 ALA A O 1
ATOM 4985 N N . GLY A 1 673 ? -8.454 9.778 -37.687 1.00 83.94 673 GLY A N 1
ATOM 4986 C CA . GLY A 1 673 ? -7.694 10.938 -37.242 1.00 83.94 673 GLY A CA 1
ATOM 4987 C C . GLY A 1 673 ? -8.520 11.890 -36.376 1.00 83.94 673 GLY A C 1
ATOM 4988 O O . GLY A 1 673 ? -9.550 11.518 -35.819 1.00 83.94 673 GLY A O 1
ATOM 4989 N N . ARG A 1 674 ? -8.076 13.144 -36.277 1.00 87.69 674 ARG A N 1
ATOM 4990 C CA . ARG A 1 674 ? -8.776 14.232 -35.580 1.00 87.69 674 ARG A CA 1
ATOM 4991 C C . ARG A 1 674 ? -9.453 15.179 -36.562 1.00 87.69 674 ARG A C 1
ATOM 4993 O O . ARG A 1 674 ? -8.843 15.616 -37.533 1.00 87.69 674 ARG A O 1
ATOM 5000 N N . TYR A 1 675 ? -10.677 15.587 -36.265 1.00 85.94 675 TYR A N 1
ATOM 5001 C CA . TYR A 1 675 ? -11.337 16.686 -36.964 1.00 85.94 675 TYR A CA 1
ATOM 5002 C C . TYR A 1 675 ? -10.740 18.044 -36.584 1.00 85.94 675 TYR A C 1
ATOM 5004 O O . TYR A 1 675 ? -10.503 18.887 -37.448 1.00 85.94 675 TYR A O 1
ATOM 5012 N N . TRP A 1 676 ? -10.482 18.263 -35.293 1.00 87.31 676 TRP A N 1
ATOM 5013 C CA . TRP A 1 676 ? -9.885 19.497 -34.783 1.00 87.31 676 TRP A CA 1
ATOM 5014 C C . TRP A 1 676 ? -9.306 19.306 -33.374 1.00 87.31 676 TRP A C 1
ATOM 5016 O O . TRP A 1 676 ? -9.699 18.402 -32.638 1.00 87.31 676 TRP A O 1
ATOM 5026 N N . VAL A 1 677 ? -8.370 20.188 -33.010 1.00 88.06 677 VAL A N 1
ATOM 5027 C CA . VAL A 1 677 ? -7.820 20.366 -31.656 1.00 88.06 677 VAL A CA 1
ATOM 5028 C C . VAL A 1 677 ? -7.833 21.855 -31.359 1.00 88.06 677 VAL A C 1
ATOM 5030 O O . VAL A 1 677 ? -7.369 22.645 -32.185 1.00 88.06 677 VAL A O 1
ATOM 5033 N N . GLN A 1 678 ? -8.372 22.248 -30.210 1.00 86.62 678 GLN A N 1
ATOM 5034 C CA . GLN A 1 678 ? -8.498 23.654 -29.828 1.00 86.62 678 GLN A CA 1
ATOM 5035 C C . GLN A 1 678 ? -8.156 23.863 -28.356 1.00 86.62 678 GLN A C 1
ATOM 5037 O O . GLN A 1 678 ? -8.257 22.948 -27.542 1.00 86.62 678 GLN A O 1
ATOM 5042 N N . LYS A 1 679 ? -7.747 25.090 -28.024 1.00 87.06 679 LYS A N 1
ATOM 5043 C CA . LYS A 1 679 ? -7.467 25.538 -26.656 1.00 87.06 679 LYS A CA 1
ATOM 5044 C C . LYS A 1 679 ? -8.195 26.863 -26.409 1.00 87.06 679 LYS A C 1
ATOM 5046 O O . LYS A 1 679 ? -7.615 27.923 -26.648 1.00 87.06 679 LYS A O 1
ATOM 5051 N N . PRO A 1 680 ? -9.474 26.819 -25.999 1.00 75.94 680 PRO A N 1
ATOM 5052 C CA . PRO A 1 680 ? -10.307 28.016 -25.884 1.00 75.94 680 PRO A CA 1
ATOM 5053 C C . PRO A 1 680 ? -9.900 28.965 -24.737 1.00 75.94 680 PRO A C 1
ATOM 5055 O O . PRO A 1 680 ? -10.314 30.120 -24.738 1.00 75.94 680 PRO A O 1
ATOM 5058 N N . GLY A 1 681 ? -9.014 28.524 -23.835 1.00 68.94 681 GLY A N 1
ATOM 5059 C CA . GLY A 1 681 ? -8.538 29.279 -22.671 1.00 68.94 681 GLY A CA 1
ATOM 5060 C C . GLY A 1 681 ? -9.118 28.703 -21.378 1.00 68.94 681 GLY A C 1
ATOM 5061 O O . GLY A 1 681 ? -10.265 28.286 -21.357 1.00 68.94 681 GLY A O 1
ATOM 5062 N N . GLY A 1 682 ? -8.320 28.637 -20.311 1.00 70.56 682 GLY A N 1
ATOM 5063 C CA . GLY A 1 682 ? -8.703 27.953 -19.069 1.00 70.56 682 GLY A CA 1
ATOM 5064 C C . GLY A 1 682 ? -8.384 26.453 -19.060 1.00 70.56 682 GLY A C 1
ATOM 5065 O O . GLY A 1 682 ? -7.841 25.911 -20.025 1.00 70.56 682 GLY A O 1
ATOM 5066 N N . PHE A 1 683 ? -8.673 25.809 -17.932 1.00 78.44 683 PHE A N 1
ATOM 5067 C CA . PHE A 1 683 ? -8.490 24.376 -17.712 1.00 78.44 683 PHE A CA 1
ATOM 5068 C C . PHE A 1 683 ? -9.847 23.712 -17.480 1.00 78.44 683 PHE A C 1
ATOM 5070 O O . PHE A 1 683 ? -10.731 24.305 -16.863 1.00 78.44 683 PHE A O 1
ATOM 5077 N N . PHE A 1 684 ? -10.007 22.483 -17.967 1.00 76.69 684 PHE A N 1
ATOM 5078 C CA . PHE A 1 684 ? -11.279 21.764 -17.942 1.00 76.69 684 PHE A CA 1
ATOM 5079 C C . PHE A 1 684 ? -11.112 20.514 -17.089 1.00 76.69 684 PHE A C 1
ATOM 5081 O O . PHE A 1 684 ? -10.448 19.572 -17.505 1.00 76.69 684 PHE A O 1
ATOM 5088 N N . ARG A 1 685 ? -11.672 20.543 -15.877 1.00 67.56 685 ARG A N 1
ATOM 5089 C CA . ARG A 1 685 ? -11.793 19.354 -15.016 1.00 67.56 685 ARG A CA 1
ATOM 5090 C C . ARG A 1 685 ? -13.165 18.690 -15.159 1.00 67.56 685 ARG A C 1
ATOM 5092 O O . ARG A 1 685 ? -13.307 17.513 -14.875 1.00 67.56 685 ARG A O 1
ATOM 5099 N N . ALA A 1 686 ? -14.151 19.471 -15.589 1.00 66.12 686 ALA A N 1
ATOM 5100 C CA . ALA A 1 686 ? -15.517 19.047 -15.809 1.00 66.12 686 ALA A CA 1
ATOM 5101 C C . ALA A 1 686 ? -15.710 18.437 -17.202 1.00 66.12 686 ALA A C 1
ATOM 5103 O O . ALA A 1 686 ? -15.046 18.827 -18.169 1.00 66.12 686 ALA A O 1
ATOM 5104 N N . ASP A 1 687 ? -16.679 17.534 -17.301 1.00 77.50 687 ASP A N 1
ATOM 5105 C CA . ASP A 1 687 ? -17.030 16.868 -18.546 1.00 77.50 687 ASP A CA 1
ATOM 5106 C C . ASP A 1 687 ? -17.725 17.797 -19.539 1.00 77.50 687 ASP A C 1
ATOM 5108 O O . ASP A 1 687 ? -18.441 18.741 -19.187 1.00 77.50 687 ASP A O 1
ATOM 5112 N N . ALA A 1 688 ? -17.501 17.512 -20.817 1.00 81.75 688 ALA A N 1
ATOM 5113 C CA . ALA A 1 688 ? -18.051 18.279 -21.916 1.00 81.75 688 ALA A CA 1
ATOM 5114 C C . ALA A 1 688 ? -19.476 17.811 -22.242 1.00 81.75 688 ALA A C 1
ATOM 5116 O O . ALA A 1 688 ? -19.715 16.611 -22.369 1.00 81.75 688 ALA A O 1
ATOM 5117 N N . VAL A 1 689 ? -20.409 18.746 -22.447 1.00 85.75 689 VAL A N 1
ATOM 5118 C CA . VAL A 1 689 ? -21.802 18.420 -22.809 1.00 85.75 689 VAL A CA 1
ATOM 5119 C C . VAL A 1 689 ? -22.177 19.058 -24.137 1.00 85.75 689 VAL A C 1
ATOM 5121 O O . VAL A 1 689 ? -21.975 20.253 -24.342 1.00 85.75 689 VAL A O 1
ATOM 5124 N N . ALA A 1 690 ? -22.728 18.267 -25.061 1.00 82.56 690 ALA A N 1
ATOM 5125 C CA . ALA A 1 690 ? -23.134 18.745 -26.380 1.00 82.56 690 ALA A CA 1
ATOM 5126 C C . ALA A 1 690 ? -24.651 18.951 -26.461 1.00 82.56 690 ALA A C 1
ATOM 5128 O O . ALA A 1 690 ? -25.435 18.036 -26.198 1.00 82.56 690 ALA A O 1
ATOM 5129 N N . ALA A 1 691 ? -25.066 20.139 -26.903 1.00 80.38 691 ALA A N 1
ATOM 5130 C CA . ALA A 1 691 ? -26.458 20.435 -27.212 1.00 80.38 691 ALA A CA 1
ATOM 5131 C C . ALA A 1 691 ? -26.580 21.289 -28.478 1.00 80.38 691 ALA A C 1
ATOM 5133 O O . ALA A 1 691 ? -26.047 22.398 -28.587 1.00 80.38 691 ALA A O 1
ATOM 5134 N N . GLY A 1 692 ? -27.325 20.774 -29.457 1.00 77.06 692 GLY A N 1
ATOM 5135 C CA . GLY A 1 692 ? -27.497 21.449 -30.739 1.00 77.06 692 GLY A CA 1
ATOM 5136 C C . GLY A 1 692 ? -26.173 21.572 -31.498 1.00 77.06 692 GLY A C 1
ATOM 5137 O O . GLY A 1 692 ? -25.656 20.580 -31.992 1.00 77.06 692 GLY A O 1
ATOM 5138 N N . ARG A 1 693 ? -25.660 22.799 -31.656 1.00 79.62 693 ARG A N 1
ATOM 5139 C CA . ARG A 1 693 ? -24.396 23.090 -32.367 1.00 79.62 693 ARG A CA 1
ATOM 5140 C C . ARG A 1 693 ? -23.219 23.318 -31.411 1.00 79.62 693 ARG A C 1
ATOM 5142 O O . ARG A 1 693 ? -22.082 23.425 -31.872 1.00 79.62 693 ARG A O 1
ATOM 5149 N N . PHE A 1 694 ? -23.483 23.409 -30.111 1.00 85.81 694 PHE A N 1
ATOM 5150 C CA . PHE A 1 694 ? -22.496 23.847 -29.137 1.00 85.81 694 PHE A CA 1
ATOM 5151 C C . PHE A 1 694 ? -22.120 22.740 -28.165 1.00 85.81 694 PHE A C 1
ATOM 5153 O O . PHE A 1 694 ? -22.952 21.937 -27.745 1.00 85.81 694 PHE A O 1
ATOM 5160 N N . LEU A 1 695 ? -20.845 22.748 -27.808 1.00 87.81 695 LEU A N 1
ATOM 5161 C CA . LEU A 1 695 ? -20.291 22.077 -26.656 1.00 87.81 695 LEU A CA 1
ATOM 5162 C C . LEU A 1 695 ? -20.186 23.093 -25.517 1.00 87.81 695 LEU A C 1
ATOM 5164 O O . LEU A 1 695 ? -19.633 24.176 -25.706 1.00 87.81 695 LEU A O 1
ATOM 5168 N N . TYR A 1 696 ? -20.717 22.734 -24.357 1.00 88.44 696 TYR A N 1
ATOM 5169 C CA . TYR A 1 696 ? -20.660 23.508 -23.126 1.00 88.44 696 TYR A CA 1
ATOM 5170 C C . TYR A 1 696 ? -19.536 22.959 -22.251 1.00 88.44 696 TYR A C 1
ATOM 5172 O O . TYR A 1 696 ? -19.477 21.754 -21.995 1.00 88.44 696 TYR A O 1
ATOM 5180 N N . LEU A 1 697 ? -18.639 23.844 -21.814 1.00 87.44 697 LEU A N 1
ATOM 5181 C CA . LEU A 1 697 ? -17.459 23.497 -21.021 1.00 87.44 697 LEU A CA 1
ATOM 5182 C C . LEU A 1 697 ? -17.293 24.466 -19.851 1.00 87.44 697 LEU A C 1
ATOM 5184 O O . LEU A 1 697 ? -17.078 25.659 -20.064 1.00 87.44 697 LEU A O 1
ATOM 5188 N N . GLY A 1 698 ? -17.359 23.949 -18.627 1.00 87.38 698 GLY A N 1
ATOM 5189 C CA . GLY A 1 698 ? -17.044 24.705 -17.416 1.00 87.38 698 GLY A CA 1
ATOM 5190 C C . GLY A 1 698 ? -15.537 24.826 -17.195 1.00 87.38 698 GLY A C 1
ATOM 5191 O O . GLY A 1 698 ? -14.805 23.846 -17.340 1.00 87.38 698 GLY A O 1
ATOM 5192 N N . SER A 1 699 ? -15.062 26.025 -16.857 1.00 85.56 699 SER A N 1
ATOM 5193 C CA . SER A 1 699 ? -13.651 26.266 -16.551 1.00 85.56 699 SER A CA 1
ATOM 5194 C C . SER A 1 699 ? -13.357 26.143 -15.060 1.00 85.56 699 SER A C 1
ATOM 5196 O O . SER A 1 699 ? -14.023 26.752 -14.222 1.00 85.56 699 SER A O 1
ATOM 5198 N N . SER A 1 700 ? -12.291 25.414 -14.725 1.00 80.25 700 SER A N 1
ATOM 5199 C CA . SER A 1 700 ? -11.809 25.267 -13.349 1.00 80.25 700 SER A CA 1
ATOM 5200 C C . SER A 1 700 ? -10.836 26.368 -12.918 1.00 80.25 700 SER A C 1
ATOM 5202 O O . SER A 1 700 ? -10.470 26.443 -11.744 1.00 80.25 700 SER A O 1
ATOM 5204 N N . THR A 1 701 ? -10.406 27.239 -13.835 1.00 80.69 701 THR A N 1
ATOM 5205 C CA . THR A 1 701 ? -9.477 28.347 -13.536 1.00 80.69 701 THR A CA 1
ATOM 5206 C C . THR A 1 701 ? -10.030 29.723 -13.839 1.00 80.69 701 THR A C 1
ATOM 5208 O O . THR A 1 701 ? -9.524 30.703 -13.295 1.00 80.69 701 THR A O 1
ATOM 5211 N N . ASN A 1 702 ? -11.034 29.800 -14.706 1.00 81.50 702 ASN A N 1
ATOM 5212 C CA . ASN A 1 702 ? -11.702 31.042 -15.049 1.00 81.50 702 ASN A CA 1
ATOM 5213 C C . ASN A 1 702 ? -13.143 30.967 -14.549 1.00 81.50 702 ASN A C 1
ATOM 5215 O O . ASN A 1 702 ? -13.721 29.884 -14.486 1.00 81.50 702 ASN A O 1
ATOM 5219 N N . ASP A 1 703 ? -13.739 32.119 -14.270 1.00 88.19 703 ASP A N 1
ATOM 5220 C CA . ASP A 1 703 ? -15.141 32.228 -13.858 1.00 88.19 703 ASP A CA 1
ATOM 5221 C C . ASP A 1 703 ? -16.080 32.137 -15.080 1.00 88.19 703 ASP A C 1
ATOM 5223 O O . ASP A 1 703 ? -16.981 32.951 -15.262 1.00 88.19 703 ASP A O 1
ATOM 5227 N N . GLU A 1 704 ? -15.808 31.189 -15.983 1.00 88.62 704 GLU A N 1
ATOM 5228 C CA . GLU A 1 704 ? -16.338 31.163 -17.346 1.00 88.62 704 GLU A CA 1
ATOM 5229 C C . GLU A 1 704 ? -16.881 29.782 -17.750 1.00 88.62 704 GLU A C 1
ATOM 5231 O O . GLU A 1 704 ? -16.287 28.744 -17.441 1.00 88.62 704 GLU A O 1
ATOM 5236 N N . VAL A 1 705 ? -17.970 29.782 -18.526 1.00 89.56 705 VAL A N 1
ATOM 5237 C CA . VAL A 1 705 ? -18.442 28.636 -19.322 1.00 89.56 705 VAL A CA 1
ATOM 5238 C C . VAL A 1 705 ? -18.224 28.937 -20.801 1.00 89.56 705 VAL A C 1
ATOM 5240 O O . VAL A 1 705 ? -18.665 29.969 -21.309 1.00 89.56 705 VAL A O 1
ATOM 5243 N N . PHE A 1 706 ? -17.557 28.033 -21.511 1.00 89.25 706 PHE A N 1
ATOM 5244 C CA . PHE A 1 706 ? -17.275 28.170 -22.936 1.00 89.25 706 PHE A CA 1
ATOM 5245 C C . PHE A 1 706 ? -18.346 27.483 -23.776 1.00 89.25 706 PHE A C 1
ATOM 5247 O O . PHE A 1 706 ? -18.666 26.316 -23.548 1.00 89.25 706 PHE A O 1
ATOM 5254 N N . LEU A 1 707 ? -18.847 28.198 -24.785 1.00 89.75 707 LEU A N 1
ATOM 5255 C CA . LEU A 1 707 ? -19.678 27.653 -25.853 1.00 89.75 707 LEU A CA 1
ATOM 5256 C C . LEU A 1 707 ? -18.794 27.447 -27.072 1.00 89.75 707 LEU A C 1
ATOM 5258 O O . LEU A 1 707 ? -18.373 28.395 -27.743 1.00 89.75 707 LEU A O 1
ATOM 5262 N N . VAL A 1 708 ? -18.502 26.186 -27.346 1.00 89.31 708 VAL A N 1
ATOM 5263 C CA . VAL A 1 708 ? -17.614 25.771 -28.420 1.00 89.31 708 VAL A CA 1
ATOM 5264 C C . VAL A 1 708 ? -18.417 25.219 -29.585 1.00 89.31 708 VAL A C 1
ATOM 5266 O O . VAL A 1 708 ? -19.267 24.352 -29.428 1.00 89.31 708 VAL A O 1
ATOM 5269 N N . ASP A 1 709 ? -18.138 25.708 -30.784 1.00 87.25 709 ASP A N 1
ATOM 5270 C CA . ASP A 1 709 ? -18.742 25.215 -32.011 1.00 87.25 709 ASP A CA 1
ATOM 5271 C C . ASP A 1 709 ? -18.292 23.781 -32.324 1.00 87.25 709 ASP A C 1
ATOM 5273 O O . ASP A 1 709 ? -17.115 23.551 -32.589 1.00 87.25 709 ASP A O 1
ATOM 5277 N N . LEU A 1 710 ? -19.218 22.818 -32.350 1.00 83.75 710 LEU A N 1
ATOM 5278 C CA . LEU A 1 710 ? -18.886 21.393 -32.509 1.00 83.75 710 LEU A CA 1
ATOM 5279 C C . LEU A 1 710 ? -18.151 21.066 -33.817 1.00 83.75 710 LEU A C 1
ATOM 5281 O O . LEU A 1 710 ? -17.317 20.166 -33.851 1.00 83.75 710 LEU A O 1
ATOM 5285 N N . ASN A 1 711 ? -18.423 21.787 -34.905 1.00 84.31 711 ASN A N 1
ATOM 5286 C CA . ASN A 1 711 ? -17.798 21.484 -36.194 1.00 84.31 711 ASN A CA 1
ATOM 5287 C C . ASN A 1 711 ? -16.353 21.984 -36.264 1.00 84.31 711 ASN A C 1
ATOM 5289 O O . ASN A 1 711 ? -15.532 21.386 -36.953 1.00 84.31 711 ASN A O 1
ATOM 5293 N N . THR A 1 712 ? -16.044 23.094 -35.592 1.00 83.81 712 THR A N 1
ATOM 5294 C CA . THR A 1 712 ? -14.743 23.775 -35.715 1.00 83.81 712 THR A CA 1
ATOM 5295 C C . THR A 1 712 ? -13.877 23.696 -34.457 1.00 83.81 712 THR A C 1
ATOM 5297 O O . THR A 1 712 ? -12.679 23.987 -34.519 1.00 83.81 712 THR A O 1
ATOM 5300 N N . GLY A 1 713 ? -14.477 23.348 -33.319 1.00 83.69 713 GLY A N 1
ATOM 5301 C CA . GLY A 1 713 ? -13.880 23.391 -31.986 1.00 83.69 713 GLY A CA 1
ATOM 5302 C C . GLY A 1 713 ? -13.626 24.808 -31.459 1.00 83.69 713 GLY A C 1
ATOM 5303 O O . GLY A 1 713 ? -13.029 24.977 -30.397 1.00 83.69 713 GLY A O 1
ATOM 5304 N N . VAL A 1 714 ? -14.013 25.851 -32.197 1.00 87.75 714 VAL A N 1
ATOM 5305 C CA . VAL A 1 714 ? -13.723 27.237 -31.818 1.00 87.75 714 VAL A CA 1
ATOM 5306 C C . VAL A 1 714 ? -14.742 27.711 -30.785 1.00 87.75 714 VAL A C 1
ATOM 5308 O O . VAL A 1 714 ? -15.946 27.579 -31.001 1.00 87.75 714 VAL A O 1
ATOM 5311 N N . ALA A 1 715 ? -14.272 28.302 -29.683 1.00 87.12 715 ALA A N 1
ATOM 5312 C CA . ALA A 1 715 ? -15.141 29.017 -28.749 1.00 87.12 715 ALA A CA 1
ATOM 5313 C C . ALA A 1 715 ? -15.784 30.222 -29.450 1.00 87.12 715 ALA A C 1
ATOM 5315 O O . ALA A 1 715 ? -15.088 31.128 -29.913 1.00 87.12 715 ALA A O 1
ATOM 5316 N N . VAL A 1 716 ? -17.111 30.208 -29.553 1.00 87.44 716 VAL A N 1
ATOM 5317 C CA . VAL A 1 716 ? -17.896 31.271 -30.197 1.00 87.44 716 VAL A CA 1
ATOM 5318 C C . VAL A 1 716 ? -18.466 32.263 -29.193 1.00 87.44 716 VAL A C 1
ATOM 5320 O O . VAL A 1 716 ? -18.718 33.413 -29.551 1.00 87.44 716 VAL A O 1
ATOM 5323 N N . GLU A 1 717 ? -18.653 31.828 -27.950 1.00 86.94 717 GLU A N 1
ATOM 5324 C CA . GLU A 1 717 ? -19.181 32.628 -26.854 1.00 86.94 717 GLU A CA 1
ATOM 5325 C C . GLU A 1 717 ? -18.600 32.132 -25.524 1.00 86.94 717 GLU A C 1
ATOM 5327 O O . GLU A 1 717 ? -18.259 30.955 -25.371 1.00 86.94 717 GLU A O 1
ATOM 5332 N N . THR A 1 718 ? -18.484 33.052 -24.570 1.00 88.06 718 THR A N 1
ATOM 5333 C CA . THR A 1 718 ? -18.052 32.781 -23.201 1.00 88.06 718 THR A CA 1
ATOM 5334 C C . THR A 1 718 ? -19.052 33.433 -22.257 1.00 88.06 718 THR A C 1
ATOM 5336 O O . THR A 1 718 ? -19.370 34.615 -22.408 1.00 88.06 718 THR A O 1
ATOM 5339 N N . LEU A 1 719 ? -19.558 32.658 -21.305 1.00 88.38 719 LEU A N 1
ATOM 5340 C CA . LEU A 1 719 ? -20.538 33.089 -20.317 1.00 88.38 719 LEU A CA 1
ATOM 5341 C C . LEU A 1 719 ? -19.848 33.286 -18.974 1.00 88.38 719 LEU A C 1
ATOM 5343 O O . LEU A 1 719 ? -19.058 32.442 -18.568 1.00 88.38 719 LEU A O 1
ATOM 5347 N N . ASP A 1 720 ? -20.189 34.361 -18.271 1.00 89.38 720 ASP A N 1
ATOM 5348 C CA . ASP A 1 720 ? -19.749 34.587 -16.893 1.00 89.38 720 ASP A CA 1
ATOM 5349 C C . ASP A 1 720 ? -20.554 33.689 -15.939 1.00 89.38 720 ASP A C 1
ATOM 5351 O O . ASP A 1 720 ? -21.792 33.751 -15.904 1.00 89.38 720 ASP A O 1
ATOM 5355 N N . ALA A 1 721 ? -19.837 32.844 -15.200 1.00 88.44 721 ALA A N 1
ATOM 5356 C CA . ALA A 1 721 ? -20.371 31.927 -14.198 1.00 88.44 721 ALA A CA 1
ATOM 5357 C C . ALA A 1 721 ? -20.309 32.493 -12.768 1.00 88.44 721 ALA A C 1
ATOM 5359 O O . ALA A 1 721 ? -20.735 31.836 -11.816 1.00 88.44 721 ALA A O 1
ATOM 5360 N N . GLY A 1 722 ? -19.735 33.690 -12.586 1.00 85.81 722 GLY A N 1
ATOM 5361 C CA . GLY A 1 722 ? -19.567 34.349 -11.289 1.00 85.81 722 GLY A CA 1
ATOM 5362 C C . GLY A 1 722 ? -18.656 33.605 -10.303 1.00 85.81 722 GLY A C 1
ATOM 5363 O O . GLY A 1 722 ? -18.620 33.959 -9.124 1.00 85.81 722 GLY A O 1
ATOM 5364 N N . GLY A 1 723 ? -17.949 32.574 -10.771 1.00 87.38 723 GLY A N 1
ATOM 5365 C CA . GLY A 1 723 ? -17.021 31.732 -10.025 1.00 87.38 723 GLY A CA 1
ATOM 5366 C C . GLY A 1 723 ? -16.592 30.512 -10.848 1.00 87.38 723 GLY A C 1
ATOM 5367 O O . GLY A 1 723 ? -17.160 30.237 -11.905 1.00 87.38 723 GLY A O 1
ATOM 5368 N N . ARG A 1 724 ? -15.612 29.756 -10.342 1.00 89.00 724 ARG A N 1
ATOM 5369 C CA . ARG A 1 724 ? -15.103 28.529 -10.981 1.00 89.00 724 ARG A CA 1
ATOM 5370 C C . ARG A 1 724 ? -16.205 27.487 -11.161 1.00 89.00 724 ARG A C 1
ATOM 5372 O O . ARG A 1 724 ? -16.972 27.247 -10.230 1.00 89.00 724 ARG A O 1
ATOM 5379 N N . VAL A 1 725 ? -16.225 26.817 -12.309 1.00 88.62 725 VAL A N 1
ATOM 5380 C CA . VAL A 1 725 ? -17.159 25.727 -12.620 1.00 88.62 725 VAL A CA 1
ATOM 5381 C C . VAL A 1 725 ? -16.374 24.417 -12.617 1.00 88.62 725 VAL A C 1
ATOM 5383 O O . VAL A 1 725 ? -15.677 24.087 -13.574 1.00 88.62 725 VAL A O 1
ATOM 5386 N N . LEU A 1 726 ? -16.425 23.708 -11.486 1.00 83.81 726 LEU A N 1
ATOM 5387 C CA . LEU A 1 726 ? -15.652 22.478 -11.259 1.00 83.81 726 LEU A CA 1
ATOM 5388 C C . LEU A 1 726 ? -16.374 21.207 -11.724 1.00 83.81 726 LEU A C 1
ATOM 5390 O O . LEU A 1 726 ? -15.736 20.166 -11.850 1.00 83.81 726 LEU A O 1
ATOM 5394 N N . VAL A 1 727 ? -17.677 21.317 -11.984 1.00 86.19 727 VAL A N 1
ATOM 5395 C CA . VAL A 1 727 ? -18.581 20.228 -12.367 1.00 86.19 727 VAL A CA 1
ATOM 5396 C C . VAL A 1 727 ? -19.155 20.465 -13.763 1.00 86.19 727 VAL A C 1
ATOM 5398 O O . VAL A 1 727 ? -19.067 21.571 -14.300 1.00 86.19 727 VAL A O 1
ATOM 5401 N N . HIS A 1 728 ? -19.716 19.428 -14.380 1.00 86.69 728 HIS A N 1
ATOM 5402 C CA . HIS A 1 728 ? -20.237 19.502 -15.744 1.00 86.69 728 HIS A CA 1
ATOM 5403 C C . HIS A 1 728 ? -21.473 20.420 -15.868 1.00 86.69 728 HIS A C 1
ATOM 5405 O O . HIS A 1 728 ? -22.120 20.781 -14.885 1.00 86.69 728 HIS A O 1
ATOM 5411 N N . VAL A 1 729 ? -21.800 20.832 -17.099 1.00 88.81 729 VAL A N 1
ATOM 5412 C CA . VAL A 1 729 ? -23.010 21.618 -17.413 1.00 88.81 729 VAL A CA 1
ATOM 5413 C C . VAL A 1 729 ? -24.149 20.664 -17.758 1.00 88.81 729 VAL A C 1
ATOM 5415 O O . VAL A 1 729 ? -23.972 19.800 -18.607 1.00 88.81 729 VAL A O 1
ATOM 5418 N N . ALA A 1 730 ? -25.338 20.844 -17.188 1.00 88.94 730 ALA A N 1
ATOM 5419 C CA . ALA A 1 730 ? -26.519 20.073 -17.579 1.00 88.94 730 ALA A CA 1
ATOM 5420 C C . ALA A 1 730 ? -27.290 20.793 -18.686 1.00 88.94 730 ALA A C 1
ATOM 5422 O O . ALA A 1 730 ? -27.421 22.014 -18.656 1.00 88.94 730 ALA A O 1
ATOM 5423 N N . VAL A 1 731 ? -27.864 20.063 -19.643 1.00 87.62 731 VAL A N 1
ATOM 5424 C CA . VAL A 1 731 ? -28.780 20.650 -20.631 1.00 87.62 731 VAL A CA 1
ATOM 5425 C C . VAL A 1 731 ? -30.053 19.824 -20.689 1.00 87.62 731 VAL A C 1
ATOM 5427 O O . VAL A 1 731 ? -29.998 18.651 -21.023 1.00 87.62 731 VAL A O 1
ATOM 5430 N N . GLY A 1 732 ? -31.203 20.436 -20.413 1.00 87.00 732 GLY A N 1
ATOM 5431 C CA . GLY A 1 732 ? -32.480 19.726 -20.333 1.00 87.00 732 GLY A CA 1
ATOM 5432 C C . GLY A 1 732 ? -33.662 20.558 -20.812 1.00 87.00 732 GLY A C 1
ATOM 5433 O O . GLY A 1 732 ? -33.582 21.784 -20.915 1.00 87.00 732 GLY A O 1
ATOM 5434 N N . ASP A 1 733 ? -34.773 19.894 -21.119 1.00 88.06 733 ASP A N 1
ATOM 5435 C CA . ASP A 1 733 ? -36.035 20.551 -21.463 1.00 88.06 733 ASP A CA 1
ATOM 5436 C C . ASP A 1 733 ? -36.798 20.907 -20.176 1.00 88.06 733 ASP A C 1
ATOM 5438 O O . ASP A 1 733 ? -37.618 20.142 -19.675 1.00 88.06 733 ASP A O 1
ATOM 5442 N N . LEU A 1 734 ? -36.515 22.091 -19.625 1.00 89.00 734 LEU A N 1
ATOM 5443 C CA . LEU A 1 734 ? -37.068 22.519 -18.341 1.00 89.00 734 LEU A CA 1
ATOM 5444 C C . LEU A 1 734 ? -38.439 23.170 -18.493 1.00 89.00 734 LEU A C 1
ATOM 5446 O O . LEU A 1 734 ? -38.642 24.026 -19.356 1.00 89.00 734 LEU A O 1
ATOM 5450 N N . LYS A 1 735 ? -39.385 22.811 -17.624 1.00 87.00 735 LYS A N 1
ATOM 5451 C CA . LYS A 1 735 ? -40.712 23.438 -17.620 1.00 87.00 735 LYS A CA 1
ATOM 5452 C C . LYS A 1 735 ? -40.658 24.794 -16.896 1.00 87.00 735 LYS A C 1
ATOM 5454 O O . LYS A 1 735 ? -39.996 24.875 -15.869 1.00 87.00 735 LYS A O 1
ATOM 5459 N N . PRO A 1 736 ? -41.352 25.847 -17.360 1.00 82.19 736 PRO A N 1
ATOM 5460 C CA . PRO A 1 736 ? -41.516 27.082 -16.589 1.00 82.19 736 PRO A CA 1
ATOM 5461 C C . PRO A 1 736 ? -42.531 26.925 -15.452 1.00 82.19 736 PRO A C 1
ATOM 5463 O O . PRO A 1 736 ? -43.481 26.144 -15.551 1.00 82.19 736 PRO A O 1
ATOM 5466 N N . ALA A 1 737 ? -42.417 27.764 -14.421 1.00 78.44 737 ALA A N 1
ATOM 5467 C CA . ALA A 1 737 ? -43.396 27.865 -13.336 1.00 78.44 737 ALA A CA 1
ATOM 5468 C C . ALA A 1 737 ? -44.785 28.283 -13.857 1.00 78.44 737 ALA A C 1
ATOM 5470 O O . ALA A 1 737 ? -45.823 27.977 -13.262 1.00 78.44 737 ALA A O 1
ATOM 5471 N N . ARG A 1 738 ? -44.830 29.025 -14.975 1.00 72.62 738 ARG A N 1
ATOM 5472 C CA . ARG A 1 738 ? -46.069 29.445 -15.651 1.00 72.62 738 ARG A CA 1
ATOM 5473 C C . ARG A 1 738 ? -45.994 29.223 -17.159 1.00 72.62 738 ARG A C 1
ATOM 5475 O O . ARG A 1 738 ? -45.501 30.069 -17.895 1.00 72.62 738 ARG A O 1
ATOM 5482 N N . GLY A 1 739 ? -46.594 28.132 -17.624 1.00 68.50 739 GLY A N 1
ATOM 5483 C CA . GLY A 1 739 ? -46.700 27.785 -19.041 1.00 68.50 739 GLY A CA 1
ATOM 5484 C C . GLY A 1 739 ? -46.650 26.273 -19.243 1.00 68.50 739 GLY A C 1
ATOM 5485 O O . GLY A 1 739 ? -46.273 25.538 -18.335 1.00 68.50 739 GLY A O 1
ATOM 5486 N N . ASP A 1 740 ? -47.040 25.812 -20.431 1.00 68.19 740 ASP A N 1
ATOM 5487 C CA . ASP A 1 740 ? -47.037 24.379 -20.772 1.00 68.19 740 ASP A CA 1
ATOM 5488 C C . ASP A 1 740 ? -45.884 23.977 -21.704 1.00 68.19 740 ASP A C 1
ATOM 5490 O O . ASP A 1 740 ? -45.701 22.793 -21.967 1.00 68.19 740 ASP A O 1
ATOM 5494 N N . GLN A 1 741 ? -45.113 24.936 -22.227 1.00 79.50 741 GLN A N 1
ATOM 5495 C CA . GLN A 1 741 ? -44.007 24.651 -23.142 1.00 79.50 741 GLN A CA 1
ATOM 5496 C C . GLN A 1 741 ? -42.678 24.665 -22.392 1.00 79.50 741 GLN A C 1
ATOM 5498 O O . GLN A 1 741 ? -42.300 25.701 -21.848 1.00 79.50 741 GLN A O 1
ATOM 5503 N N . SER A 1 742 ? -41.990 23.522 -22.376 1.00 83.12 742 SER A N 1
ATOM 5504 C CA . SER A 1 742 ? -40.626 23.412 -21.859 1.00 83.12 742 SER A CA 1
ATOM 5505 C C . SER A 1 742 ? -39.640 24.213 -22.712 1.00 83.12 742 SER A C 1
ATOM 5507 O O . SER A 1 742 ? -39.825 24.371 -23.921 1.00 83.12 742 SER A O 1
ATOM 5509 N N . VAL A 1 743 ? -38.583 24.701 -22.069 1.00 83.44 743 VAL A N 1
ATOM 5510 C CA . VAL A 1 743 ? -37.493 25.463 -22.674 1.00 83.44 743 VAL A CA 1
ATOM 5511 C C . VAL A 1 743 ? -36.207 24.664 -22.521 1.00 83.44 743 VAL A C 1
ATOM 5513 O O . VAL A 1 743 ? -35.786 24.365 -21.400 1.00 83.44 743 VAL A O 1
ATOM 5516 N N . LYS A 1 744 ? -35.548 24.360 -23.643 1.00 86.94 744 LYS A N 1
ATOM 5517 C CA . LYS A 1 744 ? -34.223 23.740 -23.617 1.00 86.94 744 LYS A CA 1
ATOM 5518 C C . LYS A 1 744 ? -33.226 24.710 -22.985 1.00 86.94 744 LYS A C 1
ATOM 5520 O O . LYS A 1 744 ? -32.967 25.785 -23.535 1.00 86.94 744 LYS A O 1
ATOM 5525 N N . THR A 1 745 ? -32.710 24.340 -21.822 1.00 88.19 745 THR A N 1
ATOM 5526 C CA . THR A 1 745 ? -31.947 25.214 -20.930 1.00 88.19 745 THR A CA 1
ATOM 5527 C C . THR A 1 745 ? -30.643 24.531 -20.544 1.00 88.19 745 THR A C 1
ATOM 5529 O O . THR A 1 745 ? -30.665 23.379 -20.121 1.00 88.19 745 THR A O 1
ATOM 5532 N N . ALA A 1 746 ? -29.527 25.241 -20.692 1.00 89.31 746 ALA A N 1
ATOM 5533 C CA . ALA A 1 746 ? -28.241 24.882 -20.113 1.00 89.31 746 ALA A CA 1
ATOM 5534 C C . ALA A 1 746 ? -28.171 25.423 -18.678 1.00 89.31 746 ALA A C 1
ATOM 5536 O O . ALA A 1 746 ? -28.389 26.618 -18.470 1.00 89.31 746 ALA A O 1
ATOM 5537 N N . ILE A 1 747 ? -27.897 24.553 -17.709 1.00 91.19 747 ILE A N 1
ATOM 5538 C CA . ILE A 1 747 ? -27.754 24.864 -16.288 1.00 91.19 747 ILE A CA 1
ATOM 5539 C C . ILE A 1 747 ? -26.306 24.622 -15.892 1.00 91.19 747 ILE A C 1
ATOM 5541 O O . ILE A 1 747 ? -25.782 23.518 -16.043 1.00 91.19 747 ILE A O 1
ATOM 5545 N N . TYR A 1 748 ? -25.673 25.657 -15.363 1.00 91.62 748 TYR A N 1
ATOM 5546 C CA . TYR A 1 748 ? -24.317 25.599 -14.843 1.00 91.62 748 TYR A CA 1
ATOM 5547 C C . TYR A 1 748 ? -24.264 26.245 -13.467 1.00 91.62 748 TYR A C 1
ATOM 5549 O O . TYR A 1 748 ? -25.061 27.128 -13.138 1.00 91.62 748 TYR A O 1
ATOM 5557 N N . VAL A 1 749 ? -23.343 25.756 -12.646 1.00 92.62 749 VAL A N 1
ATOM 5558 C CA . VAL A 1 749 ? -23.229 26.138 -11.244 1.00 92.62 749 VAL A CA 1
ATOM 5559 C C . VAL A 1 749 ? -21.769 26.358 -10.887 1.00 92.62 749 VAL A C 1
ATOM 5561 O O . VAL A 1 749 ? -20.908 25.547 -11.230 1.00 92.62 749 VAL A O 1
ATOM 5564 N N . SER A 1 750 ? -21.479 27.483 -10.237 1.00 92.12 750 SER A N 1
ATOM 5565 C CA . SER A 1 750 ? -20.144 27.734 -9.703 1.00 92.12 750 SER A CA 1
ATOM 5566 C C . SER A 1 750 ? -19.937 27.010 -8.373 1.00 92.12 750 SER A C 1
ATOM 5568 O O . SER A 1 750 ? -20.888 26.738 -7.642 1.00 92.12 750 SER A O 1
ATOM 5570 N N . GLU A 1 751 ? -18.680 26.761 -8.014 1.00 88.62 751 GLU A N 1
ATOM 5571 C CA . GLU A 1 751 ? -18.273 26.153 -6.736 1.00 88.62 751 GLU A CA 1
ATOM 5572 C C . GLU A 1 751 ? -18.885 26.872 -5.517 1.00 88.62 751 GLU A C 1
ATOM 5574 O O . GLU A 1 751 ? -19.188 26.247 -4.503 1.00 88.62 751 GLU A O 1
ATOM 5579 N N . GLY A 1 752 ? -19.112 28.188 -5.628 1.00 86.75 752 GLY A N 1
ATOM 5580 C CA . GLY A 1 752 ? -19.730 29.022 -4.594 1.00 86.75 752 GLY A CA 1
ATOM 5581 C C . GLY A 1 752 ? -21.264 28.998 -4.560 1.00 86.75 752 GLY A C 1
ATOM 5582 O O . GLY A 1 752 ? -21.847 29.781 -3.813 1.00 86.75 752 GLY A O 1
ATOM 5583 N N . GLY A 1 753 ? -21.920 28.165 -5.376 1.00 90.25 753 GLY A N 1
ATOM 5584 C CA . GLY A 1 753 ? -23.374 27.991 -5.372 1.00 90.25 753 GLY A CA 1
ATOM 5585 C C . GLY A 1 753 ? -24.158 29.021 -6.194 1.00 90.25 753 GLY A C 1
ATOM 5586 O O . GLY A 1 753 ? -25.354 29.204 -5.961 1.00 90.25 753 GLY A O 1
ATOM 5587 N N . LEU A 1 754 ? -23.536 29.722 -7.153 1.00 93.88 754 LEU A N 1
ATOM 5588 C CA . LEU A 1 754 ? -24.288 30.525 -8.127 1.00 93.88 754 LEU A CA 1
ATOM 5589 C C . LEU A 1 754 ? -24.769 29.618 -9.261 1.00 93.88 754 LEU A C 1
ATOM 5591 O O . LEU A 1 754 ? -23.961 29.147 -10.054 1.00 93.88 754 LEU A O 1
ATOM 5595 N N . VAL A 1 755 ? -26.080 29.399 -9.341 1.00 94.31 755 VAL A N 1
ATOM 5596 C CA . VAL A 1 755 ? -26.735 28.605 -10.383 1.00 94.31 755 VAL A CA 1
ATOM 5597 C C . VAL A 1 755 ? -27.269 29.534 -11.458 1.00 94.31 755 VAL A C 1
ATOM 5599 O O . VAL A 1 755 ? -27.962 30.511 -11.165 1.00 94.31 755 VAL A O 1
ATOM 5602 N N . GLN A 1 756 ? -26.978 29.227 -12.713 1.00 92.81 756 GLN A N 1
ATOM 5603 C CA . GLN A 1 756 ? -27.439 29.995 -13.859 1.00 92.81 756 GLN A CA 1
ATOM 5604 C C . GLN A 1 756 ? -28.071 29.072 -14.889 1.00 92.81 756 GLN A C 1
ATOM 5606 O O . GLN A 1 756 ? -27.514 28.033 -15.236 1.00 92.81 756 GLN A O 1
ATOM 5611 N N . GLY A 1 757 ? -29.237 29.480 -15.383 1.00 90.81 757 GLY A N 1
ATOM 5612 C CA . GLY A 1 757 ? -29.916 28.835 -16.494 1.00 90.81 757 GLY A CA 1
ATOM 5613 C C . GLY A 1 757 ? -29.914 29.749 -17.708 1.00 90.81 757 GLY A C 1
ATOM 5614 O O . GLY A 1 757 ? -30.334 30.904 -17.622 1.00 90.81 757 GLY A O 1
ATOM 5615 N N . GLN A 1 758 ? -29.477 29.237 -18.852 1.00 88.00 758 GLN A N 1
ATOM 5616 C CA . GLN A 1 758 ? -29.547 29.936 -20.130 1.00 88.00 758 GLN A CA 1
ATOM 5617 C C . GLN A 1 758 ? -30.292 29.082 -21.150 1.00 88.00 758 GLN A C 1
ATOM 5619 O O . GLN A 1 758 ? -29.960 27.919 -21.370 1.00 88.00 758 GLN A O 1
ATOM 5624 N N . SER A 1 759 ? -31.296 29.659 -21.808 1.00 84.94 759 SER A N 1
ATOM 5625 C CA . SER A 1 759 ? -31.943 29.010 -22.946 1.00 84.94 759 SER A CA 1
ATOM 5626 C C . SER A 1 759 ? -30.911 28.761 -24.046 1.00 84.94 759 SER A C 1
ATOM 5628 O O . SER A 1 759 ? -30.186 29.679 -24.426 1.00 84.94 759 SER A O 1
ATOM 5630 N N . VAL A 1 760 ? -30.879 27.545 -24.597 1.00 80.81 760 VAL A N 1
ATOM 5631 C CA . VAL A 1 760 ? -29.945 27.162 -25.675 1.00 80.81 760 VAL A CA 1
ATOM 5632 C C . VAL A 1 760 ? -30.162 28.002 -26.943 1.00 80.81 760 VAL A C 1
ATOM 5634 O O . VAL A 1 760 ? -29.234 28.229 -27.712 1.00 80.81 760 VAL A O 1
ATOM 5637 N N . GLU A 1 761 ? -31.370 28.534 -27.145 1.00 73.88 761 GLU A N 1
ATOM 5638 C CA . GLU A 1 761 ? -31.677 29.460 -28.245 1.00 73.88 761 GLU A CA 1
ATOM 5639 C C . GLU A 1 761 ? -31.255 30.916 -27.950 1.00 73.88 761 GLU A C 1
ATOM 5641 O O . GLU A 1 761 ? -31.451 31.802 -28.782 1.00 73.88 761 GLU A O 1
ATOM 5646 N N . GLY A 1 762 ? -30.705 31.189 -26.762 1.00 67.69 762 GLY A N 1
ATOM 5647 C CA . GLY A 1 762 ? -30.277 32.519 -26.318 1.00 67.69 762 GLY A CA 1
ATOM 5648 C C . GLY A 1 762 ? -31.427 33.481 -25.997 1.00 67.69 762 GLY A C 1
ATOM 5649 O O . GLY A 1 762 ? -31.203 34.676 -25.814 1.00 67.69 762 GLY A O 1
ATOM 5650 N N . ALA A 1 763 ? -32.669 32.989 -25.938 1.00 66.19 763 ALA A N 1
ATOM 5651 C CA . ALA A 1 763 ? -33.865 33.820 -25.788 1.00 66.19 763 ALA A CA 1
ATOM 5652 C C . ALA A 1 763 ? -34.080 34.356 -24.358 1.00 66.19 763 ALA A C 1
ATOM 5654 O O . ALA A 1 763 ? -34.726 35.393 -24.181 1.00 66.19 763 ALA A O 1
ATOM 5655 N N . SER A 1 764 ? -33.558 33.664 -23.343 1.00 79.94 764 SER A N 1
ATOM 5656 C CA . SER A 1 764 ? -33.731 34.006 -21.927 1.00 79.94 764 SER A CA 1
ATOM 5657 C C . SER A 1 764 ? -32.615 33.428 -21.058 1.00 79.94 764 SER A C 1
ATOM 5659 O O . SER A 1 764 ? -32.067 32.370 -21.369 1.00 79.94 764 SER A O 1
ATOM 5661 N N . SER A 1 765 ? -32.314 34.095 -19.943 1.00 87.25 765 SER A N 1
ATOM 5662 C CA . SER A 1 765 ? -31.434 33.584 -18.892 1.00 87.25 765 SER A CA 1
ATOM 5663 C C . SER A 1 765 ? -31.898 34.023 -17.503 1.00 87.25 765 SER A C 1
ATOM 5665 O O . SER A 1 765 ? -32.621 35.014 -17.361 1.00 87.25 765 SER A O 1
ATOM 5667 N N . TRP A 1 766 ? -31.483 33.278 -16.483 1.00 90.56 766 TRP A N 1
ATOM 5668 C CA . TRP A 1 766 ? -31.719 33.567 -15.072 1.00 90.56 766 TRP A CA 1
ATOM 5669 C C . TRP A 1 766 ? -30.512 33.148 -14.228 1.00 90.56 766 TRP A C 1
ATOM 5671 O O . TRP A 1 766 ? -29.667 32.367 -14.663 1.00 90.56 766 TRP A O 1
ATOM 5681 N N . SER A 1 767 ? -30.432 33.687 -13.014 1.00 92.44 767 SER A N 1
ATOM 5682 C CA . SER A 1 767 ? -29.380 33.375 -12.044 1.00 92.44 767 SER A CA 1
ATOM 5683 C C . SER A 1 767 ? -29.953 33.359 -10.633 1.00 92.44 767 SER A C 1
ATOM 5685 O O . SER A 1 767 ? -30.705 34.272 -10.277 1.00 92.44 767 SER A O 1
ATOM 5687 N N . GLN A 1 768 ? -29.563 32.387 -9.818 1.00 93.69 768 GLN A N 1
ATOM 5688 C CA . GLN A 1 768 ? -29.983 32.269 -8.428 1.00 93.69 768 GLN A CA 1
ATOM 5689 C C . GLN A 1 768 ? -28.869 31.651 -7.580 1.00 93.69 768 GLN A C 1
ATOM 5691 O O . GLN A 1 768 ? -28.162 30.757 -8.028 1.00 93.69 768 GLN A O 1
ATOM 5696 N N . THR A 1 769 ? -28.707 32.131 -6.351 1.00 93.50 769 THR A N 1
ATOM 5697 C CA . THR A 1 769 ? -27.728 31.581 -5.405 1.00 93.50 769 THR A CA 1
ATOM 5698 C C . THR A 1 769 ? -28.403 30.565 -4.493 1.00 93.50 769 THR A C 1
ATOM 5700 O O . THR A 1 769 ? -29.485 30.840 -3.967 1.00 93.50 769 THR A O 1
ATOM 5703 N N . ILE A 1 770 ? -27.758 29.416 -4.310 1.00 93.50 770 ILE A N 1
ATOM 5704 C CA . ILE A 1 770 ? -28.133 28.384 -3.337 1.00 93.50 770 ILE A CA 1
ATOM 5705 C C . ILE A 1 770 ? -27.160 28.366 -2.160 1.00 93.50 770 ILE A C 1
ATOM 5707 O O . ILE A 1 770 ? -26.106 28.997 -2.208 1.00 93.50 770 ILE A O 1
ATOM 5711 N N . ASP A 1 771 ? -27.553 27.688 -1.083 1.00 88.25 771 ASP A N 1
ATOM 5712 C CA . ASP A 1 771 ? -26.750 27.588 0.133 1.00 88.25 771 ASP A CA 1
ATOM 5713 C C . ASP A 1 771 ? -25.898 26.309 0.130 1.00 88.25 771 ASP A C 1
ATOM 5715 O O . ASP A 1 771 ? -26.374 25.219 -0.207 1.00 88.25 771 ASP A O 1
ATOM 5719 N N . GLY A 1 772 ? -24.639 26.455 0.542 1.00 84.19 772 GLY A N 1
ATOM 5720 C CA . GLY A 1 772 ? -23.616 25.412 0.481 1.00 84.19 772 GLY A CA 1
ATOM 5721 C C . GLY A 1 772 ? -22.808 25.402 -0.823 1.00 84.19 772 GLY A C 1
ATOM 5722 O O . GLY A 1 772 ? -23.275 25.827 -1.878 1.00 84.19 772 GLY A O 1
ATOM 5723 N N . GLY A 1 773 ? -21.567 24.916 -0.723 1.00 87.25 773 GLY A N 1
ATOM 5724 C CA . GLY A 1 773 ? -20.697 24.692 -1.878 1.00 87.25 773 GLY A CA 1
ATOM 5725 C C . GLY A 1 773 ? -21.212 23.560 -2.765 1.00 87.25 773 GLY A C 1
ATOM 5726 O O . GLY A 1 773 ? -21.982 22.706 -2.314 1.00 87.25 773 GLY A O 1
ATOM 5727 N N . VAL A 1 774 ? -20.791 23.564 -4.028 1.00 89.69 774 VAL A N 1
ATOM 5728 C CA . VAL A 1 774 ? -21.226 22.579 -5.026 1.00 89.69 774 VAL A CA 1
ATOM 5729 C C . VAL A 1 774 ? -20.022 21.822 -5.572 1.00 89.69 774 VAL A C 1
ATOM 5731 O O . VAL A 1 774 ? -19.208 22.380 -6.307 1.00 89.69 774 VAL A O 1
ATOM 5734 N N . SER A 1 775 ? -19.938 20.544 -5.209 1.00 84.00 775 SER A N 1
ATOM 5735 C CA . SER A 1 775 ? -18.991 19.562 -5.756 1.00 84.00 775 SER A CA 1
ATOM 5736 C C . SER A 1 775 ? -19.669 18.474 -6.594 1.00 84.00 775 SER A C 1
ATOM 5738 O O . SER A 1 775 ? -18.991 17.816 -7.376 1.00 84.00 775 SER A O 1
ATOM 5740 N N . ALA A 1 776 ? -20.997 18.353 -6.505 1.00 85.69 776 ALA A N 1
ATOM 5741 C CA . ALA A 1 776 ? -21.815 17.476 -7.332 1.00 85.69 776 ALA A CA 1
ATOM 5742 C C . ALA A 1 776 ? -22.361 18.229 -8.558 1.00 85.69 776 ALA A C 1
ATOM 5744 O O . ALA A 1 776 ? -22.955 19.303 -8.428 1.00 85.69 776 ALA A O 1
ATOM 5745 N N . GLY A 1 777 ? -22.180 17.670 -9.755 1.00 85.62 777 GLY A N 1
ATOM 5746 C CA . GLY A 1 777 ? -22.765 18.200 -10.982 1.00 85.62 777 GLY A CA 1
ATOM 5747 C C . GLY A 1 777 ? -24.302 18.203 -11.012 1.00 85.62 777 GLY A C 1
ATOM 5748 O O . GLY A 1 777 ? -24.957 17.408 -10.331 1.00 85.62 777 GLY A O 1
ATOM 5749 N N . PRO A 1 778 ? -24.902 19.122 -11.791 1.00 90.44 778 PRO A N 1
ATOM 5750 C CA . PRO A 1 778 ? -26.344 19.189 -11.991 1.00 90.44 778 PRO A CA 1
ATOM 5751 C C . PRO A 1 778 ? -26.855 17.984 -12.796 1.00 90.44 778 PRO A C 1
ATOM 5753 O O . PRO A 1 778 ? -26.277 17.634 -13.817 1.00 90.44 778 PRO A O 1
ATOM 5756 N N . VAL A 1 779 ? -28.001 17.411 -12.417 1.00 90.88 779 VAL A N 1
ATOM 5757 C CA . VAL A 1 779 ? -28.665 16.335 -13.181 1.00 90.88 779 VAL A CA 1
ATOM 5758 C C . VAL A 1 779 ? -30.008 16.799 -13.740 1.00 90.88 779 VAL A C 1
ATOM 5760 O O . VAL A 1 779 ? -30.758 17.514 -13.075 1.00 90.88 779 VAL A O 1
ATOM 5763 N N . VAL A 1 780 ? -30.349 16.393 -14.965 1.00 89.44 780 VAL A N 1
ATOM 5764 C CA . VAL A 1 780 ? -31.688 16.626 -15.527 1.00 89.44 780 VAL A CA 1
ATOM 5765 C C . VAL A 1 780 ? -32.618 15.495 -15.089 1.00 89.44 780 VAL A C 1
ATOM 5767 O O . VAL A 1 780 ? -32.437 14.335 -15.455 1.00 89.44 780 VAL A O 1
ATOM 5770 N N . ALA A 1 781 ? -33.634 15.839 -14.304 1.00 89.31 781 ALA A N 1
ATOM 5771 C CA . ALA A 1 781 ? -34.616 14.920 -13.752 1.00 89.31 781 ALA A CA 1
ATOM 5772 C C . ALA A 1 781 ? -36.011 15.232 -14.316 1.00 89.31 781 ALA A C 1
ATOM 5774 O O . ALA A 1 781 ? -36.772 16.046 -13.785 1.00 89.31 781 ALA A O 1
ATOM 5775 N N . GLY A 1 782 ? -36.348 14.603 -15.443 1.00 85.56 782 GLY A N 1
ATOM 5776 C CA . GLY A 1 782 ? -37.588 14.886 -16.166 1.00 85.56 782 GLY A CA 1
ATOM 5777 C C . GLY A 1 782 ? -37.583 16.301 -16.749 1.00 85.56 782 GLY A C 1
ATOM 5778 O O . GLY A 1 782 ? -36.870 16.563 -17.709 1.00 85.56 782 GLY A O 1
ATOM 5779 N N . ASN A 1 783 ? -38.382 17.207 -16.174 1.00 88.25 783 ASN A N 1
ATOM 5780 C CA . ASN A 1 783 ? -38.480 18.609 -16.614 1.00 88.25 783 ASN A CA 1
ATOM 5781 C C . ASN A 1 783 ? -37.831 19.599 -15.629 1.00 88.25 783 ASN A C 1
ATOM 5783 O O . ASN A 1 783 ? -38.144 20.794 -15.668 1.00 88.25 783 ASN A O 1
ATOM 5787 N N . LEU A 1 784 ? -36.996 19.102 -14.715 1.00 91.75 784 LEU A N 1
ATOM 5788 C CA . LEU A 1 784 ? -36.286 19.890 -13.713 1.00 91.75 784 LEU A CA 1
ATOM 5789 C C . LEU A 1 784 ? -34.784 19.614 -13.788 1.00 91.75 784 LEU A C 1
ATOM 5791 O O . LEU A 1 784 ? -34.366 18.529 -14.186 1.00 91.75 784 LEU A O 1
ATOM 5795 N N . ALA A 1 785 ? -33.980 20.590 -13.385 1.00 92.25 785 ALA A N 1
ATOM 5796 C CA . ALA A 1 785 ? -32.570 20.389 -13.085 1.00 92.25 785 ALA A CA 1
ATOM 5797 C C . ALA A 1 785 ? -32.398 20.251 -11.574 1.00 92.25 785 ALA A C 1
ATOM 5799 O O . ALA A 1 785 ? -33.012 20.997 -10.818 1.00 92.25 785 ALA A O 1
ATOM 5800 N N . VAL A 1 786 ? -31.584 19.306 -11.128 1.00 94.06 786 VAL A N 1
ATOM 5801 C CA . VAL A 1 786 ? -31.391 19.010 -9.711 1.00 94.06 786 VAL A CA 1
ATOM 5802 C C . VAL A 1 786 ? -29.936 19.222 -9.341 1.00 94.06 786 VAL A C 1
ATOM 5804 O O . VAL A 1 786 ? -29.046 18.754 -10.044 1.00 94.06 786 VAL A O 1
ATOM 5807 N N . ILE A 1 787 ? -29.706 19.940 -8.243 1.00 94.38 787 ILE A N 1
ATOM 5808 C CA . ILE A 1 787 ? -28.370 20.264 -7.736 1.00 94.38 787 ILE A CA 1
ATOM 5809 C C . ILE A 1 787 ? -28.295 19.882 -6.266 1.00 94.38 787 ILE A C 1
ATOM 5811 O O . ILE A 1 787 ? -29.135 20.307 -5.470 1.00 94.38 787 ILE A O 1
ATOM 5815 N N . SER A 1 788 ? -27.271 19.112 -5.918 1.00 93.62 788 SER A N 1
ATOM 5816 C CA . SER A 1 788 ? -26.951 18.735 -4.543 1.00 93.62 788 SER A CA 1
ATOM 5817 C C . SER A 1 788 ? -25.802 19.590 -4.009 1.00 93.62 788 SER A C 1
ATOM 5819 O O . SER A 1 788 ? -24.912 19.971 -4.770 1.00 93.62 788 SER A O 1
ATOM 5821 N N . THR A 1 789 ? -25.809 19.898 -2.712 1.00 93.94 789 THR A N 1
ATOM 5822 C CA . THR A 1 789 ? -24.791 20.752 -2.084 1.00 93.94 789 THR A CA 1
ATOM 5823 C C . THR A 1 789 ? -24.070 20.057 -0.937 1.00 93.94 789 THR A C 1
ATOM 5825 O O . THR A 1 789 ? -24.631 19.228 -0.216 1.00 93.94 789 THR A O 1
ATOM 5828 N N . GLU A 1 790 ? -22.836 20.489 -0.681 1.00 92.56 790 GLU A N 1
ATOM 5829 C CA . GLU A 1 790 ? -22.043 20.073 0.483 1.00 92.56 790 GLU A CA 1
ATOM 5830 C C . GLU A 1 790 ? -22.696 20.488 1.810 1.00 92.56 790 GLU A C 1
ATOM 5832 O O . GLU A 1 790 ? -22.372 19.957 2.869 1.00 92.56 790 GLU A O 1
ATOM 5837 N N . GLY A 1 791 ? -23.653 21.419 1.756 1.00 90.25 791 GLY A N 1
ATOM 5838 C CA . GLY A 1 791 ? -24.512 21.780 2.878 1.00 90.25 791 GLY A CA 1
ATOM 5839 C C . GLY A 1 791 ? -25.615 20.759 3.177 1.00 90.25 791 GLY A C 1
ATOM 5840 O O . GLY A 1 791 ? -26.413 21.013 4.074 1.00 90.25 791 GLY A O 1
ATOM 5841 N N . GLY A 1 792 ? -25.693 19.646 2.436 1.00 93.44 792 GLY A N 1
ATOM 5842 C CA . GLY A 1 792 ? -26.668 18.574 2.655 1.00 93.44 792 GLY A CA 1
ATOM 5843 C C . GLY A 1 792 ? -28.066 18.883 2.121 1.00 93.44 792 GLY A C 1
ATOM 5844 O O . GLY A 1 792 ? -29.055 18.352 2.633 1.00 93.44 792 GLY A O 1
ATOM 5845 N N . ARG A 1 793 ? -28.174 19.774 1.128 1.00 94.88 793 ARG A N 1
ATOM 5846 C CA . ARG A 1 793 ? -29.445 20.153 0.497 1.00 94.88 793 ARG A CA 1
ATOM 5847 C C . ARG A 1 793 ? -29.471 19.764 -0.975 1.00 94.88 793 ARG A C 1
ATOM 5849 O O . ARG A 1 793 ? -28.452 19.782 -1.656 1.00 94.88 793 ARG A O 1
ATOM 5856 N N . VAL A 1 794 ? -30.670 19.462 -1.454 1.00 96.75 794 VAL A N 1
ATOM 5857 C CA . VAL A 1 794 ? -30.980 19.137 -2.846 1.00 96.75 794 VAL A CA 1
ATOM 5858 C C . VAL A 1 794 ? -32.007 20.143 -3.350 1.00 96.75 794 VAL A C 1
ATOM 5860 O O . VAL A 1 794 ? -33.027 20.370 -2.701 1.00 96.75 794 VAL A O 1
ATOM 5863 N N . TYR A 1 795 ? -31.743 20.756 -4.496 1.00 95.50 795 TYR A N 1
ATOM 5864 C CA . TYR A 1 795 ? -32.562 21.814 -5.080 1.00 95.50 795 TYR A CA 1
ATOM 5865 C C . TYR A 1 795 ? -33.084 21.386 -6.444 1.00 95.50 795 TYR A C 1
ATOM 5867 O O . TYR A 1 795 ? -32.291 21.007 -7.300 1.00 95.50 795 TYR A O 1
ATOM 5875 N N . GLY A 1 796 ? -34.393 21.499 -6.660 1.00 94.75 796 GLY A N 1
ATOM 5876 C CA . GLY A 1 796 ? -35.022 21.329 -7.965 1.00 94.75 796 GLY A CA 1
ATOM 5877 C C . GLY A 1 796 ? -35.259 22.673 -8.637 1.00 94.75 796 GLY A C 1
ATOM 5878 O O . GLY A 1 796 ? -35.853 23.574 -8.045 1.00 94.75 796 GLY A O 1
ATOM 5879 N N . PHE A 1 797 ? -34.826 22.800 -9.884 1.00 93.62 797 PHE A N 1
ATOM 5880 C CA . PHE A 1 797 ? -34.906 24.007 -10.694 1.00 93.62 797 PHE A CA 1
ATOM 5881 C C . PHE A 1 797 ? -35.773 23.791 -11.922 1.00 93.62 797 PHE A C 1
ATOM 5883 O O . PHE A 1 797 ? -35.591 22.845 -12.687 1.00 93.62 797 PHE A O 1
ATOM 5890 N N . ASN A 1 798 ? -36.682 24.726 -12.134 1.00 89.75 798 ASN A N 1
ATOM 5891 C CA . ASN A 1 798 ? -37.472 24.861 -13.344 1.00 89.75 798 ASN A CA 1
ATOM 5892 C C . ASN A 1 798 ? -36.795 25.903 -14.272 1.00 89.75 798 ASN A C 1
ATOM 5894 O O . ASN A 1 798 ? -35.707 26.402 -13.976 1.00 89.75 798 ASN A O 1
ATOM 5898 N N . SER A 1 799 ? -37.405 26.265 -15.405 1.00 84.81 799 SER A N 1
ATOM 5899 C CA . SER A 1 799 ? -36.792 27.252 -16.318 1.00 84.81 799 SER A CA 1
ATOM 5900 C C . SER A 1 799 ? -36.826 28.707 -15.814 1.00 84.81 799 SER A C 1
ATOM 5902 O O . SER A 1 799 ? -36.319 29.587 -16.505 1.00 84.81 799 SER A O 1
ATOM 5904 N N . ASP A 1 800 ? -37.442 28.964 -14.660 1.00 83.44 800 ASP A N 1
ATOM 5905 C CA . ASP A 1 800 ? -37.608 30.274 -14.020 1.00 83.44 800 ASP A CA 1
ATOM 5906 C C . ASP A 1 800 ? -36.808 30.411 -12.699 1.00 83.44 800 ASP A C 1
ATOM 5908 O O . ASP A 1 800 ? -36.699 31.524 -12.177 1.00 83.44 800 ASP A O 1
ATOM 5912 N N . GLY A 1 801 ? -36.257 29.319 -12.149 1.00 85.62 801 GLY A N 1
ATOM 5913 C CA . GLY A 1 801 ? -35.495 29.290 -10.893 1.00 85.62 801 GLY A CA 1
ATOM 5914 C C . GLY A 1 801 ? -35.816 28.075 -10.013 1.00 85.62 801 GLY A C 1
ATOM 5915 O O . GLY A 1 801 ? -36.249 27.035 -10.507 1.00 85.62 801 GLY A O 1
ATOM 5916 N N . ILE A 1 802 ? -35.589 28.190 -8.699 1.00 91.94 802 ILE A N 1
ATOM 5917 C CA . ILE A 1 802 ? -35.878 27.110 -7.733 1.00 91.94 802 ILE A CA 1
ATOM 5918 C C . ILE A 1 802 ? -37.390 26.833 -7.670 1.00 91.94 802 ILE A C 1
ATOM 5920 O O . ILE A 1 802 ? -38.178 27.732 -7.372 1.00 91.94 802 ILE A O 1
ATOM 5924 N N . GLU A 1 803 ? -37.775 25.578 -7.894 1.00 91.88 803 GLU A N 1
ATOM 5925 C CA . GLU A 1 803 ? -39.134 25.052 -7.717 1.00 91.88 803 GLU A CA 1
ATOM 5926 C C . GLU A 1 803 ? -39.317 24.455 -6.313 1.00 91.88 803 GLU A C 1
ATOM 5928 O O . GLU A 1 803 ? -40.303 24.745 -5.635 1.00 91.88 803 GLU A O 1
ATOM 5933 N N . TRP A 1 804 ? -38.354 23.649 -5.856 1.00 94.88 804 TRP A N 1
ATOM 5934 C CA . TRP A 1 804 ? -38.388 22.987 -4.550 1.00 94.88 804 TRP A CA 1
ATOM 5935 C C . TRP A 1 804 ? -36.985 22.805 -3.960 1.00 94.88 804 TRP A C 1
ATOM 5937 O O . TRP A 1 804 ? -35.976 22.904 -4.659 1.00 94.88 804 TRP A O 1
ATOM 5947 N N . MET A 1 805 ? -36.927 22.537 -2.652 1.00 95.06 805 MET A N 1
ATOM 5948 C CA . MET A 1 805 ? -35.698 22.181 -1.943 1.00 95.06 805 MET A CA 1
ATOM 5949 C C . MET A 1 805 ? -35.965 21.111 -0.878 1.00 95.06 805 MET A C 1
ATOM 5951 O O . MET A 1 805 ? -37.012 21.143 -0.226 1.00 95.06 805 MET A O 1
ATOM 5955 N N . THR A 1 806 ? -34.998 20.217 -0.681 1.00 96.06 806 THR A N 1
ATOM 5956 C CA . THR A 1 806 ? -35.109 19.064 0.221 1.00 96.06 806 THR A CA 1
ATOM 5957 C C . THR A 1 806 ? -33.781 18.829 0.950 1.00 96.06 806 THR A C 1
ATOM 5959 O O . THR A 1 806 ? -32.752 18.707 0.286 1.00 96.06 806 THR A O 1
ATOM 5962 N N . PRO A 1 807 ? -33.761 18.735 2.291 1.00 93.81 807 PRO A N 1
ATOM 5963 C CA . PRO A 1 807 ? -34.871 18.999 3.213 1.00 93.81 807 PRO A CA 1
ATOM 5964 C C . PRO A 1 807 ? -35.365 20.453 3.123 1.00 93.81 807 PRO A C 1
ATOM 5966 O O . PRO A 1 807 ? -34.668 21.319 2.577 1.00 93.81 807 PRO A O 1
ATOM 5969 N N . ALA A 1 808 ? -36.571 20.726 3.631 1.00 90.06 808 ALA A N 1
ATOM 5970 C CA . ALA A 1 808 ? -37.136 22.079 3.606 1.00 90.06 808 ALA A CA 1
ATOM 5971 C C . ALA A 1 808 ? -36.238 23.080 4.366 1.00 90.06 808 ALA A C 1
ATOM 5973 O O . ALA A 1 808 ? -35.375 22.691 5.151 1.00 90.06 808 ALA A O 1
ATOM 5974 N N . GLU A 1 809 ? -36.403 24.391 4.151 1.00 86.69 809 GLU A N 1
ATOM 5975 C CA . GLU A 1 809 ? -35.528 25.413 4.763 1.00 86.69 809 GLU A CA 1
ATOM 5976 C C . GLU A 1 809 ? -35.415 25.275 6.296 1.00 86.69 809 GLU A C 1
ATOM 5978 O O . GLU A 1 809 ? -34.319 25.387 6.842 1.00 86.69 809 GLU A O 1
ATOM 5983 N N . GLU A 1 810 ? -36.525 24.958 6.966 1.00 88.06 810 GLU A N 1
ATOM 5984 C CA . GLU A 1 810 ? -36.624 24.803 8.426 1.00 88.06 810 GLU A CA 1
ATOM 5985 C C . GLU A 1 810 ? -36.166 23.427 8.951 1.00 88.06 810 GLU A C 1
ATOM 5987 O O . GLU A 1 810 ? -36.043 23.248 10.164 1.00 88.06 810 GLU A O 1
ATOM 5992 N N . GLU A 1 811 ? -35.941 22.452 8.067 1.00 89.62 811 GLU A N 1
ATOM 5993 C CA . GLU A 1 811 ? -35.527 21.092 8.422 1.00 89.62 811 GLU A CA 1
ATOM 5994 C C . GLU A 1 811 ? -33.999 20.964 8.452 1.00 89.62 811 GLU A C 1
ATOM 5996 O O . GLU A 1 811 ? -33.279 21.681 7.752 1.00 89.62 811 GLU A O 1
ATOM 6001 N N . GLU A 1 812 ? -33.494 20.046 9.282 1.00 90.56 812 GLU A N 1
ATOM 6002 C CA . GLU A 1 812 ? -32.059 19.757 9.330 1.00 90.56 812 GLU A CA 1
ATOM 6003 C C . GLU A 1 812 ? -31.595 19.178 7.984 1.00 90.56 812 GLU A C 1
ATOM 6005 O O . GLU A 1 812 ? -32.218 18.228 7.500 1.00 90.56 812 GLU A O 1
ATOM 6010 N N . PRO A 1 813 ? -30.520 19.720 7.378 1.00 93.62 813 PRO A N 1
ATOM 6011 C CA . PRO A 1 813 ? -29.946 19.159 6.162 1.00 93.62 813 PRO A CA 1
ATOM 6012 C C . PRO A 1 813 ? -29.450 17.721 6.352 1.00 93.62 813 PRO A C 1
ATOM 6014 O O . PRO A 1 813 ? -29.186 17.272 7.471 1.00 93.62 813 PRO A O 1
ATOM 6017 N N . PHE A 1 814 ? -29.268 17.011 5.239 1.00 94.06 814 PHE A N 1
ATOM 6018 C CA . PHE A 1 814 ? -28.546 15.739 5.238 1.00 94.06 814 PHE A CA 1
ATOM 6019 C C . PHE A 1 814 ? -27.062 15.951 5.590 1.00 94.06 814 PHE A C 1
ATOM 6021 O O . PHE A 1 814 ? -26.605 17.084 5.771 1.00 94.06 814 PHE A O 1
ATOM 6028 N N . ALA A 1 815 ? -26.277 14.871 5.692 1.00 92.75 815 ALA A N 1
ATOM 6029 C CA . ALA A 1 815 ? -24.827 15.059 5.685 1.00 92.75 815 ALA A CA 1
ATOM 6030 C C . ALA A 1 815 ? -24.380 15.635 4.331 1.00 92.75 815 ALA A C 1
ATOM 6032 O O . ALA A 1 815 ? -25.158 15.679 3.379 1.00 92.75 815 ALA A O 1
ATOM 6033 N N . ALA A 1 816 ? -23.130 16.094 4.257 1.00 92.88 816 ALA A N 1
ATOM 6034 C CA . ALA A 1 816 ? -22.589 16.687 3.040 1.00 92.88 816 ALA A CA 1
ATOM 6035 C C . ALA A 1 816 ? -22.809 15.770 1.828 1.00 92.88 816 ALA A C 1
ATOM 6037 O O . ALA A 1 816 ? -22.562 14.567 1.916 1.00 92.88 816 ALA A O 1
ATOM 6038 N N . ILE A 1 817 ? -23.278 16.336 0.716 1.00 93.50 817 ILE A N 1
ATOM 6039 C CA . ILE A 1 817 ? -23.475 15.610 -0.539 1.00 93.50 817 ILE A CA 1
ATOM 6040 C C . ILE A 1 817 ? -22.417 16.104 -1.519 1.00 93.50 817 ILE A C 1
ATOM 6042 O O . ILE A 1 817 ? -22.469 17.251 -1.962 1.00 93.50 817 ILE A O 1
ATOM 6046 N N . SER A 1 818 ? -21.458 15.235 -1.821 1.00 88.50 818 SER A N 1
ATOM 6047 C CA . SER A 1 818 ? -20.370 15.508 -2.770 1.00 88.50 818 SER A CA 1
ATOM 6048 C C . SER A 1 818 ? -20.525 14.746 -4.087 1.00 88.50 818 SER A C 1
ATOM 6050 O O . SER A 1 818 ? -19.851 15.072 -5.055 1.00 88.50 818 SER A O 1
ATOM 6052 N N . GLU A 1 819 ? -21.445 13.779 -4.131 1.00 88.88 819 GLU A N 1
ATOM 6053 C CA . GLU A 1 819 ? -21.704 12.923 -5.289 1.00 88.88 819 GLU A CA 1
ATOM 6054 C C . GLU A 1 819 ? -22.958 13.374 -6.054 1.00 88.88 819 GLU A C 1
ATOM 6056 O O . GLU A 1 819 ? -23.919 13.895 -5.474 1.00 88.88 819 GLU A O 1
ATOM 6061 N N . GLU A 1 820 ? -22.975 13.151 -7.367 1.00 89.38 820 GLU A N 1
ATOM 6062 C CA . GLU A 1 820 ? -24.102 13.504 -8.237 1.00 89.38 820 GLU A CA 1
ATOM 6063 C C . GLU A 1 820 ? -25.333 12.640 -7.970 1.00 89.38 820 GLU A C 1
ATOM 6065 O O . GLU A 1 820 ? -25.245 11.433 -7.759 1.00 89.38 820 GLU A O 1
ATOM 6070 N N . ALA A 1 821 ? -26.519 13.247 -8.014 1.00 93.12 821 ALA A N 1
ATOM 6071 C CA . ALA A 1 821 ? -27.765 12.507 -7.863 1.00 93.12 821 ALA A CA 1
ATOM 6072 C C . ALA A 1 821 ? -28.081 11.703 -9.133 1.00 93.12 821 ALA A C 1
ATOM 6074 O O . ALA A 1 821 ? -28.033 12.244 -10.236 1.00 93.12 821 ALA A O 1
ATOM 6075 N N . ALA A 1 822 ? -28.504 10.447 -8.975 1.00 93.69 822 ALA A N 1
ATOM 6076 C CA . ALA A 1 822 ? -29.048 9.663 -10.082 1.00 93.69 822 ALA A CA 1
ATOM 6077 C C . ALA A 1 822 ? -30.573 9.794 -10.143 1.00 93.69 822 ALA A C 1
ATOM 6079 O O . ALA A 1 822 ? -31.254 9.743 -9.124 1.00 93.69 822 ALA A O 1
ATOM 6080 N N . TYR A 1 823 ? -31.121 9.927 -11.343 1.00 92.69 823 TYR A N 1
ATOM 6081 C CA . TYR A 1 823 ? -32.543 10.022 -11.633 1.00 92.69 823 TYR A CA 1
ATOM 6082 C C . TYR A 1 823 ? -33.028 8.805 -12.421 1.00 92.69 823 TYR A C 1
ATOM 6084 O O . TYR A 1 823 ? -32.568 8.535 -13.531 1.00 92.69 823 TYR A O 1
ATOM 6092 N N . ALA A 1 824 ? -34.027 8.103 -11.885 1.00 91.25 824 ALA A N 1
ATOM 6093 C CA . ALA A 1 824 ? -34.696 7.019 -12.591 1.00 91.25 824 ALA A CA 1
ATOM 6094 C C . ALA A 1 824 ? -36.144 6.844 -12.127 1.00 91.25 824 ALA A C 1
ATOM 6096 O O . ALA A 1 824 ? -36.446 6.837 -10.935 1.00 91.25 824 ALA A O 1
ATOM 6097 N N . GLY A 1 825 ? -37.060 6.655 -13.082 1.00 87.75 825 GLY A N 1
ATOM 6098 C CA . GLY A 1 825 ? -38.451 6.303 -12.780 1.00 87.75 825 GLY A CA 1
ATOM 6099 C C . GLY A 1 825 ? -39.210 7.343 -11.946 1.00 87.75 825 GLY A C 1
ATOM 6100 O O . GLY A 1 825 ? -40.120 6.970 -11.214 1.00 87.75 825 GLY A O 1
ATOM 6101 N N . GLY A 1 826 ? -38.839 8.626 -12.038 1.00 91.94 826 GLY A N 1
ATOM 6102 C CA . GLY A 1 826 ? -39.446 9.703 -11.245 1.00 91.94 826 GLY A CA 1
ATOM 6103 C C . GLY A 1 826 ? -38.796 9.936 -9.877 1.00 91.94 826 GLY A C 1
ATOM 6104 O O . GLY A 1 826 ? -39.226 10.832 -9.158 1.00 91.94 826 GLY A O 1
ATOM 6105 N N . VAL A 1 827 ? -37.760 9.173 -9.525 1.00 94.94 827 VAL A N 1
ATOM 6106 C CA . VAL A 1 827 ? -37.096 9.240 -8.220 1.00 94.94 827 VAL A CA 1
ATOM 6107 C C . VAL A 1 827 ? -35.638 9.655 -8.389 1.00 94.94 827 VAL A C 1
ATOM 6109 O O . VAL A 1 827 ? -34.968 9.213 -9.321 1.00 94.94 827 VAL A O 1
ATOM 6112 N N . LEU A 1 828 ? -35.174 10.516 -7.488 1.00 96.31 828 LEU A N 1
ATOM 6113 C CA . LEU A 1 828 ? -33.776 10.874 -7.290 1.00 96.31 828 LEU A CA 1
ATOM 6114 C C . LEU A 1 828 ? -33.166 9.985 -6.212 1.00 96.31 828 LEU A C 1
ATOM 6116 O O . LEU A 1 828 ? -33.778 9.786 -5.163 1.00 96.31 828 LEU A O 1
ATOM 6120 N N . HIS A 1 829 ? -31.946 9.527 -6.446 1.00 95.50 829 HIS A N 1
ATOM 6121 C CA . HIS A 1 829 ? -31.137 8.736 -5.532 1.00 95.50 829 HIS A CA 1
ATOM 6122 C C . HIS A 1 829 ? -29.906 9.561 -5.174 1.00 95.50 829 HIS A C 1
ATOM 6124 O O . HIS A 1 829 ? -29.027 9.769 -6.008 1.00 95.50 829 HIS A O 1
ATOM 6130 N N . VAL A 1 830 ? -29.873 10.059 -3.941 1.00 95.62 830 VAL A N 1
ATOM 6131 C CA . VAL A 1 830 ? -28.877 11.028 -3.470 1.00 95.62 830 VAL A CA 1
ATOM 6132 C C . VAL A 1 830 ? -28.059 10.399 -2.353 1.00 95.62 830 VAL A C 1
ATOM 6134 O O . VAL A 1 830 ? -28.624 10.053 -1.319 1.00 95.62 830 VAL A O 1
ATOM 6137 N N . ALA A 1 831 ? -26.754 10.228 -2.557 1.00 93.12 831 ALA A N 1
ATOM 6138 C CA . ALA A 1 831 ? -25.862 9.640 -1.559 1.00 93.12 831 ALA A CA 1
ATOM 6139 C C . ALA A 1 831 ? -25.184 10.735 -0.719 1.00 93.12 831 ALA A C 1
ATOM 6141 O O . ALA A 1 831 ? -24.554 11.633 -1.274 1.00 93.12 831 ALA A O 1
ATOM 6142 N N . ASP A 1 832 ? -25.308 10.664 0.607 1.00 93.38 832 ASP A N 1
ATOM 6143 C CA . ASP A 1 832 ? -24.600 11.554 1.533 1.00 93.38 832 ASP A CA 1
ATOM 6144 C C . ASP A 1 832 ? -23.220 10.994 1.937 1.00 93.38 832 ASP A C 1
ATOM 6146 O O . ASP A 1 832 ? -22.914 9.812 1.752 1.00 93.38 832 ASP A O 1
ATOM 6150 N N . ALA A 1 833 ? -22.377 11.835 2.540 1.00 90.06 833 ALA A N 1
ATOM 6151 C CA . ALA A 1 833 ? -21.017 11.483 2.959 1.00 90.06 833 ALA A CA 1
ATOM 6152 C C . ALA A 1 833 ? -20.934 10.375 4.030 1.00 90.06 833 ALA A C 1
ATOM 6154 O O . ALA A 1 833 ? -19.843 9.889 4.331 1.00 90.06 833 ALA A O 1
ATOM 6155 N N . ARG A 1 834 ? -22.056 9.966 4.637 1.00 86.62 834 ARG A N 1
ATOM 6156 C CA . ARG A 1 834 ? -22.109 8.840 5.585 1.00 86.62 834 ARG A CA 1
ATOM 6157 C C . ARG A 1 834 ? -22.461 7.520 4.900 1.00 86.62 834 ARG A C 1
ATOM 6159 O O . ARG A 1 834 ? -22.421 6.478 5.556 1.00 86.62 834 ARG A O 1
ATOM 6166 N N . GLY A 1 835 ? -22.791 7.547 3.609 1.00 85.25 835 GLY A N 1
ATOM 6167 C CA . GLY A 1 835 ? -23.289 6.382 2.887 1.00 85.25 835 GLY A CA 1
ATOM 6168 C C . GLY A 1 835 ? -24.792 6.179 3.015 1.00 85.25 835 GLY A C 1
ATOM 6169 O O . GLY A 1 835 ? -25.267 5.062 2.794 1.00 85.25 835 GLY A O 1
ATOM 6170 N N . ASP A 1 836 ? -25.544 7.211 3.400 1.00 91.25 836 ASP A N 1
ATOM 6171 C CA . ASP A 1 836 ? -27.000 7.167 3.362 1.00 91.25 836 ASP A CA 1
ATOM 6172 C C . ASP A 1 836 ? -27.494 7.566 1.965 1.00 91.25 836 ASP A C 1
ATOM 6174 O O . ASP A 1 836 ? -27.125 8.605 1.425 1.00 91.25 836 ASP A O 1
ATOM 6178 N N . LEU A 1 837 ? -28.348 6.729 1.371 1.00 92.94 837 LEU A N 1
ATOM 6179 C CA . LEU A 1 837 ? -29.006 6.988 0.096 1.00 92.94 837 LEU A CA 1
ATOM 6180 C C . LEU A 1 837 ? -30.429 7.491 0.336 1.00 92.94 837 LEU A C 1
ATOM 6182 O O . LEU A 1 837 ? -31.315 6.739 0.758 1.00 92.94 837 LEU A O 1
ATOM 6186 N N . HIS A 1 838 ? -30.651 8.766 0.052 1.00 95.12 838 HIS A N 1
ATOM 6187 C CA . HIS A 1 838 ? -31.936 9.439 0.159 1.00 95.12 838 HIS A CA 1
ATOM 6188 C C . HIS A 1 838 ? -32.703 9.320 -1.158 1.00 95.12 838 HIS A C 1
ATOM 6190 O O . HIS A 1 838 ? -32.183 9.663 -2.221 1.00 95.12 838 HIS A O 1
ATOM 6196 N N . LEU A 1 839 ? -33.948 8.844 -1.086 1.00 96.12 839 LEU A N 1
ATOM 6197 C CA . LEU A 1 839 ? -34.862 8.820 -2.222 1.00 96.12 839 LEU A CA 1
ATOM 6198 C C . LEU A 1 839 ? -35.806 10.018 -2.157 1.00 96.12 839 LEU A C 1
ATOM 6200 O O . LEU A 1 839 ? -36.481 10.228 -1.146 1.00 96.12 839 LEU A O 1
ATOM 6204 N N . ILE A 1 840 ? -35.856 10.793 -3.237 1.00 96.69 840 ILE A N 1
ATOM 6205 C CA . ILE A 1 840 ? -36.653 12.021 -3.338 1.00 96.69 840 ILE A CA 1
ATOM 6206 C C . ILE A 1 840 ? -37.500 11.948 -4.609 1.00 96.69 840 ILE A C 1
ATOM 6208 O O . ILE A 1 840 ? -36.998 11.594 -5.673 1.00 96.69 840 ILE A O 1
ATOM 6212 N N . ASP A 1 841 ? -38.787 12.270 -4.517 1.00 94.44 841 ASP A N 1
ATOM 6213 C CA . ASP A 1 841 ? -39.642 12.426 -5.693 1.00 94.44 841 ASP A CA 1
ATOM 6214 C C . ASP A 1 841 ? -39.143 13.610 -6.527 1.00 94.44 841 ASP A C 1
ATOM 6216 O O . ASP A 1 841 ? -39.099 14.745 -6.051 1.00 94.44 841 ASP A O 1
ATOM 6220 N N . ALA A 1 842 ? -38.736 13.346 -7.766 1.00 92.44 842 ALA A N 1
ATOM 6221 C CA . ALA A 1 842 ? -38.045 14.335 -8.581 1.00 92.44 842 ALA A CA 1
ATOM 6222 C C . ALA A 1 842 ? -38.942 15.508 -8.990 1.00 92.44 842 ALA A C 1
ATOM 6224 O O . ALA A 1 842 ? -38.455 16.622 -9.153 1.00 92.44 842 ALA A O 1
ATOM 6225 N N . GLU A 1 843 ? -40.243 15.269 -9.181 1.00 90.19 843 GLU A N 1
ATOM 6226 C CA . GLU A 1 843 ? -41.182 16.301 -9.630 1.00 90.19 843 GLU A CA 1
ATOM 6227 C C . GLU A 1 843 ? -41.538 17.258 -8.487 1.00 90.19 843 GLU A C 1
ATOM 6229 O O . GLU A 1 843 ? -41.624 18.468 -8.691 1.00 90.19 843 GLU A O 1
ATOM 6234 N N . THR A 1 844 ? -41.729 16.721 -7.283 1.00 91.19 844 THR A N 1
ATOM 6235 C CA . THR A 1 844 ? -42.272 17.467 -6.139 1.00 91.19 844 THR A CA 1
ATOM 6236 C C . THR A 1 844 ? -41.243 17.831 -5.072 1.00 91.19 844 THR A C 1
ATOM 6238 O O . THR A 1 844 ? -41.548 18.647 -4.202 1.00 91.19 844 THR A O 1
ATOM 6241 N N . GLY A 1 845 ? -40.058 17.215 -5.087 1.00 93.50 845 GLY A N 1
ATOM 6242 C CA . GLY A 1 845 ? -39.058 17.341 -4.024 1.00 93.50 845 GLY A CA 1
ATOM 6243 C C . GLY A 1 845 ? -39.427 16.592 -2.740 1.00 93.50 845 GLY A C 1
ATOM 6244 O O . GLY A 1 845 ? -38.751 16.725 -1.721 1.00 93.50 845 GLY A O 1
ATOM 6245 N N . VAL A 1 846 ? -40.505 15.805 -2.732 1.00 94.06 846 VAL A N 1
ATOM 6246 C CA . VAL A 1 846 ? -40.936 15.097 -1.522 1.00 94.06 846 VAL A CA 1
ATOM 6247 C C . VAL A 1 846 ? -39.909 14.027 -1.152 1.00 94.06 846 VAL A C 1
ATOM 6249 O O . VAL A 1 846 ? -39.654 13.102 -1.920 1.00 94.06 846 VAL A O 1
ATOM 6252 N N . PHE A 1 847 ? -39.349 14.127 0.056 1.00 95.00 847 PHE A N 1
ATOM 6253 C CA . PHE A 1 847 ? -38.528 13.071 0.644 1.00 95.00 847 PHE A CA 1
ATOM 6254 C C . PHE A 1 847 ? -39.362 11.795 0.819 1.00 95.00 847 PHE A C 1
ATOM 6256 O O . PHE A 1 847 ? -40.403 11.806 1.480 1.00 95.00 847 PHE A O 1
ATOM 6263 N N . LEU A 1 848 ? -38.901 10.694 0.228 1.00 93.75 848 LEU A N 1
ATOM 6264 C CA . LEU A 1 848 ? -39.582 9.405 0.280 1.00 93.75 848 LEU A CA 1
ATOM 6265 C C . LEU A 1 848 ? -39.077 8.581 1.462 1.00 93.75 848 LEU A C 1
ATOM 6267 O O . LEU A 1 848 ? -39.867 8.163 2.310 1.00 93.75 848 LEU A O 1
ATOM 6271 N N . CYS A 1 849 ? -37.768 8.333 1.511 1.00 94.38 849 CYS A N 1
ATOM 6272 C CA . CYS A 1 849 ? -37.123 7.544 2.556 1.00 94.38 849 CYS A CA 1
ATOM 6273 C C . CYS A 1 849 ? -35.588 7.604 2.450 1.00 94.38 849 CYS A C 1
ATOM 6275 O O . CYS A 1 849 ? -35.038 8.049 1.444 1.00 94.38 849 CYS A O 1
ATOM 6277 N N . THR A 1 850 ? -34.907 7.110 3.488 1.00 92.50 850 THR A N 1
ATOM 6278 C CA . THR A 1 850 ? -33.449 6.923 3.516 1.00 92.50 850 THR A CA 1
ATOM 6279 C C . THR A 1 850 ? -33.122 5.445 3.636 1.00 92.50 850 THR A C 1
ATOM 6281 O O . THR A 1 850 ? -33.740 4.728 4.429 1.00 92.50 850 THR A O 1
ATOM 6284 N N . ARG A 1 851 ? -32.099 5.010 2.908 1.00 89.75 851 ARG A N 1
ATOM 6285 C CA . ARG A 1 851 ? -31.500 3.687 3.029 1.00 89.75 851 ARG A CA 1
ATOM 6286 C C . ARG A 1 851 ? -30.023 3.822 3.369 1.00 89.75 851 ARG A C 1
ATOM 6288 O O . ARG A 1 851 ? -29.278 4.410 2.601 1.00 89.75 851 ARG A O 1
ATOM 6295 N N . SER A 1 852 ? -29.600 3.248 4.488 1.00 87.12 852 SER A N 1
ATOM 6296 C CA . SER A 1 852 ? -28.195 3.303 4.892 1.00 87.12 852 SER A CA 1
ATOM 6297 C C . SER A 1 852 ? -27.401 2.153 4.279 1.00 87.12 852 SER A C 1
ATOM 6299 O O . SER A 1 852 ? -27.801 0.990 4.398 1.00 87.12 852 SER A O 1
ATOM 6301 N N . PHE A 1 853 ? -26.280 2.475 3.637 1.00 80.50 853 PHE A N 1
ATOM 6302 C CA . PHE A 1 853 ? -25.293 1.497 3.178 1.00 80.50 853 PHE A CA 1
ATOM 6303 C C . PHE A 1 853 ? -24.065 1.421 4.100 1.00 80.50 853 PHE A C 1
ATOM 6305 O O . PHE A 1 853 ? -23.304 0.459 4.012 1.00 80.50 853 PHE A O 1
ATOM 6312 N N . GLY A 1 854 ? -23.914 2.378 5.025 1.00 71.75 854 GLY A N 1
ATOM 6313 C CA . GLY A 1 854 ? -22.963 2.323 6.139 1.00 71.75 854 GLY A CA 1
ATOM 6314 C C . GLY A 1 854 ? -21.491 2.509 5.766 1.00 71.75 854 GLY A C 1
ATOM 6315 O O . GLY A 1 854 ? -20.634 2.204 6.593 1.00 71.75 854 GLY A O 1
ATOM 6316 N N . GLN A 1 855 ? -21.193 2.970 4.549 1.00 77.81 855 GLN A N 1
ATOM 6317 C CA . GLN A 1 855 ? -19.845 3.270 4.061 1.00 77.81 855 GLN A CA 1
ATOM 6318 C C . GLN A 1 855 ? -19.875 4.563 3.234 1.00 77.81 855 GLN A C 1
ATOM 6320 O O . GLN A 1 855 ? -20.770 4.692 2.396 1.00 77.81 855 GLN A O 1
ATOM 6325 N N . PRO A 1 856 ? -18.922 5.496 3.424 1.00 84.31 856 PRO A N 1
ATOM 6326 C CA . PRO A 1 856 ? -18.847 6.707 2.614 1.00 84.31 856 PRO A CA 1
ATOM 6327 C C . PRO A 1 856 ? -18.764 6.369 1.118 1.00 84.31 856 PRO A C 1
ATOM 6329 O O . PRO A 1 856 ? -17.942 5.520 0.741 1.00 84.31 856 PRO A O 1
ATOM 6332 N N . PRO A 1 857 ? -19.597 6.995 0.271 1.00 86.50 857 PRO A N 1
ATOM 6333 C CA . PRO A 1 857 ? -19.490 6.820 -1.164 1.00 86.50 857 PRO A CA 1
ATOM 6334 C C . PRO A 1 857 ? -18.195 7.465 -1.667 1.00 86.50 857 PRO A C 1
ATOM 6336 O O . PRO A 1 857 ? -17.714 8.443 -1.098 1.00 86.50 857 PRO A O 1
ATOM 6339 N N . ILE A 1 858 ? -17.629 6.889 -2.723 1.00 81.25 858 ILE A N 1
ATOM 6340 C CA . ILE A 1 858 ? -16.448 7.416 -3.435 1.00 81.25 858 ILE A CA 1
ATOM 6341 C C . ILE A 1 858 ? -16.743 7.670 -4.919 1.00 81.25 858 ILE A C 1
ATOM 6343 O O . ILE A 1 858 ? -15.833 7.879 -5.716 1.00 81.25 858 ILE A O 1
ATOM 6347 N N . GLY A 1 859 ? -18.015 7.587 -5.300 1.00 82.50 859 GLY A N 1
ATOM 6348 C CA . GLY A 1 859 ? -18.476 7.868 -6.646 1.00 82.50 859 GLY A CA 1
ATOM 6349 C C . GLY A 1 859 ? -19.995 7.956 -6.718 1.00 82.50 859 GLY A C 1
ATOM 6350 O O . GLY A 1 859 ? -20.714 7.488 -5.826 1.00 82.50 859 GLY A O 1
ATOM 6351 N N . ASN A 1 860 ? -20.470 8.521 -7.826 1.00 88.19 860 ASN A N 1
ATOM 6352 C CA . ASN A 1 860 ? -21.887 8.763 -8.067 1.00 88.19 860 ASN A CA 1
ATOM 6353 C C . ASN A 1 860 ? -22.727 7.470 -7.980 1.00 88.19 860 ASN A C 1
ATOM 6355 O O . ASN A 1 860 ? -22.313 6.436 -8.520 1.00 88.19 860 ASN A O 1
ATOM 6359 N N . PRO A 1 861 ? -23.932 7.504 -7.372 1.00 91.88 861 PRO A N 1
ATOM 6360 C CA . PRO A 1 861 ? -24.925 6.461 -7.580 1.00 91.88 861 PRO A CA 1
ATOM 6361 C C . PRO A 1 861 ? -25.215 6.293 -9.076 1.00 91.88 861 PRO A C 1
ATOM 6363 O O . PRO A 1 861 ? -25.329 7.263 -9.817 1.00 91.88 861 PRO A O 1
ATOM 6366 N N . VAL A 1 862 ? -25.375 5.049 -9.516 1.00 92.81 862 VAL A N 1
ATOM 6367 C CA . VAL A 1 862 ? -25.734 4.701 -10.894 1.00 92.81 862 VAL A CA 1
ATOM 6368 C C . VAL A 1 862 ? -27.010 3.882 -10.870 1.00 92.81 862 VAL A C 1
ATOM 6370 O O . VAL A 1 862 ? -27.091 2.895 -10.143 1.00 92.81 862 VAL A O 1
ATOM 6373 N N . VAL A 1 863 ? -28.014 4.261 -11.658 1.00 92.94 863 VAL A N 1
ATOM 6374 C CA . VAL A 1 863 ? -29.270 3.511 -11.756 1.00 92.94 863 VAL A CA 1
ATOM 6375 C C . VAL A 1 863 ? -29.428 2.935 -13.153 1.00 92.94 863 VAL A C 1
ATOM 6377 O O . VAL A 1 863 ? -29.609 3.668 -14.121 1.00 92.94 863 VAL A O 1
ATOM 6380 N N . SER A 1 864 ? -29.411 1.607 -13.242 1.00 91.25 864 SER A N 1
ATOM 6381 C CA . SER A 1 864 ? -29.591 0.865 -14.490 1.00 91.25 864 SER A CA 1
ATOM 6382 C C . SER A 1 864 ? -30.447 -0.376 -14.249 1.00 91.25 864 SER A C 1
ATOM 6384 O O . SER A 1 864 ? -30.359 -0.997 -13.190 1.00 91.25 864 SER A O 1
ATOM 6386 N N . ASP A 1 865 ? -31.323 -0.713 -15.197 1.00 86.12 865 ASP A N 1
ATOM 6387 C CA . ASP A 1 865 ? -32.165 -1.921 -15.166 1.00 86.12 865 ASP A CA 1
ATOM 6388 C C . ASP A 1 865 ? -32.950 -2.139 -13.853 1.00 86.12 865 ASP A C 1
ATOM 6390 O O . ASP A 1 865 ? -33.144 -3.260 -13.380 1.00 86.12 865 ASP A O 1
ATOM 6394 N N . GLY A 1 866 ? -33.415 -1.048 -13.232 1.00 89.12 866 GLY A N 1
ATOM 6395 C CA . GLY A 1 866 ? -34.150 -1.097 -11.963 1.00 89.12 866 GLY A CA 1
ATOM 6396 C C . GLY A 1 866 ? -33.283 -1.402 -10.736 1.00 89.12 866 GLY A C 1
ATOM 6397 O O . GLY A 1 866 ? -33.831 -1.695 -9.673 1.00 89.12 866 GLY A O 1
ATOM 6398 N N . THR A 1 867 ? -31.960 -1.302 -10.858 1.00 91.38 867 THR A N 1
ATOM 6399 C CA . THR A 1 867 ? -30.974 -1.479 -9.785 1.00 91.38 867 THR A CA 1
ATOM 6400 C C . THR A 1 867 ? -30.191 -0.183 -9.588 1.00 91.38 867 THR A C 1
ATOM 6402 O O . THR A 1 867 ? -29.779 0.446 -10.557 1.00 91.38 867 THR A O 1
ATOM 6405 N N . VAL A 1 868 ? -30.005 0.233 -8.335 1.00 92.44 868 VAL A N 1
ATOM 6406 C CA . VAL A 1 868 ? -29.060 1.285 -7.956 1.00 92.44 868 VAL A CA 1
ATOM 6407 C C . VAL A 1 868 ? -27.749 0.636 -7.533 1.00 92.44 868 VAL A C 1
ATOM 6409 O O . VAL A 1 868 ? -27.757 -0.326 -6.765 1.00 92.44 868 VAL A O 1
ATOM 6412 N N . TYR A 1 869 ? -26.645 1.173 -8.028 1.00 91.06 869 TYR A N 1
ATOM 6413 C CA . TYR A 1 869 ? -25.277 0.808 -7.706 1.00 91.06 869 TYR A CA 1
ATOM 6414 C C . TYR A 1 869 ? -24.614 2.009 -7.043 1.00 91.06 869 TYR A C 1
ATOM 6416 O O . TYR A 1 869 ? -24.737 3.126 -7.537 1.00 91.06 869 TYR A O 1
ATOM 6424 N N . LEU A 1 870 ? -23.929 1.795 -5.929 1.00 89.31 870 LEU A N 1
ATOM 6425 C CA . LEU A 1 870 ? -23.183 2.827 -5.227 1.00 89.31 870 LEU A CA 1
ATOM 6426 C C . LEU A 1 870 ? -21.812 2.283 -4.866 1.00 89.31 870 LEU A C 1
ATOM 6428 O O . LEU A 1 870 ? -21.697 1.250 -4.204 1.00 89.31 870 LEU A O 1
ATOM 6432 N N . GLN A 1 871 ? -20.778 2.985 -5.306 1.00 85.25 871 GLN A N 1
ATOM 6433 C CA . GLN A 1 871 ? -19.410 2.619 -5.000 1.00 85.25 871 GLN A CA 1
ATOM 6434 C C . GLN A 1 871 ? -18.960 3.276 -3.697 1.00 85.25 871 GLN A C 1
ATOM 6436 O O . GLN A 1 871 ? -19.129 4.477 -3.499 1.00 85.25 871 GLN A O 1
ATOM 6441 N N . ALA A 1 872 ? -18.380 2.469 -2.819 1.00 79.44 872 ALA A N 1
ATOM 6442 C CA . ALA A 1 872 ? -17.797 2.856 -1.545 1.00 79.44 872 ALA A CA 1
ATOM 6443 C C . ALA A 1 872 ? -16.365 2.307 -1.443 1.00 79.44 872 ALA A C 1
ATOM 6445 O O . ALA A 1 872 ? -15.922 1.519 -2.285 1.00 79.44 872 ALA A O 1
ATOM 6446 N N . VAL A 1 873 ? -15.626 2.713 -0.409 1.00 73.19 873 VAL A N 1
ATOM 6447 C CA . VAL A 1 873 ? -14.240 2.264 -0.193 1.00 73.19 873 VAL A CA 1
ATOM 6448 C C . VAL A 1 873 ? -14.168 0.732 -0.193 1.00 73.19 873 VAL A C 1
ATOM 6450 O O . VAL A 1 873 ? -14.778 0.072 0.649 1.00 73.19 873 VAL A O 1
ATOM 6453 N N . ALA A 1 874 ? -13.440 0.177 -1.170 1.00 73.06 874 ALA A N 1
ATOM 6454 C CA . ALA A 1 874 ? -13.272 -1.263 -1.391 1.00 73.06 874 ALA A CA 1
ATOM 6455 C C . ALA A 1 874 ? -14.588 -2.061 -1.528 1.00 73.06 874 ALA A C 1
ATOM 6457 O O . ALA A 1 874 ? -14.588 -3.275 -1.347 1.00 73.06 874 ALA A O 1
ATOM 6458 N N . THR A 1 875 ? -15.727 -1.414 -1.813 1.00 79.06 875 THR A N 1
ATOM 6459 C CA . THR A 1 875 ? -17.032 -2.089 -1.869 1.00 79.06 875 THR A CA 1
ATOM 6460 C C . THR A 1 875 ? -17.923 -1.515 -2.966 1.00 79.06 875 THR A C 1
ATOM 6462 O O . THR A 1 875 ? -18.138 -0.309 -3.029 1.00 79.06 875 THR A O 1
ATOM 6465 N N . LEU A 1 876 ? -18.539 -2.371 -3.781 1.00 85.44 876 LEU A N 1
ATOM 6466 C CA . LEU A 1 876 ? -19.708 -1.997 -4.577 1.00 85.44 876 LEU A CA 1
ATOM 6467 C C . LEU A 1 876 ? -20.980 -2.442 -3.855 1.00 85.44 876 LEU A C 1
ATOM 6469 O O . LEU A 1 876 ? -21.163 -3.626 -3.569 1.00 85.44 876 LEU A O 1
ATOM 6473 N N . VAL A 1 877 ? -21.884 -1.503 -3.605 1.00 87.19 877 VAL A N 1
ATOM 6474 C CA . VAL A 1 877 ? -23.199 -1.767 -3.023 1.00 87.19 877 VAL A CA 1
ATOM 6475 C C . VAL A 1 877 ? -24.253 -1.700 -4.117 1.00 87.19 877 VAL A C 1
ATOM 6477 O O . VAL A 1 877 ? -24.229 -0.788 -4.937 1.00 87.19 877 VAL A O 1
ATOM 6480 N N . TYR A 1 878 ? -25.195 -2.640 -4.145 1.00 89.25 878 TYR A N 1
ATOM 6481 C CA . TYR A 1 878 ? -26.292 -2.588 -5.108 1.00 89.25 878 TYR A CA 1
ATOM 6482 C C . TYR A 1 878 ? -27.619 -3.095 -4.552 1.00 89.25 878 TYR A C 1
ATOM 6484 O O . TYR A 1 878 ? -27.678 -3.942 -3.654 1.00 89.25 878 TYR A O 1
ATOM 6492 N N . ALA A 1 879 ? -28.712 -2.541 -5.073 1.00 89.56 879 ALA A N 1
ATOM 6493 C CA . ALA A 1 879 ? -30.057 -2.805 -4.582 1.00 89.56 879 ALA A CA 1
ATOM 6494 C C . ALA A 1 879 ? -31.157 -2.424 -5.586 1.00 89.56 879 ALA A C 1
ATOM 6496 O O . ALA A 1 879 ? -30.889 -1.645 -6.494 1.00 89.56 879 ALA A O 1
ATOM 6497 N N . PRO A 1 880 ? -32.413 -2.881 -5.409 1.00 90.81 880 PRO A N 1
ATOM 6498 C CA . PRO A 1 880 ? -33.533 -2.384 -6.205 1.00 90.81 880 PRO A CA 1
ATOM 6499 C C . PRO A 1 880 ? -33.658 -0.855 -6.127 1.00 90.81 880 PRO A C 1
ATOM 6501 O O . PRO A 1 880 ? -33.658 -0.275 -5.040 1.00 90.81 880 PRO A O 1
ATOM 6504 N N . ALA A 1 881 ? -33.771 -0.205 -7.281 1.00 90.94 881 ALA A N 1
ATOM 6505 C CA . ALA A 1 881 ? -33.937 1.236 -7.395 1.00 90.94 881 ALA A CA 1
ATOM 6506 C C . ALA A 1 881 ? -35.381 1.671 -7.087 1.00 90.94 881 ALA A C 1
ATOM 6508 O O . ALA A 1 881 ? -36.334 0.922 -7.303 1.00 90.94 881 ALA A O 1
ATOM 6509 N N . GLY A 1 882 ? -35.551 2.910 -6.612 1.00 87.69 882 GLY A N 1
ATOM 6510 C CA . GLY A 1 882 ? -36.866 3.528 -6.414 1.00 87.69 882 GLY A CA 1
ATOM 6511 C C . GLY A 1 882 ? -37.618 3.027 -5.178 1.00 87.69 882 GLY A C 1
ATOM 6512 O O . GLY A 1 882 ? -38.778 3.379 -4.988 1.00 87.69 882 GLY A O 1
ATOM 6513 N N . THR A 1 883 ? -36.983 2.208 -4.334 1.00 85.69 883 THR A N 1
ATOM 6514 C CA . THR A 1 883 ? -37.573 1.696 -3.096 1.00 85.69 883 THR A CA 1
ATOM 6515 C C . THR A 1 883 ? -36.541 1.591 -1.974 1.00 85.69 883 THR A C 1
ATOM 6517 O O . THR A 1 883 ? -35.360 1.329 -2.208 1.00 85.69 883 THR A O 1
ATOM 6520 N N . CYS A 1 884 ? -37.004 1.764 -0.735 1.00 83.44 884 CYS A N 1
ATOM 6521 C CA . CYS A 1 884 ? -36.228 1.455 0.467 1.00 83.44 884 CYS A CA 1
ATOM 6522 C C . CYS A 1 884 ? -36.386 -0.000 0.929 1.00 83.44 884 CYS A C 1
ATOM 6524 O O . CYS A 1 884 ? -35.738 -0.408 1.891 1.00 83.44 884 CYS A O 1
ATOM 6526 N N . ASP A 1 885 ? -37.223 -0.788 0.251 1.00 79.38 885 ASP A N 1
ATOM 6527 C CA . ASP A 1 885 ? -37.416 -2.195 0.571 1.00 79.38 885 ASP A CA 1
ATOM 6528 C C . ASP A 1 885 ? -36.265 -3.066 0.037 1.00 79.38 885 ASP A C 1
ATOM 6530 O O . ASP A 1 885 ? -35.703 -2.840 -1.039 1.00 79.38 885 ASP A O 1
ATOM 6534 N N . GLY A 1 886 ? -35.953 -4.125 0.787 1.00 68.62 886 GLY A N 1
ATOM 6535 C CA . GLY A 1 886 ? -34.918 -5.103 0.448 1.00 68.62 886 GLY A CA 1
ATOM 6536 C C . GLY A 1 886 ? -33.563 -4.806 1.092 1.00 68.62 886 GLY A C 1
ATOM 6537 O O . GLY A 1 886 ? -33.202 -3.662 1.348 1.00 68.62 886 GLY A O 1
ATOM 6538 N N . THR A 1 887 ? -32.795 -5.856 1.369 1.00 75.12 887 THR A N 1
ATOM 6539 C CA . THR A 1 887 ? -31.431 -5.748 1.904 1.00 75.12 887 THR A CA 1
ATOM 6540 C C . THR A 1 887 ? -30.447 -5.422 0.783 1.00 75.12 887 THR A C 1
ATOM 6542 O O . THR A 1 887 ? -30.577 -5.990 -0.302 1.00 75.12 887 THR A O 1
ATOM 6545 N N . PRO A 1 888 ? -29.500 -4.487 0.984 1.00 81.38 888 PRO A N 1
ATOM 6546 C CA . PRO A 1 888 ? -28.490 -4.200 -0.027 1.00 81.38 888 PRO A CA 1
ATOM 6547 C C . PRO A 1 888 ? -27.516 -5.361 -0.146 1.00 81.38 888 PRO A C 1
ATOM 6549 O O . PRO A 1 888 ? -27.141 -5.955 0.863 1.00 81.38 888 PRO A O 1
ATOM 6552 N N . ASN A 1 889 ? -27.115 -5.664 -1.373 1.00 84.25 889 ASN A N 1
ATOM 6553 C CA . ASN A 1 889 ? -26.011 -6.573 -1.624 1.00 84.25 889 ASN A CA 1
ATOM 6554 C C . ASN A 1 889 ? -24.713 -5.769 -1.643 1.00 84.25 889 ASN A C 1
ATOM 6556 O O . ASN A 1 889 ? -24.703 -4.615 -2.074 1.00 84.25 889 ASN A O 1
ATOM 6560 N N . GLN A 1 890 ? -23.633 -6.382 -1.175 1.00 82.62 890 GLN A N 1
ATOM 6561 C CA . GLN A 1 890 ? -22.315 -5.765 -1.110 1.00 82.62 890 GLN A CA 1
ATOM 6562 C C . GLN A 1 890 ? -21.288 -6.722 -1.704 1.00 82.62 890 GLN A C 1
ATOM 6564 O O . GLN A 1 890 ? -21.317 -7.922 -1.431 1.00 82.62 890 GLN A O 1
ATOM 6569 N N . ILE A 1 891 ? -20.392 -6.178 -2.517 1.00 76.12 891 ILE A N 1
ATOM 6570 C CA . ILE A 1 891 ? -19.279 -6.895 -3.130 1.00 76.12 891 ILE A CA 1
ATOM 6571 C C . ILE A 1 891 ? -18.005 -6.197 -2.684 1.00 76.12 891 ILE A C 1
ATOM 6573 O O . ILE A 1 891 ? -17.839 -5.016 -2.976 1.00 76.12 891 ILE A O 1
ATOM 6577 N N . VAL A 1 892 ? -17.124 -6.919 -1.994 1.00 74.19 892 VAL A N 1
ATOM 6578 C CA . VAL A 1 892 ? -15.812 -6.402 -1.589 1.00 74.19 892 VAL A CA 1
ATOM 6579 C C . VAL A 1 892 ? -14.851 -6.525 -2.771 1.00 74.19 892 VAL A C 1
ATOM 6581 O O . VAL A 1 892 ? -14.701 -7.604 -3.349 1.00 74.19 892 VAL A O 1
ATOM 6584 N N . MET A 1 893 ? -14.230 -5.409 -3.137 1.00 67.81 893 MET A N 1
ATOM 6585 C CA . MET A 1 893 ? -13.315 -5.256 -4.266 1.00 67.81 893 MET A CA 1
ATOM 6586 C C . MET A 1 893 ? -11.885 -5.049 -3.739 1.00 67.81 893 MET A C 1
ATOM 6588 O O . MET A 1 893 ? -11.692 -4.352 -2.743 1.00 67.81 893 MET A O 1
ATOM 6592 N N . ASP A 1 894 ? -10.899 -5.673 -4.384 1.00 54.84 894 ASP A N 1
ATOM 6593 C CA . ASP A 1 894 ? -9.468 -5.529 -4.081 1.00 54.84 894 ASP A CA 1
ATOM 6594 C C . ASP A 1 894 ? -8.960 -4.174 -4.626 1.00 54.84 894 ASP A C 1
ATOM 6596 O O . ASP A 1 894 ? -9.196 -3.866 -5.788 1.00 54.84 894 ASP A O 1
ATOM 6600 N N . ALA A 1 895 ? -8.312 -3.369 -3.776 1.00 49.44 895 ALA A N 1
ATOM 6601 C CA . ALA A 1 895 ? -7.734 -2.038 -4.043 1.00 49.44 895 ALA A CA 1
ATOM 6602 C C . ALA A 1 895 ? -8.664 -0.868 -4.490 1.00 49.44 895 ALA A C 1
ATOM 6604 O O . ALA A 1 895 ? -9.823 -1.007 -4.877 1.00 49.44 895 ALA A O 1
ATOM 6605 N N . GLY A 1 896 ? -8.148 0.353 -4.282 1.00 52.25 896 GLY A N 1
ATOM 6606 C CA . GLY A 1 896 ? -8.870 1.629 -4.308 1.00 52.25 896 GLY A CA 1
ATOM 6607 C C . GLY A 1 896 ? -9.368 2.042 -5.692 1.00 52.25 896 GLY A C 1
ATOM 6608 O O . GLY A 1 896 ? -8.587 2.324 -6.598 1.00 52.25 896 GLY A O 1
ATOM 6609 N N . VAL A 1 897 ? -10.689 2.132 -5.826 1.00 50.41 897 VAL A N 1
ATOM 6610 C CA . VAL A 1 897 ? -11.335 2.649 -7.029 1.00 50.41 897 VAL A CA 1
ATOM 6611 C C . VAL A 1 897 ? -11.346 4.173 -6.971 1.00 50.41 897 VAL A C 1
ATOM 6613 O O . VAL A 1 897 ? -11.824 4.738 -5.997 1.00 50.41 897 VAL A O 1
ATOM 6616 N N . ASN A 1 898 ? -10.822 4.842 -7.995 1.00 53.25 898 ASN A N 1
ATOM 6617 C CA . ASN A 1 898 ? -10.765 6.309 -8.029 1.00 53.25 898 ASN A CA 1
ATOM 6618 C C . ASN A 1 898 ? -11.728 6.937 -9.054 1.00 53.25 898 ASN A C 1
ATOM 6620 O O . ASN A 1 898 ? -11.833 8.159 -9.093 1.00 53.25 898 ASN A O 1
ATOM 6624 N N . ASN A 1 899 ? -12.441 6.136 -9.863 1.00 64.31 899 ASN A N 1
ATOM 6625 C CA . ASN A 1 899 ? -13.290 6.628 -10.955 1.00 64.31 899 ASN A CA 1
ATOM 6626 C C . ASN A 1 899 ? -14.694 6.007 -10.931 1.00 64.31 899 ASN A C 1
ATOM 6628 O O . ASN A 1 899 ? -14.856 4.826 -10.636 1.00 64.31 899 ASN A O 1
ATOM 6632 N N . ALA A 1 900 ? -15.704 6.785 -11.332 1.00 73.25 900 ALA A N 1
ATOM 6633 C CA . ALA A 1 900 ? -17.094 6.337 -11.394 1.00 73.25 900 ALA A CA 1
ATOM 6634 C C . ALA A 1 900 ? -17.315 5.139 -12.354 1.00 73.25 900 ALA A C 1
ATOM 6636 O O . ALA A 1 900 ? -16.702 5.054 -13.420 1.00 73.25 900 ALA A O 1
ATOM 6637 N N . ILE A 1 901 ? -18.239 4.233 -12.004 1.00 88.38 901 ILE A N 1
ATOM 6638 C CA . ILE A 1 901 ? -18.532 2.979 -12.735 1.00 88.38 901 ILE A CA 1
ATOM 6639 C C . ILE A 1 901 ? -19.489 3.168 -13.917 1.00 88.38 901 ILE A C 1
ATOM 6641 O O . ILE A 1 901 ? -20.375 4.020 -13.851 1.00 88.38 901 ILE A O 1
ATOM 6645 N N . ALA A 1 902 ? -19.366 2.358 -14.971 1.00 91.06 902 ALA A N 1
ATOM 6646 C CA . ALA A 1 902 ? -20.386 2.239 -16.023 1.00 91.06 902 ALA A CA 1
ATOM 6647 C C . ALA A 1 902 ? -21.143 0.910 -15.900 1.00 91.06 902 ALA A C 1
ATOM 6649 O O . ALA A 1 902 ? -20.563 -0.097 -15.496 1.00 91.06 902 ALA A O 1
ATOM 6650 N N . VAL A 1 903 ? -22.429 0.891 -16.245 1.00 91.81 903 VAL A N 1
ATOM 6651 C CA . VAL A 1 903 ? -23.295 -0.287 -16.124 1.00 91.81 903 VAL A CA 1
ATOM 6652 C C . VAL A 1 903 ? -24.093 -0.494 -17.406 1.00 91.81 903 VAL A C 1
ATOM 6654 O O . VAL A 1 903 ? -24.911 0.349 -17.769 1.00 91.81 903 VAL A O 1
ATOM 6657 N N . ASN A 1 904 ? -23.898 -1.643 -18.056 1.00 89.12 904 ASN A N 1
ATOM 6658 C CA . ASN A 1 904 ? -24.644 -2.044 -19.250 1.00 89.12 904 ASN A CA 1
ATOM 6659 C C . ASN A 1 904 ? -25.160 -3.480 -19.111 1.00 89.12 904 ASN A C 1
ATOM 6661 O O . ASN A 1 904 ? -24.369 -4.390 -18.864 1.00 89.12 904 ASN A O 1
ATOM 6665 N N . ASP A 1 905 ? -26.466 -3.685 -19.300 1.00 85.44 905 ASP A N 1
ATOM 6666 C CA . ASP A 1 905 ? -27.139 -4.989 -19.184 1.00 85.44 905 ASP A CA 1
ATOM 6667 C C . ASP A 1 905 ? -26.808 -5.717 -17.863 1.00 85.44 905 ASP A C 1
ATOM 6669 O O . ASP A 1 905 ? -26.502 -6.912 -17.834 1.00 85.44 905 ASP A O 1
ATOM 6673 N N . GLY A 1 906 ? -26.798 -4.968 -16.756 1.00 84.88 906 GLY A N 1
ATOM 6674 C CA . GLY A 1 906 ? -26.418 -5.456 -15.426 1.00 84.88 906 GLY A CA 1
ATOM 6675 C C . GLY A 1 906 ? -24.924 -5.740 -15.208 1.00 84.88 906 GLY A C 1
ATOM 6676 O O . GLY A 1 906 ? -24.554 -6.053 -14.080 1.00 84.88 906 GLY A O 1
ATOM 6677 N N . ILE A 1 907 ? -24.060 -5.610 -16.222 1.00 88.50 907 ILE A N 1
ATOM 6678 C CA . ILE A 1 907 ? -22.601 -5.760 -16.093 1.00 88.50 907 ILE A CA 1
ATOM 6679 C C . ILE A 1 907 ? -21.976 -4.428 -15.689 1.00 88.50 907 ILE A C 1
ATOM 6681 O O . ILE A 1 907 ? -22.201 -3.409 -16.342 1.00 88.50 907 ILE A O 1
ATOM 6685 N N . VAL A 1 908 ? -21.159 -4.452 -14.636 1.00 89.88 908 VAL A N 1
ATOM 6686 C CA . VAL A 1 908 ? -20.436 -3.287 -14.118 1.00 89.88 908 VAL A CA 1
ATOM 6687 C C . VAL A 1 908 ? -19.036 -3.249 -14.718 1.00 89.88 908 VAL A C 1
ATOM 6689 O O . VAL A 1 908 ? -18.316 -4.243 -14.674 1.00 89.88 908 VAL A O 1
ATOM 6692 N N . PHE A 1 909 ? -18.645 -2.094 -15.244 1.00 89.25 909 PHE A N 1
ATOM 6693 C CA . PHE A 1 909 ? -17.317 -1.792 -15.766 1.00 89.25 909 PHE A CA 1
ATOM 6694 C C . PHE A 1 909 ? -16.661 -0.780 -14.835 1.00 89.25 909 PHE A C 1
ATOM 6696 O O . PHE A 1 909 ? -17.124 0.357 -14.711 1.00 89.25 909 PHE A O 1
ATOM 6703 N N . SER A 1 910 ? -15.590 -1.211 -14.175 1.00 86.00 910 SER A N 1
ATOM 6704 C CA . SER A 1 910 ? -14.847 -0.399 -13.216 1.00 86.00 910 SER A CA 1
ATOM 6705 C C . SER A 1 910 ? -13.428 -0.174 -13.717 1.00 86.00 910 SER A C 1
ATOM 6707 O O . SER A 1 910 ? -12.793 -1.099 -14.229 1.00 86.00 910 SER A O 1
ATOM 6709 N N . ALA A 1 911 ? -12.945 1.058 -13.571 1.00 83.56 911 ALA A N 1
ATOM 6710 C CA . ALA A 1 911 ? -11.560 1.419 -13.830 1.00 83.56 911 ALA A CA 1
ATOM 6711 C C . ALA A 1 911 ? -10.801 1.523 -12.499 1.00 83.56 911 ALA A C 1
ATOM 6713 O O . ALA A 1 911 ? -11.206 2.270 -11.611 1.00 83.56 911 ALA A O 1
ATOM 6714 N N . GLU A 1 912 ? -9.710 0.779 -12.367 1.00 78.00 912 GLU A N 1
ATOM 6715 C CA . GLU A 1 912 ? -8.857 0.715 -11.179 1.00 78.00 912 GLU A CA 1
ATOM 6716 C C . GLU A 1 912 ? -7.401 0.833 -11.625 1.00 78.00 912 GLU A C 1
ATOM 6718 O O . GLU A 1 912 ? -6.894 -0.034 -12.342 1.00 78.00 912 GLU A O 1
ATOM 6723 N N . SER A 1 913 ? -6.741 1.932 -11.251 1.00 80.94 913 SER A N 1
ATOM 6724 C CA . SER A 1 913 ? -5.415 2.296 -11.769 1.00 80.94 913 SER A CA 1
ATOM 6725 C C . SER A 1 913 ? -5.369 2.132 -13.296 1.00 80.94 913 SER A C 1
ATOM 6727 O O . SER A 1 913 ? -6.134 2.777 -14.007 1.00 80.94 913 SER A O 1
ATOM 6729 N N . ASN A 1 914 ? -4.537 1.238 -13.828 1.00 86.06 914 ASN A N 1
ATOM 6730 C CA . ASN A 1 914 ? -4.408 0.972 -15.258 1.00 86.06 914 ASN A CA 1
ATOM 6731 C C . ASN A 1 914 ? -5.272 -0.204 -15.763 1.00 86.06 914 ASN A C 1
ATOM 6733 O O . ASN A 1 914 ? -4.964 -0.799 -16.795 1.00 86.06 914 ASN A O 1
ATOM 6737 N N . ARG A 1 915 ? -6.312 -0.609 -15.028 1.00 86.06 915 ARG A N 1
ATOM 6738 C CA . ARG A 1 915 ? -7.146 -1.773 -15.354 1.00 86.06 915 ARG A CA 1
ATOM 6739 C C . ARG A 1 915 ? -8.596 -1.364 -15.545 1.00 86.06 915 ARG A C 1
ATOM 6741 O O . ARG A 1 915 ? -9.205 -0.787 -14.655 1.00 86.06 915 ARG A O 1
ATOM 6748 N N . LEU A 1 916 ? -9.176 -1.742 -16.676 1.00 87.88 916 LEU A N 1
ATOM 6749 C CA . LEU A 1 916 ? -10.618 -1.750 -16.893 1.00 87.88 916 LEU A CA 1
ATOM 6750 C C . LEU A 1 916 ? -11.097 -3.192 -16.767 1.00 87.88 916 LEU A C 1
ATOM 6752 O O . LEU A 1 916 ? -10.723 -4.040 -17.580 1.00 87.88 916 LEU A O 1
ATOM 6756 N N . PHE A 1 917 ? -11.934 -3.488 -15.780 1.00 82.50 917 PHE A N 1
ATOM 6757 C CA . PHE A 1 917 ? -12.474 -4.833 -15.618 1.00 82.50 917 PHE A CA 1
ATOM 6758 C C . PHE A 1 917 ? -14.003 -4.836 -15.570 1.00 82.50 917 PHE A C 1
ATOM 6760 O O . PHE A 1 917 ? -14.612 -4.001 -14.894 1.00 82.50 917 PHE A O 1
ATOM 6767 N N . PRO A 1 918 ? -14.634 -5.781 -16.284 1.00 87.50 918 PRO A N 1
ATOM 6768 C CA . PRO A 1 918 ? -16.062 -5.988 -16.226 1.00 87.50 918 PRO A CA 1
ATOM 6769 C C . PRO A 1 918 ? -16.397 -7.109 -15.243 1.00 87.50 918 PRO A C 1
ATOM 6771 O O . PRO A 1 918 ? -15.682 -8.112 -15.152 1.00 87.50 918 PRO A O 1
ATOM 6774 N N . PHE A 1 919 ? -17.524 -6.995 -14.555 1.00 82.94 919 PHE A N 1
ATOM 6775 C CA . PHE A 1 919 ? -18.036 -8.073 -13.719 1.00 82.94 919 PHE A CA 1
ATOM 6776 C C . PHE A 1 919 ? -19.559 -8.062 -13.617 1.00 82.94 919 PHE A C 1
ATOM 6778 O O . PHE A 1 919 ? -20.209 -7.029 -13.754 1.00 82.94 919 PHE A O 1
ATOM 6785 N N . ASP A 1 920 ? -20.126 -9.246 -13.397 1.00 85.44 920 ASP A N 1
ATOM 6786 C CA . ASP A 1 920 ? -21.563 -9.444 -13.198 1.00 85.44 920 ASP A CA 1
ATOM 6787 C C . ASP A 1 920 ? -21.871 -9.506 -11.690 1.00 85.44 920 ASP A C 1
ATOM 6789 O O . ASP A 1 920 ? -21.646 -10.552 -11.073 1.00 85.44 920 ASP A O 1
ATOM 6793 N N . PRO A 1 921 ? -22.384 -8.429 -11.067 1.00 78.25 921 PRO A N 1
ATOM 6794 C CA . PRO A 1 921 ? -22.649 -8.388 -9.634 1.00 78.25 921 PRO A CA 1
ATOM 6795 C C . PRO A 1 921 ? -23.656 -9.454 -9.181 1.00 78.25 921 PRO A C 1
ATOM 6797 O O . PRO A 1 921 ? -23.593 -9.889 -8.034 1.00 78.25 921 PRO A O 1
ATOM 6800 N N . ALA A 1 922 ? -24.538 -9.941 -10.065 1.00 74.81 922 ALA A N 1
ATOM 6801 C CA . ALA A 1 922 ? -25.508 -10.982 -9.727 1.00 74.81 922 ALA A CA 1
ATOM 6802 C C . ALA A 1 922 ? -24.867 -12.367 -9.514 1.00 74.81 922 ALA A C 1
ATOM 6804 O O . ALA A 1 922 ? -25.516 -13.268 -8.975 1.00 74.81 922 ALA A O 1
ATOM 6805 N N . ARG A 1 923 ? -23.603 -12.560 -9.916 1.00 72.12 923 ARG A N 1
ATOM 6806 C CA . ARG A 1 923 ? -22.852 -13.803 -9.670 1.00 72.12 923 ARG A CA 1
ATOM 6807 C C . ARG A 1 923 ? -22.236 -13.876 -8.279 1.00 72.12 923 ARG A C 1
ATOM 6809 O O . ARG A 1 923 ? -21.806 -14.956 -7.884 1.00 72.12 923 ARG A O 1
ATOM 6816 N N . PHE A 1 924 ? -22.216 -12.771 -7.540 1.00 64.31 924 PHE A N 1
ATOM 6817 C CA . PHE A 1 924 ? -21.516 -12.658 -6.266 1.00 64.31 924 PHE A CA 1
ATOM 6818 C C . PHE A 1 924 ? -22.513 -12.353 -5.154 1.00 64.31 924 PHE A C 1
ATOM 6820 O O . PHE A 1 924 ? -23.253 -11.373 -5.222 1.00 64.31 924 PHE A O 1
ATOM 6827 N N . THR A 1 925 ? -22.547 -13.201 -4.123 1.00 51.81 925 THR A N 1
ATOM 6828 C CA . THR A 1 925 ? -23.478 -13.015 -3.001 1.00 51.81 925 THR A CA 1
ATOM 6829 C C . THR A 1 925 ? -22.819 -12.572 -1.697 1.00 51.81 925 THR A C 1
ATOM 6831 O O . THR A 1 925 ? -23.559 -12.022 -0.898 1.00 51.81 925 THR A O 1
ATOM 6834 N N . THR A 1 926 ? -21.498 -12.752 -1.487 1.00 46.41 926 THR A N 1
ATOM 6835 C CA . THR A 1 926 ? -20.717 -12.240 -0.318 1.00 46.41 926 THR A CA 1
ATOM 6836 C C . THR A 1 926 ? -19.208 -12.623 -0.365 1.00 46.41 926 THR A C 1
ATOM 6838 O O . THR A 1 926 ? -18.618 -12.908 0.673 1.00 46.41 926 THR A O 1
ATOM 6841 N N . GLU A 1 927 ? -18.555 -12.713 -1.531 1.00 46.38 927 GLU A N 1
ATOM 6842 C CA . GLU A 1 927 ? -17.138 -13.146 -1.617 1.00 46.38 927 GLU A CA 1
ATOM 6843 C C . GLU A 1 927 ? -16.188 -12.016 -2.040 1.00 46.38 927 GLU A C 1
ATOM 6845 O O . GLU A 1 927 ? -16.565 -11.135 -2.813 1.00 46.38 927 GLU A O 1
ATOM 6850 N N . ILE A 1 928 ? -14.959 -12.062 -1.506 1.00 47.34 928 ILE A N 1
ATOM 6851 C CA . ILE A 1 928 ? -13.821 -11.223 -1.902 1.00 47.34 928 ILE A CA 1
ATOM 6852 C C . ILE A 1 928 ? -13.481 -11.552 -3.354 1.00 47.34 928 ILE A C 1
ATOM 6854 O O . ILE A 1 928 ? -13.184 -12.701 -3.684 1.00 47.34 928 ILE A O 1
ATOM 6858 N N . ILE A 1 929 ? -13.500 -10.545 -4.218 1.00 51.22 929 ILE A N 1
ATOM 6859 C CA . ILE A 1 929 ? -13.071 -10.694 -5.602 1.00 51.22 929 ILE A CA 1
ATOM 6860 C C . ILE A 1 929 ? -11.534 -10.697 -5.654 1.00 51.22 929 ILE A C 1
ATOM 6862 O O . ILE A 1 929 ? -10.902 -9.667 -5.449 1.00 51.22 929 ILE A O 1
ATOM 6866 N N . GLY A 1 930 ? -10.923 -11.850 -5.945 1.00 48.97 930 GLY A N 1
ATOM 6867 C CA . GLY A 1 930 ? -9.484 -11.952 -6.212 1.00 48.97 930 GLY A CA 1
ATOM 6868 C C . GLY A 1 930 ? -9.121 -11.492 -7.630 1.00 48.97 930 GLY A C 1
ATOM 6869 O O . GLY A 1 930 ? -9.796 -11.835 -8.601 1.00 48.97 930 GLY A O 1
ATOM 6870 N N . SER A 1 931 ? -8.004 -10.772 -7.774 1.00 49.78 931 SER A N 1
ATOM 6871 C CA . SER A 1 931 ? -7.537 -10.088 -8.999 1.00 49.78 931 SER A CA 1
ATOM 6872 C C . SER A 1 931 ? -7.197 -10.969 -10.225 1.00 49.78 931 SER A C 1
ATOM 6874 O O . SER A 1 931 ? -6.709 -10.442 -11.235 1.00 49.78 931 SER A O 1
ATOM 6876 N N . GLY A 1 932 ? -7.466 -12.281 -10.170 1.00 47.69 932 GLY A N 1
ATOM 6877 C CA . GLY A 1 932 ? -7.115 -13.275 -11.195 1.00 47.69 932 GLY A CA 1
ATOM 6878 C C . GLY A 1 932 ? -8.267 -14.112 -11.769 1.00 47.69 932 GLY A C 1
ATOM 6879 O O . GLY A 1 932 ? -8.014 -14.928 -12.657 1.00 47.69 932 GLY A O 1
ATOM 6880 N N . GLU A 1 933 ? -9.507 -13.948 -11.303 1.00 52.09 933 GLU A N 1
ATOM 6881 C CA . GLU A 1 933 ? -10.657 -14.680 -11.852 1.00 52.09 933 GLU A CA 1
ATOM 6882 C C . GLU A 1 933 ? -11.328 -13.892 -12.993 1.00 52.09 933 GLU A C 1
ATOM 6884 O O . GLU A 1 933 ? -11.323 -12.662 -13.015 1.00 52.09 933 GLU A O 1
ATOM 6889 N N . GLN A 1 934 ? -11.892 -14.584 -13.988 1.00 59.53 934 GLN A N 1
ATOM 6890 C CA . GLN A 1 934 ? -12.711 -13.933 -15.011 1.00 59.53 934 GLN A CA 1
ATOM 6891 C C . GLN A 1 934 ? -14.107 -13.662 -14.427 1.00 59.53 934 GLN A C 1
ATOM 6893 O O . GLN A 1 934 ? -14.983 -14.524 -14.447 1.00 59.53 934 GLN A O 1
ATOM 6898 N N . LEU A 1 935 ? -14.301 -12.453 -13.901 1.00 64.81 935 LEU A N 1
ATOM 6899 C CA . LEU A 1 935 ? -15.499 -12.040 -13.150 1.00 64.81 935 LEU A CA 1
ATOM 6900 C C . LEU A 1 935 ? -16.657 -11.579 -14.048 1.00 64.81 935 LEU A C 1
ATOM 6902 O O . LEU A 1 935 ? -17.802 -11.461 -13.607 1.00 64.81 935 LEU A O 1
ATOM 6906 N N . GLY A 1 936 ? -16.352 -11.318 -15.318 1.00 69.62 936 GLY A N 1
ATOM 6907 C CA . GLY A 1 936 ? -17.271 -10.793 -16.317 1.00 69.62 936 GLY A CA 1
ATOM 6908 C C . GLY A 1 936 ? -17.089 -11.441 -17.694 1.00 69.62 936 GLY A C 1
ATOM 6909 O O . GLY A 1 936 ? -16.516 -12.529 -17.814 1.00 69.62 936 GLY A O 1
ATOM 6910 N N . PRO A 1 937 ? -17.603 -10.813 -18.765 1.00 72.31 937 PRO A N 1
ATOM 6911 C CA . PRO A 1 937 ? -17.570 -11.368 -20.121 1.00 72.31 937 PRO A CA 1
ATOM 6912 C C . PRO A 1 937 ? -16.153 -11.634 -20.656 1.00 72.31 937 PRO A C 1
ATOM 6914 O O . PRO A 1 937 ? -15.981 -12.532 -21.479 1.00 72.31 937 PRO A O 1
ATOM 6917 N N . TRP A 1 938 ? -15.136 -10.933 -20.153 1.00 83.69 938 TRP A N 1
ATOM 6918 C CA . TRP A 1 938 ? -13.737 -11.053 -20.573 1.00 83.69 938 TRP A CA 1
ATOM 6919 C C . TRP A 1 938 ? -12.773 -10.667 -19.434 1.00 83.69 938 TRP A C 1
ATOM 6921 O O . TRP A 1 938 ? -13.197 -10.153 -18.400 1.00 83.69 938 TRP A O 1
ATOM 6931 N N . ALA A 1 939 ? -11.484 -10.989 -19.589 1.00 80.19 939 ALA A N 1
ATOM 6932 C CA . ALA A 1 939 ? -10.441 -10.725 -18.589 1.00 80.19 939 ALA A CA 1
ATOM 6933 C C . ALA A 1 939 ? -10.031 -9.238 -18.563 1.00 80.19 939 ALA A C 1
ATOM 6935 O O . ALA A 1 939 ? -10.031 -8.634 -19.630 1.00 80.19 939 ALA A O 1
ATOM 6936 N N . PRO A 1 940 ? -9.621 -8.664 -17.412 1.00 84.62 940 PRO A N 1
ATOM 6937 C CA . PRO A 1 940 ? -9.309 -7.238 -17.285 1.00 84.62 940 PRO A CA 1
ATOM 6938 C C . PRO A 1 940 ? -8.438 -6.691 -18.421 1.00 84.62 940 PRO A C 1
ATOM 6940 O O . PRO A 1 940 ? -7.378 -7.244 -18.722 1.00 84.62 940 PRO A O 1
ATOM 6943 N N . PHE A 1 941 ? -8.882 -5.591 -19.023 1.00 86.88 941 PHE A N 1
ATOM 6944 C CA . PHE A 1 941 ? -8.122 -4.847 -20.015 1.00 86.88 941 PHE A CA 1
ATOM 6945 C C . PHE A 1 941 ? -7.101 -3.961 -19.298 1.00 86.88 941 PHE A C 1
ATOM 6947 O O . PHE A 1 941 ? -7.462 -3.240 -18.370 1.00 86.88 941 PHE A O 1
ATOM 6954 N N . ILE A 1 942 ? -5.830 -4.034 -19.696 1.00 88.88 942 ILE A N 1
ATOM 6955 C CA . ILE A 1 942 ? -4.724 -3.351 -19.013 1.00 88.88 942 ILE A CA 1
ATOM 6956 C C . ILE A 1 942 ? -4.148 -2.282 -19.940 1.00 88.88 942 ILE A C 1
ATOM 6958 O O . ILE A 1 942 ? -3.725 -2.595 -21.052 1.00 88.88 942 ILE A O 1
ATOM 6962 N N . THR A 1 943 ? -4.110 -1.038 -19.467 1.00 85.56 943 THR A N 1
ATOM 6963 C CA . THR A 1 943 ? -3.518 0.110 -20.157 1.00 85.56 943 THR A CA 1
ATOM 6964 C C . THR A 1 943 ? -2.066 0.344 -19.734 1.00 85.56 943 THR A C 1
ATOM 6966 O O . THR A 1 943 ? -1.579 -0.144 -18.712 1.00 85.56 943 THR A O 1
ATOM 6969 N N . GLU A 1 944 ? -1.358 1.128 -20.546 1.00 85.06 944 GLU A N 1
ATOM 6970 C CA . GLU A 1 944 ? 0.062 1.465 -20.368 1.00 85.06 944 GLU A CA 1
ATOM 6971 C C . GLU A 1 944 ? 0.310 2.433 -19.187 1.00 85.06 944 GLU A C 1
ATOM 6973 O O . GLU A 1 944 ? 1.436 2.568 -18.707 1.00 85.06 944 GLU A O 1
ATOM 6978 N N . SER A 1 945 ? -0.737 3.144 -18.763 1.00 85.12 945 SER A N 1
ATOM 6979 C CA . SER A 1 945 ? -0.762 4.130 -17.680 1.00 85.12 945 SER A CA 1
ATOM 6980 C C . SER A 1 945 ? -2.139 4.145 -17.020 1.00 85.12 945 SER A C 1
ATOM 6982 O O . SER A 1 945 ? -3.086 3.588 -17.583 1.00 85.12 945 SER A O 1
ATOM 6984 N N . ASP A 1 946 ? -2.268 4.833 -15.888 1.00 87.31 946 ASP A N 1
ATOM 6985 C CA . ASP A 1 946 ? -3.528 4.929 -15.152 1.00 87.31 946 ASP A CA 1
ATOM 6986 C C . ASP A 1 946 ? -4.667 5.475 -16.013 1.00 87.31 946 ASP A C 1
ATOM 6988 O O . ASP A 1 946 ? -4.492 6.409 -16.803 1.00 87.31 946 ASP A O 1
ATOM 6992 N N . ILE A 1 947 ? -5.830 4.854 -15.853 1.00 88.31 947 ILE A N 1
ATOM 6993 C CA . ILE A 1 947 ? -7.099 5.288 -16.412 1.00 88.31 947 ILE A CA 1
ATOM 6994 C C . ILE A 1 947 ? -7.584 6.448 -15.550 1.00 88.31 947 ILE A C 1
ATOM 6996 O O . ILE A 1 947 ? -7.805 6.300 -14.349 1.00 88.31 947 ILE A O 1
ATOM 7000 N N . THR A 1 948 ? -7.742 7.610 -16.165 1.00 85.50 948 THR A N 1
ATOM 7001 C CA . THR A 1 948 ? -8.085 8.866 -15.484 1.00 85.50 948 THR A CA 1
ATOM 7002 C C . THR A 1 948 ? -9.537 9.268 -15.693 1.00 85.50 948 THR A C 1
ATOM 7004 O O . THR A 1 948 ? -10.025 10.164 -15.015 1.00 85.50 948 THR A O 1
ATOM 7007 N N . THR A 1 949 ? -10.246 8.595 -16.603 1.00 86.69 949 THR A N 1
ATOM 7008 C CA . THR A 1 949 ? -11.652 8.878 -16.899 1.00 86.69 949 THR A CA 1
ATOM 7009 C C . THR A 1 949 ? -12.570 7.752 -16.423 1.00 86.69 949 THR A C 1
ATOM 7011 O O . THR A 1 949 ? -12.212 6.575 -16.543 1.00 86.69 949 THR A O 1
ATOM 7014 N N . PRO A 1 950 ? -13.814 8.060 -16.019 1.00 87.69 950 PRO A N 1
ATOM 7015 C CA . PRO A 1 950 ? -14.874 7.059 -15.950 1.00 87.69 950 PRO A CA 1
ATOM 7016 C C . PRO A 1 950 ? -15.048 6.330 -17.300 1.00 87.69 950 PRO A C 1
ATOM 7018 O O . PRO A 1 950 ? -14.934 6.980 -18.346 1.00 87.69 950 PRO A O 1
ATOM 7021 N N . PRO A 1 951 ? -15.352 5.017 -17.325 1.00 91.00 951 PRO A N 1
ATOM 7022 C CA . PRO A 1 951 ? -15.644 4.312 -18.573 1.00 91.00 951 PRO A CA 1
ATOM 7023 C C . PRO A 1 951 ? -16.921 4.841 -19.241 1.00 91.00 951 PRO A C 1
ATOM 7025 O O . PRO A 1 951 ? -17.900 5.150 -18.555 1.00 91.00 951 PRO A O 1
ATOM 7028 N N . VAL A 1 952 ? -16.922 4.904 -20.577 1.00 91.19 952 VAL A N 1
ATOM 7029 C CA . VAL A 1 952 ? -18.092 5.270 -21.395 1.00 91.19 952 VAL A CA 1
ATOM 7030 C C . VAL A 1 952 ? -18.386 4.165 -22.402 1.00 91.19 952 VAL A C 1
ATOM 7032 O O . VAL A 1 952 ? -17.525 3.797 -23.190 1.00 91.19 952 VAL A O 1
ATOM 7035 N N . ILE A 1 953 ? -19.600 3.629 -22.391 1.00 91.38 953 ILE A N 1
ATOM 7036 C CA . ILE A 1 953 ? -20.024 2.527 -23.255 1.00 91.38 953 ILE A CA 1
ATOM 7037 C C . ILE A 1 953 ? -20.855 3.093 -24.401 1.00 91.38 953 ILE A C 1
ATOM 7039 O O . ILE A 1 953 ? -21.856 3.756 -24.157 1.00 91.38 953 ILE A O 1
ATOM 7043 N N . ALA A 1 954 ? -20.469 2.838 -25.646 1.00 88.06 954 ALA A N 1
ATOM 7044 C CA . ALA A 1 954 ? -21.206 3.299 -26.819 1.00 88.06 954 ALA A CA 1
ATOM 7045 C C . ALA A 1 954 ? -20.929 2.391 -28.019 1.00 88.06 954 ALA A C 1
ATOM 7047 O O . ALA A 1 954 ? -19.800 1.951 -28.207 1.00 88.06 954 ALA A O 1
ATOM 7048 N N . ASP A 1 955 ? -21.956 2.108 -28.823 1.00 86.50 955 ASP A N 1
ATOM 7049 C CA . ASP A 1 955 ? -21.851 1.325 -30.069 1.00 86.50 955 ASP A CA 1
ATOM 7050 C C . ASP A 1 955 ? -21.077 -0.008 -29.934 1.00 86.50 955 ASP A C 1
ATOM 7052 O O . ASP A 1 955 ? -20.267 -0.387 -30.775 1.00 86.50 955 ASP A O 1
ATOM 7056 N N . GLY A 1 956 ? -21.286 -0.720 -28.819 1.00 88.44 956 GLY A N 1
ATOM 7057 C CA . GLY A 1 956 ? -20.587 -1.980 -28.540 1.00 88.44 956 GLY A CA 1
ATOM 7058 C C . GLY A 1 956 ? -19.109 -1.824 -28.166 1.00 88.44 956 GLY A C 1
ATOM 7059 O O . GLY A 1 956 ? -18.383 -2.816 -28.171 1.00 88.44 956 GLY A O 1
ATOM 7060 N N . LEU A 1 957 ? -18.666 -0.618 -27.810 1.00 92.00 957 LEU A N 1
ATOM 7061 C CA . LEU A 1 957 ? -17.317 -0.308 -27.344 1.00 92.00 957 LEU A CA 1
ATOM 7062 C C . LEU A 1 957 ? -17.340 0.287 -25.928 1.00 92.00 957 LEU A C 1
ATOM 7064 O O . LEU A 1 957 ? -18.309 0.930 -25.533 1.00 92.00 957 LEU A O 1
ATOM 7068 N N . VAL A 1 958 ? -16.253 0.104 -25.180 1.00 93.44 958 VAL A N 1
ATOM 7069 C CA . VAL A 1 958 ? -15.943 0.794 -23.922 1.00 93.44 958 VAL A CA 1
ATOM 7070 C C . VAL A 1 958 ? -14.783 1.750 -24.172 1.00 93.44 958 VAL A C 1
ATOM 7072 O O . VAL A 1 958 ? -13.710 1.326 -24.592 1.00 93.44 958 VAL A O 1
ATOM 7075 N N . LEU A 1 959 ? -15.002 3.033 -23.922 1.00 92.50 959 LEU A N 1
ATOM 7076 C CA . LEU A 1 959 ? -14.050 4.117 -24.113 1.00 92.50 959 LEU A CA 1
ATOM 7077 C C . LEU A 1 959 ? -13.475 4.559 -22.771 1.00 92.50 959 LEU A C 1
ATOM 7079 O O . LEU A 1 959 ? -14.220 4.778 -21.814 1.00 92.50 959 LEU A O 1
ATOM 7083 N N . ILE A 1 960 ? -12.155 4.716 -22.728 1.00 93.12 960 ILE A N 1
ATOM 7084 C CA . ILE A 1 960 ? -11.408 5.191 -21.558 1.00 93.12 960 ILE A CA 1
ATOM 7085 C C . ILE A 1 960 ? -10.272 6.122 -21.990 1.00 93.12 960 ILE A C 1
ATOM 7087 O O . ILE A 1 960 ? -9.685 5.948 -23.059 1.00 93.12 960 ILE A O 1
ATOM 7091 N N . GLY A 1 961 ? -9.957 7.099 -21.147 1.00 90.00 961 GLY A N 1
ATOM 7092 C CA . GLY A 1 961 ? -8.811 7.992 -21.263 1.00 90.00 961 GLY A CA 1
ATOM 7093 C C . GLY A 1 961 ? -7.769 7.709 -20.183 1.00 90.00 961 GLY A C 1
ATOM 7094 O O . GLY A 1 961 ? -8.109 7.257 -19.087 1.00 90.00 961 GLY A O 1
ATOM 7095 N N . THR A 1 962 ? -6.500 7.965 -20.492 1.00 89.25 962 THR A N 1
ATOM 7096 C CA . THR A 1 962 ? -5.388 7.716 -19.568 1.00 89.25 962 THR A CA 1
ATOM 7097 C C . THR A 1 962 ? -4.591 8.972 -19.228 1.00 89.25 962 THR A C 1
ATOM 7099 O O . THR A 1 962 ? -4.597 9.971 -19.957 1.00 89.25 962 THR A O 1
ATOM 7102 N N . GLN A 1 963 ? -3.814 8.882 -18.145 1.00 86.56 963 GLN A N 1
ATOM 7103 C CA . GLN A 1 963 ? -2.932 9.949 -17.665 1.00 86.56 963 GLN A CA 1
ATOM 7104 C C . GLN A 1 963 ? -1.874 10.386 -18.693 1.00 86.56 963 GLN A C 1
ATOM 7106 O O . GLN A 1 963 ? -1.367 11.504 -18.627 1.00 86.56 963 GLN A O 1
ATOM 7111 N N . GLN A 1 964 ? -1.527 9.518 -19.648 1.00 82.94 964 GLN A N 1
ATOM 7112 C CA . GLN A 1 964 ? -0.571 9.822 -20.718 1.00 82.94 964 GLN A CA 1
ATOM 7113 C C . GLN A 1 964 ? -1.247 10.262 -22.024 1.00 82.94 964 GLN A C 1
ATOM 7115 O O . GLN A 1 964 ? -0.612 10.235 -23.074 1.00 82.94 964 GLN A O 1
ATOM 7120 N N . GLY A 1 965 ? -2.520 10.665 -21.979 1.00 84.12 965 GLY A N 1
ATOM 7121 C CA . GLY A 1 965 ? -3.203 11.234 -23.140 1.00 84.12 965 GLY A CA 1
ATOM 7122 C C . GLY A 1 965 ? -3.699 10.189 -24.140 1.00 84.12 965 GLY A C 1
ATOM 7123 O O . GLY A 1 965 ? -4.077 10.543 -25.256 1.00 84.12 965 GLY A O 1
ATOM 7124 N N . MET A 1 966 ? -3.708 8.907 -23.770 1.00 88.50 966 MET A N 1
ATOM 7125 C CA . MET A 1 966 ? -4.237 7.858 -24.638 1.00 88.50 966 MET A CA 1
ATOM 7126 C C . MET A 1 966 ? -5.746 7.745 -24.467 1.00 88.50 966 MET A C 1
ATOM 7128 O O . MET A 1 966 ? -6.252 7.736 -23.347 1.00 88.50 966 MET A O 1
ATOM 7132 N N . VAL A 1 967 ? -6.452 7.599 -25.584 1.00 90.81 967 VAL A N 1
ATOM 7133 C CA . VAL A 1 967 ? -7.862 7.203 -25.622 1.00 90.81 967 VAL A CA 1
ATOM 7134 C C . VAL A 1 967 ? -7.931 5.789 -26.184 1.00 90.81 967 VAL A C 1
ATOM 7136 O O . VAL A 1 967 ? -7.478 5.549 -27.304 1.00 90.81 967 VAL A O 1
ATOM 7139 N N . HIS A 1 968 ? -8.487 4.856 -25.418 1.00 92.62 968 HIS A N 1
ATOM 7140 C CA . HIS A 1 968 ? -8.671 3.466 -25.830 1.00 92.62 968 HIS A CA 1
ATOM 7141 C C . HIS A 1 968 ? -10.148 3.186 -26.082 1.00 92.62 968 HIS A C 1
ATOM 7143 O O . HIS A 1 968 ? -10.998 3.619 -25.305 1.00 92.62 968 HIS A O 1
ATOM 7149 N N . ALA A 1 969 ? -10.433 2.411 -27.126 1.00 92.62 969 ALA A N 1
ATOM 7150 C CA . ALA A 1 969 ? -11.728 1.789 -27.344 1.00 92.62 969 ALA A CA 1
ATOM 7151 C C . ALA A 1 969 ? -11.587 0.273 -27.294 1.00 92.62 969 ALA A C 1
ATOM 7153 O O . ALA A 1 969 ? -10.802 -0.323 -28.034 1.00 92.62 969 ALA A O 1
ATOM 7154 N N . ILE A 1 970 ? -12.367 -0.346 -26.423 1.00 94.31 970 ILE A N 1
ATOM 7155 C CA . ILE A 1 970 ? -12.343 -1.774 -26.148 1.00 94.31 970 ILE A CA 1
ATOM 7156 C C . ILE A 1 970 ? -13.659 -2.372 -26.627 1.00 94.31 970 ILE A C 1
ATOM 7158 O O . ILE A 1 970 ? -14.722 -1.871 -26.286 1.00 94.31 970 ILE A O 1
ATOM 7162 N N . ASP A 1 971 ? -13.613 -3.452 -27.395 1.00 90.75 971 ASP A N 1
ATOM 7163 C CA . ASP A 1 971 ? -14.802 -4.197 -27.794 1.00 90.75 971 ASP A CA 1
ATOM 7164 C C . ASP A 1 971 ? -15.537 -4.744 -26.561 1.00 90.75 971 ASP A C 1
ATOM 7166 O O . ASP A 1 971 ? -14.990 -5.525 -25.778 1.00 90.75 971 ASP A O 1
ATOM 7170 N N . LEU A 1 972 ? -16.794 -4.332 -26.388 1.00 89.69 972 LEU A N 1
ATOM 7171 C CA . LEU A 1 972 ? -17.614 -4.634 -25.214 1.00 89.69 972 LEU A CA 1
ATOM 7172 C C . LEU A 1 972 ? -17.853 -6.139 -25.044 1.00 89.69 972 LEU A C 1
ATOM 7174 O O . LEU A 1 972 ? -17.999 -6.615 -23.919 1.00 89.69 972 LEU A O 1
ATOM 7178 N N . ALA A 1 973 ? -17.896 -6.897 -26.143 1.00 87.62 973 ALA A N 1
ATOM 7179 C CA . ALA A 1 973 ? -18.192 -8.325 -26.122 1.00 87.62 973 ALA A CA 1
ATOM 7180 C C . ALA A 1 973 ? -16.953 -9.182 -25.825 1.00 87.62 973 ALA A C 1
ATOM 7182 O O . ALA A 1 973 ? -17.074 -10.236 -25.200 1.00 87.62 973 ALA A O 1
ATOM 7183 N N . THR A 1 974 ? -15.775 -8.758 -26.281 1.00 85.62 974 THR A N 1
ATOM 7184 C CA . THR A 1 974 ? -14.555 -9.578 -26.287 1.00 85.62 974 THR A CA 1
ATOM 7185 C C . THR A 1 974 ? -13.437 -9.052 -25.395 1.00 85.62 974 THR A C 1
ATOM 7187 O O . THR A 1 974 ? -12.531 -9.820 -25.072 1.00 85.62 974 THR A O 1
ATOM 7190 N N . GLY A 1 975 ? -13.471 -7.777 -25.000 1.00 88.31 975 GLY A N 1
ATOM 7191 C CA . GLY A 1 975 ? -12.399 -7.129 -24.243 1.00 88.31 975 GLY A CA 1
ATOM 7192 C C . GLY A 1 975 ? -11.158 -6.816 -25.080 1.00 88.31 975 GLY A C 1
ATOM 7193 O O . GLY A 1 975 ? -10.127 -6.429 -24.534 1.00 88.31 975 GLY A O 1
ATOM 7194 N N . ALA A 1 976 ? -11.220 -7.012 -26.399 1.00 88.38 976 ALA A N 1
ATOM 7195 C CA . ALA A 1 976 ? -10.119 -6.699 -27.295 1.00 88.38 976 ALA A CA 1
ATOM 7196 C C . ALA A 1 976 ? -10.059 -5.191 -27.565 1.00 88.38 976 ALA A C 1
ATOM 7198 O O . ALA A 1 976 ? -11.088 -4.559 -27.778 1.00 88.38 976 ALA A O 1
ATOM 7199 N N . GLU A 1 977 ? -8.857 -4.616 -27.617 1.00 91.25 977 GLU A N 1
ATOM 7200 C CA . GLU A 1 977 ? -8.685 -3.238 -28.086 1.00 91.25 977 GLU A CA 1
ATOM 7201 C C . GLU A 1 977 ? -9.133 -3.140 -29.552 1.00 91.25 977 GLU A C 1
ATOM 7203 O O . GLU A 1 977 ? -8.536 -3.766 -30.433 1.00 91.25 977 GLU A O 1
ATOM 7208 N N . ALA A 1 978 ? -10.196 -2.378 -29.806 1.00 88.81 978 ALA A N 1
ATOM 7209 C CA . ALA A 1 978 ? -10.699 -2.103 -31.146 1.00 88.81 978 ALA A CA 1
ATOM 7210 C C . ALA A 1 978 ? -9.808 -1.068 -31.842 1.00 88.81 978 ALA A C 1
ATOM 7212 O O . ALA A 1 978 ? -9.366 -1.272 -32.974 1.00 88.81 978 ALA A O 1
ATOM 7213 N N . TRP A 1 979 ? -9.500 0.021 -31.137 1.00 89.75 979 TRP A N 1
ATOM 7214 C CA . TRP A 1 979 ? -8.582 1.060 -31.585 1.00 89.75 979 TRP A CA 1
ATOM 7215 C C . TRP A 1 979 ? -8.037 1.849 -30.396 1.00 89.75 979 TRP A C 1
ATOM 7217 O O . TRP A 1 979 ? -8.589 1.826 -29.294 1.00 89.75 979 TRP A O 1
ATOM 7227 N N . ARG A 1 980 ? -6.958 2.592 -30.646 1.00 90.50 980 ARG A N 1
ATOM 7228 C CA . ARG A 1 980 ? -6.436 3.592 -29.714 1.00 90.50 980 ARG A CA 1
ATOM 7229 C C . ARG A 1 980 ? -5.979 4.843 -30.446 1.00 90.50 980 ARG A C 1
ATOM 7231 O O . ARG A 1 980 ? -5.480 4.760 -31.572 1.00 90.50 980 ARG A O 1
ATOM 7238 N N . PHE A 1 981 ? -6.127 5.981 -29.784 1.00 86.44 981 PHE A N 1
ATOM 7239 C CA . PHE A 1 981 ? -5.763 7.295 -30.292 1.00 86.44 981 PHE A CA 1
ATOM 7240 C C . PHE A 1 981 ? -4.839 7.995 -29.294 1.00 86.44 981 PHE A C 1
ATOM 7242 O O . PHE A 1 981 ? -5.166 8.102 -28.113 1.00 86.44 981 PHE A O 1
ATOM 7249 N N . ASP A 1 982 ? -3.685 8.454 -29.771 1.00 86.25 982 ASP A N 1
ATOM 7250 C CA . ASP A 1 982 ? -2.756 9.264 -28.985 1.00 86.25 982 ASP A CA 1
ATOM 7251 C C . ASP A 1 982 ? -3.135 10.741 -29.145 1.00 86.25 982 ASP A C 1
ATOM 7253 O O . ASP A 1 982 ? -2.983 11.317 -30.226 1.00 86.25 982 ASP A O 1
ATOM 7257 N N . ALA A 1 983 ? -3.655 11.355 -28.077 1.00 75.94 983 ALA A N 1
ATOM 7258 C CA . ALA A 1 983 ? -3.998 12.774 -28.080 1.00 75.94 983 ALA A CA 1
ATOM 7259 C C . ALA A 1 983 ? -2.768 13.676 -28.273 1.00 75.94 983 ALA A C 1
ATOM 7261 O O . ALA A 1 983 ? -2.937 14.823 -28.694 1.00 75.94 983 ALA A O 1
ATOM 7262 N N . GLY A 1 984 ? -1.558 13.163 -28.000 1.00 60.81 984 GLY A N 1
ATOM 7263 C CA . GLY A 1 984 ? -0.322 13.512 -28.699 1.00 60.81 984 GLY A CA 1
ATOM 7264 C C . GLY A 1 984 ? 0.005 14.994 -28.828 1.00 60.81 984 GLY A C 1
ATOM 7265 O O . GLY A 1 984 ? 0.608 15.410 -29.820 1.00 60.81 984 GLY A O 1
ATOM 7266 N N . ILE A 1 985 ? -0.390 15.825 -27.862 1.00 56.06 985 ILE A N 1
ATOM 7267 C CA . ILE A 1 985 ? -0.102 17.255 -27.926 1.00 56.06 985 ILE A CA 1
ATOM 7268 C C . ILE A 1 985 ? 1.395 17.413 -27.678 1.00 56.06 985 ILE A C 1
ATOM 7270 O O . ILE A 1 985 ? 1.869 17.234 -26.562 1.00 56.06 985 ILE A O 1
ATOM 7274 N N . ALA A 1 986 ? 2.141 17.695 -28.746 1.00 45.56 986 ALA A N 1
ATOM 7275 C CA . ALA A 1 986 ? 3.593 17.836 -28.765 1.00 45.56 986 ALA A CA 1
ATOM 7276 C C . ALA A 1 986 ? 4.079 19.058 -27.958 1.00 45.56 986 ALA A C 1
ATOM 7278 O O . ALA A 1 986 ? 4.579 20.037 -28.515 1.00 45.56 986 ALA A O 1
ATOM 7279 N N . THR A 1 987 ? 3.919 19.012 -26.641 1.00 45.66 987 THR A N 1
ATOM 7280 C CA . THR A 1 987 ? 4.439 19.983 -25.679 1.00 45.66 987 THR A CA 1
ATOM 7281 C C . THR A 1 987 ? 5.147 19.246 -24.549 1.00 45.66 987 THR A C 1
ATOM 7283 O O . THR A 1 987 ? 4.792 18.116 -24.237 1.00 45.66 987 THR A O 1
ATOM 7286 N N . ASP A 1 988 ? 6.149 19.883 -23.944 1.00 42.50 988 ASP A N 1
ATOM 7287 C CA . ASP A 1 988 ? 7.032 19.322 -22.908 1.00 42.50 988 ASP A CA 1
ATOM 7288 C C . ASP A 1 988 ? 6.331 18.981 -21.560 1.00 42.50 988 ASP A C 1
ATOM 7290 O O . ASP A 1 988 ? 7.014 18.698 -20.578 1.00 42.50 988 ASP A O 1
ATOM 7294 N N . ASP A 1 989 ? 4.992 18.963 -21.511 1.00 46.16 989 ASP A N 1
ATOM 7295 C CA . ASP A 1 989 ? 4.160 18.727 -20.321 1.00 46.16 989 ASP A CA 1
ATOM 7296 C C . ASP A 1 989 ? 3.294 17.458 -20.481 1.00 46.16 989 ASP A C 1
ATOM 7298 O O . ASP A 1 989 ? 2.807 17.161 -21.572 1.00 46.16 989 ASP A O 1
ATOM 7302 N N . ILE A 1 990 ? 3.065 16.716 -19.387 1.00 52.31 990 ILE A N 1
ATOM 7303 C CA . ILE A 1 990 ? 2.164 15.547 -19.349 1.00 52.31 990 ILE A CA 1
ATOM 7304 C C . ILE A 1 990 ? 0.719 16.012 -19.587 1.00 52.31 990 ILE A C 1
ATOM 7306 O O . ILE A 1 990 ? 0.180 16.803 -18.813 1.00 52.31 990 ILE A O 1
ATOM 7310 N N . VAL A 1 991 ? 0.082 15.498 -20.643 1.00 69.44 991 VAL A N 1
ATOM 7311 C CA . VAL A 1 991 ? -1.309 15.803 -21.001 1.00 69.44 991 VAL A CA 1
ATOM 7312 C C . VAL A 1 991 ? -2.189 14.606 -20.643 1.00 69.44 991 VAL A C 1
ATOM 7314 O O . VAL A 1 991 ? -2.247 13.638 -21.392 1.00 69.44 991 VAL A O 1
ATOM 7317 N N . SER A 1 992 ? -2.862 14.677 -19.495 1.00 82.38 992 SER A N 1
ATOM 7318 C CA . SER A 1 992 ? -3.834 13.673 -19.037 1.00 82.38 992 SER A CA 1
ATOM 7319 C C . SER A 1 992 ? -5.184 13.892 -19.719 1.00 82.38 992 SER A C 1
ATOM 7321 O O . SER A 1 992 ? -5.543 15.038 -20.003 1.00 82.38 992 SER A O 1
ATOM 7323 N N . ILE A 1 993 ? -5.925 12.817 -20.008 1.00 85.75 993 ILE A N 1
ATOM 7324 C CA . ILE A 1 993 ? -7.345 12.921 -20.371 1.00 85.75 993 ILE A CA 1
ATOM 7325 C C . ILE A 1 993 ? -8.145 13.029 -19.072 1.00 85.75 993 ILE A C 1
ATOM 7327 O O . ILE A 1 993 ? -8.206 12.065 -18.317 1.00 85.75 993 ILE A O 1
ATOM 7331 N N . ASP A 1 994 ? -8.743 14.188 -18.803 1.00 77.06 994 ASP A N 1
ATOM 7332 C CA . ASP A 1 994 ? -9.361 14.466 -17.495 1.00 77.06 994 ASP A CA 1
ATOM 7333 C C . ASP A 1 994 ? -10.895 14.401 -17.524 1.00 77.06 994 ASP A C 1
ATOM 7335 O O . ASP A 1 994 ? -11.510 14.200 -16.483 1.00 77.06 994 ASP A O 1
ATOM 7339 N N . GLY A 1 995 ? -11.517 14.545 -18.700 1.00 77.38 995 GLY A N 1
ATOM 7340 C CA . GLY A 1 995 ? -12.965 14.394 -18.874 1.00 77.38 995 GLY A CA 1
ATOM 7341 C C . GLY A 1 995 ? -13.344 13.060 -19.512 1.00 77.38 995 GLY A C 1
ATOM 7342 O O . GLY A 1 995 ? -12.639 12.551 -20.389 1.00 77.38 995 GLY A O 1
ATOM 7343 N N . ALA A 1 996 ? -14.489 12.513 -19.107 1.00 85.81 996 ALA A N 1
ATOM 7344 C CA . ALA A 1 996 ? -15.106 11.343 -19.711 1.00 85.81 996 ALA A CA 1
ATOM 7345 C C . ALA A 1 996 ? -15.297 11.548 -21.229 1.00 85.81 996 ALA A C 1
ATOM 7347 O O . ALA A 1 996 ? -15.788 12.603 -21.649 1.00 85.81 996 ALA A O 1
ATOM 7348 N N . PRO A 1 997 ? -14.943 10.558 -22.074 1.00 89.06 997 PRO A N 1
ATOM 7349 C CA . PRO A 1 997 ? -15.121 10.671 -23.516 1.00 89.06 997 PRO A CA 1
ATOM 7350 C C . PRO A 1 997 ? -16.581 10.935 -23.901 1.00 89.06 997 PRO A C 1
ATOM 7352 O O . PRO A 1 997 ? -17.466 10.116 -23.655 1.00 89.06 997 PRO A O 1
ATOM 7355 N N . LEU A 1 998 ? -16.840 12.065 -24.556 1.00 87.31 998 LEU A N 1
ATOM 7356 C CA . LEU A 1 998 ? -18.161 12.394 -25.071 1.00 87.31 998 LEU A CA 1
ATOM 7357 C C . LEU A 1 998 ? -18.320 11.792 -26.467 1.00 87.31 998 LEU A C 1
ATOM 7359 O O . LEU A 1 998 ? -17.696 12.236 -27.433 1.00 87.31 998 LEU A O 1
ATOM 7363 N N . VAL A 1 999 ? -19.190 10.793 -26.580 1.00 85.50 999 VAL A N 1
ATOM 7364 C CA . VAL A 1 999 ? -19.529 10.178 -27.866 1.00 85.50 999 VAL A CA 1
ATOM 7365 C C . VAL A 1 999 ? -20.703 10.915 -28.483 1.00 85.50 999 VAL A C 1
ATOM 7367 O O . VAL A 1 999 ? -21.822 10.866 -27.971 1.00 85.50 999 VAL A O 1
ATOM 7370 N N . ILE A 1 1000 ? -20.443 11.560 -29.612 1.00 78.50 1000 ILE A N 1
ATOM 7371 C CA . ILE A 1 1000 ? -21.461 12.123 -30.495 1.00 78.50 1000 ILE A CA 1
ATOM 7372 C C . ILE A 1 1000 ? -21.374 11.406 -31.839 1.00 78.50 1000 ILE A C 1
ATOM 7374 O O . ILE A 1 1000 ? -20.345 10.836 -32.185 1.00 78.50 1000 ILE A O 1
ATOM 7378 N N . LYS A 1 1001 ? -22.453 11.406 -32.619 1.00 71.88 1001 LYS A N 1
ATOM 7379 C CA . LYS A 1 1001 ? -22.490 10.674 -33.891 1.00 71.88 1001 LYS A CA 1
ATOM 7380 C C . LYS A 1 1001 ? -21.249 10.958 -34.763 1.00 71.88 1001 LYS A C 1
ATOM 7382 O O . LYS A 1 1001 ? -21.061 12.084 -35.220 1.00 71.88 1001 LYS A O 1
ATOM 7387 N N . ASN A 1 1002 ? -20.454 9.915 -35.015 1.00 76.44 1002 ASN A N 1
ATOM 7388 C CA . ASN A 1 1002 ? -19.235 9.925 -35.832 1.00 76.44 1002 ASN A CA 1
ATOM 7389 C C . ASN A 1 1002 ? -18.064 10.754 -35.259 1.00 76.44 1002 ASN A C 1
ATOM 7391 O O . ASN A 1 1002 ? -17.118 11.044 -36.001 1.00 76.44 1002 ASN A O 1
ATOM 7395 N N . ALA A 1 1003 ? -18.099 11.129 -33.972 1.00 85.44 1003 ALA A N 1
ATOM 7396 C CA . ALA A 1 1003 ? -16.965 11.743 -33.283 1.00 85.44 1003 ALA A CA 1
ATOM 7397 C C . ALA A 1 1003 ? -16.871 11.377 -31.791 1.00 85.44 1003 ALA A C 1
ATOM 7399 O O . ALA A 1 1003 ? -17.868 11.296 -31.079 1.00 85.44 1003 ALA A O 1
ATOM 7400 N N . VAL A 1 1004 ? -15.643 11.242 -31.293 1.00 89.69 1004 VAL A N 1
ATOM 7401 C CA . VAL A 1 1004 ? -15.353 11.166 -29.853 1.00 89.69 1004 VAL A CA 1
ATOM 7402 C C . VAL A 1 1004 ? -14.669 12.461 -29.438 1.00 89.69 1004 VAL A C 1
ATOM 7404 O O . VAL A 1 1004 ? -13.625 12.810 -29.987 1.00 89.69 1004 VAL A O 1
ATOM 7407 N N . ILE A 1 1005 ? -15.263 13.186 -28.493 1.00 88.44 1005 ILE A N 1
ATOM 7408 C CA . ILE A 1 1005 ? -14.703 14.417 -27.938 1.00 88.44 1005 ILE A CA 1
ATOM 7409 C C . ILE A 1 1005 ? -14.051 14.108 -26.593 1.00 88.44 1005 ILE A C 1
ATOM 7411 O O . ILE A 1 1005 ? -14.677 13.513 -25.719 1.00 88.44 1005 ILE A O 1
ATOM 7415 N N . VAL A 1 1006 ? -12.807 14.547 -26.418 1.00 89.00 1006 VAL A N 1
ATOM 7416 C CA . VAL A 1 1006 ? -12.067 14.423 -25.155 1.00 89.00 1006 VAL A CA 1
ATOM 7417 C C . VAL A 1 1006 ? -11.479 15.763 -24.730 1.00 89.00 1006 VAL A C 1
ATOM 7419 O O . VAL A 1 1006 ? -11.117 16.597 -25.570 1.00 89.00 1006 VAL A O 1
ATOM 7422 N N . THR A 1 1007 ? -11.382 15.965 -23.419 1.00 86.88 1007 THR A N 1
ATOM 7423 C CA . THR A 1 1007 ? -10.753 17.132 -22.795 1.00 86.88 1007 THR A CA 1
ATOM 7424 C C . THR A 1 1007 ? -9.470 16.716 -22.084 1.00 86.88 1007 THR A C 1
ATOM 7426 O O . THR A 1 1007 ? -9.342 15.583 -21.616 1.00 86.88 1007 THR A O 1
ATOM 7429 N N . THR A 1 1008 ? -8.496 17.623 -22.023 1.00 84.44 1008 THR A N 1
ATOM 7430 C CA . THR A 1 1008 ? -7.193 17.331 -21.419 1.00 84.44 1008 THR A CA 1
ATOM 7431 C C . THR A 1 1008 ? -6.826 18.268 -20.278 1.00 84.44 1008 THR A C 1
ATOM 7433 O O . THR A 1 1008 ? -7.226 19.438 -20.270 1.00 84.44 1008 THR A O 1
ATOM 7436 N N . SER A 1 1009 ? -5.950 17.793 -19.389 1.00 77.94 1009 SER A N 1
ATOM 7437 C CA . SER A 1 1009 ? -5.344 18.572 -18.300 1.00 77.94 1009 SER A CA 1
ATOM 7438 C C . SER A 1 1009 ? -4.602 19.818 -18.788 1.00 77.94 1009 SER A C 1
ATOM 7440 O O . SER A 1 1009 ? -4.392 20.764 -18.038 1.00 77.94 1009 SER A O 1
ATOM 7442 N N . GLY A 1 1010 ? -4.211 19.860 -20.066 1.00 75.00 1010 GLY A N 1
ATOM 7443 C CA . GLY A 1 1010 ? -3.583 21.019 -20.699 1.00 75.00 1010 GLY A CA 1
ATOM 7444 C C . GLY A 1 1010 ? -4.572 22.089 -21.179 1.00 75.00 1010 GLY A C 1
ATOM 7445 O O . GLY A 1 1010 ? -4.138 23.051 -21.825 1.00 75.00 1010 GLY A O 1
ATOM 7446 N N . GLY A 1 1011 ? -5.875 21.915 -20.931 1.00 79.25 1011 GLY A N 1
ATOM 7447 C CA . GLY A 1 1011 ? -6.943 22.795 -21.412 1.00 79.25 1011 GLY A CA 1
ATOM 7448 C C . GLY A 1 1011 ? -7.238 22.632 -22.905 1.00 79.25 1011 GLY A C 1
ATOM 7449 O O . GLY A 1 1011 ? -7.694 23.579 -23.546 1.00 79.25 1011 GLY A O 1
ATOM 7450 N N . HIS A 1 1012 ? -6.921 21.474 -23.490 1.00 86.00 1012 HIS A N 1
ATOM 7451 C CA . HIS A 1 1012 ? -7.250 21.199 -24.886 1.00 86.00 1012 HIS A CA 1
ATOM 7452 C C . HIS A 1 1012 ? -8.548 20.415 -24.995 1.00 86.00 1012 HIS A C 1
ATOM 7454 O O . HIS A 1 1012 ? -8.883 19.612 -24.127 1.00 86.00 1012 HIS A O 1
ATOM 7460 N N . ILE A 1 1013 ? -9.238 20.634 -26.106 1.00 87.88 1013 ILE A N 1
ATOM 7461 C CA . ILE A 1 1013 ? -10.398 19.868 -26.539 1.00 87.88 1013 ILE A CA 1
ATOM 7462 C C . ILE A 1 1013 ? -10.114 19.281 -27.917 1.00 87.88 1013 ILE A C 1
ATOM 7464 O O . ILE A 1 1013 ? -9.601 19.971 -28.805 1.00 87.88 1013 ILE A O 1
ATOM 7468 N N . ILE A 1 1014 ? -10.409 17.997 -28.077 1.00 88.38 1014 ILE A N 1
ATOM 7469 C CA . ILE A 1 1014 ? -10.041 17.219 -29.260 1.00 88.38 1014 ILE A CA 1
ATOM 7470 C C . ILE A 1 1014 ? -11.275 16.482 -29.753 1.00 88.38 1014 ILE A C 1
ATOM 7472 O O . ILE A 1 1014 ? -11.907 15.780 -28.971 1.00 88.38 1014 ILE A O 1
ATOM 7476 N N . ALA A 1 1015 ? -11.590 16.614 -31.042 1.00 89.31 1015 ALA A N 1
ATOM 7477 C CA . ALA A 1 1015 ? -12.595 15.790 -31.704 1.00 89.31 1015 ALA A CA 1
ATOM 7478 C C . ALA A 1 1015 ? -11.913 14.751 -32.594 1.00 89.31 1015 ALA A C 1
ATOM 7480 O O . ALA A 1 1015 ? -11.283 15.095 -33.597 1.00 89.31 1015 ALA A O 1
ATOM 7481 N N . ILE A 1 1016 ? -12.057 13.484 -32.224 1.00 89.69 1016 ILE A N 1
ATOM 7482 C CA . ILE A 1 1016 ? -11.566 12.308 -32.944 1.00 89.69 1016 ILE A CA 1
ATOM 7483 C C . ILE A 1 1016 ? -12.670 11.843 -33.895 1.00 89.69 1016 ILE A C 1
ATOM 7485 O O . ILE A 1 1016 ? -13.836 11.818 -33.509 1.00 89.69 1016 ILE A O 1
ATOM 7489 N N . GLY A 1 1017 ? -12.324 11.505 -35.135 1.00 85.75 1017 GLY A N 1
ATOM 7490 C CA . GLY A 1 1017 ? -13.283 11.303 -36.219 1.00 85.75 1017 GLY A CA 1
ATOM 7491 C C . GLY A 1 1017 ? -12.864 10.269 -37.257 1.00 85.75 1017 GLY A C 1
ATOM 7492 O O . GLY A 1 1017 ? -11.775 9.705 -37.183 1.00 85.75 1017 GLY A O 1
ATOM 7493 N N . THR A 1 1018 ? -13.730 10.055 -38.247 1.00 79.50 1018 THR A N 1
ATOM 7494 C CA . THR A 1 1018 ? -13.544 9.120 -39.370 1.00 79.50 1018 THR A CA 1
ATOM 7495 C C . THR A 1 1018 ? -13.358 9.870 -40.697 1.00 79.50 1018 THR A C 1
ATOM 7497 O O . THR A 1 1018 ? -13.759 11.030 -40.822 1.00 79.50 1018 THR A O 1
ATOM 7500 N N . ASP A 1 1019 ? -12.729 9.243 -41.693 1.00 72.50 1019 ASP A N 1
ATOM 7501 C CA . ASP A 1 1019 ? -12.537 9.804 -43.036 1.00 72.50 1019 ASP A CA 1
ATOM 7502 C C . ASP A 1 1019 ? -13.761 9.618 -43.957 1.00 72.50 1019 ASP A C 1
ATOM 7504 O O . ASP A 1 1019 ? -13.845 10.295 -44.986 1.00 72.50 1019 ASP A O 1
ATOM 7508 N N . ASP A 1 1020 ? -14.742 8.797 -43.551 1.00 66.25 1020 ASP A N 1
ATOM 7509 C CA . ASP A 1 1020 ? -16.057 8.654 -44.197 1.00 66.25 1020 ASP A CA 1
ATOM 7510 C C . ASP A 1 1020 ? -17.218 9.005 -43.235 1.00 66.25 1020 ASP A C 1
ATOM 7512 O O . ASP A 1 1020 ? -17.805 8.132 -42.597 1.00 66.25 1020 ASP A O 1
ATOM 7516 N N . PRO A 1 1021 ? -17.557 10.299 -43.073 1.00 54.41 1021 PRO A N 1
ATOM 7517 C CA . PRO A 1 1021 ? -18.562 10.744 -42.105 1.00 54.41 1021 PRO A CA 1
ATOM 7518 C C . PRO A 1 1021 ? -20.033 10.561 -42.545 1.00 54.41 1021 PRO A C 1
ATOM 7520 O O . PRO A 1 1021 ? -20.909 11.068 -41.835 1.00 54.41 1021 PRO A O 1
ATOM 7523 N N . GLN A 1 1022 ? -20.322 9.924 -43.695 1.00 48.91 1022 GLN A N 1
ATOM 7524 C CA . GLN A 1 1022 ? -21.677 9.846 -44.287 1.00 48.91 1022 GLN A CA 1
ATOM 7525 C C . GLN A 1 1022 ? -22.627 8.835 -43.637 1.00 48.91 1022 GLN A C 1
ATOM 7527 O O . GLN A 1 1022 ? -22.223 7.681 -43.386 1.00 48.91 1022 GLN A O 1
#

Mean predicted aligned error: 18.44 Å